Protein AF-0000000069400262 (afdb_homodimer)

Solvent-accessible surface area (backbone atoms only — not comparable to full-atom values): 56015 Å² total; per-residue (Å²): 134,84,79,74,84,80,80,86,77,78,81,77,80,80,79,80,82,74,80,79,83,78,80,78,81,78,82,84,72,86,65,82,73,83,88,81,82,85,91,88,88,89,86,89,81,81,90,84,86,86,82,83,84,88,84,87,80,76,85,80,80,81,74,80,76,73,74,73,74,77,65,73,73,70,79,63,83,66,89,59,86,61,67,79,61,50,45,67,55,29,35,36,28,31,32,37,35,31,48,36,47,68,82,54,100,40,86,77,35,74,79,28,26,57,25,57,35,69,33,74,31,52,32,35,29,39,43,38,50,50,43,33,32,47,74,30,23,31,37,41,32,37,35,39,29,63,46,59,52,60,64,45,49,54,48,42,59,69,55,43,64,63,39,82,73,71,58,58,64,66,38,32,36,65,43,77,45,58,64,68,66,52,92,83,61,79,68,74,67,81,28,65,30,28,47,48,42,77,40,42,75,74,65,55,36,72,82,68,75,35,68,51,55,52,32,36,37,38,34,44,18,51,36,48,56,56,60,64,50,37,58,54,51,36,51,29,58,74,66,63,33,37,31,29,38,34,23,31,65,25,31,72,78,56,40,44,75,23,32,36,37,26,54,43,89,86,80,24,36,54,74,43,70,40,54,41,41,58,81,87,58,49,71,81,32,47,45,89,73,16,88,79,33,70,66,42,25,29,36,26,53,66,59,31,38,38,27,25,44,67,46,45,57,62,62,39,71,36,89,86,39,31,30,44,66,72,33,44,51,50,51,38,54,74,68,67,49,47,41,31,50,46,80,51,88,58,60,70,44,72,40,84,43,67,60,40,42,52,52,53,41,45,41,42,30,34,70,89,38,55,39,62,64,54,57,78,46,49,67,30,62,63,51,48,51,49,53,21,36,32,32,52,30,40,35,28,28,24,29,44,13,48,31,17,39,38,30,39,25,39,39,29,44,20,34,29,3,27,26,30,34,38,25,45,61,16,37,39,33,45,30,38,35,51,19,35,92,61,76,71,40,72,56,55,43,53,55,36,50,74,73,67,51,91,60,67,27,41,31,34,45,23,41,38,34,48,30,36,36,34,42,42,22,25,37,34,36,47,23,33,42,52,46,76,82,67,54,44,70,44,85,39,61,92,69,24,28,35,28,50,84,47,29,40,32,37,33,65,63,19,64,39,60,63,56,44,73,62,138,86,84,74,87,70,88,79,81,74,81,79,81,79,78,82,80,76,81,75,80,79,78,79,82,79,87,74,87,89,76,88,78,87,76,89,74,91,80,86,86,88,86,90,86,84,88,81,83,86,84,77,78,81,80,80,78,78,80,78,79,80,78,78,77,74,76,75,73,78,65,74,73,71,80,61,83,65,88,59,84,61,67,80,62,50,44,66,56,28,34,36,28,31,33,37,35,31,49,36,48,66,85,55,100,40,87,77,34,73,80,27,26,55,24,58,34,70,32,74,30,51,31,35,28,39,43,36,50,50,43,33,33,47,74,31,23,31,36,39,33,37,35,39,28,63,45,59,52,61,64,44,50,54,48,41,58,69,56,44,63,62,37,80,71,71,58,61,64,67,39,32,37,68,43,76,44,59,64,68,66,50,92,82,61,78,68,73,68,81,28,65,29,29,48,48,42,77,40,42,75,73,66,56,37,72,83,70,74,35,67,51,55,53,33,37,37,38,33,44,19,50,38,47,57,57,59,64,49,38,58,53,50,38,51,32,58,74,66,63,34,34,30,30,39,34,23,30,65,23,30,71,78,56,40,43,74,24,30,35,39,26,56,44,89,85,80,24,37,53,75,42,71,38,54,43,40,60,82,86,58,48,71,80,31,47,44,88,72,16,88,81,34,72,66,42,24,30,37,26,53,65,58,32,36,39,26,25,45,69,47,46,57,62,64,39,72,36,90,84,38,30,30,45,66,73,34,45,51,51,51,38,55,74,68,67,50,47,41,30,50,44,79,52,87,58,61,71,45,71,40,85,44,67,60,41,44,52,52,53,40,44,39,41,30,34,70,89,38,54,39,63,63,53,58,78,46,48,68,30,64,63,49,47,52,49,52,21,37,33,32,51,29,39,36,28,28,24,28,44,14,47,30,16,40,40,30,38,24,38,38,29,45,21,34,28,4,28,26,30,34,38,24,44,61,16,38,38,35,45,30,37,35,51,17,35,94,59,73,72,40,72,56,55,42,53,55,37,50,75,72,68,51,89,62,68,27,40,31,34,44,21,40,38,34,49,28,36,36,35,41,40,23,24,36,33,36,47,23,34,43,53,46,76,83,67,53,45,70,44,86,38,61,92,69,26,28,35,27,51,84,46,29,40,31,36,32,65,62,20,65,39,59,63,57,44,73,62

Foldseek 3Di:
DCPPPDDDDPDDDPDDPDPDDPDDDPDDDPPPPDDDDDDDYDDDDDDDDDDDDDDDDDPPDPPPPPPPPPPDPDPPPPLPCLDQDDLLNCLAAEEEEEEFADDAPDLQPPQHTQQLFFFQFWHGLQLQVVLLCVVLNHFHYEYQYAPNCVSVVVLCCQLPPWDDDDQQSPTGGYYYDYQPPPVPDSDGQLEDLSSCLSCVVVLQCPPVNGRYHFKYKYHYSFKHWFDNVSSVVSLCVVLVAQKEFEWEFAAPVVPQQFKWFAADSPSQWTDDIDGNDDDVPVVVRFYPCCVVPNGGGTIGGQRIMMHGPVLSNVQSNDPVDRYCRHGSVVVCVVVVGGYGYDYDPTDMFGRSDPVSRLVNRLQCLDPPGCVVVCVPSPRTDPDPAAAEAEECEAEESEAEEGQEYEYQEYEYSEYAHYQEYDEHQEYYYSEYENEEPDHDDPVVVVVCVVVVHFDFYAEYNEYYYQEYEGYQEAHYEQEYHHLPVQDQWDDPVVQQWTHHNSYIYRHHNHYHYYNYYD/DDPCVDDPPPDDDPDDPDPDPPPPDDPDDDDDDDDDDDDDDYDDDDDDDDDPDDDDDPPPDPPPPPDPPPPDPDPQPPLPCLDQDDLLNCLAAEEEEEEFADDAPDLQPPQHTQQLFFFQFWHGLQLQVVLLCVVLNHFHYEYQYAPNCVSVVVLCCQLPPWDDDDQQSPTGGYYYDYQPPPPPDSDGQLEDLSSCLSCVVVLQCPPVNGRYHFKYKYHYSFKHWFDNVSSVVSLCVVLVAQKEFEWEFAAPVVPQQFKWFAADSPNQFTDDIDGNDDDVPVVVRFYPCCVVPNGGGTIGGQRIMMGGPVLSNVQSNDPVDRYCRHGRVVVCVVVVGGYGYDYDPTDMFGRSDPVSSLVNRLQCLDPPGCVVVCVPSPRTDPDPAAAEAEECEAEESEAEEGQEYEYQEYEYSEYAHYQEYDEHQEYYYSEYENEEPDHDDPVVVVVCVVVVHFDFYAEYNEYYYQEYEGYQEAHYEQEYHHLPVQDQWDDPVVQQWTHHNSYIYRHHNHYHYHNYYD

Organism: Chlorella vulgaris (NCBI:txid3077)

Structure (mmCIF, N/CA/C/O backbone):
data_AF-0000000069400262-model_v1
#
loop_
_entity.id
_entity.type
_entity.pdbx_description
1 polymer 'glucose-1-phosphate adenylyltransferase'
#
loop_
_atom_site.group_PDB
_atom_site.id
_atom_site.type_symbol
_atom_site.label_atom_id
_atom_site.label_alt_id
_atom_site.label_comp_id
_atom_site.label_asym_id
_atom_site.label_entity_id
_atom_site.label_seq_id
_atom_site.pdbx_PDB_ins_code
_atom_site.Cartn_x
_atom_site.Cartn_y
_atom_site.Cartn_z
_atom_site.occupancy
_atom_site.B_iso_or_equiv
_atom_site.auth_seq_id
_atom_site.auth_comp_id
_atom_site.auth_asym_id
_atom_site.auth_atom_id
_atom_site.pdbx_PDB_model_num
ATOM 1 N N . MET A 1 1 ? -35.594 24.969 -40.375 1 23.27 1 MET A N 1
ATOM 2 C CA . MET A 1 1 ? -36.406 25.188 -39.188 1 23.27 1 MET A CA 1
ATOM 3 C C . MET A 1 1 ? -35.844 24.375 -38 1 23.27 1 MET A C 1
ATOM 5 O O . MET A 1 1 ? -35.688 23.156 -38.094 1 23.27 1 MET A O 1
ATOM 9 N N . GLN A 1 2 ? -35.125 25.047 -37.062 1 22.05 2 GLN A N 1
ATOM 10 C CA . GLN A 1 2 ? -33.938 24.984 -36.219 1 22.05 2 GLN A CA 1
ATOM 11 C C . GLN A 1 2 ? -34.188 24.219 -34.938 1 22.05 2 GLN A C 1
ATOM 13 O O . GLN A 1 2 ? -34.844 24.719 -34.031 1 22.05 2 GLN A O 1
ATOM 18 N N . SER A 1 3 ? -34.688 22.984 -35.156 1 21.95 3 SER A N 1
ATOM 19 C CA . SER A 1 3 ? -35.281 22.047 -34.188 1 21.95 3 SER A CA 1
ATOM 20 C C . SER A 1 3 ? -34.344 21.797 -33 1 21.95 3 SER A C 1
ATOM 22 O O . SER A 1 3 ? -33.281 21.188 -33.156 1 21.95 3 SER A O 1
ATOM 24 N N . LEU A 1 4 ? -34.188 22.891 -32.188 1 23.78 4 LEU A N 1
ATOM 25 C CA . LEU A 1 4 ? -33.5 23.219 -30.922 1 23.78 4 LEU A CA 1
ATOM 26 C C . LEU A 1 4 ? -33.719 22.125 -29.891 1 23.78 4 LEU A C 1
ATOM 28 O O . LEU A 1 4 ? -34.875 21.844 -29.5 1 23.78 4 LEU A O 1
ATOM 32 N N . SER A 1 5 ? -32.938 21 -30.047 1 21.95 5 SER A N 1
ATOM 33 C CA . SER A 1 5 ? -32.906 19.703 -29.359 1 21.95 5 SER A CA 1
ATOM 34 C C . SER A 1 5 ? -32.812 19.906 -27.844 1 21.95 5 SER A C 1
ATOM 36 O O . SER A 1 5 ? -31.859 20.516 -27.344 1 21.95 5 SER A O 1
ATOM 38 N N . LEU A 1 6 ? -33.969 20.062 -27.156 1 21 6 LEU A N 1
ATOM 39 C CA . LEU A 1 6 ? -34.531 20.422 -25.859 1 21 6 LEU A CA 1
ATOM 40 C C . LEU A 1 6 ? -33.781 19.703 -24.734 1 21 6 LEU A C 1
ATOM 42 O O . LEU A 1 6 ? -33.188 18.641 -24.953 1 21 6 LEU A O 1
ATOM 46 N N . THR A 1 7 ? -33.75 20.234 -23.516 1 21.16 7 THR A N 1
ATOM 47 C CA . THR A 1 7 ? -33.25 20.531 -22.172 1 21.16 7 THR A CA 1
ATOM 48 C C . THR A 1 7 ? -33.406 19.312 -21.266 1 21.16 7 THR A C 1
ATOM 50 O O . THR A 1 7 ? -34.406 18.609 -21.328 1 21.16 7 THR A O 1
ATOM 53 N N . THR A 1 8 ? -32.281 18.797 -20.688 1 21.19 8 THR A N 1
ATOM 54 C CA . THR A 1 8 ? -31.797 17.688 -19.891 1 21.19 8 THR A CA 1
ATOM 55 C C . THR A 1 8 ? -32.594 17.578 -18.594 1 21.19 8 THR A C 1
ATOM 57 O O . THR A 1 8 ? -32.562 18.484 -17.75 1 21.19 8 THR A O 1
ATOM 60 N N . LEU A 1 9 ? -33.844 17.078 -18.609 1 19.64 9 LEU A N 1
ATOM 61 C CA . LEU A 1 9 ? -34.812 17.031 -17.531 1 19.64 9 LEU A CA 1
ATOM 62 C C . LEU A 1 9 ? -34.219 16.484 -16.25 1 19.64 9 LEU A C 1
ATOM 64 O O . LEU A 1 9 ? -33.375 15.578 -16.297 1 19.64 9 LEU A O 1
ATOM 68 N N . ALA A 1 10 ? -34.312 17.188 -15.07 1 20.91 10 ALA A N 1
ATOM 69 C CA . ALA A 1 10 ? -34 17.25 -13.641 1 20.91 10 ALA A CA 1
ATOM 70 C C . ALA A 1 10 ? -34.469 16 -12.922 1 20.91 10 ALA A C 1
ATOM 72 O O . ALA A 1 10 ? -35.688 15.789 -12.773 1 20.91 10 ALA A O 1
ATOM 73 N N . PRO A 1 11 ? -34.094 14.727 -13.266 1 20.72 11 PRO A N 1
ATOM 74 C CA . PRO A 1 11 ? -34.969 13.719 -12.664 1 20.72 11 PRO A CA 1
ATOM 75 C C . PRO A 1 11 ? -35.094 13.883 -11.148 1 20.72 11 PRO A C 1
ATOM 77 O O . PRO A 1 11 ? -34.219 14.453 -10.508 1 20.72 11 PRO A O 1
ATOM 80 N N . LEU A 1 12 ? -36.312 13.664 -10.586 1 19.92 12 LEU A N 1
ATOM 81 C CA . LEU A 1 12 ? -37.031 13.805 -9.328 1 19.92 12 LEU A CA 1
ATOM 82 C C . LEU A 1 12 ? -36.312 13.055 -8.211 1 19.92 12 LEU A C 1
ATOM 84 O O . LEU A 1 12 ? -35.625 12.07 -8.461 1 19.92 12 LEU A O 1
ATOM 88 N N . PRO A 1 13 ? -36.344 13.539 -6.953 1 19.7 13 PRO A N 1
ATOM 89 C CA . PRO A 1 13 ? -35.812 13.344 -5.598 1 19.7 13 PRO A CA 1
ATOM 90 C C . PRO A 1 13 ? -36.219 12.008 -4.992 1 19.7 13 PRO A C 1
ATOM 92 O O . PRO A 1 13 ? -37.406 11.766 -4.758 1 19.7 13 PRO A O 1
ATOM 95 N N . GLN A 1 14 ? -36.094 10.859 -5.648 1 18.3 14 GLN A N 1
ATOM 96 C CA . GLN A 1 14 ? -36.875 9.766 -5.082 1 18.3 14 GLN A CA 1
ATOM 97 C C . GLN A 1 14 ? -36.594 9.594 -3.594 1 18.3 14 GLN A C 1
ATOM 99 O O . GLN A 1 14 ? -35.438 9.648 -3.172 1 18.3 14 GLN A O 1
ATOM 104 N N . ARG A 1 15 ? -37.594 9.719 -2.693 1 18.08 15 ARG A N 1
ATOM 105 C CA . ARG A 1 15 ? -37.906 9.656 -1.27 1 18.08 15 ARG A CA 1
ATOM 106 C C . ARG A 1 15 ? -37.281 8.43 -0.623 1 18.08 15 ARG A C 1
ATOM 108 O O . ARG A 1 15 ? -36.938 7.461 -1.309 1 18.08 15 ARG A O 1
ATOM 115 N N . ALA A 1 16 ? -37.188 8.406 0.745 1 18.72 16 ALA A N 1
ATOM 116 C CA . ALA A 1 16 ? -36.656 7.852 1.988 1 18.72 16 ALA A CA 1
ATOM 117 C C . ALA A 1 16 ? -37.281 6.484 2.277 1 18.72 16 ALA A C 1
ATOM 119 O O . ALA A 1 16 ? -38.344 6.391 2.859 1 18.72 16 ALA A O 1
ATOM 120 N N . ARG A 1 17 ? -37.469 5.516 1.382 1 16.61 17 ARG A N 1
ATOM 121 C CA . ARG A 1 17 ? -38.281 4.402 1.839 1 16.61 17 ARG A CA 1
ATOM 122 C C . ARG A 1 17 ? -37.719 3.777 3.105 1 16.61 17 ARG A C 1
ATOM 124 O O . ARG A 1 17 ? -36.531 3.436 3.152 1 16.61 17 ARG A O 1
ATOM 131 N N . VAL A 1 18 ? -38.375 3.992 4.25 1 17.94 18 VAL A N 1
ATOM 132 C CA . VAL A 1 18 ? -38.344 3.568 5.645 1 17.94 18 VAL A CA 1
ATOM 133 C C . VAL A 1 18 ? -38.406 2.045 5.723 1 17.94 18 VAL A C 1
ATOM 135 O O . VAL A 1 18 ? -39.344 1.429 5.246 1 17.94 18 VAL A O 1
ATOM 138 N N . ALA A 1 19 ? -37.312 1.407 5.68 1 18.69 19 ALA A N 1
ATOM 139 C CA . ALA A 1 19 ? -37.281 -0.051 5.766 1 18.69 19 ALA A CA 1
ATOM 140 C C . ALA A 1 19 ? -38.031 -0.536 7.008 1 18.69 19 ALA A C 1
ATOM 142 O O . ALA A 1 19 ? -37.781 -0.046 8.109 1 18.69 19 ALA A O 1
ATOM 143 N N . ARG A 1 20 ? -39.219 -1.103 6.848 1 16.89 20 ARG A N 1
ATOM 144 C CA . ARG A 1 20 ? -40.125 -1.756 7.781 1 16.89 20 ARG A CA 1
ATOM 145 C C . ARG A 1 20 ? -39.406 -2.787 8.633 1 16.89 20 ARG A C 1
ATOM 147 O O . ARG A 1 20 ? -38.375 -3.35 8.203 1 16.89 20 ARG A O 1
ATOM 154 N N . ARG A 1 21 ? -39.781 -3.01 9.961 1 17.38 21 ARG A N 1
ATOM 155 C CA . ARG A 1 21 ? -39.562 -3.645 11.258 1 17.38 21 ARG A CA 1
ATOM 156 C C . ARG A 1 21 ? -39.719 -5.16 11.156 1 17.38 21 ARG A C 1
ATOM 158 O O . ARG A 1 21 ? -40.812 -5.688 11.109 1 17.38 21 ARG A O 1
ATOM 165 N N . SER A 1 22 ? -39.156 -5.922 10.227 1 16.81 22 SER A N 1
ATOM 166 C CA . SER A 1 22 ? -39.625 -7.305 10.18 1 16.81 22 SER A CA 1
ATOM 167 C C . SER A 1 22 ? -39.406 -8.008 11.508 1 16.81 22 SER A C 1
ATOM 169 O O . SER A 1 22 ? -38.375 -7.805 12.164 1 16.81 22 SER A O 1
ATOM 171 N N . GLN A 1 23 ? -40.438 -8.586 12.148 1 17.3 23 GLN A N 1
ATOM 172 C CA . GLN A 1 23 ? -40.781 -9.305 13.375 1 17.3 23 GLN A CA 1
ATOM 173 C C . GLN A 1 23 ? -39.938 -10.562 13.531 1 17.3 23 GLN A C 1
ATOM 175 O O . GLN A 1 23 ? -39.688 -11.281 12.555 1 17.3 23 GLN A O 1
ATOM 180 N N . ALA A 1 24 ? -39.094 -10.641 14.516 1 19.12 24 ALA A N 1
ATOM 181 C CA . ALA A 1 24 ? -38.125 -11.633 15 1 19.12 24 ALA A CA 1
ATOM 182 C C . ALA A 1 24 ? -38.844 -12.93 15.391 1 19.12 24 ALA A C 1
ATOM 184 O O . ALA A 1 24 ? -39.594 -12.969 16.375 1 19.12 24 ALA A O 1
ATOM 185 N N . PRO A 1 25 ? -39.469 -13.781 14.531 1 16.88 25 PRO A N 1
ATOM 186 C CA . PRO A 1 25 ? -40.188 -14.836 15.25 1 16.88 25 PRO A CA 1
ATOM 187 C C . PRO A 1 25 ? -39.25 -15.664 16.156 1 16.88 25 PRO A C 1
ATOM 189 O O . PRO A 1 25 ? -38.031 -15.695 15.945 1 16.88 25 PRO A O 1
ATOM 192 N N . SER A 1 26 ? -39.688 -16.141 17.484 1 18.41 26 SER A N 1
ATOM 193 C CA . SER A 1 26 ? -39.312 -16.828 18.719 1 18.41 26 SER A CA 1
ATOM 194 C C . SER A 1 26 ? -39 -18.297 18.453 1 18.41 26 SER A C 1
ATOM 196 O O . SER A 1 26 ? -38.75 -19.062 19.375 1 18.41 26 SER A O 1
ATOM 198 N N . SER A 1 27 ? -38.438 -18.781 17.359 1 16.62 27 SER A N 1
ATOM 199 C CA . SER A 1 27 ? -38.656 -20.219 17.156 1 16.62 27 SER A CA 1
ATOM 200 C C . SER A 1 27 ? -38.219 -21.031 18.359 1 16.62 27 SER A C 1
ATOM 202 O O . SER A 1 27 ? -37.312 -20.609 19.078 1 16.62 27 SER A O 1
ATOM 204 N N . ILE A 1 28 ? -38.844 -22.266 18.531 1 17.31 28 ILE A N 1
ATOM 205 C CA . ILE A 1 28 ? -39.375 -23.312 19.391 1 17.31 28 ILE A CA 1
ATOM 206 C C . ILE A 1 28 ? -38.219 -24.141 19.953 1 17.31 28 ILE A C 1
ATOM 208 O O . ILE A 1 28 ? -37.125 -24.156 19.391 1 17.31 28 ILE A O 1
ATOM 212 N N . VAL A 1 29 ? -38.5 -25.094 20.906 1 17.8 29 VAL A N 1
ATOM 213 C CA . VAL A 1 29 ? -38.281 -25.875 22.109 1 17.8 29 VAL A CA 1
ATOM 214 C C . VAL A 1 29 ? -37.531 -27.156 21.781 1 17.8 29 VAL A C 1
ATOM 216 O O . VAL A 1 29 ? -37.5 -28.109 22.562 1 17.8 29 VAL A O 1
ATOM 219 N N . CYS A 1 30 ? -36.531 -27.312 20.906 1 16.55 30 CYS A N 1
ATOM 220 C CA . CYS A 1 30 ? -36.344 -28.688 20.469 1 16.55 30 CYS A CA 1
ATOM 221 C C . CYS A 1 30 ? -35.906 -29.578 21.625 1 16.55 30 CYS A C 1
ATOM 223 O O . CYS A 1 30 ? -34.812 -29.406 22.172 1 16.55 30 CYS A O 1
ATOM 225 N N . GLN A 1 31 ? -36.844 -30.109 22.453 1 16.69 31 GLN A N 1
ATOM 226 C CA . GLN A 1 31 ? -36.656 -30.953 23.641 1 16.69 31 GLN A CA 1
ATOM 227 C C . GLN A 1 31 ? -36.062 -32.312 23.281 1 16.69 31 GLN A C 1
ATOM 229 O O . GLN A 1 31 ? -35.75 -33.125 24.156 1 16.69 31 GLN A O 1
ATOM 234 N N . THR A 1 32 ? -35.344 -32.594 22.328 1 16.14 32 THR A N 1
ATOM 235 C CA . THR A 1 32 ? -35.5 -34 22 1 16.14 32 THR A CA 1
ATOM 236 C C . THR A 1 32 ? -35.062 -34.875 23.188 1 16.14 32 THR A C 1
ATOM 238 O O . THR A 1 32 ? -33.969 -34.719 23.719 1 16.14 32 THR A O 1
ATOM 241 N N . PRO A 1 33 ? -35.969 -35.719 23.797 1 16.02 33 PRO A N 1
ATOM 242 C CA . PRO A 1 33 ? -36 -36.594 24.984 1 16.02 33 PRO A CA 1
ATOM 243 C C . PRO A 1 33 ? -35.156 -37.844 24.812 1 16.02 33 PRO A C 1
ATOM 245 O O . PRO A 1 33 ? -34.969 -38.625 25.766 1 16.02 33 PRO A O 1
ATOM 248 N N . GLY A 1 34 ? -34.344 -38.094 23.828 1 15.68 34 GLY A N 1
ATOM 249 C CA . GLY A 1 34 ? -34.469 -39.531 23.547 1 15.68 34 GLY A CA 1
ATOM 250 C C . GLY A 1 34 ? -34.094 -40.406 24.734 1 15.68 34 GLY A C 1
ATOM 251 O O . GLY A 1 34 ? -33.344 -39.969 25.609 1 15.68 34 GLY A O 1
ATOM 252 N N . GLN A 1 35 ? -34.656 -41.688 24.812 1 15.33 35 GLN A N 1
ATOM 253 C CA . GLN A 1 35 ? -34.969 -42.781 25.703 1 15.33 35 GLN A CA 1
ATOM 254 C C . GLN A 1 35 ? -33.719 -43.562 26.094 1 15.33 35 GLN A C 1
ATOM 256 O O . GLN A 1 35 ? -32.719 -43.531 25.406 1 15.33 35 GLN A O 1
ATOM 261 N N . PHE A 1 36 ? -33.875 -44.594 27.047 1 14.82 36 PHE A N 1
ATOM 262 C CA . PHE A 1 36 ? -33.406 -45.281 28.25 1 14.82 36 PHE A CA 1
ATOM 263 C C . PHE A 1 36 ? -32.625 -46.531 27.875 1 14.82 36 PHE A C 1
ATOM 265 O O . PHE A 1 36 ? -31.719 -46.969 28.609 1 14.82 36 PHE A O 1
ATOM 272 N N . ALA A 1 37 ? -32.656 -47.344 26.688 1 14.7 37 ALA A N 1
ATOM 273 C CA . ALA A 1 37 ? -32.906 -48.719 27.094 1 14.7 37 ALA A CA 1
ATOM 274 C C . ALA A 1 37 ? -31.641 -49.375 27.625 1 14.7 37 ALA A C 1
ATOM 276 O O . ALA A 1 37 ? -30.531 -48.875 27.406 1 14.7 37 ALA A O 1
ATOM 277 N N . GLY A 1 38 ? -31.328 -50.75 27.172 1 14.14 38 GLY A N 1
ATOM 278 C CA . GLY A 1 38 ? -31.344 -52.031 27.875 1 14.14 38 GLY A CA 1
ATOM 279 C C . GLY A 1 38 ? -29.953 -52.531 28.234 1 14.14 38 GLY A C 1
ATOM 280 O O . GLY A 1 38 ? -28.953 -51.844 27.953 1 14.14 38 GLY A O 1
ATOM 281 N N . ARG A 1 39 ? -29.344 -53.75 27.516 1 14.7 39 ARG A N 1
ATOM 282 C CA . ARG A 1 39 ? -29.281 -55.031 28.234 1 14.7 39 ARG A CA 1
ATOM 283 C C . ARG A 1 39 ? -27.875 -55.281 28.75 1 14.7 39 ARG A C 1
ATOM 285 O O . ARG A 1 39 ? -26.906 -54.656 28.297 1 14.7 39 ARG A O 1
ATOM 292 N N . PRO A 1 40 ? -27.312 -56.75 28.547 1 14.74 40 PRO A N 1
ATOM 293 C CA . PRO A 1 40 ? -26.844 -57.656 29.594 1 14.74 40 PRO A CA 1
ATOM 294 C C . PRO A 1 40 ? -25.328 -57.812 29.609 1 14.74 40 PRO A C 1
ATOM 296 O O . PRO A 1 40 ? -24.688 -57.625 30.656 1 14.74 40 PRO A O 1
ATOM 299 N N . GLU A 1 41 ? -24.609 -58.906 28.766 1 14.42 41 GLU A N 1
ATOM 300 C CA . GLU A 1 41 ? -24.141 -60.125 29.422 1 14.42 41 GLU A CA 1
ATOM 301 C C . GLU A 1 41 ? -22.625 -60.094 29.578 1 14.42 41 GLU A C 1
ATOM 303 O O . GLU A 1 41 ? -21.938 -59.281 28.984 1 14.42 41 GLU A O 1
ATOM 308 N N . GLU A 1 42 ? -21.828 -61.312 29.094 1 14.96 42 GLU A N 1
ATOM 309 C CA . GLU A 1 42 ? -21.141 -62.281 29.938 1 14.96 42 GLU A CA 1
ATOM 310 C C . GLU A 1 42 ? -19.625 -62.125 29.844 1 14.96 42 GLU A C 1
ATOM 312 O O . GLU A 1 42 ? -19.109 -61.438 28.938 1 14.96 42 GLU A O 1
ATOM 317 N N . PRO A 1 43 ? -18.766 -63.312 29.672 1 15.45 43 PRO A N 1
ATOM 318 C CA . PRO A 1 43 ? -17.828 -63.844 30.672 1 15.45 43 PRO A CA 1
ATOM 319 C C . PRO A 1 43 ? -16.375 -63.625 30.266 1 15.45 43 PRO A C 1
ATOM 321 O O . PRO A 1 43 ? -15.578 -63.094 31.062 1 15.45 43 PRO A O 1
ATOM 324 N N . SER A 1 44 ? -15.711 -64.438 29.188 1 14.16 44 SER A N 1
ATOM 325 C CA . SER A 1 44 ? -14.812 -65.562 29.562 1 14.16 44 SER A CA 1
ATOM 326 C C . SER A 1 44 ? -13.359 -65.188 29.297 1 14.16 44 SER A C 1
ATOM 328 O O . SER A 1 44 ? -13.023 -64.688 28.203 1 14.16 44 SER A O 1
ATOM 330 N N . ALA A 1 45 ? -12.352 -65.25 30.172 1 15.39 45 ALA A N 1
ATOM 331 C CA . ALA A 1 45 ? -11.008 -64.75 30.469 1 15.39 45 ALA A CA 1
ATOM 332 C C . ALA A 1 45 ? -9.945 -65.625 29.781 1 15.39 45 ALA A C 1
ATOM 334 O O . ALA A 1 45 ? -8.742 -65.438 29.969 1 15.39 45 ALA A O 1
ATOM 335 N N . SER A 1 46 ? -10.102 -66.625 28.891 1 14.35 46 SER A N 1
ATOM 336 C CA . SER A 1 46 ? -9.219 -67.75 29.266 1 14.35 46 SER A CA 1
ATOM 337 C C . SER A 1 46 ? -7.766 -67.375 28.922 1 14.35 46 SER A C 1
ATOM 339 O O . SER A 1 46 ? -6.887 -67.5 29.781 1 14.35 46 SER A O 1
ATOM 341 N N . SER A 1 47 ? -7.043 -68 27.797 1 14.69 47 SER A N 1
ATOM 342 C CA . SER A 1 47 ? -6.047 -69.062 27.859 1 14.69 47 SER A CA 1
ATOM 343 C C . SER A 1 47 ? -4.637 -68.5 27.688 1 14.69 47 SER A C 1
ATOM 345 O O . SER A 1 47 ? -4.434 -67.562 26.969 1 14.69 47 SER A O 1
ATOM 347 N N . ARG A 1 48 ? -3.547 -69.062 28.344 1 16.14 48 ARG A N 1
ATOM 348 C CA . ARG A 1 48 ? -2.24 -68.875 28.969 1 16.14 48 ARG A CA 1
ATOM 349 C C . ARG A 1 48 ? -1.122 -69 27.938 1 16.14 48 ARG A C 1
ATOM 351 O O . ARG A 1 48 ? -0.166 -68.188 27.969 1 16.14 48 ARG A O 1
ATOM 358 N N . TRP A 1 49 ? -0.904 -70.062 26.953 1 14.98 49 TRP A N 1
ATOM 359 C CA . TRP A 1 49 ? 0.254 -70.938 27.156 1 14.98 49 TRP A CA 1
ATOM 360 C C . TRP A 1 49 ? 1.498 -70.375 26.5 1 14.98 49 TRP A C 1
ATOM 362 O O . TRP A 1 49 ? 1.399 -69.438 25.688 1 14.98 49 TRP A O 1
ATOM 372 N N . SER A 1 50 ? 2.242 -71.062 25.469 1 15.82 50 SER A N 1
ATOM 373 C CA . SER A 1 50 ? 3.467 -71.875 25.5 1 15.82 50 SER A CA 1
ATOM 374 C C . SER A 1 50 ? 4.59 -71.188 24.734 1 15.82 50 SER A C 1
ATOM 376 O O . SER A 1 50 ? 4.332 -70.375 23.859 1 15.82 50 SER A O 1
ATOM 378 N N . GLY A 1 51 ? 5.98 -71.375 25.047 1 17.62 51 GLY A N 1
ATOM 379 C CA . GLY A 1 51 ? 7.344 -70.875 25.125 1 17.62 51 GLY A CA 1
ATOM 380 C C . GLY A 1 51 ? 8.141 -71.125 23.859 1 17.62 51 GLY A C 1
ATOM 381 O O . GLY A 1 51 ? 9.352 -70.875 23.828 1 17.62 51 GLY A O 1
ATOM 382 N N . ALA A 1 52 ? 7.609 -71.625 22.703 1 16.64 52 ALA A N 1
ATOM 383 C CA . ALA A 1 52 ? 8.57 -72.5 22.047 1 16.64 52 ALA A CA 1
ATOM 384 C C . ALA A 1 52 ? 9.828 -71.75 21.641 1 16.64 52 ALA A C 1
ATOM 386 O O . ALA A 1 52 ? 9.812 -70.5 21.531 1 16.64 52 ALA A O 1
ATOM 387 N N . PRO A 1 53 ? 10.562 -72.312 20.562 1 16.95 53 PRO A N 1
ATOM 388 C CA . PRO A 1 53 ? 11.898 -72.875 20.359 1 16.95 53 PRO A CA 1
ATOM 389 C C . PRO A 1 53 ? 12.82 -71.938 19.594 1 16.95 53 PRO A C 1
ATOM 391 O O . PRO A 1 53 ? 14.016 -71.875 19.906 1 16.95 53 PRO A O 1
ATOM 394 N N . SER A 1 54 ? 12.406 -71.25 18.438 1 14.89 54 SER A N 1
ATOM 395 C CA . SER A 1 54 ? 13.078 -71.562 17.188 1 14.89 54 SER A CA 1
ATOM 396 C C . SER A 1 54 ? 14.438 -70.875 17.094 1 14.89 54 SER A C 1
ATOM 398 O O . SER A 1 54 ? 14.703 -69.938 17.797 1 14.89 54 SER A O 1
ATOM 400 N N . ALA A 1 55 ? 15.117 -71.062 15.742 1 17.41 55 ALA A N 1
ATOM 401 C CA . ALA A 1 55 ? 16.312 -71.438 14.977 1 17.41 55 ALA A CA 1
ATOM 402 C C . ALA A 1 55 ? 17.125 -70.188 14.648 1 17.41 55 ALA A C 1
ATOM 404 O O . ALA A 1 55 ? 16.578 -69.125 14.281 1 17.41 55 ALA A O 1
ATOM 405 N N . GLN A 1 56 ? 18.422 -70.125 15.031 1 18.22 56 GLN A N 1
ATOM 406 C CA . GLN A 1 56 ? 19.469 -69.125 15.086 1 18.22 56 GLN A CA 1
ATOM 407 C C . GLN A 1 56 ? 19.953 -68.688 13.688 1 18.22 56 GLN A C 1
ATOM 409 O O . GLN A 1 56 ? 20.578 -69.5 13 1 18.22 56 GLN A O 1
ATOM 414 N N . ALA A 1 57 ? 19.109 -68.188 12.758 1 19.64 57 ALA A N 1
ATOM 415 C CA . ALA A 1 57 ? 19.516 -68.062 11.359 1 19.64 57 ALA A CA 1
ATOM 416 C C . ALA A 1 57 ? 20.859 -67.312 11.227 1 19.64 57 ALA A C 1
ATOM 418 O O . ALA A 1 57 ? 21.203 -66.5 12.07 1 19.64 57 ALA A O 1
ATOM 419 N N . ALA A 1 58 ? 21.625 -67.75 10.148 1 21.97 58 ALA A N 1
ATOM 420 C CA . ALA A 1 58 ? 22.984 -67.75 9.609 1 21.97 58 ALA A CA 1
ATOM 421 C C . ALA A 1 58 ? 23.422 -66.375 9.219 1 21.97 58 ALA A C 1
ATOM 423 O O . ALA A 1 58 ? 22.594 -65.5 8.852 1 21.97 58 ALA A O 1
ATOM 424 N N . PRO A 1 59 ? 24.688 -65.938 9.438 1 20.84 59 PRO A N 1
ATOM 425 C CA . PRO A 1 59 ? 25.328 -64.625 9.375 1 20.84 59 PRO A CA 1
ATOM 426 C C . PRO A 1 59 ? 25.438 -64.125 7.953 1 20.84 59 PRO A C 1
ATOM 428 O O . PRO A 1 59 ? 26.094 -64.688 7.105 1 20.84 59 PRO A O 1
ATOM 431 N N . GLN A 1 60 ? 24.266 -63.906 7.168 1 18.27 60 GLN A N 1
ATOM 432 C CA . GLN A 1 60 ? 24.484 -63.719 5.738 1 18.27 60 GLN A CA 1
ATOM 433 C C . GLN A 1 60 ? 25.516 -62.594 5.488 1 18.27 60 GLN A C 1
ATOM 435 O O . GLN A 1 60 ? 25.578 -61.625 6.242 1 18.27 60 GLN A O 1
ATOM 440 N N . GLN A 1 61 ? 26.578 -62.875 4.59 1 20.56 61 GLN A N 1
ATOM 441 C CA . GLN A 1 61 ? 27.781 -62.312 4 1 20.56 61 GLN A CA 1
ATOM 442 C C . GLN A 1 61 ? 27.453 -61 3.266 1 20.56 61 GLN A C 1
ATOM 444 O O . GLN A 1 61 ? 26.656 -61 2.326 1 20.56 61 GLN A O 1
ATOM 449 N N . GLN A 1 62 ? 27.422 -59.812 3.857 1 17.86 62 GLN A N 1
ATOM 450 C CA . GLN A 1 62 ? 27.016 -58.562 3.27 1 17.86 62 GLN A CA 1
ATOM 451 C C . GLN A 1 62 ? 27.938 -58.156 2.121 1 17.86 62 GLN A C 1
ATOM 453 O O . GLN A 1 62 ? 29.156 -58 2.314 1 17.86 62 GLN A O 1
ATOM 458 N N . ALA A 1 63 ? 27.703 -58.625 0.877 1 19.92 63 ALA A N 1
ATOM 459 C CA . ALA A 1 63 ? 28.375 -58.281 -0.378 1 19.92 63 ALA A CA 1
ATOM 460 C C . ALA A 1 63 ? 28.594 -56.781 -0.506 1 19.92 63 ALA A C 1
ATOM 462 O O . ALA A 1 63 ? 27.719 -55.969 -0.14 1 19.92 63 ALA A O 1
ATOM 463 N N . GLN A 1 64 ? 29.938 -56.375 -0.707 1 20.31 64 GLN A N 1
ATOM 464 C CA . GLN A 1 64 ? 30.516 -55.031 -0.895 1 20.31 64 GLN A CA 1
ATOM 465 C C . GLN A 1 64 ? 29.906 -54.344 -2.102 1 20.31 64 GLN A C 1
ATOM 467 O O . GLN A 1 64 ? 30.141 -54.719 -3.244 1 20.31 64 GLN A O 1
ATOM 472 N N . ALA A 1 65 ? 28.656 -54.031 -2.164 1 24.19 65 ALA A N 1
ATOM 473 C CA . ALA A 1 65 ? 28.109 -53.531 -3.418 1 24.19 65 ALA A CA 1
ATOM 474 C C . ALA A 1 65 ? 28.953 -52.375 -3.941 1 24.19 65 ALA A C 1
ATOM 476 O O . ALA A 1 65 ? 29.359 -51.469 -3.176 1 24.19 65 ALA A O 1
ATOM 477 N N . ALA A 1 66 ? 29.625 -52.594 -5.02 1 22.09 66 ALA A N 1
ATOM 478 C CA . ALA A 1 66 ? 30.453 -51.781 -5.906 1 22.09 66 ALA A CA 1
ATOM 479 C C . ALA A 1 66 ? 29.844 -50.375 -6.07 1 22.09 66 ALA A C 1
ATOM 481 O O . ALA A 1 66 ? 28.625 -50.25 -6.176 1 22.09 66 ALA A O 1
ATOM 482 N N . ALA A 1 67 ? 30.609 -49.406 -5.762 1 24.81 67 ALA A N 1
ATOM 483 C CA . ALA A 1 67 ? 30.391 -47.938 -5.797 1 24.81 67 ALA A CA 1
ATOM 484 C C . ALA A 1 67 ? 29.859 -47.5 -7.152 1 24.81 67 ALA A C 1
ATOM 486 O O . ALA A 1 67 ? 30.469 -47.781 -8.188 1 24.81 67 ALA A O 1
ATOM 487 N N . PRO A 1 68 ? 28.469 -47.625 -7.332 1 20.5 68 PRO A N 1
ATOM 488 C CA . PRO A 1 68 ? 28.062 -47.375 -8.711 1 20.5 68 PRO A CA 1
ATOM 489 C C . PRO A 1 68 ? 28.812 -46.188 -9.312 1 20.5 68 PRO A C 1
ATOM 491 O O . PRO A 1 68 ? 29.25 -45.281 -8.586 1 20.5 68 PRO A O 1
ATOM 494 N N . SER A 1 69 ? 29.672 -46.406 -10.328 1 24.08 69 SER A N 1
ATOM 495 C CA . SER A 1 69 ? 30.344 -45.438 -11.156 1 24.08 69 SER A CA 1
ATOM 496 C C . SER A 1 69 ? 29.453 -44.219 -11.422 1 24.08 69 SER A C 1
ATOM 498 O O . SER A 1 69 ? 28.312 -44.375 -11.859 1 24.08 69 SER A O 1
ATOM 500 N N . ILE A 1 70 ? 29.531 -43.219 -10.531 1 25.72 70 ILE A N 1
ATOM 501 C CA . ILE A 1 70 ? 28.812 -41.969 -10.617 1 25.72 70 ILE A CA 1
ATOM 502 C C . ILE A 1 70 ? 28.797 -41.469 -12.062 1 25.72 70 ILE A C 1
ATOM 504 O O . ILE A 1 70 ? 29.844 -41.125 -12.625 1 25.72 70 ILE A O 1
ATOM 508 N N . GLN A 1 71 ? 28.141 -42.312 -12.883 1 24.75 71 GLN A N 1
ATOM 509 C CA . GLN A 1 71 ? 28.016 -41.875 -14.273 1 24.75 71 GLN A CA 1
ATOM 510 C C . GLN A 1 71 ? 27.891 -40.375 -14.359 1 24.75 71 GLN A C 1
ATOM 512 O O . GLN A 1 71 ? 27.359 -39.719 -13.438 1 24.75 71 GLN A O 1
ATOM 517 N N . GLU A 1 72 ? 28.781 -39.812 -15.18 1 28.56 72 GLU A N 1
ATOM 518 C CA . GLU A 1 72 ? 28.906 -38.375 -15.523 1 28.56 72 GLU A CA 1
ATOM 519 C C . GLU A 1 72 ? 27.531 -37.719 -15.664 1 28.56 72 GLU A C 1
ATOM 521 O O . GLU A 1 72 ? 26.625 -38.312 -16.266 1 28.56 72 GLU A O 1
ATOM 526 N N . PRO A 1 73 ? 27.172 -36.969 -14.609 1 28.36 73 PRO A N 1
ATOM 527 C CA . PRO A 1 73 ? 25.844 -36.344 -14.68 1 28.36 73 PRO A CA 1
ATOM 528 C C . PRO A 1 73 ? 25.422 -35.969 -16.094 1 28.36 73 PRO A C 1
ATOM 530 O O . PRO A 1 73 ? 26.266 -35.562 -16.906 1 28.36 73 PRO A O 1
ATOM 533 N N . VAL A 1 74 ? 24.547 -36.719 -16.734 1 30.45 74 VAL A N 1
ATOM 534 C CA . VAL A 1 74 ? 23.938 -36.344 -18 1 30.45 74 VAL A CA 1
ATOM 535 C C . VAL A 1 74 ? 23.828 -34.812 -18.078 1 30.45 74 VAL A C 1
ATOM 537 O O . VAL A 1 74 ? 23.5 -34.156 -17.094 1 30.45 74 VAL A O 1
ATOM 540 N N . GLU A 1 75 ? 24.609 -34.25 -18.938 1 28.75 75 GLU A N 1
ATOM 541 C CA . GLU A 1 75 ? 24.5 -32.812 -19.266 1 28.75 75 GLU A CA 1
ATOM 542 C C . GLU A 1 75 ? 23.047 -32.344 -19.203 1 28.75 75 GLU A C 1
ATOM 544 O O . GLU A 1 75 ? 22.219 -32.781 -20.016 1 28.75 75 GLU A O 1
ATOM 549 N N . ARG A 1 76 ? 22.484 -32.281 -18.047 1 32.19 76 ARG A N 1
ATOM 550 C CA . ARG A 1 76 ? 21.219 -31.578 -17.938 1 32.19 76 ARG A CA 1
ATOM 551 C C . ARG A 1 76 ? 21.125 -30.453 -18.969 1 32.19 76 ARG A C 1
ATOM 553 O O . ARG A 1 76 ? 22.109 -29.781 -19.234 1 32.19 76 ARG A O 1
ATOM 560 N N . ASN A 1 77 ? 20.328 -30.656 -19.984 1 31.91 77 ASN A N 1
ATOM 561 C CA . ASN A 1 77 ? 20.031 -29.578 -20.906 1 31.91 77 ASN A CA 1
ATOM 562 C C . ASN A 1 77 ? 20.219 -28.203 -20.266 1 31.91 77 ASN A C 1
ATOM 564 O O . ASN A 1 77 ? 19.484 -27.844 -19.344 1 31.91 77 ASN A O 1
ATOM 568 N N . SER A 1 78 ? 21.391 -27.766 -19.828 1 35.28 78 SER A N 1
ATOM 569 C CA . SER A 1 78 ? 21.844 -26.438 -19.453 1 35.28 78 SER A CA 1
ATOM 570 C C . SER A 1 78 ? 20.984 -25.359 -20.109 1 35.28 78 SER A C 1
ATOM 572 O O . SER A 1 78 ? 20.734 -25.391 -21.312 1 35.28 78 SER A O 1
ATOM 574 N N . SER A 1 79 ? 19.891 -24.906 -19.5 1 39.78 79 SER A N 1
ATOM 575 C CA . SER A 1 79 ? 19.203 -23.641 -19.75 1 39.78 79 SER A CA 1
ATOM 576 C C . SER A 1 79 ? 20.125 -22.641 -20.422 1 39.78 79 SER A C 1
ATOM 578 O O . SER A 1 79 ? 20.562 -21.672 -19.797 1 39.78 79 SER A O 1
ATOM 580 N N . HIS A 1 80 ? 21.141 -23 -21.031 1 40.69 80 HIS A N 1
ATOM 581 C CA . HIS A 1 80 ? 22.062 -22.219 -21.828 1 40.69 80 HIS A CA 1
ATOM 582 C C . HIS A 1 80 ? 21.328 -21.156 -22.641 1 40.69 80 HIS A C 1
ATOM 584 O O . HIS A 1 80 ? 20.094 -21.141 -22.672 1 40.69 80 HIS A O 1
ATOM 590 N N . SER A 1 81 ? 21.906 -20.828 -23.953 1 50.69 81 SER A N 1
ATOM 591 C CA . SER A 1 81 ? 21.859 -19.672 -24.828 1 50.69 81 SER A CA 1
ATOM 592 C C . SER A 1 81 ? 20.516 -19.562 -25.531 1 50.69 81 SER A C 1
ATOM 594 O O . SER A 1 81 ? 20.406 -19.859 -26.734 1 50.69 81 SER A O 1
ATOM 596 N N . LEU A 1 82 ? 19.547 -20.109 -24.891 1 59.31 82 LEU A N 1
ATOM 597 C CA . LEU A 1 82 ? 18.391 -19.828 -25.719 1 59.31 82 LEU A CA 1
ATOM 598 C C . LEU A 1 82 ? 18.328 -18.359 -26.094 1 59.31 82 LEU A C 1
ATOM 600 O O . LEU A 1 82 ? 18.703 -17.484 -25.312 1 59.31 82 LEU A O 1
ATOM 604 N N . PRO A 1 83 ? 18.156 -18.172 -27.297 1 65.25 83 PRO A N 1
ATOM 605 C CA . PRO A 1 83 ? 18 -16.766 -27.703 1 65.25 83 PRO A CA 1
ATOM 606 C C . PRO A 1 83 ? 16.922 -16.047 -26.906 1 65.25 83 PRO A C 1
ATOM 608 O O . PRO A 1 83 ? 15.906 -16.656 -26.547 1 65.25 83 PRO A O 1
ATOM 611 N N . GLN A 1 84 ? 17.219 -15.086 -26.266 1 76.38 84 GLN A N 1
ATOM 612 C CA . GLN A 1 84 ? 16.266 -14.266 -25.531 1 76.38 84 GLN A CA 1
ATOM 613 C C . GLN A 1 84 ? 15.367 -13.477 -26.484 1 76.38 84 GLN A C 1
ATOM 615 O O . GLN A 1 84 ? 15.852 -12.844 -27.422 1 76.38 84 GLN A O 1
ATOM 620 N N . ILE A 1 85 ? 14.023 -13.883 -26.453 1 90.94 85 ILE A N 1
ATOM 621 C CA . ILE A 1 85 ? 13.055 -13.102 -27.219 1 90.94 85 ILE A CA 1
ATOM 622 C C . ILE A 1 85 ? 12.859 -11.734 -26.547 1 90.94 85 ILE A C 1
ATOM 624 O O . ILE A 1 85 ? 12.719 -11.648 -25.328 1 90.94 85 ILE A O 1
ATOM 628 N N . SER A 1 86 ? 12.945 -10.711 -27.297 1 91 86 SER A N 1
ATOM 629 C CA . SER A 1 86 ? 12.789 -9.367 -26.766 1 91 86 SER A CA 1
ATOM 630 C C . SER A 1 86 ? 11.391 -9.156 -26.203 1 91 86 SER A C 1
ATOM 632 O O . SER A 1 86 ? 10.438 -9.797 -26.641 1 91 86 SER A O 1
ATOM 634 N N . LYS A 1 87 ? 11.242 -8.266 -25.266 1 90.19 87 LYS A N 1
ATOM 635 C CA . LYS A 1 87 ? 9.945 -7.945 -24.688 1 90.19 87 LYS A CA 1
ATOM 636 C C . LYS A 1 87 ? 8.992 -7.367 -25.719 1 90.19 87 LYS A C 1
ATOM 638 O O . LYS A 1 87 ? 7.781 -7.598 -25.656 1 90.19 87 LYS A O 1
ATOM 643 N N . GLU A 1 88 ? 9.57 -6.68 -26.625 1 88.94 88 GLU A N 1
ATOM 644 C CA . GLU A 1 88 ? 8.75 -6.117 -27.688 1 88.94 88 GLU A CA 1
ATOM 645 C C . GLU A 1 88 ? 8.156 -7.215 -28.578 1 88.94 88 GLU A C 1
ATOM 647 O O . GLU A 1 88 ? 6.988 -7.148 -28.953 1 88.94 88 GLU A O 1
ATOM 652 N N . GLU A 1 89 ? 9 -8.141 -28.891 1 92.81 89 GLU A N 1
ATOM 653 C CA . GLU A 1 89 ? 8.539 -9.266 -29.703 1 92.81 89 GLU A CA 1
ATOM 654 C C . GLU A 1 89 ? 7.488 -10.086 -28.953 1 92.81 89 GLU A C 1
ATOM 656 O O . GLU A 1 89 ? 6.5 -10.523 -29.547 1 92.81 89 GLU A O 1
ATOM 661 N N . MET A 1 90 ? 7.715 -10.266 -27.703 1 94.94 90 MET A N 1
ATOM 662 C CA . MET A 1 90 ? 6.742 -10.977 -26.875 1 94.94 90 MET A CA 1
ATOM 663 C C . MET A 1 90 ? 5.398 -10.258 -26.875 1 94.94 90 MET A C 1
ATOM 665 O O . MET A 1 90 ? 4.352 -10.891 -27.016 1 94.94 90 MET A O 1
ATOM 669 N N . SER A 1 91 ? 5.43 -8.984 -26.703 1 92.12 91 SER A N 1
ATOM 670 C CA . SER A 1 91 ? 4.223 -8.164 -26.656 1 92.12 91 SER A CA 1
ATOM 671 C C . SER A 1 91 ? 3.451 -8.25 -27.969 1 92.12 91 SER A C 1
ATOM 673 O O . SER A 1 91 ? 2.219 -8.273 -27.969 1 92.12 91 SER A O 1
ATOM 675 N N . ARG A 1 92 ? 4.172 -8.406 -29 1 91.44 92 ARG A N 1
ATOM 676 C CA . ARG A 1 92 ? 3.568 -8.344 -30.328 1 91.44 92 ARG A CA 1
ATOM 677 C C . ARG A 1 92 ? 2.994 -9.703 -30.734 1 91.44 92 ARG A C 1
ATOM 679 O O . ARG A 1 92 ? 1.947 -9.773 -31.375 1 91.44 92 ARG A O 1
ATOM 686 N N . THR A 1 93 ? 3.633 -10.719 -30.312 1 94.69 93 THR A N 1
ATOM 687 C CA . THR A 1 93 ? 3.342 -11.984 -31 1 94.69 93 THR A CA 1
ATOM 688 C C . THR A 1 93 ? 2.811 -13.016 -30 1 94.69 93 THR A C 1
ATOM 690 O O . THR A 1 93 ? 2.414 -14.117 -30.391 1 94.69 93 THR A O 1
ATOM 693 N N . VAL A 1 94 ? 2.777 -12.703 -28.781 1 96.69 94 VAL A N 1
ATOM 694 C CA . VAL A 1 94 ? 2.35 -13.688 -27.781 1 96.69 94 VAL A CA 1
ATOM 695 C C . VAL A 1 94 ? 1.155 -13.148 -27 1 96.69 94 VAL A C 1
ATOM 697 O O . VAL A 1 94 ? 1.124 -11.969 -26.641 1 96.69 94 VAL A O 1
ATOM 700 N N . ARG A 1 95 ? 0.125 -14.047 -26.75 1 96.5 95 ARG A N 1
ATOM 701 C CA . ARG A 1 95 ? -1.033 -13.719 -25.938 1 96.5 95 ARG A CA 1
ATOM 702 C C . ARG A 1 95 ? -1.092 -14.617 -24.703 1 96.5 95 ARG A C 1
ATOM 704 O O . ARG A 1 95 ? -0.734 -15.797 -24.766 1 96.5 95 ARG A O 1
ATOM 711 N N . GLY A 1 96 ? -1.457 -13.984 -23.594 1 97.19 96 GLY A N 1
ATOM 712 C CA . GLY A 1 96 ? -1.706 -14.758 -22.391 1 97.19 96 GLY A CA 1
ATOM 713 C C . GLY A 1 96 ? -3.172 -15.094 -22.188 1 97.19 96 GLY A C 1
ATOM 714 O O . GLY A 1 96 ? -4.043 -14.258 -22.438 1 97.19 96 GLY A O 1
ATOM 715 N N . VAL A 1 97 ? -3.465 -16.359 -21.797 1 96.38 97 VAL A N 1
ATOM 716 C CA . VAL A 1 97 ? -4.816 -16.797 -21.453 1 96.38 97 VAL A CA 1
ATOM 717 C C . VAL A 1 97 ? -4.824 -17.453 -20.078 1 96.38 97 VAL A C 1
ATOM 719 O O . VAL A 1 97 ? -4.223 -18.516 -19.891 1 96.38 97 VAL A O 1
ATOM 722 N N . VAL A 1 98 ? -5.516 -16.844 -19.172 1 95.25 98 VAL A N 1
ATOM 723 C CA . VAL A 1 98 ? -5.582 -17.359 -17.812 1 95.25 98 VAL A CA 1
ATOM 724 C C . VAL A 1 98 ? -6.918 -18.062 -17.578 1 95.25 98 VAL A C 1
ATOM 726 O O . VAL A 1 98 ? -7.98 -17.453 -17.766 1 95.25 98 VAL A O 1
ATOM 729 N N . LEU A 1 99 ? -6.801 -19.281 -17.234 1 91.12 99 LEU A N 1
ATOM 730 C CA . LEU A 1 99 ? -8.008 -20.047 -16.906 1 91.12 99 LEU A CA 1
ATOM 731 C C . LEU A 1 99 ? -8.438 -19.781 -15.461 1 91.12 99 LEU A C 1
ATOM 733 O O . LEU A 1 99 ? -7.75 -20.188 -14.523 1 91.12 99 LEU A O 1
ATOM 737 N N . ALA A 1 100 ? -9.539 -19.125 -15.273 1 85.19 100 ALA A N 1
ATOM 738 C CA . ALA A 1 100 ? -10 -18.703 -13.953 1 85.19 100 ALA A CA 1
ATOM 739 C C . ALA A 1 100 ? -11.391 -19.25 -13.664 1 85.19 100 ALA A C 1
ATOM 741 O O . ALA A 1 100 ? -12.156 -18.656 -12.906 1 85.19 100 ALA A O 1
ATOM 742 N N . GLY A 1 101 ? -11.961 -20.281 -14.297 1 70.69 101 GLY A N 1
ATOM 743 C CA . GLY A 1 101 ? -13.344 -20.703 -14.195 1 70.69 101 GLY A CA 1
ATOM 744 C C . GLY A 1 101 ? -13.539 -21.906 -13.281 1 70.69 101 GLY A C 1
ATOM 745 O O . GLY A 1 101 ? -14.664 -22.344 -13.055 1 70.69 101 GLY A O 1
ATOM 746 N N . GLY A 1 102 ? -12.617 -22.484 -12.641 1 61.94 102 GLY A N 1
ATOM 747 C CA . GLY A 1 102 ? -12.875 -23.766 -12 1 61.94 102 GLY A CA 1
ATOM 748 C C . GLY A 1 102 ? -13.57 -23.625 -10.664 1 61.94 102 GLY A C 1
ATOM 749 O O . GLY A 1 102 ? -13.266 -22.719 -9.883 1 61.94 102 GLY A O 1
ATOM 750 N N . GLU A 1 103 ? -14.875 -24.156 -10.641 1 58.03 103 GLU A N 1
ATOM 751 C CA . GLU A 1 103 ? -15.539 -24.266 -9.344 1 58.03 103 GLU A CA 1
ATOM 752 C C . GLU A 1 103 ? -14.797 -25.234 -8.422 1 58.03 103 GLU A C 1
ATOM 754 O O . GLU A 1 103 ? -14.477 -26.344 -8.82 1 58.03 103 GLU A O 1
ATOM 759 N N . THR A 1 104 ? -14.039 -24.703 -7.516 1 61.22 104 THR A N 1
ATOM 760 C CA . THR A 1 104 ? -13.5 -25.594 -6.488 1 61.22 104 THR A CA 1
ATOM 761 C C . THR A 1 104 ? -14.469 -25.703 -5.316 1 61.22 104 THR A C 1
ATOM 763 O O . THR A 1 104 ? -15.203 -24.766 -5.012 1 61.22 104 THR A O 1
ATOM 766 N N . LYS A 1 105 ? -14.766 -26.938 -4.934 1 68.19 105 LYS A N 1
ATOM 767 C CA . LYS A 1 105 ? -15.602 -27.156 -3.756 1 68.19 105 LYS A CA 1
ATOM 768 C C . LYS A 1 105 ? -14.859 -26.766 -2.477 1 68.19 105 LYS A C 1
ATOM 770 O O . LYS A 1 105 ? -14.438 -27.625 -1.712 1 68.19 105 LYS A O 1
ATOM 775 N N . ASN A 1 106 ? -14.578 -25.484 -2.316 1 82.31 106 ASN A N 1
ATOM 776 C CA . ASN A 1 106 ? -13.891 -24.906 -1.176 1 82.31 106 ASN A CA 1
ATOM 777 C C . ASN A 1 106 ? -14.68 -23.75 -0.572 1 82.31 106 ASN A C 1
ATOM 779 O O . ASN A 1 106 ? -15.367 -23.016 -1.289 1 82.31 106 ASN A O 1
ATOM 783 N N . PRO A 1 107 ? -14.656 -23.719 0.792 1 88 107 PRO A N 1
ATOM 784 C CA . PRO A 1 107 ? -15.383 -22.625 1.444 1 88 107 PRO A CA 1
ATOM 785 C C . PRO A 1 107 ? -14.961 -21.25 0.932 1 88 107 PRO A C 1
ATOM 787 O O . PRO A 1 107 ? -15.766 -20.312 0.946 1 88 107 PRO A O 1
ATOM 790 N N . LEU A 1 108 ? -13.859 -21.094 0.398 1 89.75 108 LEU A N 1
ATOM 791 C CA . LEU A 1 108 ? -13.328 -19.812 -0.034 1 89.75 108 LEU A CA 1
ATOM 792 C C . LEU A 1 108 ? -13.891 -19.422 -1.396 1 89.75 108 LEU A C 1
ATOM 794 O O . LEU A 1 108 ? -13.805 -18.266 -1.799 1 89.75 108 LEU A O 1
ATOM 798 N N . THR A 1 109 ? -14.469 -20.328 -2.082 1 85.44 109 THR A N 1
ATOM 799 C CA . THR A 1 109 ? -14.93 -20.062 -3.441 1 85.44 109 THR A CA 1
ATOM 800 C C . THR A 1 109 ? -16.453 -20.078 -3.5 1 85.44 109 THR A C 1
ATOM 802 O O . THR A 1 109 ? -17.047 -20.125 -4.586 1 85.44 109 THR A O 1
ATOM 805 N N . LYS A 1 110 ? -16.984 -20.047 -2.336 1 81.56 110 LYS A N 1
ATOM 806 C CA . LYS A 1 110 ? -18.438 -19.984 -2.301 1 81.56 110 LYS A CA 1
ATOM 807 C C . LYS A 1 110 ? -18.938 -18.672 -2.902 1 81.56 110 LYS A C 1
ATOM 809 O O . LYS A 1 110 ? -20 -18.641 -3.541 1 81.56 110 LYS A O 1
ATOM 814 N N . TYR A 1 111 ? -18.094 -17.641 -2.732 1 79.75 111 TYR A N 1
ATOM 815 C CA . TYR A 1 111 ? -18.578 -16.328 -3.154 1 79.75 111 TYR A CA 1
ATOM 816 C C . TYR A 1 111 ? -17.625 -15.695 -4.16 1 79.75 111 TYR A C 1
ATOM 818 O O . TYR A 1 111 ? -17.812 -14.539 -4.547 1 79.75 111 TYR A O 1
ATOM 826 N N . ARG A 1 112 ? -16.688 -16.391 -4.535 1 83.75 112 ARG A N 1
ATOM 827 C CA . ARG A 1 112 ? -15.719 -15.859 -5.488 1 83.75 112 ARG A CA 1
ATOM 828 C C . ARG A 1 112 ? -14.961 -16.984 -6.191 1 83.75 112 ARG A C 1
ATOM 830 O O . ARG A 1 112 ? -14.953 -18.125 -5.719 1 83.75 112 ARG A O 1
ATOM 837 N N . ALA A 1 113 ? -14.438 -16.609 -7.293 1 83 113 ALA A N 1
ATOM 838 C CA . ALA A 1 113 ? -13.578 -17.562 -7.992 1 83 113 ALA A CA 1
ATOM 839 C C . ALA A 1 113 ? -12.219 -17.688 -7.305 1 83 113 ALA A C 1
ATOM 841 O O . ALA A 1 113 ? -11.75 -16.734 -6.668 1 83 113 ALA A O 1
ATOM 842 N N . MET A 1 114 ? -11.625 -18.781 -7.414 1 85.75 114 MET A N 1
ATOM 843 C CA . MET A 1 114 ? -10.344 -19.047 -6.766 1 85.75 114 MET A CA 1
ATOM 844 C C . MET A 1 114 ? -9.312 -17.984 -7.125 1 85.75 114 MET A C 1
ATOM 846 O O . MET A 1 114 ? -8.578 -17.516 -6.258 1 85.75 114 MET A O 1
ATOM 850 N N . PRO A 1 115 ? -9.281 -17.531 -8.359 1 89.06 115 PRO A N 1
ATOM 851 C CA . PRO A 1 115 ? -8.289 -16.516 -8.703 1 89.06 115 PRO A CA 1
ATOM 852 C C . PRO A 1 115 ? -8.523 -15.195 -7.965 1 89.06 115 PRO A C 1
ATOM 854 O O . PRO A 1 115 ? -7.641 -14.336 -7.93 1 89.06 115 PRO A O 1
ATOM 857 N N . ALA A 1 116 ? -9.656 -15.016 -7.41 1 88.62 116 ALA A N 1
ATOM 858 C CA . ALA A 1 116 ? -9.984 -13.789 -6.691 1 88.62 116 ALA A CA 1
ATOM 859 C C . ALA A 1 116 ? -9.719 -13.945 -5.195 1 88.62 116 ALA A C 1
ATOM 861 O O . ALA A 1 116 ? -9.977 -13.023 -4.418 1 88.62 116 ALA A O 1
ATOM 862 N N . VAL A 1 117 ? -9.25 -15.102 -4.801 1 90.38 117 VAL A N 1
ATOM 863 C CA . VAL A 1 117 ? -8.938 -15.328 -3.393 1 90.38 117 VAL A CA 1
ATOM 864 C C . VAL A 1 117 ? -7.613 -14.648 -3.043 1 90.38 117 VAL A C 1
ATOM 866 O O . VAL A 1 117 ? -6.648 -14.727 -3.807 1 90.38 117 VAL A O 1
ATOM 869 N N . PRO A 1 118 ? -7.555 -14 -1.895 1 90.88 118 PRO A N 1
ATOM 870 C CA . PRO A 1 118 ? -6.328 -13.305 -1.498 1 90.88 118 PRO A CA 1
ATOM 871 C C . PRO A 1 118 ? -5.152 -14.25 -1.275 1 90.88 118 PRO A C 1
ATOM 873 O O . PRO A 1 118 ? -5.336 -15.352 -0.749 1 90.88 118 PRO A O 1
ATOM 876 N N . LEU A 1 119 ? -3.996 -13.766 -1.707 1 89.38 119 LEU A N 1
ATOM 877 C CA . LEU A 1 119 ? -2.74 -14.492 -1.569 1 89.38 119 LEU A CA 1
ATOM 878 C C . LEU A 1 119 ? -1.671 -13.609 -0.929 1 89.38 119 LEU A C 1
ATOM 880 O O . LEU A 1 119 ? -1.435 -12.492 -1.38 1 89.38 119 LEU A O 1
ATOM 884 N N . GLY A 1 120 ? -1.005 -14.086 0.072 1 85.94 120 GLY A N 1
ATOM 885 C CA . GLY A 1 120 ? 0.114 -13.375 0.665 1 85.94 120 GLY A CA 1
ATOM 886 C C . GLY A 1 120 ? -0.262 -11.992 1.18 1 85.94 120 GLY A C 1
ATOM 887 O O . GLY A 1 120 ? 0.505 -11.039 1.034 1 85.94 120 GLY A O 1
ATOM 888 N N . SER A 1 121 ? -1.364 -11.734 1.554 1 86.62 121 SER A N 1
ATOM 889 C CA . SER A 1 121 ? -1.855 -10.508 2.182 1 86.62 121 SER A CA 1
ATOM 890 C C . SER A 1 121 ? -2.379 -9.523 1.14 1 86.62 121 SER A C 1
ATOM 892 O O . SER A 1 121 ? -3.521 -9.078 1.225 1 86.62 121 SER A O 1
ATOM 894 N N . SER A 1 122 ? -1.506 -9.234 0.134 1 82.12 122 SER A N 1
ATOM 895 C CA . SER A 1 122 ? -1.851 -8.094 -0.71 1 82.12 122 SER A CA 1
ATOM 896 C C . SER A 1 122 ? -2.082 -8.523 -2.154 1 82.12 122 SER A C 1
ATOM 898 O O . SER A 1 122 ? -2.367 -7.691 -3.018 1 82.12 122 SER A O 1
ATOM 900 N N . LEU A 1 123 ? -1.957 -9.719 -2.465 1 86.88 123 LEU A N 1
ATOM 901 C CA . LEU A 1 123 ? -2.164 -10.227 -3.818 1 86.88 123 LEU A CA 1
ATOM 902 C C . LEU A 1 123 ? -3.436 -11.07 -3.895 1 86.88 123 LEU A C 1
ATOM 904 O O . LEU A 1 123 ? -3.996 -11.453 -2.865 1 86.88 123 LEU A O 1
ATOM 908 N N . LEU A 1 124 ? -3.857 -11.203 -5.094 1 89.88 124 LEU A N 1
ATOM 909 C CA . LEU A 1 124 ? -4.828 -12.25 -5.414 1 89.88 124 LEU A CA 1
ATOM 910 C C . LEU A 1 124 ? -4.172 -13.383 -6.188 1 89.88 124 LEU A C 1
ATOM 912 O O . LEU A 1 124 ? -3.107 -13.203 -6.785 1 89.88 124 LEU A O 1
ATOM 916 N N . MET A 1 125 ? -4.801 -14.484 -6.137 1 90.44 125 MET A N 1
ATOM 917 C CA . MET A 1 125 ? -4.258 -15.641 -6.84 1 90.44 125 MET A CA 1
ATOM 918 C C . MET A 1 125 ? -4.012 -15.328 -8.312 1 90.44 125 MET A C 1
ATOM 920 O O . MET A 1 125 ? -3.021 -15.773 -8.891 1 90.44 125 MET A O 1
ATOM 924 N N . VAL A 1 126 ? -4.809 -14.508 -8.914 1 91.44 126 VAL A N 1
ATOM 925 C CA . VAL A 1 126 ? -4.727 -14.211 -10.336 1 91.44 126 VAL A CA 1
ATOM 926 C C . VAL A 1 126 ? -3.484 -13.367 -10.617 1 91.44 126 VAL A C 1
ATOM 928 O O . VAL A 1 126 ? -3.021 -13.289 -11.758 1 91.44 126 VAL A O 1
ATOM 931 N N . ASP A 1 127 ? -2.992 -12.75 -9.625 1 90.75 127 ASP A N 1
ATOM 932 C CA . ASP A 1 127 ? -1.838 -11.875 -9.812 1 90.75 127 ASP A CA 1
ATOM 933 C C . ASP A 1 127 ? -0.59 -12.68 -10.164 1 90.75 127 ASP A C 1
ATOM 935 O O . ASP A 1 127 ? 0.334 -12.164 -10.789 1 90.75 127 ASP A O 1
ATOM 939 N N . VAL A 1 128 ? -0.567 -13.953 -9.789 1 90.5 128 VAL A N 1
ATOM 940 C CA . VAL A 1 128 ? 0.602 -14.789 -10.031 1 90.5 128 VAL A CA 1
ATOM 941 C C . VAL A 1 128 ? 0.802 -14.969 -11.539 1 90.5 128 VAL A C 1
ATOM 943 O O . VAL A 1 128 ? 1.833 -14.57 -12.086 1 90.5 128 VAL A O 1
ATOM 946 N N . PRO A 1 129 ? -0.19 -15.469 -12.211 1 93.06 129 PRO A N 1
ATOM 947 C CA . PRO A 1 129 ? 0.008 -15.602 -13.656 1 93.06 129 PRO A CA 1
ATOM 948 C C . PRO A 1 129 ? 0.134 -14.258 -14.359 1 93.06 129 PRO A C 1
ATOM 950 O O . PRO A 1 129 ? 0.907 -14.125 -15.312 1 93.06 129 PRO A O 1
ATOM 953 N N . LEU A 1 130 ? -0.541 -13.266 -13.938 1 92.62 130 LEU A N 1
ATOM 954 C CA . LEU A 1 130 ? -0.51 -11.969 -14.594 1 92.62 130 LEU A CA 1
ATOM 955 C C . LEU A 1 130 ? 0.869 -11.328 -14.469 1 92.62 130 LEU A C 1
ATOM 957 O O . LEU A 1 130 ? 1.42 -10.828 -15.453 1 92.62 130 LEU A O 1
ATOM 961 N N . ASN A 1 131 ? 1.401 -11.367 -13.305 1 89.25 131 ASN A N 1
ATOM 962 C CA . ASN A 1 131 ? 2.715 -10.766 -13.102 1 89.25 131 ASN A CA 1
ATOM 963 C C . ASN A 1 131 ? 3.801 -11.516 -13.875 1 89.25 131 ASN A C 1
ATOM 965 O O . ASN A 1 131 ? 4.715 -10.898 -14.422 1 89.25 131 ASN A O 1
ATOM 969 N N . ASN A 1 132 ? 3.725 -12.797 -13.875 1 91.06 132 ASN A N 1
ATOM 970 C CA . ASN A 1 132 ? 4.684 -13.57 -14.656 1 91.06 132 ASN A CA 1
ATOM 971 C C . ASN A 1 132 ? 4.605 -13.227 -16.141 1 91.06 132 ASN A C 1
ATOM 973 O O . ASN A 1 132 ? 5.633 -13.141 -16.812 1 91.06 132 ASN A O 1
ATOM 977 N N . CYS A 1 133 ? 3.428 -13.023 -16.656 1 94 133 CYS A N 1
ATOM 978 C CA . CYS A 1 133 ? 3.24 -12.617 -18.031 1 94 133 CYS A CA 1
ATOM 979 C C . CYS A 1 133 ? 3.855 -11.25 -18.297 1 94 133 CYS A C 1
ATOM 981 O O . CYS A 1 133 ? 4.66 -11.086 -19.219 1 94 133 CYS A O 1
ATOM 983 N N . LEU A 1 134 ? 3.555 -10.328 -17.484 1 89.94 134 LEU A N 1
ATOM 984 C CA . LEU A 1 134 ? 4.016 -8.961 -17.672 1 89.94 134 LEU A CA 1
ATOM 985 C C . LEU A 1 134 ? 5.535 -8.883 -17.594 1 89.94 134 LEU A C 1
ATOM 987 O O . LEU A 1 134 ? 6.164 -8.156 -18.375 1 89.94 134 LEU A O 1
ATOM 991 N N . GLN A 1 135 ? 6.074 -9.641 -16.766 1 86.88 135 GLN A N 1
ATOM 992 C CA . GLN A 1 135 ? 7.527 -9.656 -16.625 1 86.88 135 GLN A CA 1
ATOM 993 C C . GLN A 1 135 ? 8.195 -10.219 -17.875 1 86.88 135 GLN A C 1
ATOM 995 O O . GLN A 1 135 ? 9.305 -9.805 -18.219 1 86.88 135 GLN A O 1
ATOM 1000 N N . ALA A 1 136 ? 7.484 -11.07 -18.5 1 92.31 136 ALA A N 1
ATOM 1001 C CA . ALA A 1 136 ? 8.031 -11.695 -19.688 1 92.31 136 ALA A CA 1
ATOM 1002 C C . ALA A 1 136 ? 7.734 -10.852 -20.938 1 92.31 136 ALA A C 1
ATOM 1004 O O . ALA A 1 136 ? 8.188 -11.18 -22.031 1 92.31 136 ALA A O 1
ATOM 1005 N N . GLY A 1 137 ? 6.934 -9.797 -20.75 1 91.56 137 GLY A N 1
ATOM 1006 C CA . GLY A 1 137 ? 6.598 -8.922 -21.859 1 91.56 137 GLY A CA 1
ATOM 1007 C C . GLY A 1 137 ? 5.242 -9.227 -22.469 1 91.56 137 GLY A C 1
ATOM 1008 O O . GLY A 1 137 ? 4.848 -8.602 -23.469 1 91.56 137 GLY A O 1
ATOM 1009 N N . ILE A 1 138 ? 4.598 -10.164 -21.969 1 95.12 138 ILE A N 1
ATOM 1010 C CA . ILE A 1 138 ? 3.244 -10.469 -22.422 1 95.12 138 ILE A CA 1
ATOM 1011 C C . ILE A 1 138 ? 2.254 -9.508 -21.766 1 95.12 138 ILE A C 1
ATOM 1013 O O . ILE A 1 138 ? 2.014 -9.578 -20.562 1 95.12 138 ILE A O 1
ATOM 1017 N N . ASN A 1 139 ? 1.644 -8.648 -22.562 1 93 139 ASN A N 1
ATOM 1018 C CA . ASN A 1 139 ? 0.806 -7.625 -21.953 1 93 139 ASN A CA 1
ATOM 1019 C C . ASN A 1 139 ? -0.601 -7.621 -22.547 1 93 139 ASN A C 1
ATOM 1021 O O . ASN A 1 139 ? -1.388 -6.711 -22.281 1 93 139 ASN A O 1
ATOM 1025 N N . LYS A 1 140 ? -0.867 -8.516 -23.438 1 93.56 140 LYS A N 1
ATOM 1026 C CA . LYS A 1 140 ? -2.221 -8.781 -23.906 1 93.56 140 LYS A CA 1
ATOM 1027 C C . LYS A 1 140 ? -2.736 -10.117 -23.375 1 93.56 140 LYS A C 1
ATOM 1029 O O . LYS A 1 140 ? -2.418 -11.18 -23.922 1 93.56 140 LYS A O 1
ATOM 1034 N N . ILE A 1 141 ? -3.541 -9.992 -22.328 1 95.44 141 ILE A N 1
ATOM 1035 C CA . ILE A 1 141 ? -3.904 -11.172 -21.562 1 95.44 141 ILE A CA 1
ATOM 1036 C C . ILE A 1 141 ? -5.426 -11.281 -21.469 1 95.44 141 ILE A C 1
ATOM 1038 O O . ILE A 1 141 ? -6.117 -10.273 -21.281 1 95.44 141 ILE A O 1
ATOM 1042 N N . TYR A 1 142 ? -5.906 -12.5 -21.609 1 93.38 142 TYR A N 1
ATOM 1043 C CA . TYR A 1 142 ? -7.316 -12.812 -21.422 1 93.38 142 TYR A CA 1
ATOM 1044 C C . TYR A 1 142 ? -7.527 -13.695 -20.203 1 93.38 142 TYR A C 1
ATOM 1046 O O . TYR A 1 142 ? -6.863 -14.727 -20.047 1 93.38 142 TYR A O 1
ATOM 1054 N N . VAL A 1 143 ? -8.445 -13.258 -19.344 1 92.81 143 VAL A N 1
ATOM 1055 C CA . VAL A 1 143 ? -8.82 -14.039 -18.172 1 92.81 143 VAL A CA 1
ATOM 1056 C C . VAL A 1 143 ? -10.211 -14.648 -18.359 1 92.81 143 VAL A C 1
ATOM 1058 O O . VAL A 1 143 ? -11.203 -13.922 -18.422 1 92.81 143 VAL A O 1
ATOM 1061 N N . LEU A 1 144 ? -10.211 -15.984 -18.484 1 90.06 144 LEU A N 1
ATOM 1062 C CA . LEU A 1 144 ? -11.469 -16.688 -18.719 1 90.06 144 LEU A CA 1
ATOM 1063 C C . LEU A 1 144 ? -12.117 -17.109 -17.406 1 90.06 144 LEU A C 1
ATOM 1065 O O . LEU A 1 144 ? -11.594 -17.969 -16.703 1 90.06 144 LEU A O 1
ATOM 1069 N N . THR A 1 145 ? -13.25 -16.422 -17.109 1 84.25 145 THR A N 1
ATOM 1070 C CA . THR A 1 145 ? -13.914 -16.734 -15.852 1 84.25 145 THR A CA 1
ATOM 1071 C C . THR A 1 145 ? -15.391 -17.047 -16.078 1 84.25 145 THR A C 1
ATOM 1073 O O . THR A 1 145 ? -15.938 -16.75 -17.141 1 84.25 145 THR A O 1
ATOM 1076 N N . GLN A 1 146 ? -16.016 -17.859 -15.234 1 71.75 146 GLN A N 1
ATOM 1077 C CA . GLN A 1 146 ? -17.438 -18.172 -15.383 1 71.75 146 GLN A CA 1
ATOM 1078 C C . GLN A 1 146 ? -18.219 -17.797 -14.125 1 71.75 146 GLN A C 1
ATOM 1080 O O . GLN A 1 146 ? -19.438 -17.609 -14.18 1 71.75 146 GLN A O 1
ATOM 1085 N N . PHE A 1 147 ? -17.5 -17.719 -13.055 1 65.69 147 PHE A N 1
ATOM 1086 C CA . PHE A 1 147 ? -18.234 -17.562 -11.797 1 65.69 147 PHE A CA 1
ATOM 1087 C C . PHE A 1 147 ? -17.828 -16.281 -11.094 1 65.69 147 PHE A C 1
ATOM 1089 O O . PHE A 1 147 ? -16.625 -15.977 -10.984 1 65.69 147 PHE A O 1
ATOM 1096 N N . GLN A 1 148 ? -18.875 -15.516 -10.594 1 69.56 148 GLN A N 1
ATOM 1097 C CA . GLN A 1 148 ? -18.688 -14.422 -9.641 1 69.56 148 GLN A CA 1
ATOM 1098 C C . GLN A 1 148 ? -17.469 -13.57 -10.023 1 69.56 148 GLN A C 1
ATOM 1100 O O . GLN A 1 148 ? -16.594 -13.344 -9.195 1 69.56 148 GLN A O 1
ATOM 1105 N N . SER A 1 149 ? -17.594 -12.961 -11.227 1 76 149 SER A N 1
ATOM 1106 C CA . SER A 1 149 ? -16.422 -12.32 -11.82 1 76 149 SER A CA 1
ATOM 1107 C C . SER A 1 149 ? -16.281 -10.883 -11.328 1 76 149 SER A C 1
ATOM 1109 O O . SER A 1 149 ? -15.281 -10.219 -11.625 1 76 149 SER A O 1
ATOM 1111 N N . HIS A 1 150 ? -17.172 -10.477 -10.484 1 78.12 150 HIS A N 1
ATOM 1112 C CA . HIS A 1 150 ? -17.188 -9.062 -10.109 1 78.12 150 HIS A CA 1
ATOM 1113 C C . HIS A 1 150 ? -15.898 -8.664 -9.398 1 78.12 150 HIS A C 1
ATOM 1115 O O . HIS A 1 150 ? -15.281 -7.66 -9.75 1 78.12 150 HIS A O 1
ATOM 1121 N N . MET A 1 151 ? -15.484 -9.43 -8.461 1 81.25 151 MET A N 1
ATOM 1122 C CA . MET A 1 151 ? -14.281 -9.117 -7.699 1 81.25 151 MET A CA 1
ATOM 1123 C C . MET A 1 151 ? -13.047 -9.133 -8.594 1 81.25 151 MET A C 1
ATOM 1125 O O . MET A 1 151 ? -12.164 -8.289 -8.461 1 81.25 151 MET A O 1
ATOM 1129 N N . LEU A 1 152 ? -13.078 -10.047 -9.445 1 85.19 152 LEU A N 1
ATOM 1130 C CA . LEU A 1 152 ? -11.969 -10.148 -10.375 1 85.19 152 LEU A CA 1
ATOM 1131 C C . LEU A 1 152 ? -11.914 -8.93 -11.297 1 85.19 152 LEU A C 1
ATOM 1133 O O . LEU A 1 152 ? -10.852 -8.344 -11.5 1 85.19 152 LEU A O 1
ATOM 1137 N N . ASN A 1 153 ? -13.055 -8.586 -11.75 1 84.19 153 ASN A N 1
ATOM 1138 C CA . ASN A 1 153 ? -13.156 -7.43 -12.633 1 84.19 153 ASN A CA 1
ATOM 1139 C C . ASN A 1 153 ? -12.695 -6.148 -11.945 1 84.19 153 ASN A C 1
ATOM 1141 O O . ASN A 1 153 ? -11.938 -5.367 -12.523 1 84.19 153 ASN A O 1
ATOM 1145 N N . SER A 1 154 ? -13.156 -6.027 -10.789 1 83.44 154 SER A N 1
ATOM 1146 C CA . SER A 1 154 ? -12.797 -4.832 -10.031 1 83.44 154 SER A CA 1
ATOM 1147 C C . SER A 1 154 ? -11.297 -4.766 -9.781 1 83.44 154 SER A C 1
ATOM 1149 O O . SER A 1 154 ? -10.68 -3.709 -9.938 1 83.44 154 SER A O 1
ATOM 1151 N N . HIS A 1 155 ? -10.766 -5.84 -9.43 1 86.62 155 HIS A N 1
ATOM 1152 C CA . HIS A 1 155 ? -9.336 -5.902 -9.148 1 86.62 155 HIS A CA 1
ATOM 1153 C C . HIS A 1 155 ? -8.508 -5.617 -10.398 1 86.62 155 HIS A C 1
ATOM 1155 O O . HIS A 1 155 ? -7.574 -4.816 -10.359 1 86.62 155 HIS A O 1
ATOM 1161 N N . ILE A 1 156 ? -8.875 -6.211 -11.453 1 87.19 156 ILE A N 1
ATOM 1162 C CA . ILE A 1 156 ? -8.125 -6.078 -12.695 1 87.19 156 ILE A CA 1
ATOM 1163 C C . ILE A 1 156 ? -8.227 -4.641 -13.211 1 87.19 156 ILE A C 1
ATOM 1165 O O . ILE A 1 156 ? -7.234 -4.062 -13.656 1 87.19 156 ILE A O 1
ATOM 1169 N N . ALA A 1 157 ? -9.352 -4.109 -13.102 1 82.56 157 ALA A N 1
ATOM 1170 C CA . ALA A 1 157 ? -9.555 -2.727 -13.531 1 82.56 157 ALA A CA 1
ATOM 1171 C C . ALA A 1 157 ? -8.695 -1.768 -12.711 1 82.56 157 ALA A C 1
ATOM 1173 O O . ALA A 1 157 ? -8.156 -0.795 -13.242 1 82.56 157 ALA A O 1
ATOM 1174 N N . SER A 1 158 ? -8.508 -2.074 -11.547 1 78.56 158 SER A N 1
ATOM 1175 C CA . SER A 1 158 ? -7.805 -1.181 -10.633 1 78.56 158 SER A CA 1
ATOM 1176 C C . SER A 1 158 ? -6.293 -1.369 -10.719 1 78.56 158 SER A C 1
ATOM 1178 O O . SER A 1 158 ? -5.539 -0.394 -10.734 1 78.56 158 SER A O 1
ATOM 1180 N N . CYS A 1 159 ? -5.863 -2.541 -10.844 1 82.19 159 CYS A N 1
ATOM 1181 C CA . CYS A 1 159 ? -4.445 -2.838 -10.695 1 82.19 159 CYS A CA 1
ATOM 1182 C C . CYS A 1 159 ? -3.775 -2.99 -12.055 1 82.19 159 CYS A C 1
ATOM 1184 O O . CYS A 1 159 ? -2.551 -2.902 -12.164 1 82.19 159 CYS A O 1
ATOM 1186 N N . TYR A 1 160 ? -4.605 -3.283 -13.031 1 86.25 160 TYR A N 1
ATOM 1187 C CA . TYR A 1 160 ? -4.066 -3.51 -14.367 1 86.25 160 TYR A CA 1
ATOM 1188 C C . TYR A 1 160 ? -4.797 -2.662 -15.406 1 86.25 160 TYR A C 1
ATOM 1190 O O . TYR A 1 160 ? -5.406 -3.195 -16.328 1 86.25 160 TYR A O 1
ATOM 1198 N N . PRO A 1 161 ? -4.566 -1.397 -15.273 1 78.5 161 PRO A N 1
ATOM 1199 C CA . PRO A 1 161 ? -5.262 -0.537 -16.234 1 78.5 161 PRO A CA 1
ATOM 1200 C C . PRO A 1 161 ? -4.75 -0.71 -17.656 1 78.5 161 PRO A C 1
ATOM 1202 O O . PRO A 1 161 ? -3.541 -0.848 -17.875 1 78.5 161 PRO A O 1
ATOM 1205 N N . PRO A 1 162 ? -5.684 -0.687 -18.562 1 81.06 162 PRO A N 1
ATOM 1206 C CA . PRO A 1 162 ? -5.281 -0.861 -19.969 1 81.06 162 PRO A CA 1
ATOM 1207 C C . PRO A 1 162 ? -4.598 0.378 -20.547 1 81.06 162 PRO A C 1
ATOM 1209 O O . PRO A 1 162 ? -4.836 1.493 -20.062 1 81.06 162 PRO A O 1
ATOM 1212 N N . ARG A 1 163 ? -3.686 0.098 -21.438 1 77 163 ARG A N 1
ATOM 1213 C CA . ARG A 1 163 ? -3.113 1.152 -22.266 1 77 163 ARG A CA 1
ATOM 1214 C C . ARG A 1 163 ? -3.633 1.065 -23.703 1 77 163 ARG A C 1
ATOM 1216 O O . ARG A 1 163 ? -3.18 0.227 -24.484 1 77 163 ARG A O 1
ATOM 1223 N N . LYS A 1 164 ? -4.508 1.985 -23.938 1 69.5 164 LYS A N 1
ATOM 1224 C CA . LYS A 1 164 ? -5.203 1.856 -25.219 1 69.5 164 LYS A CA 1
ATOM 1225 C C . LYS A 1 164 ? -4.68 2.873 -26.234 1 69.5 164 LYS A C 1
ATOM 1227 O O . LYS A 1 164 ? -5.008 2.799 -27.422 1 69.5 164 LYS A O 1
ATOM 1232 N N . PHE A 1 165 ? -3.836 3.777 -25.703 1 65.31 165 PHE A N 1
ATOM 1233 C CA . PHE A 1 165 ? -3.41 4.82 -26.625 1 65.31 165 PHE A CA 1
ATOM 1234 C C . PHE A 1 165 ? -2.035 4.504 -27.203 1 65.31 165 PHE A C 1
ATOM 1236 O O . PHE A 1 165 ? -1.219 3.85 -26.562 1 65.31 165 PHE A O 1
ATOM 1243 N N . GLY A 1 166 ? -1.795 4.738 -28.516 1 65.12 166 GLY A N 1
ATOM 1244 C CA . GLY A 1 166 ? -0.553 4.516 -29.234 1 65.12 166 GLY A CA 1
ATOM 1245 C C . GLY A 1 166 ? -0.698 3.529 -30.375 1 65.12 166 GLY A C 1
ATOM 1246 O O . GLY A 1 166 ? -1.814 3.16 -30.75 1 65.12 166 GLY A O 1
ATOM 1247 N N . LYS A 1 167 ? 0.451 3.143 -30.922 1 67.62 167 LYS A N 1
ATOM 1248 C CA . LYS A 1 167 ? 0.472 2.141 -31.984 1 67.62 167 LYS A CA 1
ATOM 1249 C C . LYS A 1 167 ? -0.07 0.803 -31.5 1 67.62 167 LYS A C 1
ATOM 1251 O O . LYS A 1 167 ? 0.118 0.443 -30.328 1 67.62 167 LYS A O 1
ATOM 1256 N N . PRO A 1 168 ? -0.892 0.219 -32.219 1 63.5 168 PRO A N 1
ATOM 1257 C CA . PRO A 1 168 ? -1.585 -1.013 -31.844 1 63.5 168 PRO A CA 1
ATOM 1258 C C . PRO A 1 168 ? -0.682 -1.989 -31.094 1 63.5 168 PRO A C 1
ATOM 1260 O O . PRO A 1 168 ? -1.108 -2.6 -30.109 1 63.5 168 PRO A O 1
ATOM 1263 N N . ASP A 1 169 ? 0.55 -2.037 -31.469 1 70.12 169 ASP A N 1
ATOM 1264 C CA . ASP A 1 169 ? 1.433 -3.037 -30.875 1 70.12 169 ASP A CA 1
ATOM 1265 C C . ASP A 1 169 ? 1.969 -2.562 -29.531 1 70.12 169 ASP A C 1
ATOM 1267 O O . ASP A 1 169 ? 2.586 -3.338 -28.797 1 70.12 169 ASP A O 1
ATOM 1271 N N . GLN A 1 170 ? 1.663 -1.35 -29.188 1 74.56 170 GLN A N 1
ATOM 1272 C CA . GLN A 1 170 ? 2.111 -0.797 -27.922 1 74.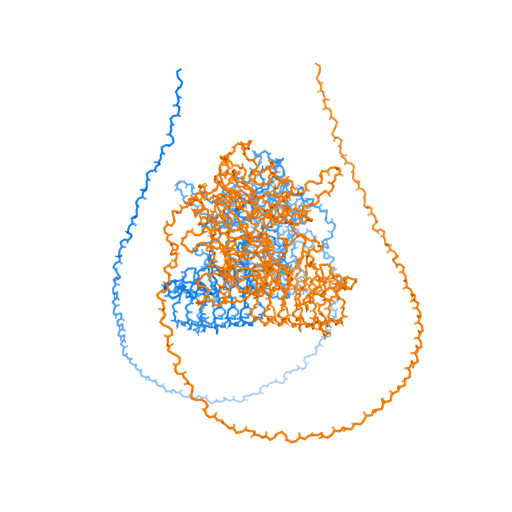56 170 GLN A CA 1
ATOM 1273 C C . GLN A 1 170 ? 0.989 -0.822 -26.891 1 74.56 170 GLN A C 1
ATOM 1275 O O . GLN A 1 170 ? 1.192 -0.438 -25.734 1 74.56 170 GLN A O 1
ATOM 1280 N N . GLN A 1 171 ? -0.099 -1.386 -27.375 1 79.94 171 GLN A N 1
ATOM 1281 C CA . GLN A 1 171 ? -1.246 -1.46 -26.484 1 79.94 171 GLN A CA 1
ATOM 1282 C C . GLN A 1 171 ? -1.092 -2.605 -25.484 1 79.94 171 GLN A C 1
ATOM 1284 O O . GLN A 1 171 ? -0.297 -3.521 -25.703 1 79.94 171 GLN A O 1
ATOM 1289 N N . SER A 1 172 ? -1.643 -2.486 -24.359 1 87.19 172 SER A N 1
ATOM 1290 C CA . SER A 1 172 ? -1.667 -3.512 -23.312 1 87.19 172 SER A CA 1
ATOM 1291 C C . SER A 1 172 ? -3.033 -3.586 -22.641 1 87.19 172 SER A C 1
ATOM 1293 O O . SER A 1 172 ? -3.721 -2.572 -22.516 1 87.19 172 SER A O 1
ATOM 1295 N N . TRP A 1 173 ? -3.471 -4.887 -22.391 1 88.38 173 TRP A N 1
ATOM 1296 C CA . TRP A 1 173 ? -4.73 -5.035 -21.672 1 88.38 173 TRP A CA 1
ATOM 1297 C C . TRP A 1 173 ? -4.793 -6.375 -20.938 1 88.38 173 TRP A C 1
ATOM 1299 O O . TRP A 1 173 ? -4.055 -7.305 -21.281 1 88.38 173 TRP A O 1
ATOM 1309 N N . VAL A 1 174 ? -5.582 -6.387 -19.938 1 91.5 174 VAL A N 1
ATOM 1310 C CA . VAL A 1 174 ? -6.074 -7.594 -19.281 1 91.5 174 VAL A CA 1
ATOM 1311 C C . VAL A 1 174 ? -7.598 -7.637 -19.359 1 91.5 174 VAL A C 1
ATOM 1313 O O . VAL A 1 174 ? -8.281 -6.875 -18.656 1 91.5 174 VAL A O 1
ATOM 1316 N N . ASP A 1 175 ? -8.133 -8.516 -20.141 1 88.62 175 ASP A N 1
ATOM 1317 C CA . ASP A 1 175 ? -9.57 -8.586 -20.359 1 88.62 175 ASP A CA 1
ATOM 1318 C C . ASP A 1 175 ? -10.18 -9.797 -19.656 1 88.62 175 ASP A C 1
ATOM 1320 O O . ASP A 1 175 ? -9.719 -10.922 -19.844 1 88.62 175 ASP A O 1
ATOM 1324 N N . VAL A 1 176 ? -11.156 -9.484 -18.922 1 87.69 176 VAL A N 1
ATOM 1325 C CA . VAL A 1 176 ? -11.891 -10.57 -18.281 1 87.69 176 VAL A CA 1
ATOM 1326 C C . VAL A 1 176 ? -13.055 -11 -19.172 1 87.69 176 VAL A C 1
ATOM 1328 O O . VAL A 1 176 ? -13.945 -10.203 -19.469 1 87.69 176 VAL A O 1
ATOM 1331 N N . LEU A 1 177 ? -12.969 -12.227 -19.625 1 84.06 177 LEU A N 1
ATOM 1332 C CA . LEU A 1 177 ? -14.016 -12.773 -20.484 1 84.06 177 LEU A CA 1
ATOM 1333 C C . LEU A 1 177 ? -14.906 -13.734 -19.703 1 84.06 177 LEU A C 1
ATOM 1335 O O . LEU A 1 177 ? -14.43 -14.758 -19.203 1 84.06 177 LEU A O 1
ATOM 1339 N N . ALA A 1 178 ? -16.062 -13.188 -19.375 1 72.69 178 ALA A N 1
ATOM 1340 C CA . ALA A 1 178 ? -17 -14.031 -18.641 1 72.69 178 ALA A CA 1
ATOM 1341 C C . ALA A 1 178 ? -17.797 -14.938 -19.594 1 72.69 178 ALA A C 1
ATOM 1343 O O . ALA A 1 178 ? -18.031 -14.57 -20.75 1 72.69 178 ALA A O 1
ATOM 1344 N N . ALA A 1 179 ? -17.984 -16.156 -19.203 1 62.75 179 ALA A N 1
ATOM 1345 C CA . ALA A 1 179 ? -18.812 -17.047 -20 1 62.75 179 ALA A CA 1
ATOM 1346 C C . ALA A 1 179 ? -20.172 -16.406 -20.281 1 62.75 179 ALA A C 1
ATOM 1348 O O . ALA A 1 179 ? -20.797 -15.836 -19.391 1 62.75 179 ALA A O 1
ATOM 1349 N N . GLN A 1 180 ? -20.297 -15.656 -21.469 1 51.38 180 GLN A N 1
ATOM 1350 C CA . GLN A 1 180 ? -21.547 -15.039 -21.891 1 51.38 180 GLN A CA 1
ATOM 1351 C C . GLN A 1 180 ? -22.734 -15.977 -21.656 1 51.38 180 GLN A C 1
ATOM 1353 O O . GLN A 1 180 ? -22.641 -17.172 -21.922 1 51.38 180 GLN A O 1
ATOM 1358 N N . GLN A 1 181 ? -23.453 -15.602 -20.609 1 44.5 181 GLN A N 1
ATOM 1359 C CA . GLN A 1 181 ? -24.766 -16.234 -20.594 1 44.5 181 GLN A CA 1
ATOM 1360 C C . GLN A 1 181 ? -25.469 -16.094 -21.938 1 44.5 181 GLN A C 1
ATOM 1362 O O . GLN A 1 181 ? -25.75 -14.984 -22.391 1 44.5 181 GLN A O 1
ATOM 1367 N N . THR A 1 182 ? -25.047 -16.672 -22.984 1 39.25 182 THR A N 1
ATOM 1368 C CA . THR A 1 182 ? -26.031 -16.578 -24.062 1 39.25 182 THR A CA 1
ATOM 1369 C C . THR A 1 182 ? -27.438 -16.828 -23.516 1 39.25 182 THR A C 1
ATOM 1371 O O . THR A 1 182 ? -27.609 -17.516 -22.5 1 39.25 182 THR A O 1
ATOM 1374 N N . VAL A 1 183 ? -28.531 -16.016 -23.922 1 37.38 183 VAL A N 1
ATOM 1375 C CA . VAL A 1 183 ? -29.969 -16.031 -23.609 1 37.38 183 VAL A CA 1
ATOM 1376 C C . VAL A 1 183 ? -30.406 -17.469 -23.312 1 37.38 183 VAL A C 1
ATOM 1378 O O . VAL A 1 183 ? -31.297 -17.688 -22.484 1 37.38 183 VAL A O 1
ATOM 1381 N N . THR A 1 184 ? -30.203 -18.438 -24.219 1 38.03 184 THR A N 1
ATOM 1382 C CA . THR A 1 184 ? -30.938 -19.688 -24.125 1 38.03 184 THR A CA 1
ATOM 1383 C C . THR A 1 184 ? -30.375 -20.562 -23 1 38.03 184 THR A C 1
ATOM 1385 O O . THR A 1 184 ? -31.125 -21.312 -22.359 1 38.03 184 THR A O 1
ATOM 1388 N N . GLU A 1 185 ? -29.172 -21.219 -23.094 1 37.56 185 GLU A N 1
ATOM 1389 C CA . GLU A 1 185 ? -28.672 -22.203 -22.141 1 37.56 185 GLU A CA 1
ATOM 1390 C C . GLU A 1 185 ? -27.5 -21.641 -21.344 1 37.56 185 GLU A C 1
ATOM 1392 O O . GLU A 1 185 ? -26.516 -21.188 -21.906 1 37.56 185 GLU A O 1
ATOM 1397 N N . ARG A 1 186 ? -27.688 -21.219 -20.219 1 46.59 186 ARG A N 1
ATOM 1398 C CA . ARG A 1 186 ? -26.719 -21.016 -19.125 1 46.59 186 ARG A CA 1
ATOM 1399 C C . ARG A 1 186 ? -25.625 -22.078 -19.172 1 46.59 186 ARG A C 1
ATOM 1401 O O . ARG A 1 186 ? -25.703 -23.078 -18.469 1 46.59 186 ARG A O 1
ATOM 1408 N N . GLU A 1 187 ? -24.875 -22.312 -20.281 1 52.75 187 GLU A N 1
ATOM 1409 C CA . GLU A 1 187 ? -23.953 -23.438 -20.297 1 52.75 187 GLU A CA 1
ATOM 1410 C C . GLU A 1 187 ? -22.609 -23.062 -19.672 1 52.75 187 GLU A C 1
ATOM 1412 O O . GLU A 1 187 ? -21.938 -22.141 -20.141 1 52.75 187 GLU A O 1
ATOM 1417 N N . TRP A 1 188 ? -22.172 -23.438 -18.406 1 60.94 188 TRP A N 1
ATOM 1418 C CA . TRP A 1 188 ? -20.906 -23.375 -17.672 1 60.94 188 TRP A CA 1
ATOM 1419 C C . TRP A 1 188 ? -19.812 -24.125 -18.438 1 60.94 188 TRP A C 1
ATOM 1421 O O . TRP A 1 188 ? -20.109 -24.969 -19.281 1 60.94 188 TRP A O 1
ATOM 1431 N N . TYR A 1 189 ? -18.547 -23.531 -18.266 1 66.06 189 TYR A N 1
ATOM 1432 C CA . TYR A 1 189 ? -17.438 -24.266 -18.859 1 66.06 189 TYR A CA 1
ATOM 1433 C C . TYR A 1 189 ? -17.391 -25.703 -18.359 1 66.06 189 TYR A C 1
ATOM 1435 O O . TYR A 1 189 ? -17.469 -25.938 -17.156 1 66.06 189 TYR A O 1
ATOM 1443 N N . ARG A 1 190 ? -17.344 -26.594 -19.203 1 69.31 190 ARG A N 1
ATOM 1444 C CA . ARG A 1 190 ? -17.219 -28 -18.812 1 69.31 190 ARG A CA 1
ATOM 1445 C C . ARG A 1 190 ? -15.797 -28.344 -18.391 1 69.31 190 ARG A C 1
ATOM 1447 O O . ARG A 1 190 ? -15.562 -29.359 -17.719 1 69.31 190 ARG A O 1
ATOM 1454 N N . GLY A 1 191 ? -14.906 -27.484 -18.828 1 78.44 191 GLY A N 1
ATOM 1455 C CA . GLY A 1 191 ? -13.492 -27.703 -18.562 1 78.44 191 GLY A CA 1
ATOM 1456 C C . GLY A 1 191 ? -12.609 -26.609 -19.156 1 78.44 191 GLY A C 1
ATOM 1457 O O . GLY A 1 191 ? -13.102 -25.625 -19.719 1 78.44 191 GLY A O 1
ATOM 1458 N N . SER A 1 192 ? -11.359 -26.812 -19 1 81.88 192 SER A N 1
ATOM 1459 C CA . SER A 1 192 ? -10.383 -25.828 -19.438 1 81.88 192 SER A CA 1
ATOM 1460 C C . SER A 1 192 ? -10.43 -25.641 -20.953 1 81.88 192 SER A C 1
ATOM 1462 O O . SER A 1 192 ? -10.414 -24.516 -21.438 1 81.88 192 SER A O 1
ATOM 1464 N N . ALA A 1 193 ? -10.508 -26.703 -21.672 1 85.69 193 ALA A N 1
ATOM 1465 C CA . ALA A 1 193 ? -10.555 -26.625 -23.125 1 85.69 193 ALA A CA 1
ATOM 1466 C C . ALA A 1 193 ? -11.859 -25.984 -23.594 1 85.69 193 ALA A C 1
ATOM 1468 O O . ALA A 1 193 ? -11.875 -25.234 -24.562 1 85.69 193 ALA A O 1
ATOM 1469 N N . ASP A 1 194 ? -12.867 -26.297 -22.906 1 83.56 194 ASP A N 1
ATOM 1470 C CA . ASP A 1 194 ? -14.172 -25.719 -23.234 1 83.56 194 ASP A CA 1
ATOM 1471 C C . ASP A 1 194 ? -14.172 -24.219 -23.031 1 83.56 194 ASP A C 1
ATOM 1473 O O . ASP A 1 194 ? -14.758 -23.469 -23.828 1 83.56 194 ASP A O 1
ATOM 1477 N N . ALA A 1 195 ? -13.57 -23.797 -21.969 1 85 195 ALA A N 1
ATOM 1478 C CA . ALA A 1 195 ? -13.453 -22.359 -21.703 1 85 195 ALA A CA 1
ATOM 1479 C C . ALA A 1 195 ? -12.773 -21.641 -22.859 1 85 195 ALA A C 1
ATOM 1481 O O . ALA A 1 195 ? -13.219 -20.578 -23.297 1 85 195 ALA A O 1
ATOM 1482 N N . ILE A 1 196 ? -11.766 -22.219 -23.375 1 87.81 196 ILE A N 1
ATOM 1483 C CA . ILE A 1 196 ? -11.031 -21.625 -24.5 1 87.81 196 ILE A CA 1
ATOM 1484 C C . ILE A 1 196 ? -11.891 -21.672 -25.766 1 87.81 196 ILE A C 1
ATOM 1486 O O . ILE A 1 196 ? -11.992 -20.672 -26.484 1 87.81 196 ILE A O 1
ATOM 1490 N N . ARG A 1 197 ? -12.492 -22.797 -25.984 1 87.56 197 ARG A N 1
ATOM 1491 C CA . ARG A 1 197 ? -13.312 -22.984 -27.172 1 87.56 197 ARG A CA 1
ATOM 1492 C C . ARG A 1 197 ? -14.406 -21.922 -27.266 1 87.56 197 ARG A C 1
ATOM 1494 O O . ARG A 1 197 ? -14.617 -21.312 -28.312 1 87.56 197 ARG A O 1
ATOM 1501 N N . LYS A 1 198 ? -15.023 -21.703 -26.188 1 85.06 198 LYS A N 1
ATOM 1502 C CA . LYS A 1 198 ? -16.156 -20.766 -26.141 1 85.06 198 LYS A CA 1
ATOM 1503 C C . LYS A 1 198 ? -15.688 -19.328 -26.344 1 85.06 198 LYS A C 1
ATOM 1505 O O . LYS A 1 198 ? -16.5 -18.453 -26.625 1 85.06 198 LYS A O 1
ATOM 1510 N N . ASN A 1 199 ? -14.414 -19.109 -26.188 1 87.25 199 ASN A N 1
ATOM 1511 C CA . ASN A 1 199 ? -13.898 -17.75 -26.328 1 87.25 199 ASN A CA 1
ATOM 1512 C C . ASN A 1 199 ? -12.945 -17.625 -27.516 1 87.25 199 ASN A C 1
ATOM 1514 O O . ASN A 1 199 ? -12.18 -16.672 -27.594 1 87.25 199 ASN A O 1
ATOM 1518 N N . LEU A 1 200 ? -12.969 -18.547 -28.422 1 87.44 200 LEU A N 1
ATOM 1519 C CA . LEU A 1 200 ? -12.07 -18.547 -29.578 1 87.44 200 LEU A CA 1
ATOM 1520 C C . LEU A 1 200 ? -12.266 -17.297 -30.422 1 87.44 200 LEU A C 1
ATOM 1522 O O . LEU A 1 200 ? -11.297 -16.781 -30.984 1 87.44 200 LEU A O 1
ATOM 1526 N N . GLY A 1 201 ? -13.516 -16.844 -30.516 1 83.62 201 GLY A N 1
ATOM 1527 C CA . GLY A 1 201 ? -13.789 -15.648 -31.297 1 83.62 201 GLY A CA 1
ATOM 1528 C C . GLY A 1 201 ? -13.023 -14.438 -30.797 1 83.62 201 GLY A C 1
ATOM 1529 O O . GLY A 1 201 ? -12.531 -13.641 -31.594 1 83.62 201 GLY A O 1
ATOM 1530 N N . GLU A 1 202 ? -12.898 -14.367 -29.5 1 85.44 202 GLU A N 1
ATOM 1531 C CA . GLU A 1 202 ? -12.188 -13.234 -28.906 1 85.44 202 GLU A CA 1
ATOM 1532 C C . GLU A 1 202 ? -10.68 -13.422 -29 1 85.44 202 GLU A C 1
ATOM 1534 O O . GLU A 1 202 ? -9.93 -12.445 -29.094 1 85.44 202 GLU A O 1
ATOM 1539 N N . LEU A 1 203 ? -10.266 -14.648 -29.016 1 89.06 203 LEU A N 1
ATOM 1540 C CA . LEU A 1 203 ? -8.836 -14.938 -29.031 1 89.06 203 LEU A CA 1
ATOM 1541 C C . LEU A 1 203 ? -8.258 -14.758 -30.422 1 89.06 203 LEU A C 1
ATOM 1543 O O . LEU A 1 203 ? -7.078 -14.438 -30.578 1 89.06 203 LEU A O 1
ATOM 1547 N N . LYS A 1 204 ? -9.117 -14.961 -31.344 1 87.38 204 LYS A N 1
ATOM 1548 C CA . LYS A 1 204 ? -8.68 -14.734 -32.719 1 87.38 204 LYS A CA 1
ATOM 1549 C C . LYS A 1 204 ? -8.523 -13.242 -33 1 87.38 204 LYS A C 1
ATOM 1551 O O . LYS A 1 204 ? -9.508 -12.5 -33 1 87.38 204 LYS A O 1
ATOM 1556 N N . ASP A 1 205 ? -7.367 -12.703 -33.031 1 80.12 205 ASP A N 1
ATOM 1557 C CA . ASP A 1 205 ? -7.105 -11.266 -33.062 1 80.12 205 ASP A CA 1
ATOM 1558 C C . ASP A 1 205 ? -6.734 -10.805 -34.469 1 80.12 205 ASP A C 1
ATOM 1560 O O . ASP A 1 205 ? -6.195 -9.711 -34.656 1 80.12 205 ASP A O 1
ATOM 1564 N N . GLN A 1 206 ? -6.965 -11.523 -35.5 1 75.69 206 GLN A N 1
ATOM 1565 C CA . GLN A 1 206 ? -6.625 -11.172 -36.875 1 75.69 206 GLN A CA 1
ATOM 1566 C C . GLN A 1 206 ? -7.344 -9.891 -37.312 1 75.69 206 GLN A C 1
ATOM 1568 O O . GLN A 1 206 ? -6.789 -9.078 -38.031 1 75.69 206 GLN A O 1
ATOM 1573 N N . ASP A 1 207 ? -8.445 -9.648 -36.719 1 70.69 207 ASP A N 1
ATOM 1574 C CA . ASP A 1 207 ? -9.258 -8.531 -37.188 1 70.69 207 ASP A CA 1
ATOM 1575 C C . ASP A 1 207 ? -9.219 -7.371 -36.188 1 70.69 207 ASP A C 1
ATOM 1577 O O . ASP A 1 207 ? -9.992 -6.422 -36.312 1 70.69 207 ASP A O 1
ATOM 1581 N N . LYS A 1 208 ? -8.352 -7.402 -35.219 1 75.5 208 LYS A N 1
ATOM 1582 C CA . LYS A 1 208 ? -8.367 -6.383 -34.188 1 75.5 208 LYS A CA 1
ATOM 1583 C C . LYS A 1 208 ? -7.367 -5.27 -34.469 1 75.5 208 LYS A C 1
ATOM 1585 O O . LYS A 1 208 ? -7.109 -4.414 -33.625 1 75.5 208 LYS A O 1
ATOM 1590 N N . GLY A 1 209 ? -6.777 -5.324 -35.75 1 76.69 209 GLY A N 1
ATOM 1591 C CA . GLY A 1 209 ? -5.887 -4.25 -36.156 1 76.69 209 GLY A CA 1
ATOM 1592 C C . GLY A 1 209 ? -4.527 -4.312 -35.469 1 76.69 209 GLY A C 1
ATOM 1593 O O . GLY A 1 209 ? -3.812 -3.311 -35.406 1 76.69 209 GLY A O 1
ATOM 1594 N N . ILE A 1 210 ? -4.293 -5.41 -34.844 1 81.62 210 ILE A N 1
ATOM 1595 C CA . ILE A 1 210 ? -2.986 -5.602 -34.219 1 81.62 210 ILE A CA 1
ATOM 1596 C C . ILE A 1 210 ? -2.291 -6.809 -34.844 1 81.62 210 ILE A C 1
ATOM 1598 O O . ILE A 1 210 ? -2.912 -7.582 -35.594 1 81.62 210 ILE A O 1
ATOM 1602 N N . THR A 1 211 ? -0.974 -6.895 -34.594 1 87.69 211 THR A N 1
ATOM 1603 C CA . THR A 1 211 ? -0.249 -8.062 -35.094 1 87.69 211 THR A CA 1
ATOM 1604 C C . THR A 1 211 ? -0.838 -9.344 -34.5 1 87.69 211 THR A C 1
ATOM 1606 O O . THR A 1 211 ? -0.996 -9.461 -33.281 1 87.69 211 THR A O 1
ATOM 1609 N N . PRO A 1 212 ? -1.239 -10.219 -35.344 1 90.62 212 PRO A N 1
ATOM 1610 C CA . PRO A 1 212 ? -1.782 -11.477 -34.844 1 90.62 212 PRO A CA 1
ATOM 1611 C C . PRO A 1 212 ? -0.767 -12.258 -34 1 90.62 212 PRO A C 1
ATOM 1613 O O . PRO A 1 212 ? 0.421 -12.281 -34.344 1 90.62 212 PRO A O 1
ATOM 1616 N N . ALA A 1 213 ? -1.302 -12.891 -33.031 1 94.38 213 ALA A N 1
ATOM 1617 C CA . ALA A 1 213 ? -0.426 -13.664 -32.156 1 94.38 213 ALA A CA 1
ATOM 1618 C C . ALA A 1 213 ? 0.062 -14.93 -32.844 1 94.38 213 ALA A C 1
ATOM 1620 O O . ALA A 1 213 ? -0.686 -15.562 -33.594 1 94.38 213 ALA A O 1
ATOM 1621 N N . CYS A 1 214 ? 1.312 -15.297 -32.562 1 96.06 214 CYS A N 1
ATOM 1622 C CA . CYS A 1 214 ? 1.892 -16.547 -33.062 1 96.06 214 CYS A CA 1
ATOM 1623 C C . CYS A 1 214 ? 1.747 -17.656 -32.062 1 96.06 214 CYS A C 1
ATOM 1625 O O . CYS A 1 214 ? 1.636 -18.828 -32.406 1 96.06 214 CYS A O 1
ATOM 1627 N N . ASP A 1 215 ? 1.792 -17.266 -30.812 1 97.81 215 ASP A N 1
ATOM 1628 C CA . ASP A 1 215 ? 1.772 -18.219 -29.719 1 97.81 215 ASP A CA 1
ATOM 1629 C C . ASP A 1 215 ? 0.82 -17.781 -28.609 1 97.81 215 ASP A C 1
ATOM 1631 O O . ASP A 1 215 ? 0.639 -16.578 -28.391 1 97.81 215 ASP A O 1
ATOM 1635 N N . TYR A 1 216 ? 0.195 -18.719 -27.984 1 97.88 216 TYR A N 1
ATOM 1636 C CA . TYR A 1 216 ? -0.678 -18.5 -26.844 1 97.88 216 TYR A CA 1
ATOM 1637 C C . TYR A 1 216 ? -0.156 -19.219 -25.609 1 97.88 216 TYR A C 1
ATOM 1639 O O . TYR A 1 216 ? 0.113 -20.422 -25.656 1 97.88 216 TYR A O 1
ATOM 1647 N N . VAL A 1 217 ? 0.029 -18.469 -24.578 1 98.25 217 VAL A N 1
ATOM 1648 C CA . VAL A 1 217 ? 0.412 -19.078 -23.297 1 98.25 217 VAL A CA 1
ATOM 1649 C C . VAL A 1 217 ? -0.828 -19.266 -22.438 1 98.25 217 VAL A C 1
ATOM 1651 O O . VAL A 1 217 ? -1.484 -18.297 -22.047 1 98.25 217 VAL A O 1
ATOM 1654 N N . ILE A 1 218 ? -1.143 -20.547 -22.156 1 97.12 218 ILE A N 1
ATOM 1655 C CA . ILE A 1 218 ? -2.285 -20.891 -21.328 1 97.12 218 ILE A CA 1
ATOM 1656 C C . ILE A 1 218 ? -1.826 -21.094 -19.875 1 97.12 218 ILE A C 1
ATOM 1658 O O . ILE A 1 218 ? -0.943 -21.906 -19.609 1 97.12 218 ILE A O 1
ATOM 1662 N N . LEU A 1 219 ? -2.453 -20.359 -19.031 1 96 219 LEU A N 1
ATOM 1663 C CA . LEU A 1 219 ? -1.984 -20.328 -17.656 1 96 219 LEU A CA 1
ATOM 1664 C C . LEU A 1 219 ? -3.096 -20.75 -16.688 1 96 219 LEU A C 1
ATOM 1666 O O . LEU A 1 219 ? -4.27 -20.469 -16.938 1 96 219 LEU A O 1
ATOM 1670 N N . SER A 1 220 ? -2.594 -21.344 -15.625 1 88.62 220 SER A N 1
ATOM 1671 C CA . SER A 1 220 ? -3.506 -21.672 -14.539 1 88.62 220 SER A CA 1
ATOM 1672 C C . SER A 1 220 ? -3.713 -20.484 -13.609 1 88.62 220 SER A C 1
ATOM 1674 O O . SER A 1 220 ? -2.748 -19.828 -13.211 1 88.62 220 SER A O 1
ATOM 1676 N N . GLY A 1 221 ? -4.926 -20.203 -13.234 1 87.25 221 GLY A N 1
ATOM 1677 C CA . GLY A 1 221 ? -5.227 -19.141 -12.289 1 87.25 221 GLY A CA 1
ATOM 1678 C C . GLY A 1 221 ? -5.238 -19.609 -10.844 1 87.25 221 GLY A C 1
ATOM 1679 O O . GLY A 1 221 ? -5.512 -18.828 -9.938 1 87.25 221 GLY A O 1
ATOM 1680 N N . SER A 1 222 ? -4.863 -20.906 -10.617 1 84.94 222 SER A N 1
ATOM 1681 C CA . SER A 1 222 ? -4.969 -21.469 -9.273 1 84.94 222 SER A CA 1
ATOM 1682 C C . SER A 1 222 ? -3.641 -22.062 -8.812 1 84.94 222 SER A C 1
ATOM 1684 O O . SER A 1 222 ? -3.617 -23.062 -8.086 1 84.94 222 SER A O 1
ATOM 1686 N N . ALA A 1 223 ? -2.584 -21.609 -9.273 1 88.88 223 ALA A N 1
ATOM 1687 C CA . ALA A 1 223 ? -1.262 -22.062 -8.852 1 88.88 223 ALA A CA 1
ATOM 1688 C C . ALA A 1 223 ? -0.36 -20.891 -8.5 1 88.88 223 ALA A C 1
ATOM 1690 O O . ALA A 1 223 ? -0.629 -19.75 -8.906 1 88.88 223 ALA A O 1
ATOM 1691 N N . VAL A 1 224 ? 0.556 -21.203 -7.699 1 88.94 224 VAL A N 1
ATOM 1692 C CA . VAL A 1 224 ? 1.572 -20.203 -7.355 1 88.94 224 VAL A CA 1
ATOM 1693 C C . VAL A 1 224 ? 2.928 -20.656 -7.906 1 88.94 224 VAL A C 1
ATOM 1695 O O . VAL A 1 224 ? 3.369 -21.781 -7.66 1 88.94 224 VAL A O 1
ATOM 1698 N N . TYR A 1 225 ? 3.531 -19.812 -8.727 1 88.19 225 TYR A N 1
ATOM 1699 C CA . TYR A 1 225 ? 4.801 -20.141 -9.367 1 88.19 225 TYR A CA 1
ATOM 1700 C C . TYR A 1 225 ? 5.543 -18.875 -9.773 1 88.19 225 TYR A C 1
ATOM 1702 O O . TYR A 1 225 ? 4.98 -17.781 -9.734 1 88.19 225 TYR A O 1
ATOM 1710 N N . ASN A 1 226 ? 6.754 -18.969 -10 1 86.06 226 ASN A N 1
ATOM 1711 C CA . ASN A 1 226 ? 7.617 -17.953 -10.602 1 86.06 226 ASN A CA 1
ATOM 1712 C C . ASN A 1 226 ? 8.336 -18.5 -11.836 1 86.06 226 ASN A C 1
ATOM 1714 O O . ASN A 1 226 ? 9.281 -19.266 -11.727 1 86.06 226 ASN A O 1
ATOM 1718 N N . MET A 1 227 ? 7.871 -18.047 -13.016 1 90.19 227 MET A N 1
ATOM 1719 C CA . MET A 1 227 ? 8.383 -18.594 -14.266 1 90.19 227 MET A CA 1
ATOM 1720 C C . MET A 1 227 ? 8.688 -17.469 -15.266 1 90.19 227 MET A C 1
ATOM 1722 O O . MET A 1 227 ? 7.922 -16.516 -15.383 1 90.19 227 MET A O 1
ATOM 1726 N N . ASP A 1 228 ? 9.742 -17.672 -15.938 1 90.88 228 ASP A N 1
ATOM 1727 C CA . ASP A 1 228 ? 10.062 -16.781 -17.047 1 90.88 228 ASP A CA 1
ATOM 1728 C C . ASP A 1 228 ? 9.477 -17.297 -18.359 1 90.88 228 ASP A C 1
ATOM 1730 O O . ASP A 1 228 ? 10.094 -18.125 -19.031 1 90.88 228 ASP A O 1
ATOM 1734 N N . PHE A 1 229 ? 8.438 -16.734 -18.812 1 95.44 229 PHE A N 1
ATOM 1735 C CA . PHE A 1 229 ? 7.727 -17.25 -19.969 1 95.44 229 PHE A CA 1
ATOM 1736 C C . PHE A 1 229 ? 8.492 -16.922 -21.25 1 95.44 229 PHE A C 1
ATOM 1738 O O . PHE A 1 229 ? 8.242 -17.531 -22.297 1 95.44 229 PHE A O 1
ATOM 1745 N N . SER A 1 230 ? 9.398 -15.938 -21.234 1 95.38 230 SER A N 1
ATOM 1746 C CA . SER A 1 230 ? 10.219 -15.688 -22.422 1 95.38 230 SER A CA 1
ATOM 1747 C C . SER A 1 230 ? 11.086 -16.891 -22.75 1 95.38 230 SER A C 1
ATOM 1749 O O . SER A 1 230 ? 11.312 -17.203 -23.922 1 95.38 230 SER A O 1
ATOM 1751 N N . ARG A 1 231 ? 11.477 -17.578 -21.734 1 95.06 231 ARG A N 1
ATOM 1752 C CA . ARG A 1 231 ? 12.281 -18.781 -21.922 1 95.06 231 ARG A CA 1
ATOM 1753 C C . ARG A 1 231 ? 11.422 -19.938 -22.422 1 95.06 231 ARG A C 1
ATOM 1755 O O . ARG A 1 231 ? 11.859 -20.734 -23.266 1 95.06 231 ARG A O 1
ATOM 1762 N N . VAL A 1 232 ? 10.25 -20.031 -21.984 1 96.81 232 VAL A N 1
ATOM 1763 C CA . VAL A 1 232 ? 9.352 -21.109 -22.375 1 96.81 232 VAL A CA 1
ATOM 1764 C C . VAL A 1 232 ? 8.984 -20.953 -23.859 1 96.81 232 VAL A C 1
ATOM 1766 O O . VAL A 1 232 ? 9.023 -21.922 -24.609 1 96.81 232 VAL A O 1
ATOM 1769 N N . VAL A 1 233 ? 8.68 -19.734 -24.188 1 97.69 233 VAL A N 1
ATOM 1770 C CA . VAL A 1 233 ? 8.297 -19.469 -25.578 1 97.69 233 VAL A CA 1
ATOM 1771 C C . VAL A 1 233 ? 9.492 -19.672 -26.5 1 97.69 233 VAL A C 1
ATOM 1773 O O . VAL A 1 233 ? 9.352 -20.188 -27.609 1 97.69 233 VAL A O 1
ATOM 1776 N N . ALA A 1 234 ? 10.656 -19.25 -26.047 1 97 234 ALA A N 1
ATOM 1777 C CA . ALA A 1 234 ? 11.867 -19.469 -26.828 1 97 234 ALA A CA 1
ATOM 1778 C C . ALA A 1 234 ? 12.094 -20.969 -27.094 1 97 234 ALA A C 1
ATOM 1780 O O . ALA A 1 234 ? 12.398 -21.375 -28.203 1 97 234 ALA A O 1
ATOM 1781 N N . PHE A 1 235 ? 11.945 -21.781 -26.078 1 96.19 235 PHE A N 1
ATOM 1782 C CA . PHE A 1 235 ? 12.047 -23.234 -26.203 1 96.19 235 PHE A CA 1
ATOM 1783 C C . PHE A 1 235 ? 11.008 -23.766 -27.188 1 96.19 235 PHE A C 1
ATOM 1785 O O . PHE A 1 235 ? 11.328 -24.578 -28.062 1 96.19 235 PHE A O 1
ATOM 1792 N N . HIS A 1 236 ? 9.836 -23.281 -27.078 1 97.88 236 HIS A N 1
ATOM 1793 C CA . HIS A 1 236 ? 8.719 -23.656 -27.938 1 97.88 236 HIS A CA 1
ATOM 1794 C C . HIS A 1 236 ? 9.031 -23.391 -29.406 1 97.88 236 HIS A C 1
ATOM 1796 O O . HIS A 1 236 ? 8.812 -24.25 -30.25 1 97.88 236 HIS A O 1
ATOM 1802 N N . ARG A 1 237 ? 9.547 -22.266 -29.656 1 97.06 237 ARG A N 1
ATOM 1803 C CA . ARG A 1 237 ? 9.844 -21.844 -31.016 1 97.06 237 ARG A CA 1
ATOM 1804 C C . ARG A 1 237 ? 11.078 -22.562 -31.562 1 97.06 237 ARG A C 1
ATOM 1806 O O . ARG A 1 237 ? 11.117 -22.938 -32.719 1 97.06 237 ARG A O 1
ATOM 1813 N N . GLU A 1 238 ? 12.062 -22.75 -30.719 1 95.94 238 GLU A N 1
ATOM 1814 C CA . GLU A 1 238 ? 13.266 -23.453 -31.125 1 95.94 238 GLU A CA 1
ATOM 1815 C C . GLU A 1 238 ? 12.945 -24.875 -31.578 1 95.94 238 GLU A C 1
ATOM 1817 O O . GLU A 1 238 ? 13.523 -25.375 -32.562 1 95.94 238 GLU A O 1
ATOM 1822 N N . LYS A 1 239 ? 12.023 -25.5 -30.922 1 96.12 239 LYS A N 1
ATOM 1823 C CA . LYS A 1 239 ? 11.641 -26.875 -31.234 1 96.12 239 LYS A CA 1
ATOM 1824 C C . LYS A 1 239 ? 10.57 -26.906 -32.312 1 96.12 239 LYS A C 1
ATOM 1826 O O . LYS A 1 239 ? 10.172 -27.984 -32.781 1 96.12 239 LYS A O 1
ATOM 1831 N N . ASN A 1 240 ? 10.148 -25.75 -32.719 1 97 240 ASN A N 1
ATOM 1832 C CA . ASN A 1 240 ? 9.008 -25.672 -33.594 1 97 240 ASN A CA 1
ATOM 1833 C C . ASN A 1 240 ? 7.848 -26.531 -33.125 1 97 240 ASN A C 1
ATOM 1835 O O . ASN A 1 240 ? 7.293 -27.328 -33.875 1 97 240 ASN A O 1
ATOM 1839 N N . ALA A 1 241 ? 7.613 -26.422 -31.828 1 98 241 ALA A N 1
ATOM 1840 C CA . ALA A 1 241 ? 6.605 -27.25 -31.172 1 98 241 ALA A CA 1
ATOM 1841 C C . ALA A 1 241 ? 5.199 -26.75 -31.5 1 98 241 ALA A C 1
ATOM 1843 O O . ALA A 1 241 ? 4.977 -25.547 -31.672 1 98 241 ALA A O 1
ATOM 1844 N N . ASP A 1 242 ? 4.262 -27.734 -31.594 1 98.19 242 ASP A N 1
ATOM 1845 C CA . ASP A 1 242 ? 2.848 -27.375 -31.656 1 98.19 242 ASP A CA 1
ATOM 1846 C C . ASP A 1 242 ? 2.309 -27.047 -30.266 1 98.19 242 ASP A C 1
ATOM 1848 O O . ASP A 1 242 ? 1.493 -26.125 -30.109 1 98.19 242 ASP A O 1
ATOM 1852 N N . ILE A 1 243 ? 2.762 -27.844 -29.344 1 98.12 243 ILE A N 1
ATOM 1853 C CA . ILE A 1 243 ? 2.404 -27.656 -27.938 1 98.12 243 ILE A CA 1
ATOM 1854 C C . ILE A 1 243 ? 3.637 -27.859 -27.062 1 98.12 243 ILE A C 1
ATOM 1856 O O . ILE A 1 243 ? 4.418 -28.781 -27.281 1 98.12 243 ILE A O 1
ATOM 1860 N N . THR A 1 244 ? 3.865 -26.984 -26.172 1 98.19 244 THR A N 1
ATOM 1861 C CA . THR A 1 244 ? 4.836 -27.172 -25.109 1 98.19 244 THR A CA 1
ATOM 1862 C C . THR A 1 244 ? 4.137 -27.234 -23.75 1 98.19 244 THR A C 1
ATOM 1864 O O . THR A 1 244 ? 3.357 -26.344 -23.406 1 98.19 244 THR A O 1
ATOM 1867 N N . ILE A 1 245 ? 4.359 -28.297 -23 1 97.5 245 ILE A N 1
ATOM 1868 C CA . ILE A 1 245 ? 3.797 -28.484 -21.672 1 97.5 245 ILE A CA 1
ATOM 1869 C C . ILE A 1 245 ? 4.848 -28.141 -20.609 1 97.5 245 ILE A C 1
ATOM 1871 O O . ILE A 1 245 ? 5.953 -28.703 -20.641 1 97.5 245 ILE A O 1
ATOM 1875 N N . CYS A 1 246 ? 4.469 -27.188 -19.75 1 97.25 246 CYS A N 1
ATOM 1876 C CA . CYS A 1 246 ? 5.363 -26.953 -18.609 1 97.25 246 CYS A CA 1
ATOM 1877 C C . CYS A 1 246 ? 5.191 -28.016 -17.547 1 97.25 246 CYS A C 1
ATOM 1879 O O . CYS A 1 246 ? 4.074 -28.281 -17.094 1 97.25 246 CYS A O 1
ATOM 1881 N N . MET A 1 247 ? 6.297 -28.562 -17.141 1 95.19 247 MET A N 1
ATOM 1882 C CA . MET A 1 247 ? 6.242 -29.688 -16.203 1 95.19 247 MET A CA 1
ATOM 1883 C C . MET A 1 247 ? 7.203 -29.469 -15.047 1 95.19 247 MET A C 1
ATOM 1885 O O . MET A 1 247 ? 8.164 -28.703 -15.156 1 95.19 247 MET A O 1
ATOM 1889 N N . HIS A 1 248 ? 6.836 -30.047 -13.969 1 93.44 248 HIS A N 1
ATOM 1890 C CA . HIS A 1 248 ? 7.637 -30 -12.75 1 93.44 248 HIS A CA 1
ATOM 1891 C C . HIS A 1 248 ? 7.848 -31.391 -12.172 1 93.44 248 HIS A C 1
ATOM 1893 O O . HIS A 1 248 ? 6.965 -32.25 -12.281 1 93.44 248 HIS A O 1
ATOM 1899 N N . THR A 1 249 ? 9.023 -31.672 -11.555 1 91 249 THR A N 1
ATOM 1900 C CA . THR A 1 249 ? 9.289 -32.969 -10.953 1 91 249 THR A CA 1
ATOM 1901 C C . THR A 1 249 ? 8.43 -33.188 -9.711 1 91 249 THR A C 1
ATOM 1903 O O . THR A 1 249 ? 8.023 -32.219 -9.062 1 91 249 THR A O 1
ATOM 1906 N N . CYS A 1 250 ? 8.078 -34.438 -9.5 1 88.44 250 CYS A N 1
ATOM 1907 C CA . CYS A 1 250 ? 7.281 -34.75 -8.312 1 88.44 250 CYS A CA 1
ATOM 1908 C C . CYS A 1 250 ? 7.488 -36.188 -7.863 1 88.44 250 CYS A C 1
ATOM 1910 O O . CYS A 1 250 ? 8.102 -36.969 -8.578 1 88.44 250 CYS A O 1
ATOM 1912 N N . ASP A 1 251 ? 6.961 -36.438 -6.656 1 87.81 251 ASP A N 1
ATOM 1913 C CA . ASP A 1 251 ? 7.016 -37.781 -6.117 1 87.81 251 ASP A CA 1
ATOM 1914 C C . ASP A 1 251 ? 5.785 -38.594 -6.531 1 87.81 251 ASP A C 1
ATOM 1916 O O . ASP A 1 251 ? 4.941 -38.094 -7.285 1 87.81 251 ASP A O 1
ATOM 1920 N N . GLU A 1 252 ? 5.789 -39.781 -6.074 1 85.44 252 GLU A N 1
ATOM 1921 C CA . GLU A 1 252 ? 4.723 -40.688 -6.484 1 85.44 252 GLU A CA 1
ATOM 1922 C C . GLU A 1 252 ? 3.371 -40.219 -5.941 1 85.44 252 GLU A C 1
ATOM 1924 O O . GLU A 1 252 ? 2.35 -40.344 -6.621 1 85.44 252 GLU A O 1
ATOM 1929 N N . ALA A 1 253 ? 3.416 -39.719 -4.75 1 82.5 253 ALA A N 1
ATOM 1930 C CA . ALA A 1 253 ? 2.164 -39.281 -4.129 1 82.5 253 ALA A CA 1
ATOM 1931 C C . ALA A 1 253 ? 1.507 -38.156 -4.938 1 82.5 253 ALA A C 1
ATOM 1933 O O . ALA A 1 253 ? 0.311 -38.219 -5.234 1 82.5 253 ALA A O 1
ATOM 1934 N N . LEU A 1 254 ? 2.236 -37.25 -5.375 1 84.06 254 LEU A N 1
ATOM 1935 C CA . LEU A 1 254 ? 1.72 -36.125 -6.16 1 84.06 254 LEU A CA 1
ATOM 1936 C C . LEU A 1 254 ? 1.398 -36.562 -7.586 1 84.06 254 LEU A C 1
ATOM 1938 O O . LEU A 1 254 ? 0.453 -36.062 -8.195 1 84.06 254 LEU A O 1
ATOM 1942 N N . ALA A 1 255 ? 2.092 -37.5 -8.078 1 87.81 255 ALA A N 1
ATOM 1943 C CA . ALA A 1 255 ? 1.938 -37.969 -9.453 1 87.81 255 ALA A CA 1
ATOM 1944 C C . ALA A 1 255 ? 0.548 -38.562 -9.68 1 87.81 255 ALA A C 1
ATOM 1946 O O . ALA A 1 255 ? 0.007 -38.469 -10.781 1 87.81 255 ALA A O 1
ATOM 1947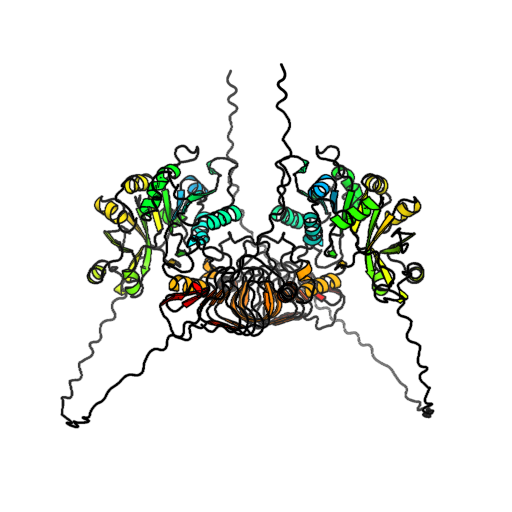 N N . ARG A 1 256 ? -0.016 -39 -8.68 1 87.06 256 ARG A N 1
ATOM 1948 C CA . ARG A 1 256 ? -1.317 -39.656 -8.797 1 87.06 256 ARG A CA 1
ATOM 1949 C C . ARG A 1 256 ? -2.428 -38.625 -8.984 1 87.06 256 ARG A C 1
ATOM 1951 O O . ARG A 1 256 ? -3.508 -38.969 -9.484 1 87.06 256 ARG A O 1
ATOM 1958 N N . THR A 1 257 ? -2.129 -37.406 -8.648 1 85.56 257 THR A N 1
ATOM 1959 C CA . THR A 1 257 ? -3.164 -36.406 -8.695 1 85.56 257 THR A CA 1
ATOM 1960 C C . THR A 1 257 ? -2.936 -35.438 -9.867 1 85.56 257 THR A C 1
ATOM 1962 O O . THR A 1 257 ? -3.682 -34.469 -10.047 1 85.56 257 THR A O 1
ATOM 1965 N N . LYS A 1 258 ? -1.969 -35.688 -10.648 1 90.19 258 LYS A N 1
ATOM 1966 C CA . LYS A 1 258 ? -1.606 -34.781 -11.727 1 90.19 258 LYS A CA 1
ATOM 1967 C C . LYS A 1 258 ? -1.466 -35.5 -13.055 1 90.19 258 LYS A C 1
ATOM 1969 O O . LYS A 1 258 ? -1.531 -36.75 -13.102 1 90.19 258 LYS A O 1
ATOM 1974 N N . GLY A 1 259 ? -1.409 -34.719 -14.094 1 91.69 259 GLY A N 1
ATOM 1975 C CA . GLY A 1 259 ? -0.982 -35.281 -15.367 1 91.69 259 GLY A CA 1
ATOM 1976 C C . GLY A 1 259 ? 0.502 -35.594 -15.422 1 91.69 259 GLY A C 1
ATOM 1977 O O . GLY A 1 259 ? 1.324 -34.75 -15.016 1 91.69 259 GLY A O 1
ATOM 1978 N N . ILE A 1 260 ? 0.775 -36.812 -15.898 1 93.62 260 ILE A N 1
ATOM 1979 C CA . ILE A 1 260 ? 2.166 -37.25 -15.906 1 93.62 260 ILE A CA 1
ATOM 1980 C C . ILE A 1 260 ? 2.602 -37.562 -17.328 1 93.62 260 ILE A C 1
ATOM 1982 O O . ILE A 1 260 ? 1.846 -38.188 -18.109 1 93.62 260 ILE A O 1
ATOM 1986 N N . ALA A 1 261 ? 3.834 -37.156 -17.641 1 93.81 261 ALA A N 1
ATOM 1987 C CA . ALA A 1 261 ? 4.355 -37.406 -18.969 1 93.81 261 ALA A CA 1
ATOM 1988 C C . ALA A 1 261 ? 5.68 -38.156 -18.922 1 93.81 261 ALA A C 1
ATOM 1990 O O . ALA A 1 261 ? 6.488 -37.938 -18.016 1 93.81 261 ALA A O 1
ATOM 1991 N N . ARG A 1 262 ? 5.809 -39.062 -19.844 1 92.25 262 ARG A N 1
ATOM 1992 C CA . ARG A 1 262 ? 7.117 -39.625 -20.141 1 92.25 262 ARG A CA 1
ATOM 1993 C C . ARG A 1 262 ? 7.793 -38.875 -21.281 1 92.25 262 ARG A C 1
ATOM 1995 O O . ARG A 1 262 ? 7.227 -38.719 -22.359 1 92.25 262 ARG A O 1
ATOM 2002 N N . VAL A 1 263 ? 8.891 -38.406 -21.016 1 92.81 263 VAL A N 1
ATOM 2003 C CA . VAL A 1 263 ? 9.555 -37.5 -21.953 1 92.81 263 VAL A CA 1
ATOM 2004 C C . VAL A 1 263 ? 10.883 -38.125 -22.406 1 92.81 263 VAL A C 1
ATOM 2006 O O . VAL A 1 263 ? 11.562 -38.781 -21.609 1 92.81 263 VAL A O 1
ATOM 2009 N N . HIS A 1 264 ? 11.156 -37.938 -23.672 1 89.88 264 HIS A N 1
ATOM 2010 C CA . HIS A 1 264 ? 12.461 -38.375 -24.172 1 89.88 264 HIS A CA 1
ATOM 2011 C C . HIS A 1 264 ? 13.578 -37.594 -23.484 1 89.88 264 HIS A C 1
ATOM 2013 O O . HIS A 1 264 ? 13.547 -36.344 -23.438 1 89.88 264 HIS A O 1
ATOM 2019 N N . PRO A 1 265 ? 14.547 -38.188 -22.922 1 82.69 265 PRO A N 1
ATOM 2020 C CA . PRO A 1 265 ? 15.531 -37.562 -22.047 1 82.69 265 PRO A CA 1
ATOM 2021 C C . PRO A 1 265 ? 16.344 -36.469 -22.766 1 82.69 265 PRO A C 1
ATOM 2023 O O . PRO A 1 265 ? 16.688 -35.469 -22.156 1 82.69 265 PRO A O 1
ATOM 2026 N N . SER A 1 266 ? 16.594 -36.562 -24.062 1 84.19 266 SER A N 1
ATOM 2027 C CA . SER A 1 266 ? 17.484 -35.625 -24.734 1 84.19 266 SER A CA 1
ATOM 2028 C C . SER A 1 266 ? 16.688 -34.562 -25.484 1 84.19 266 SER A C 1
ATOM 2030 O O . SER A 1 266 ? 17.031 -33.375 -25.469 1 84.19 266 SER A O 1
ATOM 2032 N N . SER A 1 267 ? 15.594 -34.906 -26.078 1 87.94 267 SER A N 1
ATOM 2033 C CA . SER A 1 267 ? 14.898 -33.969 -26.953 1 87.94 267 SER A CA 1
ATOM 2034 C C . SER A 1 267 ? 13.797 -33.25 -26.188 1 87.94 267 SER A C 1
ATOM 2036 O O . SER A 1 267 ? 13.367 -32.156 -26.609 1 87.94 267 SER A O 1
ATOM 2038 N N . GLY A 1 268 ? 13.25 -33.844 -25.219 1 91.75 268 GLY A N 1
ATOM 2039 C CA . GLY A 1 268 ? 12.141 -33.281 -24.484 1 91.75 268 GLY A CA 1
ATOM 2040 C C . GLY A 1 268 ? 10.789 -33.562 -25.094 1 91.75 268 GLY A C 1
ATOM 2041 O O . GLY A 1 268 ? 9.766 -33.031 -24.656 1 91.75 268 GLY A O 1
ATOM 2042 N N . LYS A 1 269 ? 10.812 -34.344 -26.078 1 95.31 269 LYS A N 1
ATOM 2043 C CA . LYS A 1 269 ? 9.562 -34.719 -26.734 1 95.31 269 LYS A CA 1
ATOM 2044 C C . LYS A 1 269 ? 8.711 -35.594 -25.828 1 95.31 269 LYS A C 1
ATOM 2046 O O . LYS A 1 269 ? 9.227 -36.531 -25.188 1 95.31 269 LYS A O 1
ATOM 2051 N N . VAL A 1 270 ? 7.465 -35.312 -25.766 1 95.88 270 VAL A N 1
ATOM 2052 C CA . VAL A 1 270 ? 6.547 -36.094 -24.953 1 95.88 270 VAL A CA 1
ATOM 2053 C C . VAL A 1 270 ? 6.172 -37.406 -25.672 1 95.88 270 VAL A C 1
ATOM 2055 O O . VAL A 1 270 ? 5.613 -37.375 -26.766 1 95.88 270 VAL A O 1
ATOM 2058 N N . MET A 1 271 ? 6.461 -38.469 -25.016 1 92.75 271 MET A N 1
ATOM 2059 C CA . MET A 1 271 ? 6.188 -39.781 -25.609 1 92.75 271 MET A CA 1
ATOM 2060 C C . MET A 1 271 ? 4.844 -40.312 -25.141 1 92.75 271 MET A C 1
ATOM 2062 O O . MET A 1 271 ? 4.129 -40.969 -25.906 1 92.75 271 MET A O 1
ATOM 2066 N N . LYS A 1 272 ? 4.613 -40.094 -23.938 1 92.19 272 LYS A N 1
ATOM 2067 C CA . LYS A 1 272 ? 3.369 -40.531 -23.312 1 92.19 272 LYS A CA 1
ATOM 2068 C C . LYS A 1 272 ? 2.869 -39.531 -22.297 1 92.19 272 LYS A C 1
ATOM 2070 O O . LYS A 1 272 ? 3.668 -38.875 -21.625 1 92.19 272 LYS A O 1
ATOM 2075 N N . PHE A 1 273 ? 1.544 -39.406 -22.219 1 93.88 273 PHE A N 1
ATOM 2076 C CA . PHE A 1 273 ? 0.902 -38.5 -21.266 1 93.88 273 PHE A CA 1
ATOM 2077 C C . PHE A 1 273 ? -0.365 -39.125 -20.703 1 93.88 273 PHE A C 1
ATOM 2079 O O . PHE A 1 273 ? -1.205 -39.625 -21.453 1 93.88 273 PHE A O 1
ATOM 2086 N N . MET A 1 274 ? -0.461 -39.125 -19.391 1 91.12 274 MET A N 1
ATOM 2087 C CA . MET A 1 274 ? -1.648 -39.656 -18.734 1 91.12 274 MET A CA 1
ATOM 2088 C C . MET A 1 274 ? -2.115 -38.719 -17.625 1 91.12 274 MET A C 1
ATOM 2090 O O . MET A 1 274 ? -1.33 -38.344 -16.75 1 91.12 274 MET A O 1
ATOM 2094 N N . GLU A 1 275 ? -3.369 -38.312 -17.766 1 89.06 275 GLU A N 1
ATOM 2095 C CA . GLU A 1 275 ? -3.955 -37.469 -16.734 1 89.06 275 GLU A CA 1
ATOM 2096 C C . GLU A 1 275 ? -4.406 -38.312 -15.531 1 89.06 275 GLU A C 1
ATOM 2098 O O . GLU A 1 275 ? -5.227 -39.219 -15.68 1 89.06 275 GLU A O 1
ATOM 2103 N N . LYS A 1 276 ? -3.893 -38 -14.383 1 85 276 LYS A N 1
ATOM 2104 C CA . LYS A 1 276 ? -4.258 -38.656 -13.117 1 85 276 LYS A CA 1
ATOM 2105 C C . LYS A 1 276 ? -4.227 -40.156 -13.242 1 85 276 LYS A C 1
ATOM 2107 O O . LYS A 1 276 ? -5.254 -40.812 -13.078 1 85 276 LYS A O 1
ATOM 2112 N N . PRO A 1 277 ? -3.062 -40.625 -13.469 1 84.38 277 PRO A N 1
ATOM 2113 C CA . PRO A 1 277 ? -2.947 -42.094 -13.68 1 84.38 277 PRO A CA 1
ATOM 2114 C C . PRO A 1 277 ? -3.307 -42.875 -12.438 1 84.38 277 PRO A C 1
ATOM 2116 O O . PRO A 1 277 ? -3.041 -42.438 -11.312 1 84.38 277 PRO A O 1
ATOM 2119 N N . SER A 1 278 ? -4.105 -43.906 -12.688 1 72.94 278 SER A N 1
ATOM 2120 C CA . SER A 1 278 ? -4.391 -44.844 -11.609 1 72.94 278 SER A CA 1
ATOM 2121 C C . SER A 1 278 ? -3.16 -45.688 -11.266 1 72.94 278 SER A C 1
ATOM 2123 O O . SER A 1 278 ? -2.203 -45.75 -12.039 1 72.94 278 SER A O 1
ATOM 2125 N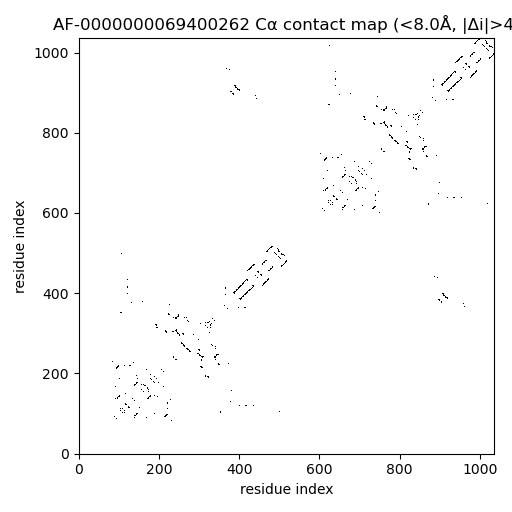 N . GLY A 1 279 ? -2.926 -46.281 -10.086 1 60.78 279 GLY A N 1
ATOM 2126 C CA . GLY A 1 279 ? -1.81 -46.969 -9.461 1 60.78 279 GLY A CA 1
ATOM 2127 C C . GLY A 1 279 ? -1 -47.812 -10.445 1 60.78 279 GLY A C 1
ATOM 2128 O O . GLY A 1 279 ? 0.226 -47.688 -10.5 1 60.78 279 GLY A O 1
ATOM 2129 N N . GLY A 1 280 ? -1.484 -48.719 -11.133 1 61.06 280 GLY A N 1
ATOM 2130 C CA . GLY A 1 280 ? -0.742 -49.688 -11.945 1 61.06 280 GLY A CA 1
ATOM 2131 C C . GLY A 1 280 ? -0.072 -49.031 -13.148 1 61.06 280 GLY A C 1
ATOM 2132 O O . GLY A 1 280 ? 0.986 -49.5 -13.586 1 61.06 280 GLY A O 1
ATOM 2133 N N . ASP A 1 281 ? -0.42 -47.812 -13.531 1 76.5 281 ASP A N 1
ATOM 2134 C CA . ASP A 1 281 ? 0.015 -47.219 -14.781 1 76.5 281 ASP A CA 1
ATOM 2135 C C . ASP A 1 281 ? 1.124 -46.188 -14.539 1 76.5 281 ASP A C 1
ATOM 2137 O O . ASP A 1 281 ? 1.808 -45.781 -15.477 1 76.5 281 ASP A O 1
ATOM 2141 N N . LEU A 1 282 ? 1.562 -46 -13.336 1 84.69 282 LEU A N 1
ATOM 2142 C CA . LEU A 1 282 ? 2.529 -44.938 -13.023 1 84.69 282 LEU A CA 1
ATOM 2143 C C . LEU A 1 282 ? 3.953 -45.406 -13.305 1 84.69 282 LEU A C 1
ATOM 2145 O O . LEU A 1 282 ? 4.82 -44.625 -13.648 1 84.69 282 LEU A O 1
ATOM 2149 N N . SER A 1 283 ? 4.203 -46.719 -13.25 1 80.88 283 SER A N 1
ATOM 2150 C CA . SER A 1 283 ? 5.551 -47.25 -13.414 1 80.88 283 SER A CA 1
ATOM 2151 C C . SER A 1 283 ? 6.078 -47 -14.82 1 80.88 283 SER A C 1
ATOM 2153 O O . SER A 1 283 ? 7.27 -46.75 -15.008 1 80.88 283 SER A O 1
ATOM 2155 N N . SER A 1 284 ? 5.195 -47 -15.727 1 82.56 284 SER A N 1
ATOM 2156 C CA . SER A 1 284 ? 5.594 -46.812 -17.109 1 82.56 284 SER A CA 1
ATOM 2157 C C . SER A 1 284 ? 5.926 -45.344 -17.391 1 82.56 284 SER A C 1
ATOM 2159 O O . SER A 1 284 ? 6.531 -45.031 -18.422 1 82.56 284 SER A O 1
ATOM 2161 N N . LEU A 1 285 ? 5.566 -44.5 -16.516 1 87.94 285 LEU A N 1
ATOM 2162 C CA . LEU A 1 285 ? 5.746 -43.062 -16.734 1 87.94 285 LEU A CA 1
ATOM 2163 C C . LEU A 1 285 ? 6.938 -42.531 -15.945 1 87.94 285 LEU A C 1
ATOM 2165 O O . LEU A 1 285 ? 7.227 -41.344 -15.969 1 87.94 285 LEU A O 1
ATOM 2169 N N . ARG A 1 286 ? 7.617 -43.438 -15.312 1 86.44 286 ARG A N 1
ATOM 2170 C CA . ARG A 1 286 ? 8.766 -43.062 -14.492 1 86.44 286 ARG A CA 1
ATOM 2171 C C . ARG A 1 286 ? 9.906 -42.562 -15.367 1 86.44 286 ARG A C 1
ATOM 2173 O O . ARG A 1 286 ? 10.18 -43.094 -16.438 1 86.44 286 ARG A O 1
ATOM 2180 N N . ARG A 1 287 ? 10.484 -41.469 -14.82 1 84.38 287 ARG A N 1
ATOM 2181 C CA . ARG A 1 287 ? 11.633 -40.938 -15.539 1 84.38 287 ARG A CA 1
ATOM 2182 C C . ARG A 1 287 ? 12.789 -41.906 -15.57 1 84.38 287 ARG A C 1
ATOM 2184 O O . ARG A 1 287 ? 12.984 -42.688 -14.617 1 84.38 287 ARG A O 1
ATOM 2191 N N . GLU A 1 288 ? 13.594 -41.875 -16.625 1 73.38 288 GLU A N 1
ATOM 2192 C CA . GLU A 1 288 ? 14.727 -42.781 -16.766 1 73.38 288 GLU A CA 1
ATOM 2193 C C . GLU A 1 288 ? 15.812 -42.469 -15.734 1 73.38 288 GLU A C 1
ATOM 2195 O O . GLU A 1 288 ? 16.5 -43.344 -15.25 1 73.38 288 GLU A O 1
ATOM 2200 N N . ASP A 1 289 ? 15.953 -41.156 -15.445 1 67.38 289 ASP A N 1
ATOM 2201 C CA . ASP A 1 289 ? 17 -40.75 -14.523 1 67.38 289 ASP A CA 1
ATOM 2202 C C . ASP A 1 289 ? 16.484 -40.656 -13.086 1 67.38 289 ASP A C 1
ATOM 2204 O O . ASP A 1 289 ? 17.109 -40.062 -12.219 1 67.38 289 ASP A O 1
ATOM 2208 N N . ALA A 1 290 ? 15.305 -41.219 -12.844 1 62.69 290 ALA A N 1
ATOM 2209 C CA . ALA A 1 290 ? 14.578 -41.156 -11.57 1 62.69 290 ALA A CA 1
ATOM 2210 C C . ALA A 1 290 ? 15.383 -41.781 -10.445 1 62.69 290 ALA A C 1
ATOM 2212 O O . ALA A 1 290 ? 15.305 -41.344 -9.289 1 62.69 290 ALA A O 1
ATOM 2213 N N . ALA A 1 291 ? 16.094 -42.875 -10.742 1 55.31 291 ALA A N 1
ATOM 2214 C CA . ALA A 1 291 ? 16.859 -43.594 -9.742 1 55.31 291 ALA A CA 1
ATOM 2215 C C . ALA A 1 291 ? 17.766 -42.656 -8.953 1 55.31 291 ALA A C 1
ATOM 2217 O O . ALA A 1 291 ? 18.062 -42.906 -7.781 1 55.31 291 ALA A O 1
ATOM 2218 N N . ALA A 1 292 ? 18.109 -41.531 -9.438 1 54.34 292 ALA A N 1
ATOM 2219 C CA . ALA A 1 292 ? 19.078 -40.656 -8.812 1 54.34 292 ALA A CA 1
ATOM 2220 C C . ALA A 1 292 ? 18.391 -39.562 -7.984 1 54.34 292 ALA A C 1
ATOM 2222 O O . ALA A 1 292 ? 19.031 -38.906 -7.176 1 54.34 292 ALA A O 1
ATOM 2223 N N . ALA A 1 293 ? 17.078 -39.5 -8.086 1 65.38 293 ALA A N 1
ATOM 2224 C CA . ALA A 1 293 ? 16.406 -38.438 -7.34 1 65.38 293 ALA A CA 1
ATOM 2225 C C . ALA A 1 293 ? 14.969 -38.812 -7.008 1 65.38 293 ALA A C 1
ATOM 2227 O O . ALA A 1 293 ? 14.039 -38.469 -7.738 1 65.38 293 ALA A O 1
ATOM 2228 N N . PRO A 1 294 ? 14.789 -39.688 -5.867 1 63.69 294 PRO A N 1
ATOM 2229 C CA . PRO A 1 294 ? 13.469 -40.219 -5.543 1 63.69 294 PRO A CA 1
ATOM 2230 C C . PRO A 1 294 ? 12.391 -39.156 -5.469 1 63.69 294 PRO A C 1
ATOM 2232 O O . PRO A 1 294 ? 11.219 -39.406 -5.77 1 63.69 294 PRO A O 1
ATOM 2235 N N . ASP A 1 295 ? 12.664 -37.969 -5.137 1 72.62 295 ASP A N 1
ATOM 2236 C CA . ASP A 1 295 ? 11.656 -36.938 -5.004 1 72.62 295 ASP A CA 1
ATOM 2237 C C . ASP A 1 295 ? 11.344 -36.281 -6.355 1 72.62 295 ASP A C 1
ATOM 2239 O O . ASP A 1 295 ? 10.43 -35.469 -6.465 1 72.62 295 ASP A O 1
ATOM 2243 N N . ASN A 1 296 ? 11.969 -36.875 -7.336 1 81.81 296 ASN A N 1
ATOM 2244 C CA . ASN A 1 296 ? 11.828 -36.281 -8.672 1 81.81 296 ASN A CA 1
ATOM 2245 C C . ASN A 1 296 ? 11.586 -37.375 -9.719 1 81.81 296 ASN A C 1
ATOM 2247 O O . ASN A 1 296 ? 12.141 -37.312 -10.82 1 81.81 296 ASN A O 1
ATOM 2251 N N . GLU A 1 297 ? 10.758 -38.344 -9.359 1 87.06 297 GLU A N 1
ATOM 2252 C CA . GLU A 1 297 ? 10.625 -39.562 -10.172 1 87.06 297 GLU A CA 1
ATOM 2253 C C . GLU A 1 297 ? 9.719 -39.312 -11.375 1 87.06 297 GLU A C 1
ATOM 2255 O O . GLU A 1 297 ? 9.812 -40.031 -12.383 1 87.06 297 GLU A O 1
ATOM 2260 N N . PHE A 1 298 ? 8.906 -38.375 -11.219 1 91.31 298 PHE A N 1
ATOM 2261 C CA . PHE A 1 298 ? 7.91 -38.156 -12.258 1 91.31 298 PHE A CA 1
ATOM 2262 C C . PHE A 1 298 ? 7.895 -36.719 -12.695 1 91.31 298 PHE A C 1
ATOM 2264 O O . PHE A 1 298 ? 8.445 -35.844 -12.008 1 91.31 298 PHE A O 1
ATOM 2271 N N . LEU A 1 299 ? 7.395 -36.5 -13.891 1 92.81 299 LEU A N 1
ATOM 2272 C CA . LEU A 1 299 ? 7.16 -35.125 -14.383 1 92.81 299 LEU A CA 1
ATOM 2273 C C . LEU A 1 299 ? 5.672 -34.812 -14.391 1 92.81 299 LEU A C 1
ATOM 2275 O O . LEU A 1 299 ? 4.902 -35.438 -15.141 1 92.81 299 LEU A O 1
ATOM 2279 N N . ALA A 1 300 ? 5.355 -33.875 -13.586 1 93.06 300 ALA A N 1
ATOM 2280 C CA . ALA A 1 300 ? 3.953 -33.531 -13.391 1 93.06 300 ALA A CA 1
ATOM 2281 C C . ALA A 1 300 ? 3.574 -32.312 -14.227 1 93.06 300 ALA A C 1
ATOM 2283 O O . ALA A 1 300 ? 4.352 -31.359 -14.328 1 93.06 300 ALA A O 1
ATOM 2284 N N . ASN A 1 301 ? 2.35 -32.375 -14.789 1 94 301 ASN A N 1
ATOM 2285 C CA . ASN A 1 301 ? 1.754 -31.266 -15.531 1 94 301 ASN A CA 1
ATOM 2286 C C . ASN A 1 301 ? 1.427 -30.078 -14.617 1 94 301 ASN A C 1
ATOM 2288 O O . ASN A 1 301 ? 0.684 -30.234 -13.641 1 94 301 ASN A O 1
ATOM 2292 N N . MET A 1 302 ? 1.956 -28.891 -14.961 1 94 302 MET A N 1
ATOM 2293 C CA . MET A 1 302 ? 1.751 -27.719 -14.125 1 94 302 MET A CA 1
ATOM 2294 C C . MET A 1 302 ? 0.453 -27 -14.5 1 94 302 MET A C 1
ATOM 2296 O O . MET A 1 302 ? 0.026 -26.078 -13.805 1 94 302 MET A O 1
ATOM 2300 N N . GLY A 1 303 ? -0.129 -27.391 -15.547 1 92.56 303 GLY A N 1
ATOM 2301 C CA . GLY A 1 303 ? -1.303 -26.688 -16.047 1 92.56 303 GLY A CA 1
ATOM 2302 C C . GLY A 1 303 ? -0.964 -25.422 -16.812 1 92.56 303 GLY A C 1
ATOM 2303 O O . GLY A 1 303 ? -1.761 -24.484 -16.859 1 92.56 303 GLY A O 1
ATOM 2304 N N . ILE A 1 304 ? 0.215 -25.359 -17.281 1 96.25 304 ILE A N 1
ATOM 2305 C CA . ILE A 1 304 ? 0.72 -24.25 -18.078 1 96.25 304 ILE A CA 1
ATOM 2306 C C . ILE A 1 304 ? 1.194 -24.75 -19.422 1 96.25 304 ILE A C 1
ATOM 2308 O O . ILE A 1 304 ? 1.974 -25.703 -19.5 1 96.25 304 ILE A O 1
ATOM 2312 N N . TYR A 1 305 ? 0.714 -24.109 -20.516 1 97.56 305 TYR A N 1
ATOM 2313 C CA . TYR A 1 305 ? 0.982 -24.594 -21.875 1 97.56 305 TYR A CA 1
ATOM 2314 C C . TYR A 1 305 ? 1.325 -23.438 -22.797 1 97.56 305 TYR A C 1
ATOM 2316 O O . TYR A 1 305 ? 0.859 -22.312 -22.594 1 97.56 305 TYR A O 1
ATOM 2324 N N . VAL A 1 306 ? 2.113 -23.734 -23.766 1 98.25 306 VAL A N 1
ATOM 2325 C CA . VAL A 1 306 ? 2.281 -22.844 -24.906 1 98.25 306 VAL A CA 1
ATOM 2326 C C . VAL A 1 306 ? 1.792 -23.531 -26.172 1 98.25 306 VAL A C 1
ATOM 2328 O O . VAL A 1 306 ? 2.217 -24.656 -26.484 1 98.25 306 VAL A O 1
ATOM 2331 N N . PHE A 1 307 ? 0.892 -22.891 -26.891 1 98.06 307 PHE A N 1
ATOM 2332 C CA . PHE A 1 307 ? 0.344 -23.406 -28.141 1 98.06 307 PHE A CA 1
ATOM 2333 C C . PHE A 1 307 ? 0.747 -22.516 -29.312 1 98.06 307 PHE A C 1
ATOM 2335 O O . PHE A 1 307 ? 0.697 -21.281 -29.219 1 98.06 307 PHE A O 1
ATOM 2342 N N . LYS A 1 308 ? 1.116 -23.203 -30.312 1 97.62 308 LYS A N 1
ATOM 2343 C CA . LYS A 1 308 ? 1.1 -22.484 -31.594 1 97.62 308 LYS A CA 1
ATOM 2344 C C . LYS A 1 308 ? -0.322 -22.078 -31.984 1 97.62 308 LYS A C 1
ATOM 2346 O O . LYS A 1 308 ? -1.266 -22.844 -31.766 1 97.62 308 LYS A O 1
ATOM 2351 N N . ARG A 1 309 ? -0.415 -20.984 -32.594 1 96 309 ARG A N 1
ATOM 2352 C CA . ARG A 1 309 ? -1.719 -20.453 -32.969 1 96 309 ARG A CA 1
ATOM 2353 C C . ARG A 1 309 ? -2.547 -21.484 -33.719 1 96 309 ARG A C 1
ATOM 2355 O O . ARG A 1 309 ? -3.682 -21.781 -33.344 1 96 309 ARG A O 1
ATOM 2362 N N . GLU A 1 310 ? -2.008 -22.094 -34.688 1 94.56 310 GLU A N 1
ATOM 2363 C CA . GLU A 1 310 ? -2.717 -23.047 -35.531 1 94.56 310 GLU A CA 1
ATOM 2364 C C . GLU A 1 310 ? -3.107 -24.297 -34.75 1 94.56 310 GLU A C 1
ATOM 2366 O O . GLU A 1 310 ? -4.211 -24.828 -34.906 1 94.56 310 GLU A O 1
ATOM 2371 N N . ALA A 1 311 ? -2.195 -24.703 -33.969 1 95.69 311 ALA A N 1
ATOM 2372 C CA . ALA A 1 311 ? -2.469 -25.875 -33.156 1 95.69 311 ALA A CA 1
ATOM 2373 C C . ALA A 1 311 ? -3.607 -25.609 -32.156 1 95.69 311 ALA A C 1
ATOM 2375 O O . ALA A 1 311 ? -4.5 -26.453 -32 1 95.69 311 ALA A O 1
ATOM 2376 N N . LEU A 1 312 ? -3.588 -24.469 -31.547 1 95.38 312 LEU A N 1
ATOM 2377 C CA . LEU A 1 312 ? -4.609 -24.109 -30.562 1 95.38 312 LEU A CA 1
ATOM 2378 C C . LEU A 1 312 ? -5.996 -24.109 -31.203 1 95.38 312 LEU A C 1
ATOM 2380 O O . LEU A 1 312 ? -6.918 -24.75 -30.688 1 95.38 312 LEU A O 1
ATOM 2384 N N . PHE A 1 313 ? -6.133 -23.516 -32.312 1 92.38 313 PHE A N 1
ATOM 2385 C CA . PHE A 1 313 ? -7.445 -23.328 -32.906 1 92.38 313 PHE A CA 1
ATOM 2386 C C . PHE A 1 313 ? -7.949 -24.625 -33.531 1 92.38 313 PHE A C 1
ATOM 2388 O O . PHE A 1 313 ? -9.148 -24.922 -33.469 1 92.38 313 PHE A O 1
ATOM 2395 N N . SER A 1 314 ? -7.039 -25.391 -33.969 1 91.81 314 SER A N 1
ATOM 2396 C CA . SER A 1 314 ? -7.434 -26.656 -34.562 1 91.81 314 SER A CA 1
ATOM 2397 C C . SER A 1 314 ? -7.848 -27.656 -33.469 1 91.81 314 SER A C 1
ATOM 2399 O O . SER A 1 314 ? -8.844 -28.375 -33.625 1 91.81 314 SER A O 1
ATOM 2401 N N . LEU A 1 315 ? -7.133 -27.672 -32.438 1 92 315 LEU A N 1
ATOM 2402 C CA . LEU A 1 315 ? -7.367 -28.672 -31.391 1 92 315 LEU A CA 1
ATOM 2403 C C . LEU A 1 315 ? -8.578 -28.297 -30.547 1 92 315 LEU A C 1
ATOM 2405 O O . LEU A 1 315 ? -9.258 -29.172 -30 1 92 315 LEU A O 1
ATOM 2409 N N . MET A 1 316 ? -8.852 -27.031 -30.438 1 89.44 316 MET A N 1
ATOM 2410 C CA . MET A 1 316 ? -9.922 -26.578 -29.562 1 89.44 316 MET A CA 1
ATOM 2411 C C . MET A 1 316 ? -11.258 -26.578 -30.281 1 89.44 316 MET A C 1
ATOM 2413 O O . MET A 1 316 ? -12.312 -26.562 -29.641 1 89.44 316 MET A O 1
ATOM 2417 N N . ASP A 1 317 ? -11.195 -26.594 -31.484 1 81.31 317 ASP A N 1
ATOM 2418 C CA . ASP A 1 317 ? -12.422 -26.531 -32.281 1 81.31 317 ASP A CA 1
ATOM 2419 C C . ASP A 1 317 ? -13.125 -27.875 -32.312 1 81.31 317 ASP A C 1
ATOM 2421 O O . ASP A 1 317 ? -13.742 -28.234 -33.312 1 81.31 317 ASP A O 1
ATOM 2425 N N . ARG A 1 318 ? -12.961 -28.688 -31.328 1 80 318 ARG A N 1
ATOM 2426 C CA . ARG A 1 318 ? -13.641 -29.969 -31.219 1 80 318 ARG A CA 1
ATOM 2427 C C . ARG A 1 318 ? -14.555 -30 -30 1 80 318 ARG A C 1
ATOM 2429 O O . ARG A 1 318 ? -14.094 -29.938 -28.859 1 80 318 ARG A O 1
ATOM 2436 N N . PRO A 1 319 ? -15.797 -30.109 -30.219 1 76.25 319 PRO A N 1
ATOM 2437 C CA . PRO A 1 319 ? -16.766 -29.984 -29.125 1 76.25 319 PRO A CA 1
ATOM 2438 C C . PRO A 1 319 ? -16.578 -31.047 -28.047 1 76.25 319 PRO A C 1
ATOM 2440 O O . PRO A 1 319 ? -16.984 -30.844 -26.891 1 76.25 319 PRO A O 1
ATOM 2443 N N . GLN A 1 320 ? -15.977 -32.125 -28.375 1 77.31 320 GLN A N 1
ATOM 2444 C CA . GLN A 1 320 ? -15.875 -33.219 -27.406 1 77.31 320 GLN A CA 1
ATOM 2445 C C . GLN A 1 320 ? -14.711 -33 -26.453 1 77.31 320 GLN A C 1
ATOM 2447 O O . GLN A 1 320 ? -14.617 -33.656 -25.406 1 77.31 320 GLN A O 1
ATOM 2452 N N . THR A 1 321 ? -13.961 -32.031 -26.719 1 80.38 321 THR A N 1
ATOM 2453 C CA . THR A 1 321 ? -12.781 -31.797 -25.891 1 80.38 321 THR A CA 1
ATOM 2454 C C . THR A 1 321 ? -13.109 -30.812 -24.766 1 80.38 321 THR A C 1
ATOM 2456 O O . THR A 1 321 ? -13.445 -29.656 -25.016 1 80.38 321 THR A O 1
ATOM 2459 N N . ALA A 1 322 ? -13.031 -31.375 -23.516 1 81.19 322 ALA A N 1
ATOM 2460 C CA . ALA A 1 322 ? -13.438 -30.547 -22.391 1 81.19 322 ALA A CA 1
ATOM 2461 C C . ALA A 1 322 ? -12.227 -30.109 -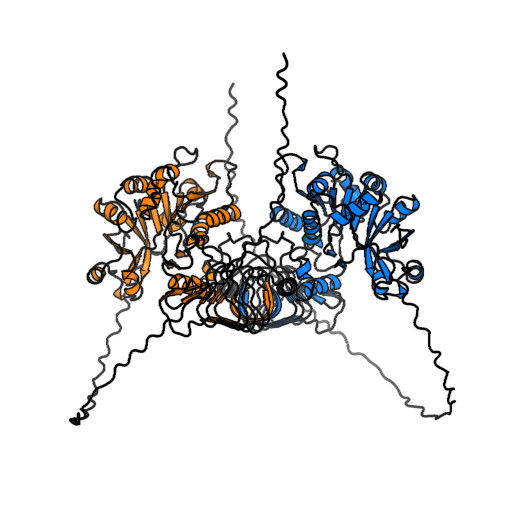21.578 1 81.19 322 ALA A C 1
ATOM 2463 O O . ALA A 1 322 ? -12.211 -29 -21.031 1 81.19 322 ALA A O 1
ATOM 2464 N N . HIS A 1 323 ? -11.266 -30.969 -21.516 1 87.19 323 HIS A N 1
ATOM 2465 C CA . HIS A 1 323 ? -10.109 -30.672 -20.688 1 87.19 323 HIS A CA 1
ATOM 2466 C C . HIS A 1 323 ? -8.812 -30.781 -21.484 1 87.19 323 HIS A C 1
ATOM 2468 O O . HIS A 1 323 ? -8.648 -31.688 -22.297 1 87.19 323 HIS A O 1
ATOM 2474 N N . ILE A 1 324 ? -7.91 -29.875 -21.219 1 89.56 324 ILE A N 1
ATOM 2475 C CA . ILE A 1 324 ? -6.645 -29.844 -21.938 1 89.56 324 ILE A CA 1
ATOM 2476 C C . ILE A 1 324 ? -5.832 -31.094 -21.594 1 89.56 324 ILE A C 1
ATOM 2478 O O . ILE A 1 324 ? -5.355 -31.797 -22.484 1 89.56 324 ILE A O 1
ATOM 2482 N N . GLY A 1 325 ? -5.734 -31.406 -20.344 1 87 325 GLY A N 1
ATOM 2483 C CA . GLY A 1 325 ? -4.941 -32.531 -19.906 1 87 325 GLY A CA 1
ATOM 2484 C C . GLY A 1 325 ? -5.539 -33.875 -20.312 1 87 325 GLY A C 1
ATOM 2485 O O . GLY A 1 325 ? -4.824 -34.75 -20.781 1 87 325 GLY A O 1
ATOM 2486 N N . HIS A 1 326 ? -6.828 -34 -20.203 1 84.88 326 HIS A N 1
ATOM 2487 C CA . HIS A 1 326 ? -7.504 -35.281 -20.422 1 84.88 326 HIS A CA 1
ATOM 2488 C C . HIS A 1 326 ? -7.75 -35.531 -21.906 1 84.88 326 HIS A C 1
ATOM 2490 O O . HIS A 1 326 ? -7.773 -36.656 -22.359 1 84.88 326 HIS A O 1
ATOM 2496 N N . HIS A 1 327 ? -7.918 -34.438 -22.656 1 88.81 327 HIS A N 1
ATOM 2497 C CA . HIS A 1 327 ? -8.422 -34.625 -24.016 1 88.81 327 HIS A CA 1
ATOM 2498 C C . HIS A 1 327 ? -7.477 -34.031 -25.047 1 88.81 327 HIS A C 1
ATOM 2500 O O . HIS A 1 327 ? -7.016 -34.719 -25.953 1 88.81 327 HIS A O 1
ATOM 2506 N N . VAL A 1 328 ? -7.07 -32.875 -24.812 1 91.62 328 VAL A N 1
ATOM 2507 C CA . VAL A 1 328 ? -6.367 -32.125 -25.844 1 91.62 328 VAL A CA 1
ATOM 2508 C C . VAL A 1 328 ? -4.969 -32.719 -26.047 1 91.62 328 VAL A C 1
ATOM 2510 O O . VAL A 1 328 ? -4.562 -33 -27.172 1 91.62 328 VAL A O 1
ATOM 2513 N N . ILE A 1 329 ? -4.285 -32.938 -24.953 1 93.25 329 ILE A N 1
ATOM 2514 C CA . ILE A 1 329 ? -2.902 -33.406 -25.047 1 93.25 329 ILE A CA 1
ATOM 2515 C C . ILE A 1 329 ? -2.865 -34.812 -25.625 1 93.25 329 ILE A C 1
ATOM 2517 O O . ILE A 1 329 ? -2.129 -35.094 -26.562 1 93.25 329 ILE A O 1
ATOM 2521 N N . PRO A 1 330 ? -3.672 -35.719 -25.125 1 91.31 330 PRO A N 1
ATOM 2522 C CA . PRO A 1 330 ? -3.686 -37.062 -25.719 1 91.31 330 PRO A CA 1
ATOM 2523 C C . PRO A 1 330 ? -4.078 -37.062 -27.188 1 91.31 330 PRO A C 1
ATOM 2525 O O . PRO A 1 330 ? -3.518 -37.812 -27.984 1 91.31 330 PRO A O 1
ATOM 2528 N N . ASN A 1 331 ? -5.02 -36.219 -27.547 1 92.5 331 ASN A N 1
ATOM 2529 C CA . ASN A 1 331 ? -5.422 -36.094 -28.953 1 92.5 331 ASN A CA 1
ATOM 2530 C C . ASN A 1 331 ? -4.277 -35.594 -29.812 1 92.5 331 ASN A C 1
ATOM 2532 O O . ASN A 1 331 ? -4.094 -36.062 -30.938 1 92.5 331 ASN A O 1
ATOM 2536 N N . ALA A 1 332 ? -3.561 -34.656 -29.328 1 94.94 332 ALA A N 1
ATOM 2537 C CA . ALA A 1 332 ? -2.414 -34.125 -30.062 1 94.94 332 ALA A CA 1
ATOM 2538 C C . ALA A 1 332 ? -1.354 -35.219 -30.281 1 94.94 332 ALA A C 1
ATOM 2540 O O . ALA A 1 332 ? -0.792 -35.312 -31.375 1 94.94 332 ALA A O 1
ATOM 2541 N N . LEU A 1 333 ? -1.139 -35.969 -29.281 1 93.88 333 LEU A N 1
ATOM 2542 C CA . LEU A 1 333 ? -0.171 -37.062 -29.391 1 93.88 333 LEU A CA 1
ATOM 2543 C C . LEU A 1 333 ? -0.639 -38.094 -30.406 1 93.88 333 LEU A C 1
ATOM 2545 O O . LEU A 1 333 ? 0.162 -38.625 -31.188 1 93.88 333 LEU A O 1
ATOM 2549 N N . ALA A 1 334 ? -1.889 -38.375 -30.375 1 92.5 334 ALA A N 1
ATOM 2550 C CA . ALA A 1 334 ? -2.465 -39.344 -31.312 1 92.5 334 ALA A CA 1
ATOM 2551 C C . ALA A 1 334 ? -2.334 -38.875 -32.75 1 92.5 334 ALA A C 1
ATOM 2553 O O . ALA A 1 334 ? -2.197 -39.688 -33.656 1 92.5 334 ALA A O 1
ATOM 2554 N N . GLN A 1 335 ? -2.338 -37.594 -32.906 1 93.5 335 GLN A N 1
ATOM 2555 C CA . GLN A 1 335 ? -2.219 -36.969 -34.219 1 93.5 335 GLN A CA 1
ATOM 2556 C C . GLN A 1 335 ? -0.755 -36.75 -34.594 1 93.5 335 GLN A C 1
ATOM 2558 O O . GLN A 1 335 ? -0.458 -36.125 -35.625 1 93.5 335 GLN A O 1
ATOM 2563 N N . GLU A 1 336 ? 0.181 -37.188 -33.75 1 94.5 336 GLU A N 1
ATOM 2564 C CA . GLU A 1 336 ? 1.624 -37.125 -33.969 1 94.5 336 GLU A CA 1
ATOM 2565 C C . GLU A 1 336 ? 2.088 -35.688 -34.094 1 94.5 336 GLU A C 1
ATOM 2567 O O . GLU A 1 336 ? 2.967 -35.344 -34.906 1 94.5 336 GLU A O 1
ATOM 2572 N N . MET A 1 337 ? 1.38 -34.844 -33.406 1 96.25 337 MET A N 1
ATOM 2573 C CA . MET A 1 337 ? 1.828 -33.438 -33.312 1 96.25 337 MET A CA 1
ATOM 2574 C C . MET A 1 337 ? 3.109 -33.344 -32.5 1 96.25 337 MET A C 1
ATOM 2576 O O . MET A 1 337 ? 3.482 -34.25 -31.797 1 96.25 337 MET A O 1
ATOM 2580 N N . LYS A 1 338 ? 3.811 -32.219 -32.688 1 97.31 338 LYS A N 1
ATOM 2581 C CA . LYS A 1 338 ? 5.043 -31.969 -31.938 1 97.31 338 LYS A CA 1
ATOM 2582 C C . LYS A 1 338 ? 4.746 -31.422 -30.547 1 97.31 338 LYS A C 1
ATOM 2584 O O . LYS A 1 338 ? 4.598 -30.219 -30.359 1 97.31 338 LYS A O 1
ATOM 2589 N N . VAL A 1 339 ? 4.754 -32.375 -29.625 1 97.88 339 VAL A N 1
ATOM 2590 C CA . VAL A 1 339 ? 4.5 -32 -28.219 1 97.88 339 VAL A CA 1
ATOM 2591 C C . VAL A 1 339 ? 5.785 -32.156 -27.406 1 97.88 339 VAL A C 1
ATOM 2593 O O . VAL A 1 339 ? 6.414 -33.219 -27.422 1 97.88 339 VAL A O 1
ATOM 2596 N N . TYR A 1 340 ? 6.184 -31.062 -26.766 1 97.81 340 TYR A N 1
ATOM 2597 C CA . TYR A 1 340 ? 7.418 -31.078 -25.984 1 97.81 340 TYR A CA 1
ATOM 2598 C C . TYR A 1 340 ? 7.156 -30.672 -24.531 1 97.81 340 TYR A C 1
ATOM 2600 O O . TYR A 1 340 ? 6.145 -30.047 -24.234 1 97.81 340 TYR A O 1
ATOM 2608 N N . ALA A 1 341 ? 8.047 -31.125 -23.656 1 96.88 341 ALA A N 1
ATOM 2609 C CA . ALA A 1 341 ? 7.98 -30.797 -22.234 1 96.88 341 ALA A CA 1
ATOM 2610 C C . ALA A 1 341 ? 9.086 -29.812 -21.844 1 96.88 341 ALA A C 1
ATOM 2612 O O . ALA A 1 341 ? 10.258 -30.031 -22.156 1 96.88 341 ALA A O 1
ATOM 2613 N N . PHE A 1 342 ? 8.641 -28.703 -21.281 1 96.12 342 PHE A N 1
ATOM 2614 C CA . PHE A 1 342 ? 9.586 -27.781 -20.672 1 96.12 342 PHE A CA 1
ATOM 2615 C C . PHE A 1 342 ? 9.672 -28 -19.172 1 96.12 342 PHE A C 1
ATOM 2617 O O . PHE A 1 342 ? 8.703 -27.75 -18.438 1 96.12 342 PHE A O 1
ATOM 2624 N N . GLU A 1 343 ? 10.766 -28.406 -18.688 1 93.31 343 GLU A N 1
ATOM 2625 C CA . GLU A 1 343 ? 10.938 -28.688 -17.266 1 93.31 343 GLU A CA 1
ATOM 2626 C C . GLU A 1 343 ? 11.273 -27.406 -16.5 1 93.31 343 GLU A C 1
ATOM 2628 O O . GLU A 1 343 ? 12.273 -26.75 -16.781 1 93.31 343 GLU A O 1
ATOM 2633 N N . HIS A 1 344 ? 10.352 -27.062 -15.594 1 92.31 344 HIS A N 1
ATOM 2634 C CA . HIS A 1 344 ? 10.555 -25.906 -14.734 1 92.31 344 HIS A CA 1
ATOM 2635 C C . HIS A 1 344 ? 11.211 -26.312 -13.422 1 92.31 344 HIS A C 1
ATOM 2637 O O . HIS A 1 344 ? 10.672 -27.141 -12.672 1 92.31 344 HIS A O 1
ATOM 2643 N N . ASP A 1 345 ? 12.328 -25.656 -13.055 1 86.31 345 ASP A N 1
ATOM 2644 C CA . ASP A 1 345 ? 13.07 -26 -11.852 1 86.31 345 ASP A CA 1
ATOM 2645 C C . ASP A 1 345 ? 12.805 -25 -10.727 1 86.31 345 ASP A C 1
ATOM 2647 O O . ASP A 1 345 ? 13.234 -25.203 -9.594 1 86.31 345 ASP A O 1
ATOM 2651 N N . GLY A 1 346 ? 11.977 -24.125 -10.969 1 83.69 346 GLY A N 1
ATOM 2652 C CA . GLY A 1 346 ? 11.672 -23.125 -9.961 1 83.69 346 GLY A CA 1
ATOM 2653 C C . GLY A 1 346 ? 10.484 -23.484 -9.094 1 83.69 346 GLY A C 1
ATOM 2654 O O . GLY A 1 346 ? 10.031 -24.625 -9.094 1 83.69 346 GLY A O 1
ATOM 2655 N N . TYR A 1 347 ? 10.07 -22.578 -8.336 1 82.12 347 TYR A N 1
ATOM 2656 C CA . TYR A 1 347 ? 8.984 -22.781 -7.379 1 82.12 347 TYR A CA 1
ATOM 2657 C C . TYR A 1 347 ? 7.66 -22.984 -8.094 1 82.12 347 TYR A C 1
ATOM 2659 O O . TYR A 1 347 ? 7.348 -22.266 -9.055 1 82.12 347 TYR A O 1
ATOM 2667 N N . TRP A 1 348 ? 6.957 -23.969 -7.672 1 87.62 348 TRP A N 1
ATOM 2668 C CA . TRP A 1 348 ? 5.605 -24.234 -8.156 1 87.62 348 TRP A CA 1
ATOM 2669 C C . TRP A 1 348 ? 4.789 -24.969 -7.098 1 87.62 348 TRP A C 1
ATOM 2671 O O . TRP A 1 348 ? 5.262 -25.953 -6.508 1 87.62 348 TRP A O 1
ATOM 2681 N N . HIS A 1 349 ? 3.664 -24.406 -6.859 1 87.19 349 HIS A N 1
ATOM 2682 C CA . HIS A 1 349 ? 2.715 -25.062 -5.969 1 87.19 349 HIS A CA 1
ATOM 2683 C C . HIS A 1 349 ? 1.294 -24.969 -6.512 1 87.19 349 HIS A C 1
ATOM 2685 O O . HIS A 1 349 ? 0.789 -23.875 -6.754 1 87.19 349 HIS A O 1
ATOM 2691 N N . ASP A 1 350 ? 0.72 -26.109 -6.703 1 85.56 350 ASP A N 1
ATOM 2692 C CA . ASP A 1 350 ? -0.674 -26.172 -7.133 1 85.56 350 ASP A CA 1
ATOM 2693 C C . ASP A 1 350 ? -1.621 -26 -5.949 1 85.56 350 ASP A C 1
ATOM 2695 O O . ASP A 1 350 ? -1.48 -26.672 -4.926 1 85.56 350 ASP A O 1
ATOM 2699 N N . VAL A 1 351 ? -2.486 -25.047 -6.07 1 85.12 351 VAL A N 1
ATOM 2700 C CA . VAL A 1 351 ? -3.455 -24.797 -5.008 1 85.12 351 VAL A CA 1
ATOM 2701 C C . VAL A 1 351 ? -4.805 -25.406 -5.387 1 85.12 351 VAL A C 1
ATOM 2703 O O . VAL A 1 351 ? -5.723 -24.688 -5.793 1 85.12 351 VAL A O 1
ATOM 2706 N N . SER A 1 352 ? -4.988 -26.703 -5.305 1 75.25 352 SER A N 1
ATOM 2707 C CA . SER A 1 352 ? -6.199 -27.406 -5.723 1 75.25 352 SER A CA 1
ATOM 2708 C C . SER A 1 352 ? -7.125 -27.656 -4.539 1 75.25 352 SER A C 1
ATOM 2710 O O . SER A 1 352 ? -8.312 -27.922 -4.719 1 75.25 352 SER A O 1
ATOM 2712 N N . SER A 1 353 ? -6.543 -27.562 -3.373 1 83.25 353 SER A N 1
ATOM 2713 C CA . SER A 1 353 ? -7.312 -27.812 -2.16 1 83.25 353 SER A CA 1
ATOM 2714 C C . SER A 1 353 ? -7.141 -26.688 -1.146 1 83.25 353 SER A C 1
ATOM 2716 O O . SER A 1 353 ? -6.27 -25.828 -1.306 1 83.25 353 SER A O 1
ATOM 2718 N N . LEU A 1 354 ? -7.957 -26.75 -0.16 1 91.62 354 LEU A N 1
ATOM 2719 C CA . LEU A 1 354 ? -7.828 -25.781 0.919 1 91.62 354 LEU A CA 1
ATOM 2720 C C . LEU A 1 354 ? -6.5 -25.938 1.646 1 91.62 354 LEU A C 1
ATOM 2722 O O . LEU A 1 354 ? -5.855 -24.953 2.004 1 91.62 354 LEU A O 1
ATOM 2726 N N . LYS A 1 355 ? -6.203 -27.203 1.858 1 91.25 355 LYS A N 1
ATOM 2727 C CA . LYS A 1 355 ? -4.934 -27.484 2.527 1 91.25 355 LYS A CA 1
ATOM 2728 C C . LYS A 1 355 ? -3.762 -26.906 1.747 1 91.25 355 LYS A C 1
ATOM 2730 O O . LYS A 1 355 ? -2.863 -26.281 2.33 1 91.25 355 LYS A O 1
ATOM 2735 N N . ASP A 1 356 ? -3.805 -27.141 0.439 1 87.75 356 ASP A N 1
ATOM 2736 C CA . ASP A 1 356 ? -2.746 -26.594 -0.408 1 87.75 356 ASP A CA 1
ATOM 2737 C C . ASP A 1 356 ? -2.695 -25.078 -0.318 1 87.75 356 ASP A C 1
ATOM 2739 O O . ASP A 1 356 ? -1.615 -24.484 -0.208 1 87.75 356 ASP A O 1
ATOM 2743 N N . PHE A 1 357 ? -3.861 -24.516 -0.353 1 91.69 357 PHE A N 1
ATOM 2744 C CA . PHE A 1 357 ? -3.957 -23.078 -0.247 1 91.69 357 PHE A CA 1
ATOM 2745 C C . PHE A 1 357 ? -3.379 -22.578 1.076 1 91.69 357 PHE A C 1
ATOM 2747 O O . PHE A 1 357 ? -2.584 -21.641 1.104 1 91.69 357 PHE A O 1
ATOM 2754 N N . PHE A 1 358 ? -3.762 -23.172 2.074 1 94.56 358 PHE A N 1
ATOM 2755 C CA . PHE A 1 358 ? -3.365 -22.828 3.436 1 94.56 358 PHE A CA 1
ATOM 2756 C C . PHE A 1 358 ? -1.854 -22.938 3.6 1 94.56 358 PHE A C 1
ATOM 2758 O O . PHE A 1 358 ? -1.205 -21.984 4.031 1 94.56 358 PHE A O 1
ATOM 2765 N N . GLU A 1 359 ? -1.313 -23.984 3.215 1 90.31 359 GLU A N 1
ATOM 2766 C CA . GLU A 1 359 ? 0.118 -24.234 3.371 1 90.31 359 GLU A CA 1
ATOM 2767 C C . GLU A 1 359 ? 0.936 -23.297 2.479 1 90.31 359 GLU A C 1
ATOM 2769 O O . GLU A 1 359 ? 1.994 -22.812 2.881 1 90.31 359 GLU A O 1
ATOM 2774 N N . THR A 1 360 ? 0.473 -23.094 1.315 1 88.31 360 THR A N 1
ATOM 2775 C CA . THR A 1 360 ? 1.172 -22.219 0.394 1 88.31 360 THR A CA 1
ATOM 2776 C C . THR A 1 360 ? 1.265 -20.797 0.969 1 88.31 360 THR A C 1
ATOM 2778 O O . THR A 1 360 ? 2.318 -20.172 0.899 1 88.31 360 THR A O 1
ATOM 2781 N N . ASN A 1 361 ? 0.211 -20.297 1.502 1 91.44 361 ASN A N 1
ATOM 2782 C CA . ASN A 1 361 ? 0.216 -18.969 2.104 1 91.44 361 ASN A CA 1
ATOM 2783 C C . ASN A 1 361 ? 1.173 -18.891 3.291 1 91.44 361 ASN A C 1
ATOM 2785 O O . ASN A 1 361 ? 1.903 -17.922 3.443 1 91.44 361 ASN A O 1
ATOM 2789 N N . LEU A 1 362 ? 1.142 -19.891 4.098 1 91.25 362 LEU A N 1
ATOM 2790 C CA . LEU A 1 362 ? 2.021 -19.891 5.262 1 91.25 362 LEU A CA 1
ATOM 2791 C C . LEU A 1 362 ? 3.486 -19.922 4.836 1 91.25 362 LEU A C 1
ATOM 2793 O O . LEU A 1 362 ? 4.336 -19.297 5.48 1 91.25 362 LEU A O 1
ATOM 2797 N N . ASP A 1 363 ? 3.699 -20.609 3.762 1 84 363 ASP A N 1
ATOM 2798 C CA . ASP A 1 363 ? 5.062 -20.688 3.244 1 84 363 ASP A CA 1
ATOM 2799 C C . ASP A 1 363 ? 5.578 -19.312 2.822 1 84 363 ASP A C 1
ATOM 2801 O O . ASP A 1 363 ? 6.777 -19.047 2.906 1 84 363 ASP A O 1
ATOM 2805 N N . LEU A 1 364 ? 4.707 -18.531 2.467 1 80.62 364 LEU A N 1
ATOM 2806 C CA . LEU A 1 364 ? 5.102 -17.203 2.043 1 80.62 364 LEU A CA 1
ATOM 2807 C C . LEU A 1 364 ? 5.664 -16.406 3.213 1 80.62 364 LEU A C 1
ATOM 2809 O O . LEU A 1 364 ? 6.461 -15.477 3.018 1 80.62 364 LEU A O 1
ATOM 2813 N N . ALA A 1 365 ? 5.262 -16.672 4.383 1 79.06 365 ALA A N 1
ATOM 2814 C CA . ALA A 1 365 ? 5.699 -15.953 5.574 1 79.06 365 ALA A CA 1
ATOM 2815 C C . ALA A 1 365 ? 7.055 -16.469 6.059 1 79.06 365 ALA A C 1
ATOM 2817 O O . ALA A 1 365 ? 7.68 -15.859 6.93 1 79.06 365 ALA A O 1
ATOM 2818 N N . CYS A 1 366 ? 7.461 -17.5 5.426 1 76.88 366 CYS A N 1
ATOM 2819 C CA . CYS A 1 366 ? 8.75 -18.062 5.832 1 76.88 366 CYS A CA 1
ATOM 2820 C C . CYS A 1 366 ? 9.898 -17.266 5.234 1 76.88 366 CYS A C 1
ATOM 2822 O O . CYS A 1 366 ? 9.883 -16.922 4.051 1 76.88 366 CYS A O 1
ATOM 2824 N N . PRO A 1 367 ? 10.828 -16.781 6.098 1 63.31 367 PRO A N 1
ATOM 2825 C CA . PRO A 1 367 ? 11.961 -15.992 5.602 1 63.31 367 PRO A CA 1
ATOM 2826 C C . PRO A 1 367 ? 12.734 -16.688 4.488 1 63.31 367 PRO A C 1
ATOM 2828 O O . PRO A 1 367 ? 13.266 -16.031 3.59 1 63.31 367 PRO A O 1
ATOM 2831 N N . ASP A 1 368 ? 12.938 -17.984 4.715 1 58.66 368 ASP A N 1
ATOM 2832 C CA . ASP A 1 368 ? 13.734 -18.75 3.762 1 58.66 368 ASP A CA 1
ATOM 2833 C C . ASP A 1 368 ? 12.906 -19.109 2.523 1 58.66 368 ASP A C 1
ATOM 2835 O O . ASP A 1 368 ? 13.445 -19.641 1.546 1 58.66 368 ASP A O 1
ATOM 2839 N N . ALA A 1 369 ? 11.695 -18.797 2.797 1 54.31 369 ALA A N 1
ATOM 2840 C CA . ALA A 1 369 ? 10.828 -19.328 1.743 1 54.31 369 ALA A CA 1
ATOM 2841 C C . ALA A 1 369 ? 10.758 -18.359 0.562 1 54.31 369 ALA A C 1
ATOM 2843 O O . ALA A 1 369 ? 11.445 -17.328 0.546 1 54.31 369 ALA A O 1
ATOM 2844 N N . LEU A 1 370 ? 9.625 -18.406 -0.256 1 51.53 370 LEU A N 1
ATOM 2845 C CA . LEU A 1 370 ? 9.234 -18.078 -1.62 1 51.53 370 LEU A CA 1
ATOM 2846 C C . LEU A 1 370 ? 9.039 -16.562 -1.77 1 51.53 370 LEU A C 1
ATOM 2848 O O . LEU A 1 370 ? 8.922 -16.062 -2.889 1 51.53 370 LEU A O 1
ATOM 2852 N N . MET A 1 371 ? 8.781 -15.812 -0.631 1 51.53 371 MET A N 1
ATOM 2853 C CA . MET A 1 371 ? 8.352 -14.438 -0.883 1 51.53 371 MET A CA 1
ATOM 2854 C C . MET A 1 371 ? 9.391 -13.68 -1.703 1 51.53 371 MET A C 1
ATOM 2856 O O . MET A 1 371 ? 9.039 -12.836 -2.531 1 51.53 371 MET A O 1
ATOM 2860 N N . GLY A 1 372 ? 10.68 -14.094 -1.465 1 50.91 372 GLY A N 1
ATOM 2861 C CA . GLY A 1 372 ? 11.648 -13.5 -2.377 1 50.91 372 GLY A CA 1
ATOM 2862 C C . GLY A 1 372 ? 11.32 -13.758 -3.838 1 50.91 372 GLY A C 1
ATOM 2863 O O . GLY A 1 372 ? 11.742 -13 -4.715 1 50.91 372 GLY A O 1
ATOM 2864 N N . GLN A 1 373 ? 10.562 -14.781 -3.939 1 50.41 373 GLN A N 1
ATOM 2865 C CA . GLN A 1 373 ? 10.336 -15.227 -5.309 1 50.41 373 GLN A CA 1
ATOM 2866 C C . GLN A 1 373 ? 9.195 -14.445 -5.965 1 50.41 373 GLN A C 1
ATOM 2868 O O . GLN A 1 373 ? 9.141 -14.336 -7.191 1 50.41 373 GLN A O 1
ATOM 2873 N N . ILE A 1 374 ? 8.328 -13.914 -4.961 1 53.94 374 ILE A N 1
ATOM 2874 C CA . ILE A 1 374 ? 7.23 -13.141 -5.535 1 53.94 374 ILE A CA 1
ATOM 2875 C C . ILE A 1 374 ? 7.465 -11.648 -5.305 1 53.94 374 ILE A C 1
ATOM 2877 O O . ILE A 1 374 ? 6.551 -10.844 -5.457 1 53.94 374 ILE A O 1
ATOM 2881 N N . ASP A 1 375 ? 8.695 -11.391 -4.918 1 56.44 375 ASP A N 1
ATOM 2882 C CA . ASP A 1 375 ? 9.102 -10.039 -4.535 1 56.44 375 ASP A CA 1
ATOM 2883 C C . ASP A 1 375 ? 8.867 -9.055 -5.676 1 56.44 375 ASP A C 1
ATOM 2885 O O . ASP A 1 375 ? 8.539 -7.887 -5.434 1 56.44 375 ASP A O 1
ATOM 2889 N N . ASP A 1 376 ? 8.922 -9.602 -6.777 1 59 376 ASP A N 1
ATOM 2890 C CA . ASP A 1 376 ? 8.922 -8.68 -7.91 1 59 376 ASP A CA 1
ATOM 2891 C C . ASP A 1 376 ? 7.508 -8.461 -8.445 1 59 376 ASP A C 1
ATOM 2893 O O . ASP A 1 376 ? 7.32 -7.797 -9.469 1 59 376 ASP A O 1
ATOM 2897 N N . MET A 1 377 ? 6.707 -8.992 -7.629 1 59.94 377 MET A N 1
ATOM 2898 C CA . MET A 1 377 ? 5.367 -8.836 -8.188 1 59.94 377 MET A CA 1
ATOM 2899 C C . MET A 1 377 ? 4.785 -7.473 -7.844 1 59.94 377 MET A C 1
ATOM 2901 O O . MET A 1 377 ? 4.828 -7.047 -6.688 1 59.94 377 MET A O 1
ATOM 2905 N N . SER A 1 378 ? 4.539 -6.52 -8.734 1 56.59 378 SER A N 1
ATOM 2906 C CA . SER A 1 378 ? 4.234 -5.102 -8.586 1 56.59 378 SER A CA 1
ATOM 2907 C C . SER A 1 378 ? 2.729 -4.863 -8.508 1 56.59 378 SER A C 1
ATOM 2909 O O . SER A 1 378 ? 2.283 -3.814 -8.039 1 56.59 378 SER A O 1
ATOM 2911 N N . ALA A 1 379 ? 1.954 -5.754 -8.977 1 56.44 379 ALA A N 1
ATOM 2912 C CA . ALA A 1 379 ? 0.543 -5.391 -9.086 1 56.44 379 ALA A CA 1
ATOM 2913 C C . ALA A 1 379 ? -0.208 -5.73 -7.801 1 56.44 379 ALA A C 1
ATOM 2915 O O . ALA A 1 379 ? -0.888 -6.754 -7.723 1 56.44 379 ALA A O 1
ATOM 2916 N N . ARG A 1 380 ? 0.19 -4.883 -6.855 1 60.78 380 ARG A N 1
ATOM 2917 C CA . ARG A 1 380 ? -0.457 -5.121 -5.57 1 60.78 380 ARG A CA 1
ATOM 2918 C C . ARG A 1 380 ? -1.633 -4.172 -5.363 1 60.78 380 ARG A C 1
ATOM 2920 O O . ARG A 1 380 ? -1.722 -3.133 -6.023 1 60.78 380 ARG A O 1
ATOM 2927 N N . ARG A 1 381 ? -2.578 -4.719 -4.633 1 58.5 381 ARG A N 1
ATOM 2928 C CA . ARG A 1 381 ? -3.766 -3.922 -4.332 1 58.5 381 ARG A CA 1
ATOM 2929 C C . ARG A 1 381 ? -3.381 -2.543 -3.809 1 58.5 381 ARG A C 1
ATOM 2931 O O . ARG A 1 381 ? -2.549 -2.424 -2.908 1 58.5 381 ARG A O 1
ATOM 2938 N N . SER A 1 382 ? -3.334 -1.514 -4.801 1 56.56 382 SER A N 1
ATOM 2939 C CA . SER A 1 382 ? -3.07 -0.14 -4.383 1 56.56 382 SER A CA 1
ATOM 2940 C C . SER A 1 382 ? -3.939 0.256 -3.195 1 56.56 382 SER A C 1
ATOM 2942 O O . SER A 1 382 ? -5.168 0.235 -3.285 1 56.56 382 SER A O 1
ATOM 2944 N N . SER A 1 383 ? -3.461 -0.103 -2.127 1 60.09 383 SER A N 1
ATOM 2945 C CA . SER A 1 383 ? -4.406 0.266 -1.079 1 60.09 383 SER A CA 1
ATOM 2946 C C . SER A 1 383 ? -4.148 1.683 -0.576 1 60.09 383 SER A C 1
ATOM 2948 O O . SER A 1 383 ? -3 2.125 -0.51 1 60.09 383 SER A O 1
ATOM 2950 N N . SER A 1 384 ? -5.133 2.51 -0.615 1 70.62 384 SER A N 1
ATOM 2951 C CA . SER A 1 384 ? -5.18 3.812 0.042 1 70.62 384 SER A CA 1
ATOM 2952 C C . SER A 1 384 ? -5.25 3.664 1.559 1 70.62 384 SER A C 1
ATOM 2954 O O . SER A 1 384 ? -5.617 4.605 2.264 1 70.62 384 SER A O 1
ATOM 2956 N N . LEU A 1 385 ? -4.77 2.484 1.984 1 79.81 385 LEU A N 1
ATOM 2957 C CA . LEU A 1 385 ? -4.867 2.23 3.418 1 79.81 385 LEU A CA 1
ATOM 2958 C C . LEU A 1 385 ? -3.693 2.855 4.164 1 79.81 385 LEU A C 1
ATOM 2960 O O . LEU A 1 385 ? -2.613 3.029 3.594 1 79.81 385 LEU A O 1
ATOM 2964 N N . PRO A 1 386 ? -3.961 3.244 5.391 1 82 386 PRO A N 1
ATOM 2965 C CA . PRO A 1 386 ? -2.832 3.67 6.223 1 82 386 PRO A CA 1
ATOM 2966 C C . PRO A 1 386 ? -1.845 2.539 6.5 1 82 386 PRO A C 1
ATOM 2968 O O . PRO A 1 386 ? -2.16 1.368 6.27 1 82 386 PRO A O 1
ATOM 2971 N N . PRO A 1 387 ? -0.658 2.928 6.949 1 86.44 387 PRO A N 1
ATOM 2972 C CA . PRO A 1 387 ? 0.295 1.882 7.324 1 86.44 387 PRO A CA 1
ATOM 2973 C C . PRO A 1 387 ? -0.164 1.076 8.539 1 86.44 387 PRO A C 1
ATOM 2975 O O . PRO A 1 387 ? -1.092 1.485 9.242 1 86.44 387 PRO A O 1
ATOM 2978 N N . ALA A 1 388 ? 0.478 -0.024 8.703 1 90.75 388 ALA A N 1
ATOM 2979 C CA . ALA A 1 388 ? 0.137 -0.866 9.852 1 90.75 388 ALA A CA 1
ATOM 2980 C C . ALA A 1 388 ? 0.552 -0.205 11.156 1 90.75 388 ALA A C 1
ATOM 2982 O O . ALA A 1 388 ? 1.599 0.443 11.234 1 90.75 388 ALA A O 1
ATOM 2983 N N . MET A 1 389 ? -0.277 -0.338 12.148 1 91.69 389 MET A N 1
ATOM 2984 C CA . MET A 1 389 ? -0.015 0.184 13.484 1 91.69 389 MET A CA 1
ATOM 2985 C C . MET A 1 389 ? 0.022 -0.944 14.516 1 91.69 389 MET A C 1
ATOM 2987 O O . MET A 1 389 ? -0.888 -1.774 14.562 1 91.69 389 MET A O 1
ATOM 2991 N N . MET A 1 390 ? 1.029 -0.938 15.312 1 94.31 390 MET A N 1
ATOM 2992 C CA . MET A 1 390 ? 1.229 -2.037 16.25 1 94.31 390 MET A CA 1
ATOM 2993 C C . MET A 1 390 ? 1.538 -1.51 17.641 1 94.31 390 MET A C 1
ATOM 2995 O O . MET A 1 390 ? 2.428 -0.675 17.812 1 94.31 390 MET A O 1
ATOM 2999 N N . HIS A 1 391 ? 0.772 -1.973 18.562 1 94.5 391 HIS A N 1
ATOM 3000 C CA . HIS A 1 391 ? 0.94 -1.583 19.969 1 94.5 391 HIS A CA 1
ATOM 3001 C C . HIS A 1 391 ? 1.119 -2.805 20.859 1 94.5 391 HIS A C 1
ATOM 3003 O O . HIS A 1 391 ? 0.185 -3.59 21.031 1 94.5 391 HIS A O 1
ATOM 3009 N N . ASP A 1 392 ? 2.27 -2.939 21.438 1 95.88 392 ASP A N 1
ATOM 3010 C CA . ASP A 1 392 ? 2.566 -4.008 22.391 1 95.88 392 ASP A CA 1
ATOM 3011 C C . ASP A 1 392 ? 2.328 -5.383 21.766 1 95.88 392 ASP A C 1
ATOM 3013 O O . ASP A 1 392 ? 1.539 -6.176 22.281 1 95.88 392 ASP A O 1
ATOM 3017 N N . VAL A 1 393 ? 3.059 -5.68 20.734 1 97.88 393 VAL A N 1
ATOM 3018 C CA . VAL A 1 393 ? 2.809 -6.926 20.016 1 97.88 393 VAL A CA 1
ATOM 3019 C C . VAL A 1 393 ? 4.105 -7.73 19.922 1 97.88 393 VAL A C 1
ATOM 3021 O O . VAL A 1 393 ? 5.199 -7.168 19.984 1 97.88 393 VAL A O 1
ATOM 3024 N N . GLU A 1 394 ? 3.949 -8.977 19.844 1 98.44 394 GLU A N 1
ATOM 3025 C CA . GLU A 1 394 ? 5.008 -9.93 19.531 1 98.44 394 GLU A CA 1
ATOM 3026 C C . GLU A 1 394 ? 4.68 -10.734 18.281 1 98.44 394 GLU A C 1
ATOM 3028 O O . GLU A 1 394 ? 3.66 -11.43 18.234 1 98.44 394 GLU A O 1
ATOM 3033 N N . LEU A 1 395 ? 5.574 -10.664 17.328 1 98 395 LEU A N 1
ATOM 3034 C CA . LEU A 1 395 ? 5.316 -11.305 16.047 1 98 395 LEU A CA 1
ATOM 3035 C C . LEU A 1 395 ? 6.492 -12.18 15.625 1 98 395 LEU A C 1
ATOM 3037 O O . LEU A 1 395 ? 7.652 -11.805 15.82 1 98 395 LEU A O 1
ATOM 3041 N N . ASP A 1 396 ? 6.184 -13.344 15.133 1 96.94 396 ASP A N 1
ATOM 3042 C CA . ASP A 1 396 ? 7.207 -14.242 14.609 1 96.94 396 ASP A CA 1
ATOM 3043 C C . ASP A 1 396 ? 6.734 -14.922 13.32 1 96.94 396 ASP A C 1
ATOM 3045 O O . ASP A 1 396 ? 5.77 -15.688 13.336 1 96.94 396 ASP A O 1
ATOM 3049 N N . ARG A 1 397 ? 7.488 -14.664 12.266 1 93.75 397 ARG A N 1
ATOM 3050 C CA . ARG A 1 397 ? 7.152 -15.211 10.961 1 93.75 397 ARG A CA 1
ATOM 3051 C C . ARG A 1 397 ? 5.746 -14.797 10.539 1 93.75 397 ARG A C 1
ATOM 3053 O O . ARG A 1 397 ? 4.895 -15.648 10.266 1 93.75 397 ARG A O 1
ATOM 3060 N N . VAL A 1 398 ? 5.586 -13.555 10.43 1 95.81 398 VAL A N 1
ATOM 3061 C CA . VAL A 1 398 ? 4.266 -13.008 10.125 1 95.81 398 VAL A CA 1
ATOM 3062 C C . VAL A 1 398 ? 4.367 -12.008 8.977 1 95.81 398 VAL A C 1
ATOM 3064 O O . VAL A 1 398 ? 5.32 -11.227 8.906 1 95.81 398 VAL A O 1
ATOM 3067 N N . ILE A 1 399 ? 3.459 -12.117 8.078 1 93.25 399 ILE A N 1
ATOM 3068 C CA . ILE A 1 399 ? 3.219 -11.086 7.074 1 93.25 399 ILE A CA 1
ATOM 3069 C C . ILE A 1 399 ? 2.031 -10.219 7.492 1 93.25 399 ILE A C 1
ATOM 3071 O O . ILE A 1 399 ? 0.986 -10.742 7.887 1 93.25 399 ILE A O 1
ATOM 3075 N N . VAL A 1 400 ? 2.234 -8.906 7.43 1 94.19 400 VAL A N 1
ATOM 3076 C CA . VAL A 1 400 ? 1.18 -8 7.871 1 94.19 400 VAL A CA 1
ATOM 3077 C C . VAL A 1 400 ? 0.818 -7.043 6.738 1 94.19 400 VAL A C 1
ATOM 3079 O O . VAL A 1 400 ? 1.679 -6.32 6.227 1 94.19 400 VAL A O 1
ATOM 3082 N N . GLY A 1 401 ? -0.47 -7.062 6.434 1 91.31 401 GLY A N 1
ATOM 3083 C CA . GLY A 1 401 ? -0.947 -6.18 5.383 1 91.31 401 GLY A CA 1
ATOM 3084 C C . GLY A 1 401 ? -1.143 -4.75 5.844 1 91.31 401 GLY A C 1
ATOM 3085 O O . GLY A 1 401 ? -1.147 -4.477 7.047 1 91.31 401 GLY A O 1
ATOM 3086 N N . ASP A 1 402 ? -1.366 -3.867 4.883 1 87.19 402 ASP A N 1
ATOM 3087 C CA . ASP A 1 402 ? -1.569 -2.449 5.156 1 87.19 402 ASP A CA 1
ATOM 3088 C C . ASP A 1 402 ? -2.852 -2.221 5.953 1 87.19 402 ASP A C 1
ATOM 3090 O O . ASP A 1 402 ? -3.822 -2.969 5.809 1 87.19 402 ASP A O 1
ATOM 3094 N N . GLY A 1 403 ? -2.752 -1.187 6.781 1 87.88 403 GLY A N 1
ATOM 3095 C CA . GLY A 1 403 ? -3.941 -0.806 7.527 1 87.88 403 GLY A CA 1
ATOM 3096 C C . GLY A 1 403 ? -4.199 -1.692 8.734 1 87.88 403 GLY A C 1
ATOM 3097 O O . GLY A 1 403 ? -5.129 -1.445 9.5 1 87.88 403 GLY A O 1
ATOM 3098 N N . SER A 1 404 ? -3.389 -2.674 8.898 1 92.75 404 SER A N 1
ATOM 3099 C CA . SER A 1 404 ? -3.598 -3.559 10.039 1 92.75 404 SER A CA 1
ATOM 3100 C C . SER A 1 404 ? -3.363 -2.828 11.359 1 92.75 404 SER A C 1
ATOM 3102 O O . SER A 1 404 ? -2.482 -1.972 11.453 1 92.75 404 SER A O 1
ATOM 3104 N N . VAL A 1 405 ? -4.168 -3.113 12.281 1 93 405 VAL A N 1
ATOM 3105 C CA . VAL A 1 405 ? -4.047 -2.592 13.633 1 93 405 VAL A CA 1
ATOM 3106 C C . VAL A 1 405 ? -3.967 -3.746 14.633 1 93 405 VAL A C 1
ATOM 3108 O O . VAL A 1 405 ? -4.949 -4.461 14.844 1 93 405 VAL A O 1
ATOM 3111 N N . LEU A 1 406 ? -2.828 -3.943 15.203 1 96 406 LEU A N 1
ATOM 3112 C CA . LEU A 1 406 ? -2.574 -5.027 16.141 1 96 406 LEU A CA 1
ATOM 3113 C C . LEU A 1 406 ? -2.311 -4.48 17.547 1 96 406 LEU A C 1
ATOM 3115 O O . LEU A 1 406 ? -1.428 -3.637 17.734 1 96 406 LEU A O 1
ATOM 3119 N N . VAL A 1 407 ? -3.037 -4.98 18.469 1 95.19 407 VAL A N 1
ATOM 3120 C CA . VAL A 1 407 ? -2.949 -4.398 19.812 1 95.19 407 VAL A CA 1
ATOM 3121 C C . VAL A 1 407 ? -2.793 -5.504 20.844 1 95.19 407 VAL A C 1
ATOM 3123 O O . VAL A 1 407 ? -3.705 -6.309 21.047 1 95.19 407 VAL A O 1
ATOM 3126 N N . GLY A 1 408 ? -1.673 -5.531 21.531 1 96.88 408 GLY A N 1
ATOM 3127 C CA . GLY A 1 408 ? -1.46 -6.414 22.672 1 96.88 408 GLY A CA 1
ATOM 3128 C C . GLY A 1 408 ? -1.617 -7.883 22.328 1 96.88 408 GLY A C 1
ATOM 3129 O O . GLY A 1 408 ? -2.193 -8.648 23.109 1 96.88 408 GLY A O 1
ATOM 3130 N N . CYS A 1 409 ? -1.222 -8.25 21.203 1 98 409 CYS A N 1
ATOM 3131 C CA . CYS A 1 409 ? -1.453 -9.617 20.766 1 98 409 CYS A CA 1
ATOM 3132 C C . CYS A 1 409 ? -0.14 -10.312 20.422 1 98 409 CYS A C 1
ATOM 3134 O O . CYS A 1 409 ? 0.912 -9.672 20.375 1 98 409 CYS A O 1
ATOM 3136 N N . LYS A 1 410 ? -0.252 -11.602 20.297 1 98.62 410 LYS A N 1
ATOM 3137 C CA . LYS A 1 410 ? 0.852 -12.453 19.875 1 98.62 410 LYS A CA 1
ATOM 3138 C C . LYS A 1 410 ? 0.469 -13.266 18.625 1 98.62 410 LYS A C 1
ATOM 3140 O O . LYS A 1 410 ? -0.547 -13.961 18.625 1 98.62 410 LYS A O 1
ATOM 3145 N N . ILE A 1 411 ? 1.265 -13.156 17.609 1 98.62 411 ILE A N 1
ATOM 3146 C CA . ILE A 1 411 ? 0.945 -13.836 16.359 1 98.62 411 ILE A CA 1
ATOM 3147 C C . ILE A 1 411 ? 2.188 -14.547 15.828 1 98.62 411 ILE A C 1
ATOM 3149 O O . ILE A 1 411 ? 3.273 -13.961 15.789 1 98.62 411 ILE A O 1
ATOM 3153 N N . SER A 1 412 ? 2.014 -15.789 15.461 1 97.62 412 SER A N 1
ATOM 3154 C CA . SER A 1 412 ? 3.137 -16.531 14.906 1 97.62 412 SER A CA 1
ATOM 3155 C C . SER A 1 412 ? 2.719 -17.344 13.68 1 97.62 412 SER A C 1
ATOM 3157 O O . SER A 1 412 ? 1.577 -17.797 13.594 1 97.62 412 SER A O 1
ATOM 3159 N N . ASN A 1 413 ? 3.631 -17.422 12.734 1 96.19 413 ASN A N 1
ATOM 3160 C CA . ASN A 1 413 ? 3.455 -18.234 11.531 1 96.19 413 ASN A CA 1
ATOM 3161 C C . ASN A 1 413 ? 2.088 -18.016 10.898 1 96.19 413 ASN A C 1
ATOM 3163 O O . ASN A 1 413 ? 1.312 -18.953 10.719 1 96.19 413 ASN A O 1
ATOM 3167 N N . SER A 1 414 ? 1.887 -16.781 10.547 1 97.31 414 SER A N 1
ATOM 3168 C CA . SER A 1 414 ? 0.564 -16.391 10.07 1 97.31 414 SER A CA 1
ATOM 3169 C C . SER A 1 414 ? 0.659 -15.289 9.016 1 97.31 414 SER A C 1
ATOM 3171 O O . SER A 1 414 ? 1.689 -14.625 8.898 1 97.31 414 SER A O 1
ATOM 3173 N N . VAL A 1 415 ? -0.338 -15.203 8.234 1 96.19 415 VAL A N 1
ATOM 3174 C CA . VAL A 1 415 ? -0.445 -14.18 7.195 1 96.19 415 VAL A CA 1
ATOM 3175 C C . VAL A 1 415 ? -1.69 -13.328 7.438 1 96.19 415 VAL A C 1
ATOM 3177 O O . VAL A 1 415 ? -2.807 -13.859 7.496 1 96.19 415 VAL A O 1
ATOM 3180 N N . LEU A 1 416 ? -1.453 -12.047 7.59 1 96.94 416 LEU A N 1
ATOM 3181 C CA . LEU A 1 416 ? -2.559 -11.117 7.793 1 96.94 416 LEU A CA 1
ATOM 3182 C C . LEU A 1 416 ? -2.768 -10.242 6.562 1 96.94 416 LEU A C 1
ATOM 3184 O O . LEU A 1 416 ? -1.844 -9.555 6.117 1 96.94 416 LEU A O 1
ATOM 3188 N N . GLY A 1 417 ? -4 -10.297 6.102 1 94.12 417 GLY A N 1
ATOM 3189 C CA . GLY A 1 417 ? -4.348 -9.461 4.969 1 94.12 417 GLY A CA 1
ATOM 3190 C C . GLY A 1 417 ? -4.551 -8 5.344 1 94.12 417 GLY A C 1
ATOM 3191 O O . GLY A 1 417 ? -4.285 -7.609 6.48 1 94.12 417 GLY A O 1
ATOM 3192 N N . ASP A 1 418 ? -4.992 -7.223 4.398 1 90.5 418 ASP A N 1
ATOM 3193 C CA . ASP A 1 418 ? -5.16 -5.785 4.582 1 90.5 418 ASP A CA 1
ATOM 3194 C C . ASP A 1 418 ? -6.234 -5.484 5.625 1 90.5 418 ASP A C 1
ATOM 3196 O O . ASP A 1 418 ? -7.203 -6.238 5.762 1 90.5 418 ASP A O 1
ATOM 3200 N N . ALA A 1 419 ? -6.004 -4.395 6.367 1 91.5 419 ALA A N 1
ATOM 3201 C CA . ALA A 1 419 ? -6.977 -3.844 7.305 1 91.5 419 ALA A CA 1
ATOM 3202 C C . ALA A 1 419 ? -7.367 -4.875 8.359 1 91.5 419 ALA A C 1
ATOM 3204 O O . ALA A 1 419 ? -8.523 -4.938 8.781 1 91.5 419 ALA A O 1
ATOM 3205 N N . SER A 1 420 ? -6.391 -5.719 8.68 1 95.31 420 SER A N 1
ATOM 3206 C CA . SER A 1 420 ? -6.66 -6.695 9.734 1 95.31 420 SER A CA 1
ATOM 3207 C C . SER A 1 420 ? -6.605 -6.047 11.117 1 95.31 420 SER A C 1
ATOM 3209 O O . SER A 1 420 ? -5.781 -5.168 11.359 1 95.31 420 SER A O 1
ATOM 3211 N N . TYR A 1 421 ? -7.48 -6.477 11.984 1 95.94 421 TYR A N 1
ATOM 3212 C CA . TYR A 1 421 ? -7.469 -6.051 13.383 1 95.94 421 TYR A CA 1
ATOM 3213 C C . TYR A 1 421 ? -7.379 -7.25 14.32 1 95.94 421 TYR A C 1
ATOM 3215 O O . TYR A 1 421 ? -8.086 -8.242 14.133 1 95.94 421 TYR A O 1
ATOM 3223 N N . VAL A 1 422 ? -6.543 -7.152 15.273 1 97.94 422 VAL A N 1
ATOM 3224 C CA . VAL A 1 422 ? -6.422 -8.164 16.328 1 97.94 422 VAL A CA 1
ATOM 3225 C C . VAL A 1 422 ? -6.348 -7.484 17.688 1 97.94 422 VAL A C 1
ATOM 3227 O O . VAL A 1 422 ? -5.469 -6.656 17.938 1 97.94 422 VAL A O 1
ATOM 3230 N N . GLY A 1 423 ? -7.23 -7.926 18.547 1 96.44 423 GLY A N 1
ATOM 3231 C CA . GLY A 1 423 ? -7.375 -7.262 19.844 1 96.44 423 GLY A CA 1
ATOM 3232 C C . GLY A 1 423 ? -6.438 -7.812 20.891 1 96.44 423 GLY A C 1
ATOM 3233 O O . GLY A 1 423 ? -5.773 -8.828 20.688 1 96.44 423 GLY A O 1
ATOM 3234 N N . ARG A 1 424 ? -6.512 -7.145 22.062 1 96.56 424 ARG A N 1
ATOM 3235 C CA . ARG A 1 424 ? -5.598 -7.414 23.156 1 96.56 424 ARG A CA 1
ATOM 3236 C C . ARG A 1 424 ? -5.805 -8.82 23.719 1 96.56 424 ARG A C 1
ATOM 3238 O O . ARG A 1 424 ? -6.941 -9.266 23.875 1 96.56 424 ARG A O 1
ATOM 3245 N N . GLY A 1 425 ? -4.668 -9.453 24.016 1 98.38 425 GLY A N 1
ATOM 3246 C CA . GLY A 1 425 ? -4.711 -10.766 24.641 1 98.38 425 GLY A CA 1
ATOM 3247 C C . GLY A 1 425 ? -4.875 -11.898 23.641 1 98.38 425 GLY A C 1
ATOM 3248 O O . GLY A 1 425 ? -4.75 -13.07 24.016 1 98.38 425 GLY A O 1
ATOM 3249 N N . THR A 1 426 ? -5.172 -11.625 22.453 1 98.62 426 THR A N 1
ATOM 3250 C CA . THR A 1 426 ? -5.418 -12.633 21.422 1 98.62 426 THR A CA 1
ATOM 3251 C C . THR A 1 426 ? -4.105 -13.258 20.953 1 98.62 426 THR A C 1
ATOM 3253 O O . THR A 1 426 ? -3.104 -12.562 20.797 1 98.62 426 THR A O 1
ATOM 3256 N N . ILE A 1 427 ? -4.148 -14.562 20.812 1 98.81 427 ILE A N 1
ATOM 3257 C CA . ILE A 1 427 ? -3.02 -15.336 20.312 1 98.81 427 ILE A CA 1
ATOM 3258 C C . ILE A 1 427 ? -3.41 -16.031 19.016 1 98.81 427 ILE A C 1
ATOM 3260 O O . ILE A 1 427 ? -4.434 -16.719 18.953 1 98.81 427 ILE A O 1
ATOM 3264 N N . ILE A 1 428 ? -2.646 -15.844 17.984 1 98.69 428 ILE A N 1
ATOM 3265 C CA . ILE A 1 428 ? -2.906 -16.453 16.672 1 98.69 428 ILE A CA 1
ATOM 3266 C C . ILE A 1 428 ? -1.681 -17.234 16.219 1 98.69 428 ILE A C 1
ATOM 3268 O O . ILE A 1 428 ? -0.573 -16.703 16.156 1 98.69 428 ILE A O 1
ATOM 3272 N N . GLU A 1 429 ? -1.902 -18.5 15.922 1 98 429 GLU A N 1
ATOM 3273 C CA . GLU A 1 429 ? -0.823 -19.375 15.469 1 98 429 GLU A CA 1
ATOM 3274 C C . GLU A 1 429 ? -1.224 -20.141 14.219 1 98 429 GLU A C 1
ATOM 3276 O O . GLU A 1 429 ? -2.285 -20.766 14.172 1 98 429 GLU A O 1
ATOM 3281 N N . ASN A 1 430 ? -0.35 -20.094 13.188 1 97.12 430 ASN A N 1
ATOM 3282 C CA . ASN A 1 430 ? -0.62 -20.875 11.977 1 97.12 430 ASN A CA 1
ATOM 3283 C C . ASN A 1 430 ? -1.998 -20.547 11.398 1 97.12 430 ASN A C 1
ATOM 3285 O O . ASN A 1 430 ? -2.816 -21.453 11.203 1 97.12 430 ASN A O 1
ATOM 3289 N N . ALA A 1 431 ? -2.154 -19.328 11.102 1 98 431 ALA A N 1
ATOM 3290 C CA . ALA A 1 431 ? -3.479 -18.922 10.648 1 98 431 ALA A CA 1
ATOM 3291 C C . ALA A 1 431 ? -3.377 -17.922 9.5 1 98 431 ALA A C 1
ATOM 3293 O O . ALA A 1 431 ? -2.328 -17.312 9.289 1 98 431 ALA A O 1
ATOM 3294 N N . LEU A 1 432 ? -4.441 -17.906 8.75 1 97.94 432 LEU A N 1
ATOM 3295 C CA . LEU A 1 432 ? -4.582 -16.922 7.676 1 97.94 432 LEU A CA 1
ATOM 3296 C C . LEU A 1 432 ? -5.758 -15.992 7.934 1 97.94 432 LEU A C 1
ATOM 3298 O O . LEU A 1 432 ? -6.898 -16.453 8.078 1 97.94 432 LEU A O 1
ATOM 3302 N N . LEU A 1 433 ? -5.492 -14.758 8.086 1 98 433 LEU A N 1
ATOM 3303 C CA . LEU A 1 433 ? -6.52 -13.727 8.055 1 98 433 LEU A CA 1
ATOM 3304 C C . LEU A 1 433 ? -6.504 -12.992 6.715 1 98 433 LEU A C 1
ATOM 3306 O O . LEU A 1 433 ? -5.559 -12.258 6.414 1 98 433 LEU A O 1
ATOM 3310 N N . LEU A 1 434 ? -7.586 -13.133 5.988 1 96.12 434 LEU A N 1
ATOM 3311 C CA . LEU A 1 434 ? -7.527 -12.727 4.59 1 96.12 434 LEU A CA 1
ATOM 3312 C C . LEU A 1 434 ? -7.812 -11.234 4.445 1 96.12 434 LEU A C 1
ATOM 3314 O O . LEU A 1 434 ? -7.629 -10.664 3.367 1 96.12 434 LEU A O 1
ATOM 3318 N N . GLY A 1 435 ? -8.234 -10.539 5.523 1 93.69 435 GLY A N 1
ATOM 3319 C CA . GLY A 1 435 ? -8.352 -9.094 5.488 1 93.69 435 GLY A CA 1
ATOM 3320 C C . GLY A 1 435 ? -9.789 -8.609 5.547 1 93.69 435 GLY A C 1
ATOM 3321 O O . GLY A 1 435 ? -10.711 -9.398 5.73 1 93.69 435 GLY A O 1
ATOM 3322 N N . ASN A 1 436 ? -9.891 -7.273 5.422 1 92.88 436 ASN A N 1
ATOM 3323 C CA . ASN A 1 436 ? -11.203 -6.648 5.531 1 92.88 436 ASN A CA 1
ATOM 3324 C C . ASN A 1 436 ? -11.375 -5.52 4.52 1 92.88 436 ASN A C 1
ATOM 3326 O O . ASN A 1 436 ? -10.406 -4.855 4.152 1 92.88 436 ASN A O 1
ATOM 3330 N N . GLY A 1 437 ? -12.656 -5.332 4.102 1 85.19 437 GLY A N 1
ATOM 3331 C CA . GLY A 1 437 ? -12.961 -4.305 3.121 1 85.19 437 GLY A CA 1
ATOM 3332 C C . GLY A 1 437 ? -13.148 -2.93 3.734 1 85.19 437 GLY A C 1
ATOM 3333 O O . GLY A 1 437 ? -13.422 -1.96 3.025 1 85.19 437 GLY A O 1
ATOM 3334 N N . ALA A 1 438 ? -13.008 -2.863 4.992 1 84.38 438 ALA A N 1
ATOM 3335 C CA . ALA A 1 438 ? -13.117 -1.584 5.688 1 84.38 438 ALA A CA 1
ATOM 3336 C C . ALA A 1 438 ? -12.07 -1.462 6.785 1 84.38 438 ALA A C 1
ATOM 3338 O O . ALA A 1 438 ? -11.641 -2.465 7.363 1 84.38 438 ALA A O 1
ATOM 3339 N N . TRP A 1 439 ? -11.703 -0.211 7 1 84.44 439 TRP A N 1
ATOM 3340 C CA . TRP A 1 439 ? -10.648 0.06 7.973 1 84.44 439 TRP A CA 1
ATOM 3341 C C . TRP A 1 439 ? -11.125 1.069 9.016 1 84.44 439 TRP A C 1
ATOM 3343 O O . TRP A 1 439 ? -11.875 1.992 8.695 1 84.44 439 TRP A O 1
ATOM 3353 N N . MET A 1 440 ? -10.633 0.803 10.195 1 81.06 440 MET A N 1
ATOM 3354 C CA . MET A 1 440 ? -10.875 1.733 11.297 1 81.06 440 MET A CA 1
ATOM 3355 C C . MET A 1 440 ? -9.688 1.771 12.25 1 81.06 440 MET A C 1
ATOM 3357 O O . MET A 1 440 ? -9.094 0.734 12.547 1 81.06 440 MET A O 1
ATOM 3361 N N . SER A 1 441 ? -9.414 3.018 12.719 1 77 441 SER A N 1
ATOM 3362 C CA . SER A 1 441 ? -8.383 3.148 13.75 1 77 441 SER A CA 1
ATOM 3363 C C . SER A 1 441 ? -8.844 2.559 15.07 1 77 441 SER A C 1
ATOM 3365 O O . SER A 1 441 ? -10.031 2.271 15.25 1 77 441 SER A O 1
ATOM 3367 N N . GLU A 1 442 ? -7.828 2.395 15.945 1 78.12 442 GLU A N 1
ATOM 3368 C CA . GLU A 1 442 ? -8.18 1.85 17.25 1 78.12 442 GLU A CA 1
ATOM 3369 C C . GLU A 1 442 ? -9.164 2.762 17.984 1 78.12 442 GLU A C 1
ATOM 3371 O O . GLU A 1 442 ? -10.109 2.285 18.609 1 78.12 442 GLU A O 1
ATOM 3376 N N . SER A 1 443 ? -8.945 4.062 17.875 1 75.69 443 SER A N 1
ATOM 3377 C CA . SER A 1 443 ? -9.82 5.02 18.547 1 75.69 443 SER A CA 1
ATOM 3378 C C . SER A 1 443 ? -11.234 4.977 17.984 1 75.69 443 SER A C 1
ATOM 3380 O O . SER A 1 443 ? -12.211 4.953 18.734 1 75.69 443 SER A O 1
ATOM 3382 N N . ASN A 1 444 ? -11.312 4.922 16.703 1 79.75 444 ASN A N 1
ATOM 3383 C CA . ASN A 1 444 ? -12.625 4.859 16.062 1 79.75 444 ASN A CA 1
ATOM 3384 C C . ASN A 1 444 ? -13.328 3.535 16.344 1 79.75 444 ASN A C 1
ATOM 3386 O O . ASN A 1 444 ? -14.555 3.488 16.438 1 79.75 444 ASN A O 1
ATOM 3390 N N . ARG A 1 445 ? -12.5 2.58 16.516 1 85 445 ARG A N 1
ATOM 3391 C CA . ARG A 1 445 ? -13.062 1.266 16.812 1 85 445 ARG A CA 1
ATOM 3392 C C . ARG A 1 445 ? -13.727 1.255 18.188 1 85 445 ARG A C 1
ATOM 3394 O O . ARG A 1 445 ? -14.836 0.731 18.328 1 85 445 ARG A O 1
ATOM 3401 N N . LYS A 1 446 ? -13.094 1.844 19.109 1 82.75 446 LYS A N 1
ATOM 3402 C CA . LYS A 1 446 ? -13.656 1.927 20.453 1 82.75 446 LYS A CA 1
ATOM 3403 C C . LYS A 1 446 ? -14.992 2.668 20.438 1 82.75 446 LYS A C 1
ATOM 3405 O O . LYS A 1 446 ? -15.953 2.23 21.062 1 82.75 446 LYS A O 1
ATOM 3410 N N . GLU A 1 447 ? -15.008 3.727 19.734 1 83.38 447 GLU A N 1
ATOM 3411 C CA . GLU A 1 447 ? -16.234 4.508 19.625 1 83.38 447 GLU A CA 1
ATOM 3412 C C . GLU A 1 447 ? -17.344 3.711 18.938 1 83.38 447 GLU A C 1
ATOM 3414 O O . GLU A 1 447 ? -18.5 3.75 19.375 1 83.38 447 GLU A O 1
ATOM 3419 N N . ALA A 1 448 ? -16.969 2.973 17.922 1 86 448 ALA A N 1
ATOM 3420 C CA . ALA A 1 448 ? -17.938 2.182 17.172 1 86 448 ALA A CA 1
ATOM 3421 C C . ALA A 1 448 ? -18.5 1.053 18.031 1 86 448 ALA A C 1
ATOM 3423 O O . ALA A 1 448 ? -19.703 0.76 17.984 1 86 448 ALA A O 1
ATOM 3424 N N . ILE A 1 449 ? -17.688 0.468 18.766 1 84.88 449 ILE A N 1
ATOM 3425 C CA . ILE A 1 449 ? -18.109 -0.609 19.656 1 84.88 449 ILE A CA 1
ATOM 3426 C C . ILE A 1 449 ? -19.109 -0.071 20.672 1 84.88 449 ILE A C 1
ATOM 3428 O O . ILE A 1 449 ? -20.125 -0.713 20.953 1 84.88 449 ILE A O 1
ATOM 3432 N N . GLU A 1 450 ? -18.844 1.105 21.188 1 86.38 450 GLU A N 1
ATOM 3433 C CA . GLU A 1 450 ? -19.719 1.736 22.156 1 86.38 450 GLU A CA 1
ATOM 3434 C C . GLU A 1 450 ? -21.094 2.02 21.547 1 86.38 450 GLU A C 1
ATOM 3436 O O . GLU A 1 450 ? -22.109 1.953 22.234 1 86.38 450 GLU A O 1
ATOM 3441 N N . LYS A 1 451 ? -21.125 2.266 20.297 1 89.69 451 LYS A N 1
ATOM 3442 C CA . LYS A 1 451 ? -22.375 2.535 19.594 1 89.69 451 LYS A CA 1
ATOM 3443 C C . LYS A 1 451 ? -23.047 1.239 19.172 1 89.69 451 LYS A C 1
ATOM 3445 O O . LYS A 1 451 ? -24.141 1.265 18.578 1 89.69 451 LYS A O 1
ATOM 3450 N N . GLY A 1 452 ? -22.406 0.1 19.328 1 85.25 452 GLY A N 1
ATOM 3451 C CA . GLY A 1 452 ? -22.984 -1.202 19.031 1 85.25 452 GLY A CA 1
ATOM 3452 C C . GLY A 1 452 ? -22.812 -1.607 17.578 1 85.25 452 GLY A C 1
ATOM 3453 O O . GLY A 1 452 ? -23.594 -2.41 17.062 1 85.25 452 GLY A O 1
ATOM 3454 N N . GLU A 1 453 ? -21.859 -1.053 16.984 1 87.31 453 GLU A N 1
ATOM 3455 C CA . GLU A 1 453 ? -21.625 -1.373 15.57 1 87.31 453 GLU A CA 1
ATOM 3456 C C . GLU A 1 453 ? -20.797 -2.639 15.43 1 87.31 453 GLU A C 1
ATOM 3458 O O . GLU A 1 453 ? -20.016 -2.977 16.312 1 87.31 453 GLU A O 1
ATOM 3463 N N . GLN A 1 454 ? -21.062 -3.359 14.352 1 84.19 454 GLN A N 1
ATOM 3464 C CA . GLN A 1 454 ? -20.25 -4.52 14.023 1 84.19 454 GLN A CA 1
ATOM 3465 C C . GLN A 1 454 ? -18.969 -4.105 13.305 1 84.19 454 GLN A C 1
ATOM 3467 O O . GLN A 1 454 ? -19.016 -3.381 12.305 1 84.19 454 GLN A O 1
ATOM 3472 N N . ILE A 1 455 ? -17.938 -4.609 13.891 1 89.75 455 ILE A N 1
ATOM 3473 C CA . ILE A 1 455 ? -16.656 -4.188 13.344 1 89.75 455 ILE A CA 1
ATOM 3474 C C . ILE A 1 455 ? -15.836 -5.41 12.938 1 89.75 455 ILE A C 1
ATOM 3476 O O . ILE A 1 455 ? -15.742 -6.383 13.695 1 89.75 455 ILE A O 1
ATOM 3480 N N . TYR A 1 456 ? -15.273 -5.348 11.781 1 94.75 456 TYR A N 1
ATOM 3481 C CA . TYR A 1 456 ? -14.484 -6.453 11.258 1 94.75 456 TYR A CA 1
ATOM 3482 C C . TYR A 1 456 ? -13.25 -6.699 12.109 1 94.75 456 TYR A C 1
ATOM 3484 O O . TYR A 1 456 ? -12.672 -5.758 12.664 1 94.75 456 TYR A O 1
ATOM 3492 N N . GLY A 1 457 ? -12.82 -7.965 12.172 1 96.25 457 GLY A N 1
ATOM 3493 C CA . GLY A 1 457 ? -11.594 -8.289 12.875 1 96.25 457 GLY A CA 1
ATOM 3494 C C . GLY A 1 457 ? -11.789 -9.312 13.984 1 96.25 457 GLY A C 1
ATOM 3495 O O . GLY A 1 457 ? -12.867 -9.891 14.109 1 96.25 457 GLY A O 1
ATOM 3496 N N . VAL A 1 458 ? -10.695 -9.602 14.695 1 98 458 VAL A N 1
ATOM 3497 C CA . VAL A 1 458 ? -10.688 -10.555 15.797 1 98 458 VAL A CA 1
ATOM 3498 C C . VAL A 1 458 ? -10.68 -9.805 17.125 1 98 458 VAL A C 1
ATOM 3500 O O . VAL A 1 458 ? -9.836 -8.93 17.344 1 98 458 VAL A O 1
ATOM 3503 N N . GLY A 1 459 ? -11.547 -10.125 17.984 1 96.69 459 GLY A N 1
ATOM 3504 C CA . GLY A 1 459 ? -11.711 -9.445 19.266 1 96.69 459 GLY A CA 1
ATOM 3505 C C . GLY A 1 459 ? -10.609 -9.75 20.25 1 96.69 459 GLY A C 1
ATOM 3506 O O . GLY A 1 459 ? -9.5 -10.117 19.859 1 96.69 459 GLY A O 1
ATOM 3507 N N . GLU A 1 460 ? -10.953 -9.562 21.578 1 96.81 460 GLU A N 1
ATOM 3508 C CA . GLU A 1 460 ? -9.969 -9.68 22.656 1 96.81 460 GLU A CA 1
ATOM 3509 C C . GLU A 1 460 ? -9.953 -11.086 23.25 1 96.81 460 GLU A C 1
ATOM 3511 O O . GLU A 1 460 ? -10.984 -11.773 23.25 1 96.81 460 GLU A O 1
ATOM 3516 N N . ASN A 1 461 ? -8.789 -11.484 23.688 1 98.5 461 ASN A N 1
ATOM 3517 C CA . ASN A 1 461 ? -8.586 -12.727 24.438 1 98.5 461 ASN A CA 1
ATOM 3518 C C . ASN A 1 461 ? -9.055 -13.938 23.641 1 98.5 461 ASN A C 1
ATOM 3520 O O . ASN A 1 461 ? -9.742 -14.805 24.172 1 98.5 461 ASN A O 1
ATOM 3524 N N . CYS A 1 462 ? -8.727 -13.961 22.406 1 98.75 462 CYS A N 1
ATOM 3525 C CA . CYS A 1 462 ? -9.055 -15.094 21.547 1 98.75 462 CYS A CA 1
ATOM 3526 C C . CYS A 1 462 ? -7.832 -15.977 21.312 1 98.75 462 CYS A C 1
ATOM 3528 O O . CYS A 1 462 ? -6.699 -15.539 21.531 1 98.75 462 CYS A O 1
ATOM 3530 N N . PHE A 1 463 ? -8.102 -17.219 20.984 1 98.75 463 PHE A N 1
ATOM 3531 C CA . PHE A 1 463 ? -7.059 -18.156 20.594 1 98.75 463 PHE A CA 1
ATOM 3532 C C . PHE A 1 463 ? -7.402 -18.812 19.266 1 98.75 463 PHE A C 1
ATOM 3534 O O . PHE A 1 463 ? -8.352 -19.594 19.172 1 98.75 463 PHE A O 1
ATOM 3541 N N . LEU A 1 464 ? -6.711 -18.453 18.234 1 98.69 464 LEU A N 1
ATOM 3542 C CA . LEU A 1 464 ? -6.891 -19.016 16.906 1 98.69 464 LEU A CA 1
ATOM 3543 C C . LEU A 1 464 ? -5.684 -19.875 16.5 1 98.69 464 LEU A C 1
ATOM 3545 O O . LEU A 1 464 ? -4.539 -19.438 16.641 1 98.69 464 LEU A O 1
ATOM 3549 N N . ARG A 1 465 ? -5.945 -21.062 16.062 1 98.12 465 ARG A N 1
ATOM 3550 C CA . ARG A 1 465 ? -4.883 -21.953 15.594 1 98.12 465 ARG A CA 1
ATOM 3551 C C . ARG A 1 465 ? -5.332 -22.766 14.383 1 98.12 465 ARG A C 1
ATOM 3553 O O . ARG A 1 465 ? -6.41 -23.359 14.406 1 98.12 465 ARG A O 1
ATOM 3560 N N . ARG A 1 466 ? -4.508 -22.797 13.312 1 97.31 466 ARG A N 1
ATOM 3561 C CA . ARG A 1 466 ? -4.734 -23.594 12.109 1 97.31 466 ARG A CA 1
ATOM 3562 C C . ARG A 1 466 ? -6.113 -23.312 11.516 1 97.31 466 ARG A C 1
ATOM 3564 O O . ARG A 1 466 ? -6.91 -24.219 11.32 1 97.31 466 ARG A O 1
ATOM 3571 N N . CYS A 1 467 ? -6.348 -22.125 11.258 1 98.06 467 CYS A N 1
ATOM 3572 C CA . CYS A 1 467 ? -7.641 -21.719 10.711 1 98.06 467 CYS A CA 1
ATOM 3573 C C . CYS A 1 467 ? -7.473 -20.609 9.68 1 98.06 467 CYS A C 1
ATOM 3575 O O . CYS A 1 467 ? -6.395 -20.031 9.555 1 98.06 467 CYS A O 1
ATOM 3577 N N . VAL A 1 468 ? -8.484 -20.453 8.875 1 98.12 468 VAL A N 1
ATOM 3578 C CA . VAL A 1 468 ? -8.586 -19.359 7.91 1 98.12 468 VAL A CA 1
ATOM 3579 C C . VAL A 1 468 ? -9.766 -18.469 8.266 1 98.12 468 VAL A C 1
ATOM 3581 O O . VAL A 1 468 ? -10.883 -18.953 8.461 1 98.12 468 VAL A O 1
ATOM 3584 N N . VAL A 1 469 ? -9.461 -17.234 8.453 1 98.38 469 VAL A N 1
ATOM 3585 C CA . VAL A 1 469 ? -10.516 -16.25 8.617 1 98.38 469 VAL A CA 1
ATOM 3586 C C . VAL A 1 469 ? -10.711 -15.477 7.312 1 98.38 469 VAL A C 1
ATOM 3588 O O . VAL A 1 469 ? -9.875 -14.641 6.945 1 98.38 469 VAL A O 1
ATOM 3591 N N . ASP A 1 470 ? -11.805 -15.734 6.68 1 97.06 470 ASP A N 1
ATOM 3592 C CA . ASP A 1 470 ? -12.055 -15.109 5.383 1 97.06 470 ASP A CA 1
ATOM 3593 C C . ASP A 1 470 ? -12.375 -13.625 5.543 1 97.06 470 ASP A C 1
ATOM 3595 O O . ASP A 1 470 ? -12.391 -13.109 6.66 1 97.06 470 ASP A O 1
ATOM 3599 N N . GLU A 1 471 ? -12.617 -12.961 4.461 1 94.94 471 GLU A N 1
ATOM 3600 C CA . GLU A 1 471 ? -12.727 -11.5 4.445 1 94.94 471 GLU A CA 1
ATOM 3601 C C . GLU A 1 471 ? -13.977 -11.039 5.18 1 94.94 471 GLU A C 1
ATOM 3603 O O . GLU A 1 471 ? -15.023 -11.695 5.121 1 94.94 471 GLU A O 1
ATOM 3608 N N . ASN A 1 472 ? -13.852 -9.945 5.898 1 95.19 472 ASN A N 1
ATOM 3609 C CA . ASN A 1 472 ? -14.953 -9.219 6.531 1 95.19 472 ASN A CA 1
ATOM 3610 C C . ASN A 1 472 ? -15.633 -10.062 7.609 1 95.19 472 ASN A C 1
ATOM 3612 O O . ASN A 1 472 ? -16.844 -9.984 7.781 1 95.19 472 ASN A O 1
ATOM 3616 N N . ALA A 1 473 ? -14.891 -10.914 8.156 1 96.5 473 ALA A N 1
ATOM 3617 C CA . ALA A 1 473 ? -15.422 -11.695 9.273 1 96.5 473 ALA A CA 1
ATOM 3618 C C . ALA A 1 473 ? -15.281 -10.938 10.594 1 96.5 473 ALA A C 1
ATOM 3620 O O . ALA A 1 473 ? -14.367 -10.125 10.75 1 96.5 473 ALA A O 1
ATOM 3621 N N . ILE A 1 474 ? -16.234 -11.188 11.461 1 96.94 474 ILE A N 1
ATOM 3622 C CA . ILE A 1 474 ? -16.219 -10.625 12.805 1 96.94 474 ILE A CA 1
ATOM 3623 C C . ILE A 1 474 ? -16.125 -11.742 13.836 1 96.94 474 ILE A C 1
ATOM 3625 O O . ILE A 1 474 ? -17.016 -12.594 13.914 1 96.94 474 ILE A O 1
ATOM 3629 N N . ILE A 1 475 ? -15.07 -11.758 14.57 1 98.06 475 ILE A N 1
ATOM 3630 C CA . ILE A 1 475 ? -14.914 -12.703 15.68 1 98.06 475 ILE A CA 1
ATOM 3631 C C . ILE A 1 475 ? -14.961 -11.945 17 1 98.06 475 ILE A C 1
ATOM 3633 O O . ILE A 1 475 ? -14.133 -11.07 17.266 1 98.06 475 ILE A O 1
ATOM 3637 N N . GLY A 1 476 ? -15.891 -12.273 17.797 1 96.69 476 GLY A N 1
ATOM 3638 C CA . GLY A 1 476 ? -16.078 -11.602 19.078 1 96.69 476 GLY A CA 1
ATOM 3639 C C . GLY A 1 476 ? -14.945 -11.875 20.047 1 96.69 476 GLY A C 1
ATOM 3640 O O . GLY A 1 476 ? -13.844 -12.25 19.641 1 96.69 476 GLY A O 1
ATOM 3641 N N . ASN A 1 477 ? -15.234 -11.609 21.375 1 96.62 477 ASN A N 1
ATOM 3642 C CA . ASN A 1 477 ? -14.234 -11.758 22.422 1 96.62 477 ASN A CA 1
ATOM 3643 C C . ASN A 1 477 ? -14.25 -13.164 23.016 1 96.62 477 ASN A C 1
ATOM 3645 O O . ASN A 1 477 ? -15.266 -13.852 22.984 1 96.62 477 ASN A O 1
ATOM 3649 N N . ASN A 1 478 ? -13.102 -13.57 23.516 1 98.44 478 ASN A N 1
ATOM 3650 C CA . ASN A 1 478 ? -12.969 -14.805 24.266 1 98.44 478 ASN A CA 1
ATOM 3651 C C . ASN A 1 478 ? -13.352 -16.031 23.438 1 98.44 478 ASN A C 1
ATOM 3653 O O . ASN A 1 478 ? -14 -16.953 23.922 1 98.44 478 ASN A O 1
ATOM 3657 N N . CYS A 1 479 ? -13.023 -15.977 22.172 1 98.38 479 CYS A N 1
ATOM 3658 C CA . CYS A 1 479 ? -13.312 -17.094 21.281 1 98.38 479 CYS A CA 1
ATOM 3659 C C . CYS A 1 479 ? -12.102 -18 21.125 1 98.38 479 CYS A C 1
ATOM 3661 O O . CYS A 1 479 ? -10.961 -17.562 21.266 1 98.38 479 CYS A O 1
ATOM 3663 N N . GLN A 1 480 ? -12.391 -19.297 20.906 1 98.38 480 GLN A N 1
ATOM 3664 C CA . GLN A 1 480 ? -11.352 -20.266 20.578 1 98.38 480 GLN A CA 1
ATOM 3665 C C . GLN A 1 480 ? -11.664 -20.984 19.266 1 98.38 480 GLN A C 1
ATOM 3667 O O . GLN A 1 480 ? -12.656 -21.688 19.172 1 98.38 480 GLN A O 1
ATOM 3672 N N . ILE A 1 481 ? -10.883 -20.766 18.312 1 98.44 481 ILE A N 1
ATOM 3673 C CA . ILE A 1 481 ? -11.023 -21.406 17.016 1 98.44 481 ILE A CA 1
ATOM 3674 C C . ILE A 1 481 ? -9.844 -22.344 16.766 1 98.44 481 ILE A C 1
ATOM 3676 O O . ILE A 1 481 ? -8.852 -21.953 16.156 1 98.44 481 ILE A O 1
ATOM 3680 N N . ILE A 1 482 ? -9.898 -23.594 17.203 1 97.38 482 ILE A N 1
ATOM 3681 C CA . ILE A 1 482 ? -8.75 -24.484 17.234 1 97.38 482 ILE A CA 1
ATOM 3682 C C . ILE A 1 482 ? -9.172 -25.891 16.812 1 97.38 482 ILE A C 1
ATOM 3684 O O . ILE A 1 482 ? -8.406 -26.844 16.953 1 97.38 482 ILE A O 1
ATOM 3688 N N . ASN A 1 483 ? -10.391 -26.016 16.234 1 97.19 483 ASN A N 1
ATOM 3689 C CA . ASN A 1 483 ? -10.906 -27.344 15.898 1 97.19 483 ASN A CA 1
ATOM 3690 C C . ASN A 1 483 ? -10.711 -28.328 17.047 1 97.19 483 ASN A C 1
ATOM 3692 O O . ASN A 1 483 ? -10.117 -29.391 16.875 1 97.19 483 ASN A O 1
ATOM 3696 N N . MET A 1 484 ? -11.289 -28.047 18.125 1 93.69 484 MET A N 1
ATOM 3697 C CA . MET A 1 484 ? -11.117 -28.797 19.375 1 93.69 484 MET A CA 1
ATOM 3698 C C . MET A 1 484 ? -11.531 -30.25 19.203 1 93.69 484 MET A C 1
ATOM 3700 O O . MET A 1 484 ? -10.93 -31.156 19.781 1 93.69 484 MET A O 1
ATOM 3704 N N . GLY A 1 485 ? -12.5 -30.531 18.375 1 93.5 485 GLY A N 1
ATOM 3705 C CA . GLY A 1 485 ? -13.016 -31.875 18.188 1 93.5 485 GLY A CA 1
ATOM 3706 C C . GLY A 1 485 ? -12.227 -32.688 17.172 1 93.5 485 GLY A C 1
ATOM 3707 O O . GLY A 1 485 ? -12.469 -33.875 17 1 93.5 485 GLY A O 1
ATOM 3708 N N . GLY A 1 486 ? -11.32 -32.062 16.422 1 94.5 486 GLY A N 1
ATOM 3709 C CA . GLY A 1 486 ? -10.539 -32.75 15.406 1 94.5 486 GLY A CA 1
ATOM 3710 C C . GLY A 1 486 ? -11.359 -33.156 14.203 1 94.5 486 GLY A C 1
ATOM 3711 O O . GLY A 1 486 ? -11.156 -34.25 13.641 1 94.5 486 GLY A O 1
ATOM 3712 N N . VAL A 1 487 ? -12.43 -32.375 13.898 1 95.62 487 VAL A N 1
ATOM 3713 C CA . VAL A 1 487 ? -13.312 -32.656 12.773 1 95.62 487 VAL A CA 1
ATOM 3714 C C . VAL A 1 487 ? -12.562 -32.438 11.461 1 95.62 487 VAL A C 1
ATOM 3716 O O . VAL A 1 487 ? -11.82 -31.453 11.32 1 95.62 487 VAL A O 1
ATOM 3719 N N . VAL A 1 488 ? -12.688 -33.375 10.586 1 95.31 488 VAL A N 1
ATOM 3720 C CA . VAL A 1 488 ? -11.961 -33.312 9.32 1 95.31 488 VAL A CA 1
ATOM 3721 C C . VAL A 1 488 ? -12.805 -32.531 8.297 1 95.31 488 VAL A C 1
ATOM 3723 O O . VAL A 1 488 ? -12.281 -31.703 7.559 1 95.31 488 VAL A O 1
ATOM 3726 N N . GLU A 1 489 ? -14.133 -32.844 8.25 1 95.56 489 GLU A N 1
ATOM 3727 C CA . GLU A 1 489 ? -15.062 -32.188 7.348 1 95.56 489 GLU A CA 1
ATOM 3728 C C . GLU A 1 489 ? -16.375 -31.859 8.047 1 95.56 489 GLU A C 1
ATOM 3730 O O . GLU A 1 489 ? -16.922 -32.688 8.773 1 95.56 489 GLU A O 1
ATOM 3735 N N . ALA A 1 490 ? -16.812 -30.625 7.953 1 94.94 490 ALA A N 1
ATOM 3736 C CA . ALA A 1 490 ? -18.094 -30.203 8.492 1 94.94 490 ALA A CA 1
ATOM 3737 C C . ALA A 1 490 ? -18.578 -28.922 7.832 1 94.94 490 ALA A C 1
ATOM 3739 O O . ALA A 1 490 ? -17.797 -27.984 7.633 1 94.94 490 ALA A O 1
ATOM 3740 N N . ASP A 1 491 ? -19.844 -28.938 7.41 1 94 491 ASP A N 1
ATOM 3741 C CA . ASP A 1 491 ? -20.469 -27.719 6.883 1 94 491 ASP A CA 1
ATOM 3742 C C . ASP A 1 491 ? -21.375 -27.078 7.93 1 94 491 ASP A C 1
ATOM 3744 O O . ASP A 1 491 ? -22.516 -27.531 8.141 1 94 491 ASP A O 1
ATOM 3748 N N . ARG A 1 492 ? -20.922 -26.156 8.602 1 94.75 492 ARG A N 1
ATOM 3749 C CA . ARG A 1 492 ? -21.672 -25.391 9.578 1 94.75 492 ARG A CA 1
ATOM 3750 C C . ARG A 1 492 ? -21.828 -23.938 9.125 1 94.75 492 ARG A C 1
ATOM 3752 O O . ARG A 1 492 ? -21.641 -23 9.906 1 94.75 492 ARG A O 1
ATOM 3759 N N . SER A 1 493 ? -22.141 -23.781 7.922 1 91.06 493 SER A N 1
ATOM 3760 C CA . SER A 1 493 ? -22.266 -22.453 7.328 1 91.06 493 SER A CA 1
ATOM 3761 C C . SER A 1 493 ? -23.328 -21.641 8.039 1 91.06 493 SER A C 1
ATOM 3763 O O . SER A 1 493 ? -23.234 -20.406 8.094 1 91.06 493 SER A O 1
ATOM 3765 N N . ASP A 1 494 ? -24.266 -22.297 8.641 1 92.44 494 ASP A N 1
ATOM 3766 C CA . ASP A 1 494 ? -25.328 -21.625 9.383 1 92.44 494 ASP A CA 1
ATOM 3767 C C . ASP A 1 494 ? -24.766 -20.922 10.617 1 92.44 494 ASP A C 1
ATOM 3769 O O . ASP A 1 494 ? -25.328 -19.938 11.094 1 92.44 494 ASP A O 1
ATOM 3773 N N . CYS A 1 495 ? -23.641 -21.516 11.023 1 94.56 495 CYS A N 1
ATOM 3774 C CA . CYS A 1 495 ? -23 -20.922 12.188 1 94.56 495 CYS A CA 1
ATOM 3775 C C . CYS A 1 495 ? -21.828 -20.047 11.766 1 94.56 495 CYS A C 1
ATOM 3777 O O . CYS A 1 495 ? -21.047 -19.594 12.609 1 94.56 495 CYS A O 1
ATOM 3779 N N . GLY A 1 496 ? -21.625 -19.922 10.516 1 95.38 496 GLY A N 1
ATOM 3780 C CA . GLY A 1 496 ? -20.641 -18.969 10.008 1 95.38 496 GLY A CA 1
ATOM 3781 C C . GLY A 1 496 ? -19.297 -19.609 9.711 1 95.38 496 GLY A C 1
ATOM 3782 O O . GLY A 1 496 ? -18.328 -18.906 9.406 1 95.38 496 GLY A O 1
ATOM 3783 N N . TYR A 1 497 ? -19.172 -20.969 9.883 1 96.88 497 TYR A N 1
ATOM 3784 C CA . TYR A 1 497 ? -17.875 -21.562 9.617 1 96.88 497 TYR A CA 1
ATOM 3785 C C . TYR A 1 497 ? -18.031 -22.938 8.969 1 96.88 497 TYR A C 1
ATOM 3787 O O . TYR A 1 497 ? -19.125 -23.5 8.953 1 96.88 497 TYR A O 1
ATOM 3795 N N . MET A 1 498 ? -17 -23.375 8.336 1 96.5 498 MET A N 1
ATOM 3796 C CA . MET A 1 498 ? -16.859 -24.719 7.766 1 96.5 498 MET A CA 1
ATOM 3797 C C . MET A 1 498 ? -15.508 -25.328 8.133 1 96.5 498 MET A C 1
ATOM 3799 O O . MET A 1 498 ? -14.578 -24.609 8.492 1 96.5 498 MET A O 1
ATOM 3803 N N . ILE A 1 499 ? -15.492 -26.609 8.172 1 96.25 499 ILE A N 1
ATOM 3804 C CA . ILE A 1 499 ? -14.227 -27.312 8.391 1 96.25 499 ILE A CA 1
ATOM 3805 C C . ILE A 1 499 ? -13.906 -28.188 7.184 1 96.25 499 ILE A C 1
ATOM 3807 O O . ILE A 1 499 ? -14.742 -28.984 6.742 1 96.25 499 ILE A O 1
ATOM 3811 N N . GLN A 1 500 ? -12.82 -27.969 6.645 1 95.06 500 GLN A N 1
ATOM 3812 C CA . GLN A 1 500 ? -12.32 -28.766 5.523 1 95.06 500 GLN A CA 1
ATOM 3813 C C . GLN A 1 500 ? -10.836 -29.094 5.707 1 95.06 500 GLN A C 1
ATOM 3815 O O . GLN A 1 500 ? -10.039 -28.234 6.062 1 95.06 500 GLN A O 1
ATOM 3820 N N . ASP A 1 501 ? -10.461 -30.422 5.504 1 92.81 501 ASP A N 1
ATOM 3821 C CA . ASP A 1 501 ? -9.086 -30.891 5.676 1 92.81 501 ASP A CA 1
ATOM 3822 C C . ASP A 1 501 ? -8.578 -30.594 7.086 1 92.81 501 ASP A C 1
ATOM 3824 O O . ASP A 1 501 ? -7.402 -30.281 7.281 1 92.81 501 ASP A O 1
ATOM 3828 N N . GLY A 1 502 ? -9.508 -30.547 7.973 1 95.62 502 GLY A N 1
ATOM 3829 C CA . GLY A 1 502 ? -9.164 -30.297 9.359 1 95.62 502 GLY A CA 1
ATOM 3830 C C . GLY A 1 502 ? -8.938 -28.828 9.672 1 95.62 502 GLY A C 1
ATOM 3831 O O . GLY A 1 502 ? -8.555 -28.469 10.789 1 95.62 502 GLY A O 1
ATOM 3832 N N . ILE A 1 503 ? -9.094 -27.953 8.727 1 97 503 ILE A N 1
ATOM 3833 C CA . ILE A 1 503 ? -8.883 -26.516 8.883 1 97 503 ILE A CA 1
ATOM 3834 C C . ILE A 1 503 ? -10.219 -25.812 9.055 1 97 503 ILE A C 1
ATOM 3836 O O . ILE A 1 503 ? -11.141 -26 8.25 1 97 503 ILE A O 1
ATOM 3840 N N . VAL A 1 504 ? -10.367 -25.078 10.125 1 97.94 504 VAL A N 1
ATOM 3841 C CA . VAL A 1 504 ? -11.586 -24.297 10.336 1 97.94 504 VAL A CA 1
ATOM 3842 C C . VAL A 1 504 ? -11.555 -23.047 9.453 1 97.94 504 VAL A C 1
ATOM 3844 O O . VAL A 1 504 ? -10.562 -22.312 9.445 1 97.94 504 VAL A O 1
ATOM 3847 N N . VAL A 1 505 ? -12.594 -22.875 8.695 1 97.94 505 VAL A N 1
ATOM 3848 C CA . VAL A 1 505 ? -12.711 -21.672 7.867 1 97.94 505 VAL A CA 1
ATOM 3849 C C . VAL A 1 505 ? -13.891 -20.828 8.344 1 97.94 505 VAL A C 1
ATOM 3851 O O . VAL A 1 505 ? -15.039 -21.25 8.266 1 97.94 505 VAL A O 1
ATOM 3854 N N . ILE A 1 506 ? -13.547 -19.672 8.945 1 98.12 506 ILE A N 1
ATOM 3855 C CA . ILE A 1 506 ? -14.602 -18.703 9.211 1 98.12 506 ILE A CA 1
ATOM 3856 C C . ILE A 1 506 ? -15.023 -18.031 7.906 1 98.12 506 ILE A C 1
ATOM 3858 O O . ILE A 1 506 ? -14.203 -17.406 7.23 1 98.12 506 ILE A O 1
ATOM 3862 N N . MET A 1 507 ? -16.266 -18.078 7.637 1 96 507 MET A N 1
ATOM 3863 C CA . MET A 1 507 ? -16.734 -17.688 6.312 1 96 507 MET A CA 1
ATOM 3864 C C . MET A 1 507 ? -16.719 -16.172 6.145 1 96 507 MET A C 1
ATOM 3866 O O . MET A 1 507 ? -16.734 -15.438 7.133 1 96 507 MET A O 1
ATOM 3870 N N . ARG A 1 508 ? -16.75 -15.797 4.871 1 94.19 508 ARG A N 1
ATOM 3871 C CA . ARG A 1 508 ? -16.812 -14.375 4.539 1 94.19 508 ARG A CA 1
ATOM 3872 C C . ARG A 1 508 ? -18.047 -13.719 5.121 1 94.19 508 ARG A C 1
ATOM 3874 O O . ARG A 1 508 ? -19.141 -14.281 5.043 1 94.19 508 ARG A O 1
ATOM 3881 N N . ASN A 1 509 ? -17.891 -12.57 5.77 1 94 509 ASN A N 1
ATOM 3882 C CA . ASN A 1 509 ? -18.953 -11.758 6.34 1 94 509 ASN A CA 1
ATOM 3883 C C . ASN A 1 509 ? -19.609 -12.453 7.531 1 94 509 ASN A C 1
ATOM 3885 O O . ASN A 1 509 ? -20.688 -12.047 7.977 1 94 509 ASN A O 1
ATOM 3889 N N . ALA A 1 510 ? -19 -13.508 7.984 1 95.94 510 ALA A N 1
ATOM 3890 C CA . ALA A 1 510 ? -19.594 -14.219 9.117 1 95.94 510 ALA A CA 1
ATOM 3891 C C . ALA A 1 510 ? -19.375 -13.469 10.422 1 95.94 510 ALA A C 1
ATOM 3893 O O . ALA A 1 510 ? -18.422 -12.695 10.547 1 95.94 510 ALA A O 1
ATOM 3894 N N . VAL A 1 511 ? -20.234 -13.703 11.32 1 96.25 511 VAL A N 1
ATOM 3895 C CA . VAL A 1 511 ? -20.141 -13.148 12.664 1 96.25 511 VAL A CA 1
ATOM 3896 C C . VAL A 1 511 ? -20.078 -14.281 13.688 1 96.25 511 VAL A C 1
ATOM 3898 O O . VAL A 1 511 ? -21.031 -15.062 13.805 1 96.25 511 VAL A O 1
ATOM 3901 N N . ILE A 1 512 ? -19 -14.375 14.398 1 97.81 512 ILE A N 1
ATOM 3902 C CA . ILE A 1 512 ? -18.844 -15.32 15.5 1 97.81 512 ILE A CA 1
ATOM 3903 C C . ILE A 1 512 ? -19.016 -14.602 16.828 1 97.81 512 ILE A C 1
ATOM 3905 O O . ILE A 1 512 ? -18.172 -13.781 17.203 1 97.81 512 ILE A O 1
ATOM 3909 N N . PRO A 1 513 ? -20.016 -14.906 17.562 1 96.06 513 PRO A N 1
ATOM 3910 C CA . PRO A 1 513 ? -20.266 -14.195 18.812 1 96.06 513 PRO A CA 1
ATOM 3911 C C . PRO A 1 513 ? -19.203 -14.477 19.875 1 96.06 513 PRO A C 1
ATOM 3913 O O . PRO A 1 513 ? -18.375 -15.375 19.703 1 96.06 513 PRO A O 1
ATOM 3916 N N . ASP A 1 514 ? -19.359 -13.711 20.969 1 96.06 514 ASP A N 1
ATOM 3917 C CA . ASP A 1 514 ? -18.422 -13.852 22.062 1 96.06 514 ASP A CA 1
ATOM 3918 C C . ASP A 1 514 ? -18.469 -15.25 22.672 1 96.06 514 ASP A C 1
ATOM 3920 O O . ASP A 1 514 ? -19.547 -15.836 22.797 1 96.06 514 ASP A O 1
ATOM 3924 N N . GLY A 1 515 ? -17.344 -15.766 22.953 1 97.31 515 GLY A N 1
ATOM 3925 C CA . GLY A 1 515 ? -17.266 -16.969 23.766 1 97.31 515 GLY A CA 1
ATOM 3926 C C . GLY A 1 515 ? -17.406 -18.25 22.969 1 97.31 515 GLY A C 1
ATOM 3927 O O . GLY A 1 515 ? -17.391 -19.344 23.531 1 97.31 515 GLY A O 1
ATOM 3928 N N . VAL A 1 516 ? -17.484 -18.172 21.672 1 97 516 VAL A N 1
ATOM 3929 C CA . VAL A 1 516 ? -17.672 -19.359 20.844 1 97 516 VAL A CA 1
ATOM 3930 C C . VAL A 1 516 ? -16.391 -20.172 20.797 1 97 516 VAL A C 1
ATOM 3932 O O . VAL A 1 516 ? -15.297 -19.609 20.656 1 97 516 VAL A O 1
ATOM 3935 N N . VAL A 1 517 ? -16.562 -21.5 21 1 97.19 517 VAL A N 1
ATOM 3936 C CA . VAL A 1 517 ? -15.438 -22.422 20.891 1 97.19 517 VAL A CA 1
ATOM 3937 C C . VAL A 1 517 ? -15.68 -23.391 19.734 1 97.19 517 VAL A C 1
ATOM 3939 O O . VAL A 1 517 ? -16.688 -24.094 19.703 1 97.19 517 VAL A O 1
ATOM 3942 N N . ILE A 1 518 ? -14.836 -23.391 18.797 1 96.94 518 ILE A N 1
ATOM 3943 C CA . ILE A 1 518 ? -14.898 -24.297 17.656 1 96.94 518 ILE A CA 1
ATOM 3944 C C . ILE A 1 518 ? -13.734 -25.297 17.719 1 96.94 518 ILE A C 1
ATOM 3946 O O . ILE A 1 518 ? -12.57 -24.891 17.734 1 96.94 518 ILE A O 1
ATOM 3950 N N . MET B 1 1 ? 2.635 16.422 -59.375 1 23.16 1 MET B N 1
ATOM 3951 C CA . MET B 1 1 ? 3.994 15.891 -59.25 1 23.16 1 MET B CA 1
ATOM 3952 C C . MET B 1 1 ? 4.387 15.688 -57.812 1 23.16 1 MET B C 1
ATOM 3954 O O . MET B 1 1 ? 4.316 16.625 -57 1 23.16 1 MET B O 1
ATOM 3958 N N . GLN B 1 2 ? 4.352 14.383 -57.25 1 23.06 2 GLN B N 1
ATOM 3959 C CA . GLN B 1 2 ? 3.977 13.57 -56.094 1 23.06 2 GLN B CA 1
ATOM 3960 C C . GLN B 1 2 ? 5.086 13.562 -55.062 1 23.06 2 GLN B C 1
ATOM 3962 O O . GLN B 1 2 ? 6.207 13.125 -55.344 1 23.06 2 GLN B O 1
ATOM 3967 N N . SER B 1 3 ? 5.094 14.648 -54.188 1 21.67 3 SER B N 1
ATOM 3968 C CA . SER B 1 3 ? 5.984 15.195 -53.188 1 21.67 3 SER B CA 1
ATOM 3969 C C . SER B 1 3 ? 6.27 14.18 -52.094 1 21.67 3 SER B C 1
ATOM 3971 O O . SER B 1 3 ? 5.387 13.859 -51.281 1 21.67 3 SER B O 1
ATOM 3973 N N . LEU B 1 4 ? 7.066 13.07 -52.375 1 22.84 4 LEU B N 1
ATOM 3974 C CA . LEU B 1 4 ? 7.582 11.797 -51.875 1 22.84 4 LEU B CA 1
ATOM 3975 C C . LEU B 1 4 ? 8.383 11.984 -50.594 1 22.84 4 LEU B C 1
ATOM 3977 O O . LEU B 1 4 ? 9.555 12.359 -50.625 1 22.84 4 LEU B O 1
ATOM 3981 N N . SER B 1 5 ? 7.766 12.82 -49.594 1 21.84 5 SER B N 1
ATOM 3982 C CA . SER B 1 5 ? 8.586 13.336 -48.531 1 21.84 5 SER B CA 1
ATOM 3983 C C . SER B 1 5 ? 9.141 12.203 -47.656 1 21.84 5 SER B C 1
ATOM 3985 O O . SER B 1 5 ? 8.375 11.445 -47.062 1 21.84 5 SER B O 1
ATOM 3987 N N . LEU B 1 6 ? 10.297 11.68 -47.906 1 19.77 6 LEU B N 1
ATOM 3988 C CA . LEU B 1 6 ? 11.117 10.484 -47.719 1 19.77 6 LEU B CA 1
ATOM 3989 C C . LEU B 1 6 ? 11.398 10.211 -46.25 1 19.77 6 LEU B C 1
ATOM 3991 O O . LEU B 1 6 ? 11.172 9.102 -45.781 1 19.77 6 LEU B O 1
ATOM 3995 N N . THR B 1 7 ? 12.492 10.68 -45.531 1 21.64 7 THR B N 1
ATOM 3996 C CA . THR B 1 7 ? 13.672 9.891 -45.188 1 21.64 7 THR B CA 1
ATOM 3997 C C . THR B 1 7 ? 13.664 9.531 -43.688 1 21.64 7 THR B C 1
ATOM 3999 O O . THR B 1 7 ? 13.523 10.406 -42.844 1 21.64 7 THR B O 1
ATOM 4002 N N . THR B 1 8 ? 13.43 8.281 -43.156 1 22.19 8 THR B N 1
ATOM 4003 C CA . THR B 1 8 ? 13.117 7.445 -42 1 22.19 8 THR B CA 1
ATOM 4004 C C . THR B 1 8 ? 14.297 7.395 -41.031 1 22.19 8 THR B C 1
ATOM 4006 O O . THR B 1 8 ? 14.344 6.551 -40.125 1 22.19 8 THR B O 1
ATOM 4009 N N . LEU B 1 9 ? 15.172 8.445 -40.812 1 20.3 9 LEU B N 1
ATOM 4010 C CA . LEU B 1 9 ? 16.531 8.18 -40.344 1 20.3 9 LEU B CA 1
ATOM 4011 C C . LEU B 1 9 ? 16.5 7.523 -38.969 1 20.3 9 LEU B C 1
ATOM 4013 O O . LEU B 1 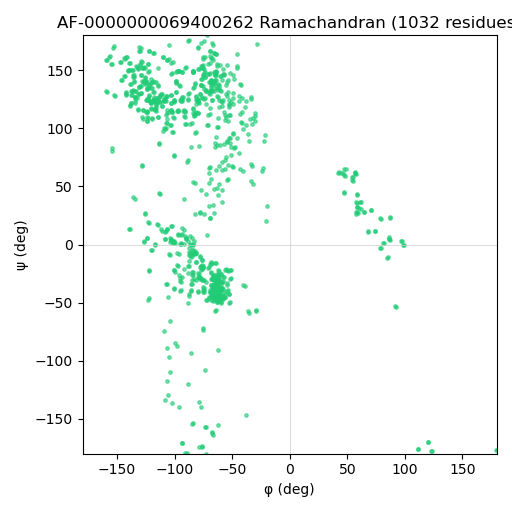9 ? 15.883 8.039 -38.031 1 20.3 9 LEU B O 1
ATOM 4017 N N . ALA B 1 10 ? 16.828 6.191 -38.781 1 22.98 10 ALA B N 1
ATOM 4018 C CA . ALA B 1 10 ? 17 5.164 -37.75 1 22.98 10 ALA B CA 1
ATOM 4019 C C . ALA B 1 10 ? 18 5.602 -36.719 1 22.98 10 ALA B C 1
ATOM 4021 O O . ALA B 1 10 ? 19.188 5.797 -37 1 22.98 10 ALA B O 1
ATOM 4022 N N . PRO B 1 11 ? 17.75 6.543 -35.812 1 21.31 11 PRO B N 1
ATOM 4023 C CA . PRO B 1 11 ? 18.922 7.098 -35.125 1 21.31 11 PRO B CA 1
ATOM 4024 C C . PRO B 1 11 ? 19.781 6.02 -34.469 1 21.31 11 PRO B C 1
ATOM 4026 O O . PRO B 1 11 ? 19.281 4.934 -34.156 1 21.31 11 PRO B O 1
ATOM 4029 N N . LEU B 1 12 ? 21.109 6.113 -34.531 1 20.5 12 LEU B N 1
ATOM 4030 C CA . LEU B 1 12 ? 22.344 5.363 -34.25 1 20.5 12 LEU B CA 1
ATOM 4031 C C . LEU B 1 12 ? 22.391 4.91 -32.812 1 20.5 12 LEU B C 1
ATOM 4033 O O . LEU B 1 12 ? 21.875 5.594 -31.906 1 20.5 12 LEU B O 1
ATOM 4037 N N . PRO B 1 13 ? 22.812 3.672 -32.469 1 20.58 13 PRO B N 1
ATOM 4038 C CA . PRO B 1 13 ? 23 2.75 -31.359 1 20.58 13 PRO B CA 1
ATOM 4039 C C . PRO B 1 13 ? 23.984 3.277 -30.312 1 20.58 13 PRO B C 1
ATOM 4041 O O . PRO B 1 13 ? 25.172 3.434 -30.609 1 20.58 13 PRO B O 1
ATOM 4044 N N . GLN B 1 14 ? 23.828 4.449 -29.797 1 18.62 14 GLN B N 1
ATOM 4045 C CA . GLN B 1 14 ? 25 5 -29.094 1 18.62 14 GLN B CA 1
ATOM 4046 C C . GLN B 1 14 ? 25.578 3.998 -28.109 1 18.62 14 GLN B C 1
ATOM 4048 O O . GLN B 1 14 ? 24.828 3.311 -27.406 1 18.62 14 GLN B O 1
ATOM 4053 N N . ARG B 1 15 ? 26.828 3.586 -28.219 1 18.34 15 ARG B N 1
ATOM 4054 C CA . ARG B 1 15 ? 27.859 2.719 -27.656 1 18.34 15 ARG B CA 1
ATOM 4055 C C . ARG B 1 15 ? 27.906 2.842 -26.125 1 18.34 15 ARG B C 1
ATOM 4057 O O . ARG B 1 15 ? 27.484 3.857 -25.578 1 18.34 15 ARG B O 1
ATOM 4064 N N . ALA B 1 16 ? 28.328 1.796 -25.406 1 18.78 16 ALA B N 1
ATOM 4065 C CA . ALA B 1 16 ? 28.578 1.161 -24.109 1 18.78 16 ALA B CA 1
ATOM 4066 C C . ALA B 1 16 ? 29.609 1.93 -23.297 1 18.78 16 ALA B C 1
ATOM 4068 O O . ALA B 1 16 ? 30.812 1.839 -23.578 1 18.78 16 ALA B O 1
ATOM 4069 N N . ARG B 1 17 ? 29.625 3.26 -23.203 1 16.88 17 ARG B N 1
ATOM 4070 C CA . ARG B 1 17 ? 30.828 3.855 -22.609 1 16.88 17 ARG B CA 1
ATOM 4071 C C . ARG B 1 17 ? 31.141 3.221 -21.266 1 16.88 17 ARG B C 1
ATOM 4073 O O . ARG B 1 17 ? 30.25 3.033 -20.438 1 16.88 17 ARG B O 1
ATOM 4080 N N . VAL B 1 18 ? 32.312 2.568 -21.109 1 18.17 18 VAL B N 1
ATOM 4081 C CA . VAL B 1 18 ? 33.094 1.844 -20.125 1 18.17 18 VAL B CA 1
ATOM 4082 C C . VAL B 1 18 ? 33.312 2.705 -18.891 1 18.17 18 VAL B C 1
ATOM 4084 O O . VAL B 1 18 ? 33.625 3.895 -18.984 1 18.17 18 VAL B O 1
ATOM 4087 N N . ALA B 1 19 ? 32.688 2.357 -17.828 1 19.02 19 ALA B N 1
ATOM 4088 C CA . ALA B 1 19 ? 32.75 2.928 -16.484 1 19.02 19 ALA B CA 1
ATOM 4089 C C . ALA B 1 19 ? 34.188 3.049 -15.992 1 19.02 19 ALA B C 1
ATOM 4091 O O . ALA B 1 19 ? 34.875 2.043 -15.844 1 19.02 19 ALA B O 1
ATOM 4092 N N . ARG B 1 20 ? 34.906 4.008 -16.453 1 16.83 20 ARG B N 1
ATOM 4093 C CA . ARG B 1 20 ? 36.281 4.156 -16.016 1 16.83 20 ARG B CA 1
ATOM 4094 C C . ARG B 1 20 ? 36.375 4.184 -14.492 1 16.83 20 ARG B C 1
ATOM 4096 O O . ARG B 1 20 ? 35.5 4.77 -13.828 1 16.83 20 ARG B O 1
ATOM 4103 N N . ARG B 1 21 ? 37.156 3.309 -13.852 1 19.06 21 ARG B N 1
ATOM 4104 C CA . ARG B 1 21 ? 37.656 2.934 -12.523 1 19.06 21 ARG B CA 1
ATOM 4105 C C . ARG B 1 21 ? 38.312 4.121 -11.828 1 19.06 21 ARG B C 1
ATOM 4107 O O . ARG B 1 21 ? 39.406 4.516 -12.172 1 19.06 21 ARG B O 1
ATOM 4114 N N . SER B 1 22 ? 37.719 5.34 -11.602 1 16.81 22 SER B N 1
ATOM 4115 C CA . SER B 1 22 ? 38.562 6.41 -11.109 1 16.81 22 SER B CA 1
ATOM 4116 C C . SER B 1 22 ? 39.219 6.027 -9.781 1 16.81 22 SER B C 1
ATOM 4118 O O . SER B 1 22 ? 38.562 5.484 -8.891 1 16.81 22 SER B O 1
ATOM 4120 N N . GLN B 1 23 ? 40.562 5.973 -9.664 1 17.67 23 GLN B N 1
ATOM 4121 C CA . GLN B 1 23 ? 41.625 5.66 -8.703 1 17.67 23 GLN B CA 1
ATOM 4122 C C . GLN B 1 23 ? 41.594 6.637 -7.531 1 17.67 23 GLN B C 1
ATOM 4124 O O . GLN B 1 23 ? 41.844 7.836 -7.707 1 17.67 23 GLN B O 1
ATOM 4129 N N . ALA B 1 24 ? 40.688 6.742 -6.73 1 18.91 24 ALA B N 1
ATOM 4130 C CA . ALA B 1 24 ? 40.812 7.855 -5.789 1 18.91 24 ALA B CA 1
ATOM 4131 C C . ALA B 1 24 ? 42.062 7.715 -4.93 1 18.91 24 ALA B C 1
ATOM 4133 O O . ALA B 1 24 ? 42.312 6.641 -4.383 1 18.91 24 ALA B O 1
ATOM 4134 N N . PRO B 1 25 ? 42.969 8.672 -4.875 1 17.11 25 PRO B N 1
ATOM 4135 C CA . PRO B 1 25 ? 44.281 8.711 -4.242 1 17.11 25 PRO B CA 1
ATOM 4136 C C . PRO B 1 25 ? 44.219 8.648 -2.721 1 17.11 25 PRO B C 1
ATOM 4138 O O . PRO B 1 25 ? 43.156 8.898 -2.135 1 17.11 25 PRO B O 1
ATOM 4141 N N . SER B 1 26 ? 45.344 8.234 -1.919 1 17.94 26 SER B N 1
ATOM 4142 C CA . SER B 1 26 ? 45.844 7.852 -0.611 1 17.94 26 SER B CA 1
ATOM 4143 C C . SER B 1 26 ? 46.031 9.07 0.294 1 17.94 26 SER B C 1
ATOM 4145 O O . SER B 1 26 ? 46.531 8.953 1.405 1 17.94 26 SER B O 1
ATOM 4147 N N . SER B 1 27 ? 45.188 10.062 0.505 1 16.17 27 SER B N 1
ATOM 4148 C CA . SER B 1 27 ? 45.812 11.211 1.146 1 16.17 27 SER B CA 1
ATOM 4149 C C . SER B 1 27 ? 46.188 10.898 2.588 1 16.17 27 SER B C 1
ATOM 4151 O O . SER B 1 27 ? 45.344 10.508 3.391 1 16.17 27 SER B O 1
ATOM 4153 N N . ILE B 1 28 ? 47.562 10.906 3.07 1 16.91 28 ILE B N 1
ATOM 4154 C CA . ILE B 1 28 ? 48.438 10.633 4.195 1 16.91 28 ILE B CA 1
ATOM 4155 C C . ILE B 1 28 ? 48.312 11.734 5.242 1 16.91 28 ILE B C 1
ATOM 4157 O O . ILE B 1 28 ? 48.438 11.477 6.441 1 16.91 28 ILE B O 1
ATOM 4161 N N . VAL B 1 29 ? 47.844 13.008 5.23 1 16.06 29 VAL B N 1
ATOM 4162 C CA . VAL B 1 29 ? 48.875 13.938 5.703 1 16.06 29 VAL B CA 1
ATOM 4163 C C . VAL B 1 29 ? 48.969 13.867 7.227 1 16.06 29 VAL B C 1
ATOM 4165 O O . VAL B 1 29 ? 48.062 13.359 7.887 1 16.06 29 VAL B O 1
ATOM 4168 N N . CYS B 1 30 ? 49.156 15.195 7.992 1 16.09 30 CYS B N 1
ATOM 4169 C CA . CYS B 1 30 ? 50.25 15.852 8.719 1 16.09 30 CYS B CA 1
ATOM 4170 C C . CYS B 1 30 ? 50.031 15.773 10.219 1 16.09 30 CYS B C 1
ATOM 4172 O O . CYS B 1 30 ? 48.875 15.68 10.68 1 16.09 30 CYS B O 1
ATOM 4174 N N . GLN B 1 31 ? 51.094 15.938 11.094 1 16.19 31 GLN B N 1
ATOM 4175 C CA . GLN B 1 31 ? 51.75 15.656 12.383 1 16.19 31 GLN B CA 1
ATOM 4176 C C . GLN B 1 31 ? 51.375 16.703 13.422 1 16.19 31 GLN B C 1
ATOM 4178 O O . GLN B 1 31 ? 51.562 16.5 14.617 1 16.19 31 GLN B O 1
ATOM 4183 N N . THR B 1 32 ? 50.562 17.781 13.297 1 16 32 THR B N 1
ATOM 4184 C CA . THR B 1 32 ? 51.25 18.812 14.047 1 16 32 THR B CA 1
ATOM 4185 C C . THR B 1 32 ? 51.188 18.531 15.547 1 16 32 THR B C 1
ATOM 4187 O O . THR B 1 32 ? 50.156 18.078 16.047 1 16 32 THR B O 1
ATOM 4190 N N . PRO B 1 33 ? 52.312 18.922 16.406 1 15.74 33 PRO B N 1
ATOM 4191 C CA . PRO B 1 33 ? 52.906 18.625 17.703 1 15.74 33 PRO B CA 1
ATOM 4192 C C . PRO B 1 33 ? 52.219 19.328 18.859 1 15.74 33 PRO B C 1
ATOM 4194 O O . PRO B 1 33 ? 52.094 18.781 19.969 1 15.74 33 PRO B O 1
ATOM 4197 N N . GLY B 1 34 ? 51.562 20.578 18.828 1 15.51 34 GLY B N 1
ATOM 4198 C CA . GLY B 1 34 ? 52.219 21.484 19.766 1 15.51 34 GLY B CA 1
ATOM 4199 C C . GLY B 1 34 ? 51.875 21.219 21.219 1 15.51 34 GLY B C 1
ATOM 4200 O O . GLY B 1 34 ? 50.781 20.703 21.5 1 15.51 34 GLY B O 1
ATOM 4201 N N . GLN B 1 35 ? 52.781 21.547 22.234 1 15.08 35 GLN B N 1
ATOM 4202 C CA . GLN B 1 35 ? 53.281 21.297 23.594 1 15.08 35 GLN B CA 1
ATOM 4203 C C . GLN B 1 35 ? 52.5 22.109 24.625 1 15.08 35 GLN B C 1
ATOM 4205 O O . GLN B 1 35 ? 52.5 21.75 25.812 1 15.08 35 GLN B O 1
ATOM 4210 N N . PHE B 1 36 ? 51.625 23.203 24.438 1 14.62 36 PHE B N 1
ATOM 4211 C CA . PHE B 1 36 ? 52.094 24.156 25.438 1 14.62 36 PHE B CA 1
ATOM 4212 C C . PHE B 1 36 ? 51.656 23.734 26.844 1 14.62 36 PHE B C 1
ATOM 4214 O O . PHE B 1 36 ? 50.594 23.125 27 1 14.62 36 PHE B O 1
ATOM 4221 N N . ALA B 1 37 ? 52.375 24.266 27.906 1 14.65 37 ALA B N 1
ATOM 4222 C CA . ALA B 1 37 ? 52.906 24.078 29.25 1 14.65 37 ALA B CA 1
ATOM 4223 C C . ALA B 1 37 ? 51.969 24.594 30.312 1 14.65 37 ALA B C 1
ATOM 4225 O O . ALA B 1 37 ? 51.969 24.125 31.453 1 14.65 37 ALA B O 1
ATOM 4226 N N . GLY B 1 38 ? 51.031 25.656 30.141 1 14.14 38 GLY B N 1
ATOM 4227 C CA . GLY B 1 38 ? 51.25 26.562 31.25 1 14.14 38 GLY B CA 1
ATOM 4228 C C . GLY B 1 38 ? 50.656 26.047 32.562 1 14.14 38 GLY B C 1
ATOM 4229 O O . GLY B 1 38 ? 49.688 25.297 32.562 1 14.14 38 GLY B O 1
ATOM 4230 N N . ARG B 1 39 ? 51.219 26.469 33.688 1 14.75 39 ARG B N 1
ATOM 4231 C CA . ARG B 1 39 ? 51.5 26.047 35.031 1 14.75 39 ARG B CA 1
ATOM 4232 C C . ARG B 1 39 ? 50.312 26.328 35.969 1 14.75 39 ARG B C 1
ATOM 4234 O O . ARG B 1 39 ? 49.875 25.422 36.688 1 14.75 39 ARG B O 1
ATOM 4241 N N . PRO B 1 40 ? 50.25 27.609 36.75 1 14.48 40 PRO B N 1
ATOM 4242 C CA . PRO B 1 40 ? 50.562 27.5 38.188 1 14.48 40 PRO B CA 1
ATOM 4243 C C . PRO B 1 40 ? 49.312 27.453 39.062 1 14.48 40 PRO B C 1
ATOM 4245 O O . PRO B 1 40 ? 49.188 26.578 39.906 1 14.48 40 PRO B O 1
ATOM 4248 N N . GLU B 1 41 ? 48.688 28.734 39.469 1 14.37 41 GLU B N 1
ATOM 4249 C CA . GLU B 1 41 ? 48.938 29.156 40.844 1 14.37 41 GLU B CA 1
ATOM 4250 C C . GLU B 1 41 ? 47.781 28.75 41.781 1 14.37 41 GLU B C 1
ATOM 4252 O O . GLU B 1 41 ? 46.688 28.453 41.281 1 14.37 41 GLU B O 1
ATOM 4257 N N . GLU B 1 42 ? 47.375 29.719 42.812 1 14.82 42 GLU B N 1
ATOM 4258 C CA . GLU B 1 42 ? 47.531 29.578 44.25 1 14.82 42 GLU B CA 1
ATOM 4259 C C . GLU B 1 42 ? 46.188 29.297 44.938 1 14.82 42 GLU B C 1
ATOM 4261 O O . GLU B 1 42 ? 45.156 29.422 44.312 1 14.82 42 GLU B O 1
ATOM 4266 N N . PRO B 1 43 ? 45.656 30.266 45.906 1 15.11 43 PRO B N 1
ATOM 4267 C CA . PRO B 1 43 ? 45.688 29.938 47.344 1 15.11 43 PRO B CA 1
ATOM 4268 C C . PRO B 1 43 ? 44.312 29.562 47.875 1 15.11 43 PRO B C 1
ATOM 4270 O O . PRO B 1 43 ? 44.156 28.5 48.469 1 15.11 43 PRO B O 1
ATOM 4273 N N . SER B 1 44 ? 43.5 30.625 48.562 1 14.16 44 SER B N 1
ATOM 4274 C CA . SER B 1 44 ? 43.375 30.672 50 1 14.16 44 SER B CA 1
ATOM 4275 C C . SER B 1 44 ? 42 30.188 50.438 1 14.16 44 SER B C 1
ATOM 4277 O O . SER B 1 44 ? 41.031 30.203 49.656 1 14.16 44 SER B O 1
ATOM 4279 N N . ALA B 1 45 ? 41.688 29.984 51.781 1 14.89 45 ALA B N 1
ATOM 4280 C CA . ALA B 1 45 ? 41.188 29.047 52.781 1 14.89 45 ALA B CA 1
ATOM 4281 C C . ALA B 1 45 ? 39.75 29.391 53.156 1 14.89 45 ALA B C 1
ATOM 4283 O O . ALA B 1 45 ? 38.875 28.516 53.219 1 14.89 45 ALA B O 1
ATOM 4284 N N . SER B 1 46 ? 39.312 30.656 53.875 1 14.65 46 SER B N 1
ATOM 4285 C CA . SER B 1 46 ? 39 30.438 55.281 1 14.65 46 SER B CA 1
ATOM 4286 C C . SER B 1 46 ? 37.5 30.266 55.5 1 14.65 46 SER B C 1
ATOM 4288 O O . SER B 1 46 ? 37.062 29.297 56.125 1 14.65 46 SER B O 1
ATOM 4290 N N . SER B 1 47 ? 36.594 31.406 55.719 1 15.13 47 SER B N 1
ATOM 4291 C CA . SER B 1 47 ? 36.031 31.719 57.031 1 15.13 47 SER B CA 1
ATOM 4292 C C . SER B 1 47 ? 34.625 31.125 57.156 1 15.13 47 SER B C 1
ATOM 4294 O O . SER B 1 47 ? 33.906 31 56.188 1 15.13 47 SER B O 1
ATOM 4296 N N . ARG B 1 48 ? 34.156 30.719 58.375 1 16.34 48 ARG B N 1
ATOM 4297 C CA . ARG B 1 48 ? 33.344 29.734 59.094 1 16.34 48 ARG B CA 1
ATOM 4298 C C . ARG B 1 48 ? 31.938 30.234 59.281 1 16.34 48 ARG B C 1
ATOM 4300 O O . ARG B 1 48 ? 31.109 29.562 59.906 1 16.34 48 ARG B O 1
ATOM 4307 N N . TRP B 1 49 ? 31.422 31.469 58.812 1 15.1 49 TRP B N 1
ATOM 4308 C CA . TRP B 1 49 ? 30.578 32.156 59.781 1 15.1 49 TRP B CA 1
ATOM 4309 C C . TRP B 1 49 ? 29.281 31.375 60.031 1 15.1 49 TRP B C 1
ATOM 4311 O O . TRP B 1 49 ? 28.891 30.562 59.219 1 15.1 49 TRP B O 1
ATOM 4321 N N . SER B 1 50 ? 28.234 32.094 60.656 1 16.77 50 SER B N 1
ATOM 4322 C CA . SER B 1 50 ? 27.406 32.156 61.875 1 16.77 50 SER B CA 1
ATOM 4323 C C . SER B 1 50 ? 26.016 31.562 61.594 1 16.77 50 SER B C 1
ATOM 4325 O O . SER B 1 50 ? 25.547 31.562 60.469 1 16.77 50 SER B O 1
ATOM 4327 N N . GLY B 1 51 ? 25.359 30.906 62.656 1 17.39 51 GLY B N 1
ATOM 4328 C CA . GLY B 1 51 ? 24.359 29.906 63 1 17.39 51 GLY B CA 1
ATOM 4329 C C . GLY B 1 51 ? 22.938 30.406 62.875 1 17.39 51 GLY B C 1
ATOM 4330 O O . GLY B 1 51 ? 22.547 31.391 63.5 1 17.39 51 GLY B O 1
ATOM 4331 N N . ALA B 1 52 ? 22.281 30.391 61.75 1 17.45 52 ALA B N 1
ATOM 4332 C CA . ALA B 1 52 ? 21.016 30.969 61.312 1 17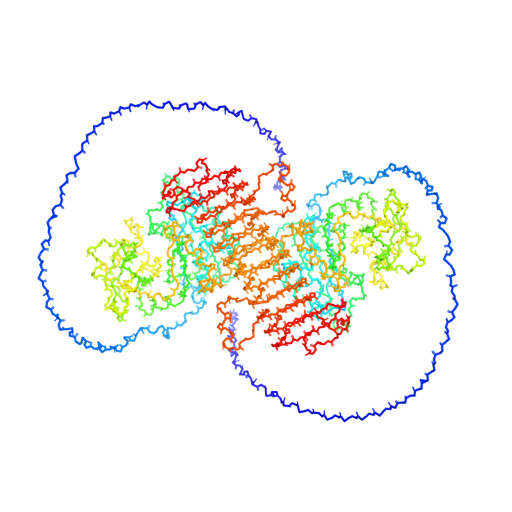.45 52 ALA B CA 1
ATOM 4333 C C . ALA B 1 52 ? 19.844 30.344 62.094 1 17.45 52 ALA B C 1
ATOM 4335 O O . ALA B 1 52 ? 19.594 29.141 61.969 1 17.45 52 ALA B O 1
ATOM 4336 N N . PRO B 1 53 ? 19.594 31 63.25 1 17.88 53 PRO B N 1
ATOM 4337 C CA . PRO B 1 53 ? 18.609 30.281 64.062 1 17.88 53 PRO B CA 1
ATOM 4338 C C . PRO B 1 53 ? 17.281 30.078 63.312 1 17.88 53 PRO B C 1
ATOM 4340 O O . PRO B 1 53 ? 16.969 30.797 62.375 1 17.88 53 PRO B O 1
ATOM 4343 N N . SER B 1 54 ? 16.547 28.953 63.656 1 18.39 54 SER B N 1
ATOM 4344 C CA . SER B 1 54 ? 15.484 28.125 63.094 1 18.39 54 SER B CA 1
ATOM 4345 C C . SER B 1 54 ? 14.109 28.75 63.344 1 18.39 54 SER B C 1
ATOM 4347 O O . SER B 1 54 ? 13.445 28.422 64.375 1 18.39 54 SER B O 1
ATOM 4349 N N . ALA B 1 55 ? 13.961 30.047 62.938 1 17.94 55 ALA B N 1
ATOM 4350 C CA . ALA B 1 55 ? 12.711 30.688 63.344 1 17.94 55 ALA B CA 1
ATOM 4351 C C . ALA B 1 55 ? 11.508 29.797 63.031 1 17.94 55 ALA B C 1
ATOM 4353 O O . ALA B 1 55 ? 11.484 29.109 62.031 1 17.94 55 ALA B O 1
ATOM 4354 N N . GLN B 1 56 ? 10.586 29.844 63.938 1 17.02 56 GLN B N 1
ATOM 4355 C CA . GLN B 1 56 ? 9.406 29.094 64.375 1 17.02 56 GLN B CA 1
ATOM 4356 C C . GLN B 1 56 ? 8.289 29.188 63.312 1 17.02 56 GLN B C 1
ATOM 4358 O O . GLN B 1 56 ? 8.258 30.125 62.531 1 17.02 56 GLN B O 1
ATOM 4363 N N . ALA B 1 57 ? 7.27 28.188 63.375 1 19.44 57 ALA B N 1
ATOM 4364 C CA . ALA B 1 57 ? 6.305 27.406 62.625 1 19.44 57 ALA B CA 1
ATOM 4365 C C . ALA B 1 57 ? 5.02 28.188 62.375 1 19.44 57 ALA B C 1
ATOM 4367 O O . ALA B 1 57 ? 4.062 27.672 61.812 1 19.44 57 ALA B O 1
ATOM 4368 N N . ALA B 1 58 ? 4.914 29.547 62.312 1 19.06 58 ALA B N 1
ATOM 4369 C CA . ALA B 1 58 ? 3.559 29.984 62.625 1 19.06 58 ALA B CA 1
ATOM 4370 C C . ALA B 1 58 ? 2.545 29.422 61.625 1 19.06 58 ALA B C 1
ATOM 4372 O O . ALA B 1 58 ? 2.836 29.297 60.438 1 19.06 58 ALA B O 1
ATOM 4373 N N . PRO B 1 59 ? 1.363 28.891 62.094 1 20.98 59 PRO B N 1
ATOM 4374 C CA . PRO B 1 59 ? 0.316 28.047 61.5 1 20.98 59 PRO B CA 1
ATOM 4375 C C . PRO B 1 59 ? -0.514 28.781 60.438 1 20.98 59 PRO B C 1
ATOM 4377 O O . PRO B 1 59 ? -1.192 29.766 60.781 1 20.98 59 PRO B O 1
ATOM 4380 N N . GLN B 1 60 ? 0.052 29.422 59.406 1 17.45 60 GLN B N 1
ATOM 4381 C CA . GLN B 1 60 ? -0.813 30.375 58.719 1 17.45 60 GLN B CA 1
ATOM 4382 C C . GLN B 1 60 ? -2.094 29.703 58.219 1 17.45 60 GLN B C 1
ATOM 4384 O O . GLN B 1 60 ? -2.053 28.594 57.688 1 17.45 60 GLN B O 1
ATOM 4389 N N . GLN B 1 61 ? -3.305 30.016 58.781 1 20.72 61 GLN B N 1
ATOM 4390 C CA . GLN B 1 61 ? -4.73 29.766 58.625 1 20.72 61 GLN B CA 1
ATOM 4391 C C . GLN B 1 61 ? -5.137 29.906 57.156 1 20.72 61 GLN B C 1
ATOM 4393 O O . GLN B 1 61 ? -4.93 30.969 56.562 1 20.72 61 GLN B O 1
ATOM 4398 N N . GLN B 1 62 ? -5.113 28.781 56.375 1 20.64 62 GLN B N 1
ATOM 4399 C CA . GLN B 1 62 ? -5.359 28.75 54.938 1 20.64 62 GLN B CA 1
ATOM 4400 C C . GLN B 1 62 ? -6.758 29.266 54.625 1 20.64 62 GLN B C 1
ATOM 4402 O O . GLN B 1 62 ? -7.75 28.75 55.125 1 20.64 62 GLN B O 1
ATOM 4407 N N . ALA B 1 63 ? -6.98 30.641 54.469 1 21.12 63 ALA B N 1
ATOM 4408 C CA . ALA B 1 63 ? -8.211 31.281 54 1 21.12 63 ALA B CA 1
ATOM 4409 C C . ALA B 1 63 ? -8.852 30.484 52.875 1 21.12 63 ALA B C 1
ATOM 4411 O O . ALA B 1 63 ? -8.164 30.047 51.938 1 21.12 63 ALA B O 1
ATOM 4412 N N . GLN B 1 64 ? -10.094 29.953 53.031 1 21.08 64 GLN B N 1
ATOM 4413 C CA . GLN B 1 64 ? -11.039 29.188 52.219 1 21.08 64 GLN B CA 1
ATOM 4414 C C . GLN B 1 64 ? -11.367 29.906 50.938 1 21.08 64 GLN B C 1
ATOM 4416 O O . GLN B 1 64 ? -12.047 30.938 50.938 1 21.08 64 GLN B O 1
ATOM 4421 N N . ALA B 1 65 ? -10.461 30.125 50 1 23.2 65 ALA B N 1
ATOM 4422 C CA . ALA B 1 65 ? -10.82 30.938 48.844 1 23.2 65 ALA B CA 1
ATOM 4423 C C . ALA B 1 65 ? -12.078 30.406 48.188 1 23.2 65 ALA B C 1
ATOM 4425 O O . ALA B 1 65 ? -12.227 29.188 47.969 1 23.2 65 ALA B O 1
ATOM 4426 N N . ALA B 1 66 ? -13.141 31.109 48.25 1 21.28 66 ALA B N 1
ATOM 4427 C CA . ALA B 1 66 ? -14.484 30.984 47.688 1 21.28 66 ALA B CA 1
ATOM 4428 C C . ALA B 1 66 ? -14.43 30.5 46.25 1 21.28 66 ALA B C 1
ATOM 4430 O O . ALA B 1 66 ? -13.555 30.922 45.469 1 21.28 66 ALA B O 1
ATOM 4431 N N . ALA B 1 67 ? -15.141 29.438 45.938 1 25.8 67 ALA B N 1
ATOM 4432 C CA . ALA B 1 67 ? -15.281 28.641 44.719 1 25.8 67 ALA B CA 1
ATOM 4433 C C . ALA B 1 67 ? -15.664 29.531 43.531 1 25.8 67 ALA B C 1
ATOM 4435 O O . ALA B 1 67 ? -16.656 30.266 43.594 1 25.8 67 ALA B O 1
ATOM 4436 N N . PRO B 1 68 ? -14.617 30.094 42.781 1 20.39 68 PRO B N 1
ATOM 4437 C CA . PRO B 1 68 ? -15.086 31.031 41.781 1 20.39 68 PRO B CA 1
ATOM 4438 C C . PRO B 1 68 ? -16.312 30.531 41.031 1 20.39 68 PRO B C 1
ATOM 4440 O O . PRO B 1 68 ? -16.516 29.312 40.906 1 20.39 68 PRO B O 1
ATOM 4443 N N . SER B 1 69 ? -17.484 31.125 41.188 1 24.14 69 SER B N 1
ATOM 4444 C CA . SER B 1 69 ? -18.719 30.906 40.469 1 24.14 69 SER B CA 1
ATOM 4445 C C . SER B 1 69 ? -18.469 30.609 39 1 24.14 69 SER B C 1
ATOM 4447 O O . SER B 1 69 ? -17.734 31.344 38.344 1 24.14 69 SER B O 1
ATOM 4449 N N . ILE B 1 70 ? -18.406 29.328 38.656 1 26.56 70 ILE B N 1
ATOM 4450 C CA . ILE B 1 70 ? -18.234 28.812 37.312 1 26.56 70 ILE B CA 1
ATOM 4451 C C . ILE B 1 70 ? -19.125 29.594 36.344 1 26.56 70 ILE B C 1
ATOM 4453 O O . ILE B 1 70 ? -20.344 29.531 36.438 1 26.56 70 ILE B O 1
ATOM 4457 N N . GLN B 1 71 ? -18.766 30.875 36.25 1 25.17 71 GLN B N 1
ATOM 4458 C CA . GLN B 1 71 ? -19.516 31.641 35.25 1 25.17 71 GLN B CA 1
ATOM 4459 C C . GLN B 1 71 ? -19.875 30.781 34.062 1 25.17 71 GLN B C 1
ATOM 4461 O O . GLN B 1 71 ? -19.141 29.875 33.688 1 25.17 71 GLN B O 1
ATOM 4466 N N . GLU B 1 72 ? -21.188 30.766 33.781 1 28.8 72 GLU B N 1
ATOM 4467 C CA . GLU B 1 72 ? -21.859 30.078 32.688 1 28.8 72 GLU B CA 1
ATOM 4468 C C . GLU B 1 72 ? -21.047 30.188 31.391 1 28.8 72 GLU B C 1
ATOM 4470 O O . GLU B 1 72 ? -20.594 31.266 31.031 1 28.8 72 GLU B O 1
ATOM 4475 N N . PRO B 1 73 ? -20.312 29.094 31.109 1 28.3 73 PRO B N 1
ATOM 4476 C CA . PRO B 1 73 ? -19.469 29.172 29.922 1 28.3 73 PRO B CA 1
ATOM 4477 C C . PRO B 1 73 ? -20.109 30 28.797 1 28.3 73 PRO B C 1
ATOM 4479 O O . PRO B 1 73 ? -21.328 29.969 28.625 1 28.3 73 PRO B O 1
ATOM 4482 N N . VAL B 1 74 ?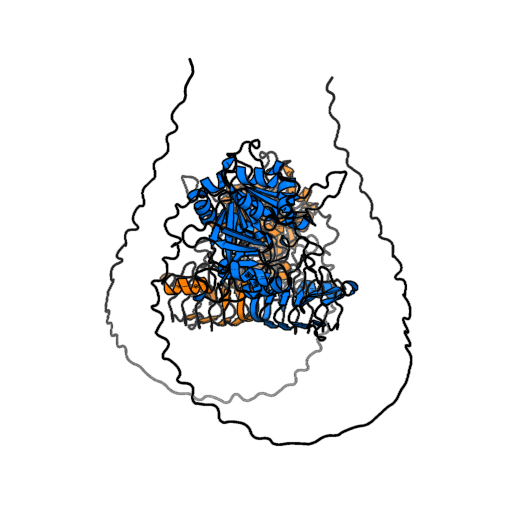 -19.625 31.188 28.516 1 29.91 74 VAL B N 1
ATOM 4483 C CA . VAL B 1 74 ? -20 31.969 27.328 1 29.91 74 VAL B CA 1
ATOM 4484 C C . VAL B 1 74 ? -20.359 31.031 26.188 1 29.91 74 VAL B C 1
ATOM 4486 O O . VAL B 1 74 ? -19.719 29.984 26.016 1 29.91 74 VAL B O 1
ATOM 4489 N N . GLU B 1 75 ? -21.594 31.031 25.812 1 28.86 75 GLU B N 1
ATOM 4490 C CA . GLU B 1 75 ? -22.094 30.344 24.625 1 28.86 75 GLU B CA 1
ATOM 4491 C C . GLU B 1 75 ? -21.047 30.344 23.516 1 28.86 75 GLU B C 1
ATOM 4493 O O . GLU B 1 75 ? -20.719 31.391 22.953 1 28.86 75 GLU B O 1
ATOM 4498 N N . ARG B 1 76 ? -19.969 29.641 23.719 1 32.25 76 ARG B N 1
ATOM 4499 C CA . ARG B 1 76 ? -19.062 29.406 22.594 1 32.25 76 ARG B CA 1
ATOM 4500 C C . ARG B 1 76 ? -19.844 29.328 21.281 1 32.25 76 ARG B C 1
ATOM 4502 O O . ARG B 1 76 ? -20.953 28.797 21.25 1 32.25 76 ARG B O 1
ATOM 4509 N N . ASN B 1 77 ? -19.703 30.344 20.453 1 31.7 77 ASN B N 1
ATOM 4510 C CA . ASN B 1 77 ? -20.25 30.281 19.109 1 31.7 77 ASN B CA 1
ATOM 4511 C C . ASN B 1 77 ? -20.422 28.844 18.641 1 31.7 77 ASN B C 1
ATOM 4513 O O . ASN B 1 77 ? -19.453 28.109 18.453 1 31.7 77 ASN B O 1
ATOM 4517 N N . SER B 1 78 ? -21.281 28.016 19.203 1 35.38 78 SER B N 1
ATOM 4518 C CA . SER B 1 78 ? -21.828 26.75 18.719 1 35.38 78 SER B CA 1
ATOM 4519 C C . SER B 1 78 ? -21.719 26.641 17.203 1 35.38 78 SER B C 1
ATOM 4521 O O . SER B 1 78 ? -22 27.609 16.484 1 35.38 78 SER B O 1
ATOM 4523 N N . SER B 1 79 ? -20.672 26.031 16.625 1 39.34 79 SER B N 1
ATOM 4524 C CA . SER B 1 79 ? -20.641 25.516 15.258 1 39.34 79 SER B CA 1
ATOM 4525 C C . SER B 1 79 ? -22.047 25.312 14.711 1 39.34 79 SER B C 1
ATOM 4527 O O . SER B 1 79 ? -22.641 24.25 14.898 1 39.34 79 SER B O 1
ATOM 4529 N N . HIS B 1 80 ? -23 26.031 15.008 1 39.94 80 HIS B N 1
ATOM 4530 C CA . HIS B 1 80 ? -24.312 26.156 14.383 1 39.94 80 HIS B CA 1
ATOM 4531 C C . HIS B 1 80 ? -24.25 25.828 12.891 1 39.94 80 HIS B C 1
ATOM 4533 O O . HIS B 1 80 ? -23.156 25.828 12.297 1 39.94 80 HIS B O 1
ATOM 4539 N N . SER B 1 81 ? -25.484 25.75 12.211 1 52.03 81 SER B N 1
ATOM 4540 C CA . SER B 1 81 ? -25.969 25.297 10.914 1 52.03 81 SER B CA 1
ATOM 4541 C C . SER B 1 81 ? -25.297 26.047 9.781 1 52.03 81 SER B C 1
ATOM 4543 O O . SER B 1 81 ? -25.812 27.047 9.281 1 52.03 81 SER B O 1
ATOM 4545 N N . LEU B 1 82 ? -24.047 26.328 10 1 59.56 82 LEU B N 1
ATOM 4546 C CA . LEU B 1 82 ? -23.578 26.938 8.758 1 59.56 82 LEU B CA 1
ATOM 4547 C C . LEU B 1 82 ? -24.062 26.156 7.547 1 59.56 82 LEU B C 1
ATOM 4549 O O . LEU B 1 82 ? -24.188 24.938 7.598 1 59.56 82 LEU B O 1
ATOM 4553 N N . PRO B 1 83 ? -24.641 26.859 6.688 1 65.19 83 PRO B N 1
ATOM 4554 C CA . PRO B 1 83 ? -25.031 26.156 5.465 1 65.19 83 PRO B CA 1
ATOM 4555 C C . PRO B 1 83 ? -23.875 25.359 4.852 1 65.19 83 PRO B C 1
ATOM 4557 O O . PRO B 1 83 ? -22.719 25.781 4.918 1 65.19 83 PRO B O 1
ATOM 4560 N N . GLN B 1 84 ? -24.047 24.188 4.699 1 76.44 84 GLN B N 1
ATOM 4561 C CA . GLN B 1 84 ? -23.062 23.312 4.055 1 76.44 84 GLN B CA 1
ATOM 4562 C C . GLN B 1 84 ? -22.984 23.594 2.555 1 76.44 84 GLN B C 1
ATOM 4564 O O . GLN B 1 84 ? -24.016 23.656 1.877 1 76.44 84 GLN B O 1
ATOM 4569 N N . ILE B 1 85 ? -21.766 24.188 2.139 1 90.94 85 ILE B N 1
ATOM 4570 C CA . ILE B 1 85 ? -21.531 24.359 0.708 1 90.94 85 ILE B CA 1
ATOM 4571 C C . ILE B 1 85 ? -21.328 22.984 0.059 1 90.94 85 ILE B C 1
ATOM 4573 O O . ILE B 1 85 ? -20.578 22.141 0.582 1 90.94 85 ILE B O 1
ATOM 4577 N N . SER B 1 86 ? -22.016 22.719 -0.974 1 91.06 86 SER B N 1
ATOM 4578 C CA . SER B 1 86 ? -21.891 21.438 -1.66 1 91.06 86 SER B CA 1
ATOM 4579 C C . SER B 1 86 ? -20.484 21.25 -2.227 1 91.06 86 SER B C 1
ATOM 4581 O O . SER B 1 86 ? -19.797 22.219 -2.531 1 91.06 86 SER B O 1
ATOM 4583 N N . LYS B 1 87 ? -20.094 20.031 -2.41 1 90.44 87 LYS B N 1
ATOM 4584 C CA . LYS B 1 87 ? -18.781 19.703 -2.977 1 90.44 87 LYS B CA 1
ATOM 4585 C C . LYS B 1 87 ? -18.672 20.203 -4.414 1 90.44 87 LYS B C 1
ATOM 4587 O O . LYS B 1 87 ? -17.594 20.609 -4.855 1 90.44 87 LYS B O 1
ATOM 4592 N N . GLU B 1 88 ? -19.781 20.203 -5.059 1 88.94 88 GLU B N 1
ATOM 4593 C CA . GLU B 1 88 ? -19.781 20.703 -6.434 1 88.94 88 GLU B CA 1
ATOM 4594 C C . GLU B 1 88 ? -19.516 22.203 -6.477 1 88.94 88 GLU B C 1
ATOM 4596 O O . GLU B 1 88 ? -18.766 22.672 -7.332 1 88.94 88 GLU B O 1
ATOM 4601 N N . GLU B 1 89 ? -20.172 22.875 -5.582 1 92.88 89 GLU B N 1
ATOM 4602 C CA . GLU B 1 89 ? -19.953 24.312 -5.508 1 92.88 89 GLU B CA 1
ATOM 4603 C C . GLU B 1 89 ? -18.516 24.641 -5.105 1 92.88 89 GLU B C 1
ATOM 4605 O O . GLU B 1 89 ? -17.922 25.562 -5.641 1 92.88 89 GLU B O 1
ATOM 4610 N N . MET B 1 90 ? -18.016 23.891 -4.195 1 95.06 90 MET B N 1
ATOM 4611 C CA . MET B 1 90 ? -16.625 24.062 -3.783 1 95.06 90 MET B CA 1
ATOM 4612 C C . MET B 1 90 ? -15.68 23.859 -4.957 1 95.06 90 MET B C 1
ATOM 4614 O O . MET B 1 90 ? -14.758 24.641 -5.164 1 95.06 90 MET B O 1
ATOM 4618 N N . SER B 1 91 ? -15.898 22.828 -5.703 1 92.31 91 SER B N 1
ATOM 4619 C CA . SER B 1 91 ? -15.062 22.484 -6.852 1 92.31 91 SER B CA 1
ATOM 4620 C C . SER B 1 91 ? -15.086 23.594 -7.898 1 92.31 91 SER B C 1
ATOM 4622 O O . SER B 1 91 ? -14.07 23.891 -8.523 1 92.31 91 SER B O 1
ATOM 4624 N N . ARG B 1 92 ? -16.188 24.25 -7.977 1 91.56 92 ARG B N 1
ATOM 4625 C CA . ARG B 1 92 ? -16.391 25.219 -9.039 1 91.56 92 ARG B CA 1
ATOM 4626 C C . ARG B 1 92 ? -15.828 26.578 -8.648 1 91.56 92 ARG B C 1
ATOM 4628 O O . ARG B 1 92 ? -15.289 27.297 -9.492 1 91.56 92 ARG B O 1
ATOM 4635 N N . THR B 1 93 ? -15.914 26.875 -7.41 1 94.75 93 THR B N 1
ATOM 4636 C CA . THR B 1 93 ? -15.75 28.297 -7.082 1 94.75 93 THR B CA 1
ATOM 4637 C C . THR B 1 93 ? -14.562 28.5 -6.145 1 94.75 93 THR B C 1
ATOM 4639 O O . THR B 1 93 ? -14.195 29.625 -5.832 1 94.75 93 THR B O 1
ATOM 4642 N N . VAL B 1 94 ? -13.969 27.453 -5.719 1 96.75 94 VAL B N 1
ATOM 4643 C CA . VAL B 1 94 ? -12.883 27.594 -4.754 1 96.75 94 VAL B CA 1
ATOM 4644 C C . VAL B 1 94 ? -11.609 26.969 -5.312 1 96.75 94 VAL B C 1
ATOM 4646 O O . VAL B 1 94 ? -11.656 25.891 -5.918 1 96.75 94 VAL B O 1
ATOM 4649 N N . ARG B 1 95 ? -10.43 27.672 -5.129 1 96.56 95 ARG B N 1
ATOM 4650 C CA . ARG B 1 95 ? -9.117 27.156 -5.5 1 96.56 95 ARG B CA 1
ATOM 4651 C C . ARG B 1 95 ? -8.234 26.984 -4.273 1 96.56 95 ARG B C 1
ATOM 4653 O O . ARG B 1 95 ? -8.297 27.781 -3.338 1 96.56 95 ARG B O 1
ATOM 4660 N N . GLY B 1 96 ? -7.5 25.891 -4.285 1 97.19 96 GLY B N 1
ATOM 4661 C CA . GLY B 1 96 ? -6.496 25.703 -3.252 1 97.19 96 GLY B CA 1
ATOM 4662 C C . GLY B 1 96 ? -5.109 26.125 -3.684 1 97.19 96 GLY B C 1
ATOM 4663 O O . GLY B 1 96 ? -4.707 25.891 -4.824 1 97.19 96 GLY B O 1
ATOM 4664 N N . VAL B 1 97 ? -4.375 26.828 -2.781 1 96.38 97 VAL B N 1
ATOM 4665 C CA . VAL B 1 97 ? -2.992 27.234 -3.012 1 96.38 97 VAL B CA 1
ATOM 4666 C C . VAL B 1 97 ? -2.119 26.781 -1.842 1 96.38 97 VAL B C 1
ATOM 4668 O O . VAL B 1 97 ? -2.275 27.266 -0.72 1 96.38 97 VAL B O 1
ATOM 4671 N N . VAL B 1 98 ? -1.213 25.906 -2.117 1 95.25 98 VAL B N 1
ATOM 4672 C CA . VAL B 1 98 ? -0.332 25.375 -1.08 1 95.25 98 VAL B CA 1
ATOM 4673 C C . VAL B 1 98 ? 1.042 26.031 -1.186 1 95.25 98 VAL B C 1
ATOM 4675 O O . VAL B 1 98 ? 1.693 25.953 -2.23 1 95.25 98 VAL B O 1
ATOM 4678 N N . LEU B 1 99 ? 1.405 26.641 -0.12 1 91.19 99 LEU B N 1
ATOM 4679 C CA . LEU B 1 99 ? 2.736 27.25 -0.066 1 91.19 99 LEU B CA 1
ATOM 4680 C C . LEU B 1 99 ? 3.785 26.203 0.304 1 91.19 99 LEU B C 1
ATOM 4682 O O . LEU B 1 99 ? 3.797 25.703 1.43 1 91.19 99 LEU B O 1
ATOM 4686 N N . ALA B 1 100 ? 4.629 25.844 -0.6 1 85.31 100 ALA B N 1
ATOM 4687 C CA . ALA B 1 100 ? 5.605 24.766 -0.416 1 85.31 100 ALA B CA 1
ATOM 4688 C C . ALA B 1 100 ? 7.027 25.281 -0.62 1 85.31 100 ALA B C 1
ATOM 4690 O O . ALA B 1 100 ? 7.914 24.516 -1.021 1 85.31 100 ALA B O 1
ATOM 4691 N N . GLY B 1 101 ? 7.395 26.562 -0.574 1 71 101 GLY B N 1
ATOM 4692 C CA . GLY B 1 101 ? 8.688 27.109 -0.956 1 71 101 GLY B CA 1
ATOM 4693 C C . GLY B 1 101 ? 9.594 27.391 0.23 1 71 101 GLY B C 1
ATOM 4694 O O . GLY B 1 101 ? 10.734 27.812 0.059 1 71 101 GLY B O 1
ATOM 4695 N N . GLY B 1 102 ? 9.305 27.156 1.437 1 61.88 102 GLY B N 1
ATOM 4696 C CA . GLY B 1 102 ? 10.141 27.703 2.496 1 61.88 102 GLY B CA 1
ATOM 4697 C C . GLY B 1 102 ? 11.375 26.875 2.764 1 61.88 102 GLY B C 1
ATOM 4698 O O . GLY B 1 102 ? 11.312 25.641 2.754 1 61.88 102 GLY B O 1
ATOM 4699 N N . GLU B 1 103 ? 12.578 27.516 2.432 1 57.56 103 GLU B N 1
ATOM 4700 C CA . GLU B 1 103 ? 13.82 26.875 2.863 1 57.56 103 GLU B CA 1
ATOM 4701 C C . GLU B 1 103 ? 13.891 26.797 4.387 1 57.56 103 GLU B C 1
ATOM 4703 O O . GLU B 1 103 ? 13.656 27.781 5.082 1 57.56 103 GLU B O 1
ATOM 4708 N N . THR B 1 104 ? 13.609 25.641 4.918 1 61.09 104 THR B N 1
ATOM 4709 C CA . THR B 1 104 ? 13.898 25.484 6.34 1 61.09 104 THR B CA 1
ATOM 4710 C C . THR B 1 104 ? 15.336 25.016 6.551 1 61.09 104 THR B C 1
ATOM 4712 O O . THR B 1 104 ? 15.898 24.328 5.703 1 61.09 104 THR B O 1
ATOM 4715 N N . LYS B 1 105 ? 16.031 25.703 7.434 1 68 105 LYS B N 1
ATOM 4716 C CA . LYS B 1 105 ? 17.391 25.281 7.781 1 68 105 LYS B CA 1
ATOM 4717 C C . LYS B 1 105 ? 17.359 23.984 8.586 1 68 105 LYS B C 1
ATOM 4719 O O . LYS B 1 105 ? 17.609 24 9.797 1 68 105 LYS B O 1
ATOM 4724 N N . ASN B 1 106 ? 16.938 22.922 7.973 1 82.19 106 ASN B N 1
ATOM 4725 C CA . ASN B 1 106 ? 16.844 21.594 8.57 1 82.19 106 ASN B CA 1
ATOM 4726 C C . ASN B 1 106 ? 17.547 20.531 7.711 1 82.19 106 ASN B C 1
ATOM 4728 O O . ASN B 1 106 ? 17.562 20.641 6.48 1 82.19 106 ASN B O 1
ATOM 4732 N N . PRO B 1 107 ? 18.219 19.609 8.438 1 88.06 107 PRO B N 1
ATOM 4733 C CA . PRO B 1 107 ? 18.922 18.562 7.688 1 88.06 107 PRO B CA 1
ATOM 4734 C C . PRO B 1 107 ? 18 17.828 6.719 1 88.06 107 PRO B C 1
ATOM 4736 O O . PRO B 1 107 ? 18.453 17.312 5.688 1 88.06 107 PRO B O 1
ATOM 4739 N N . LEU B 1 108 ? 16.781 17.828 6.898 1 89.88 108 LEU B N 1
ATOM 4740 C CA . LEU B 1 108 ? 15.82 17.078 6.086 1 89.88 108 LEU B CA 1
ATOM 4741 C C . LEU B 1 108 ? 15.492 17.828 4.801 1 89.88 108 LEU B C 1
ATOM 4743 O O . LEU B 1 108 ? 14.953 17.25 3.857 1 89.88 108 LEU B O 1
ATOM 4747 N N . THR B 1 109 ? 15.82 19.062 4.723 1 85.69 109 THR B N 1
ATOM 4748 C CA . THR B 1 109 ? 15.445 19.891 3.58 1 85.69 109 THR B CA 1
ATOM 4749 C C . THR B 1 109 ? 16.672 20.266 2.76 1 85.69 109 THR B C 1
ATOM 4751 O O . THR B 1 109 ? 16.609 21.156 1.913 1 85.69 109 THR B O 1
ATOM 4754 N N . LYS B 1 110 ? 17.703 19.594 3.107 1 81.44 110 LYS B N 1
ATOM 4755 C CA . LYS B 1 110 ? 18.922 19.844 2.324 1 81.44 110 LYS B CA 1
ATOM 4756 C C . LYS B 1 110 ? 18.719 19.422 0.869 1 81.44 110 LYS B C 1
ATOM 4758 O O . LYS B 1 110 ? 19.25 20.062 -0.041 1 81.44 110 LYS B O 1
ATOM 4763 N N . TYR B 1 111 ? 17.875 18.375 0.705 1 79.81 111 TYR B N 1
ATOM 4764 C CA . TYR B 1 111 ? 17.766 17.844 -0.646 1 79.81 111 TYR B CA 1
ATOM 4765 C C . TYR B 1 111 ? 16.312 17.844 -1.114 1 79.81 111 TYR B C 1
ATOM 4767 O O . TYR B 1 111 ? 16 17.312 -2.182 1 79.81 111 TYR B O 1
ATOM 4775 N N . ARG B 1 112 ? 15.508 18.375 -0.355 1 83.81 112 ARG B N 1
ATOM 4776 C CA . ARG B 1 112 ? 14.094 18.422 -0.72 1 83.81 112 ARG B CA 1
ATOM 4777 C C . ARG B 1 112 ? 13.359 19.516 0.037 1 83.81 112 ARG B C 1
ATOM 4779 O O . ARG B 1 112 ? 13.844 20.016 1.053 1 83.81 112 ARG B O 1
ATOM 4786 N N . ALA B 1 113 ? 12.273 19.875 -0.526 1 83.06 113 ALA B N 1
ATOM 4787 C CA . ALA B 1 113 ? 11.414 20.828 0.179 1 83.06 113 ALA B CA 1
ATOM 4788 C C . ALA B 1 113 ? 10.672 20.141 1.331 1 83.06 113 ALA B C 1
ATOM 4790 O O . ALA B 1 113 ? 10.406 18.938 1.281 1 83.06 113 ALA B O 1
ATOM 4791 N N . MET B 1 114 ? 10.359 20.859 2.307 1 85.81 114 MET B N 1
ATOM 4792 C CA . MET B 1 114 ? 9.711 20.328 3.5 1 85.81 114 MET B CA 1
ATOM 4793 C C . MET B 1 114 ? 8.438 19.578 3.133 1 85.81 114 MET B C 1
ATOM 4795 O O . MET B 1 114 ? 8.172 18.5 3.662 1 85.81 114 MET B O 1
ATOM 4799 N N . PRO B 1 115 ? 7.664 20.078 2.186 1 89.12 115 PRO B N 1
ATOM 4800 C CA . PRO B 1 115 ? 6.441 19.344 1.829 1 89.12 115 PRO B CA 1
ATOM 4801 C C . PRO B 1 115 ? 6.723 17.969 1.228 1 89.12 115 PRO B C 1
ATOM 4803 O O . PRO B 1 115 ? 5.816 17.141 1.131 1 89.12 115 PRO B O 1
ATOM 4806 N N . ALA B 1 116 ? 7.898 17.75 0.827 1 88.69 116 ALA B N 1
ATOM 4807 C CA . ALA B 1 116 ? 8.266 16.469 0.227 1 88.69 116 ALA B CA 1
ATOM 4808 C C . ALA B 1 116 ? 8.867 15.523 1.269 1 88.69 116 ALA B C 1
ATOM 4810 O O . ALA B 1 116 ? 9.273 14.406 0.942 1 88.69 116 ALA B O 1
ATOM 4811 N N . VAL B 1 117 ? 8.945 15.977 2.498 1 90.44 117 VAL B N 1
ATOM 4812 C CA . VAL B 1 117 ? 9.469 15.133 3.564 1 90.44 117 VAL B CA 1
ATOM 4813 C C . VAL B 1 117 ? 8.406 14.117 3.988 1 90.44 117 VAL B C 1
ATOM 4815 O O . VAL B 1 117 ? 7.23 14.461 4.129 1 90.44 117 VAL B O 1
ATOM 4818 N N . PRO B 1 118 ? 8.82 12.867 4.203 1 90.94 118 PRO B N 1
ATOM 4819 C CA . PRO B 1 118 ? 7.859 11.828 4.59 1 90.94 118 PRO B CA 1
ATOM 4820 C C . PRO B 1 118 ? 7.219 12.094 5.949 1 90.94 118 PRO B C 1
ATOM 4822 O O . PRO B 1 118 ? 7.887 12.57 6.871 1 90.94 118 PRO B O 1
ATOM 4825 N N . LEU B 1 119 ? 5.934 11.773 5.996 1 89.44 119 LEU B N 1
ATOM 4826 C CA . LEU B 1 119 ? 5.133 11.914 7.207 1 89.44 119 LEU B CA 1
ATOM 4827 C C . LEU B 1 119 ? 4.387 10.625 7.523 1 89.44 119 LEU B C 1
ATOM 4829 O O . LEU B 1 119 ? 3.709 10.062 6.656 1 89.44 119 LEU B O 1
ATOM 4833 N N . GLY B 1 120 ? 4.469 10.156 8.719 1 86.06 120 GLY B N 1
ATOM 4834 C CA . GLY B 1 120 ? 3.691 9.008 9.148 1 86.06 120 GLY B CA 1
ATOM 4835 C C . GLY B 1 120 ? 3.959 7.762 8.328 1 86.06 120 GLY B C 1
ATOM 4836 O O . GLY B 1 120 ? 3.037 6.996 8.031 1 86.06 120 GLY B O 1
ATOM 4837 N N . SER B 1 121 ? 4.996 7.57 7.766 1 86.75 121 SER B N 1
ATOM 4838 C CA . SER B 1 121 ? 5.449 6.391 7.039 1 86.75 121 SER B CA 1
ATOM 4839 C C . SER B 1 121 ? 5.121 6.496 5.551 1 86.75 121 SER B C 1
ATOM 4841 O O . SER B 1 121 ? 6.008 6.367 4.707 1 86.75 121 SER B O 1
ATOM 4843 N N . SER B 1 122 ? 3.816 6.758 5.266 1 82.19 122 SER B N 1
ATOM 4844 C CA . SER B 1 122 ? 3.406 6.582 3.877 1 82.19 122 SER B CA 1
ATOM 4845 C C . SER B 1 122 ? 2.943 7.898 3.268 1 82.19 122 SER B C 1
ATOM 4847 O O . SER B 1 122 ? 2.541 7.945 2.104 1 82.19 122 SER B O 1
ATOM 4849 N N . LEU B 1 123 ? 2.961 8.938 3.963 1 86.69 123 LEU B N 1
ATOM 4850 C CA . LEU B 1 123 ? 2.541 10.242 3.463 1 86.69 123 LEU B CA 1
ATOM 4851 C C . LEU B 1 123 ? 3.734 11.18 3.314 1 86.69 123 LEU B C 1
ATOM 4853 O O . LEU B 1 123 ? 4.82 10.891 3.82 1 86.69 123 LEU B O 1
ATOM 4857 N N . LEU B 1 124 ? 3.488 12.172 2.539 1 89.88 124 LEU B N 1
ATOM 4858 C CA . LEU B 1 124 ? 4.355 13.352 2.555 1 89.88 124 LEU B CA 1
ATOM 4859 C C . LEU B 1 124 ? 3.664 14.523 3.24 1 89.88 124 LEU B C 1
ATOM 4861 O O . LEU B 1 124 ? 2.436 14.547 3.348 1 89.88 124 LEU B O 1
ATOM 4865 N N . MET B 1 125 ? 4.453 15.406 3.674 1 90.44 125 MET B N 1
ATOM 4866 C CA . MET B 1 125 ? 3.898 16.578 4.352 1 90.44 125 MET B CA 1
ATOM 4867 C C . MET B 1 125 ? 2.861 17.266 3.479 1 90.44 125 MET B C 1
ATOM 4869 O O . MET B 1 125 ? 1.842 17.75 3.979 1 90.44 125 MET B O 1
ATOM 4873 N N . VAL B 1 126 ? 3.031 17.281 2.195 1 91.44 126 VAL B N 1
ATOM 4874 C CA . VAL B 1 126 ? 2.154 18 1.274 1 91.44 126 VAL B CA 1
ATOM 4875 C C . VAL B 1 126 ? 0.796 17.297 1.207 1 91.44 126 VAL B C 1
ATOM 4877 O O . VAL B 1 126 ? -0.194 17.891 0.777 1 91.44 126 VAL B O 1
ATOM 4880 N N . ASP B 1 127 ? 0.767 16.094 1.591 1 90.69 127 ASP B N 1
ATOM 4881 C CA . ASP B 1 127 ? -0.477 15.328 1.509 1 90.69 127 ASP B CA 1
ATOM 4882 C C . ASP B 1 127 ? -1.51 15.859 2.5 1 90.69 127 ASP B C 1
ATOM 4884 O O . ASP B 1 127 ? -2.715 15.695 2.297 1 90.69 127 ASP B O 1
ATOM 4888 N N . VAL B 1 128 ? -1.054 16.5 3.57 1 90.38 128 VAL B N 1
ATOM 4889 C CA . VAL B 1 128 ? -1.96 17 4.602 1 90.38 128 VAL B CA 1
ATOM 4890 C C . VAL B 1 128 ? -2.869 18.078 4.016 1 90.38 128 VAL B C 1
ATOM 4892 O O . VAL B 1 128 ? -4.094 17.922 3.992 1 90.38 128 VAL B O 1
ATOM 4895 N N . PRO B 1 129 ? -2.287 19.094 3.461 1 93.06 129 PRO B N 1
ATOM 4896 C CA . PRO B 1 129 ? -3.174 20.109 2.877 1 93.06 129 PRO B CA 1
ATOM 4897 C C . PRO B 1 129 ? -3.945 19.594 1.667 1 93.06 129 PRO B C 1
ATOM 4899 O O . PRO B 1 129 ? -5.105 19.953 1.468 1 93.06 129 PRO B O 1
ATOM 4902 N N . LEU B 1 130 ? -3.387 18.766 0.882 1 92.56 130 LEU B N 1
ATOM 4903 C CA . LEU B 1 130 ? -4.043 18.266 -0.322 1 92.56 130 LEU B CA 1
ATOM 4904 C C . LEU B 1 130 ? -5.258 17.422 0.034 1 92.56 130 LEU B C 1
ATOM 4906 O O . LEU B 1 130 ? -6.336 17.594 -0.541 1 92.56 130 LEU B O 1
ATOM 4910 N N . ASN B 1 131 ? -5.078 16.562 0.967 1 89.06 131 ASN B N 1
ATOM 4911 C CA . ASN B 1 131 ? -6.191 15.695 1.352 1 89.06 131 ASN B CA 1
ATOM 4912 C C . ASN B 1 131 ? -7.32 16.484 1.999 1 89.06 131 ASN B C 1
ATOM 4914 O O . ASN B 1 131 ? -8.5 16.203 1.768 1 89.06 131 ASN B O 1
ATOM 4918 N N . ASN B 1 132 ? -6.977 17.422 2.82 1 90.88 132 ASN B N 1
ATOM 4919 C CA . ASN B 1 132 ? -8 18.266 3.412 1 90.88 132 ASN B CA 1
ATOM 4920 C C . ASN B 1 132 ? -8.789 19.031 2.346 1 90.88 132 ASN B C 1
ATOM 4922 O O . ASN B 1 132 ? -10.008 19.188 2.459 1 90.88 132 ASN B O 1
ATOM 4926 N N . CYS B 1 133 ? -8.125 19.5 1.329 1 94 133 CYS B N 1
ATOM 4927 C CA . CYS B 1 133 ? -8.781 20.172 0.216 1 94 133 CYS B CA 1
ATOM 4928 C C . CYS B 1 133 ? -9.727 19.219 -0.513 1 94 133 CYS B C 1
ATOM 4930 O O . CYS B 1 133 ? -10.906 19.531 -0.695 1 94 133 CYS B O 1
ATOM 4932 N N . LEU B 1 134 ? -9.258 18.094 -0.84 1 89.81 134 LEU B N 1
ATOM 4933 C CA . LEU B 1 134 ? -10.039 17.141 -1.616 1 89.81 134 LEU B CA 1
ATOM 4934 C C . LEU B 1 134 ? -11.266 16.688 -0.839 1 89.81 134 LEU B C 1
ATOM 4936 O O . LEU B 1 134 ? -12.352 16.547 -1.411 1 89.81 134 LEU B O 1
ATOM 4940 N N . GLN B 1 135 ? -11.109 16.547 0.396 1 86.75 135 GLN B N 1
ATOM 4941 C CA . GLN B 1 135 ? -12.234 16.141 1.233 1 86.75 135 GLN B CA 1
ATOM 4942 C C . GLN B 1 135 ? -13.312 17.219 1.278 1 86.75 135 GLN B C 1
ATOM 4944 O O . GLN B 1 135 ? -14.5 16.906 1.383 1 86.75 135 GLN B O 1
ATOM 4949 N N . ALA B 1 136 ? -12.859 18.391 1.147 1 92.25 136 ALA B N 1
ATOM 4950 C CA . ALA B 1 136 ? -13.805 19.516 1.201 1 92.25 136 ALA B CA 1
ATOM 4951 C C . ALA B 1 136 ? -14.391 19.797 -0.176 1 92.25 136 ALA B C 1
ATOM 4953 O O . ALA B 1 136 ? -15.266 20.656 -0.317 1 92.25 136 ALA B O 1
ATOM 4954 N N . GLY B 1 137 ? -13.859 19.109 -1.204 1 91.56 137 GLY B N 1
ATOM 4955 C CA . GLY B 1 137 ? -14.359 19.297 -2.559 1 91.56 137 GLY B CA 1
ATOM 4956 C C . GLY B 1 137 ? -13.492 20.234 -3.383 1 91.56 137 GLY B C 1
ATOM 4957 O O . GLY B 1 137 ? -13.828 20.547 -4.527 1 91.56 137 GLY B O 1
ATOM 4958 N N . ILE B 1 138 ? -12.492 20.719 -2.814 1 95.12 138 ILE B N 1
ATOM 4959 C CA . ILE B 1 138 ? -11.547 21.547 -3.559 1 95.12 138 ILE B CA 1
ATOM 4960 C C . ILE B 1 138 ? -10.602 20.641 -4.363 1 95.12 138 ILE B C 1
ATOM 4962 O O . ILE B 1 138 ? -9.758 19.953 -3.795 1 95.12 138 ILE B O 1
ATOM 4966 N N . ASN B 1 139 ? -10.711 20.703 -5.68 1 93.06 139 ASN B N 1
ATOM 4967 C CA . ASN B 1 139 ? -9.922 19.75 -6.465 1 93.06 139 ASN B CA 1
ATOM 4968 C C . ASN B 1 139 ? -9.078 20.453 -7.516 1 93.06 139 ASN B C 1
ATOM 4970 O O . ASN B 1 139 ? -8.5 19.812 -8.398 1 93.06 139 ASN B O 1
ATOM 4974 N N . LYS B 1 140 ? -9.117 21.75 -7.539 1 93.62 140 LYS B N 1
ATOM 4975 C CA . LYS B 1 140 ? -8.188 22.562 -8.32 1 93.62 140 LYS B CA 1
ATOM 4976 C C . LYS B 1 140 ? -7.191 23.281 -7.41 1 93.62 140 LYS B C 1
ATOM 4978 O O . LYS B 1 140 ? -7.5 24.328 -6.832 1 93.62 140 LYS B O 1
ATOM 4983 N N . ILE B 1 141 ? -6.016 22.672 -7.352 1 95.44 141 ILE B N 1
ATOM 4984 C CA . ILE B 1 141 ? -5.051 23.078 -6.336 1 95.44 141 ILE B CA 1
ATOM 4985 C C . ILE B 1 141 ? -3.725 23.438 -7.004 1 95.44 141 ILE B C 1
ATOM 4987 O O . ILE B 1 141 ? -3.289 22.766 -7.941 1 95.44 141 ILE B O 1
ATOM 4991 N N . TYR B 1 142 ? -3.131 24.516 -6.527 1 93.38 142 TYR B N 1
ATOM 4992 C CA . TYR B 1 142 ? -1.804 24.938 -6.953 1 93.38 142 TYR B CA 1
ATOM 4993 C C . TYR B 1 142 ? -0.796 24.797 -5.82 1 93.38 142 TYR B C 1
ATOM 4995 O O . TYR B 1 142 ? -1.036 25.281 -4.707 1 93.38 142 TYR B O 1
ATOM 5003 N N . VAL B 1 143 ? 0.312 24.125 -6.117 1 92.94 143 VAL B N 1
ATOM 5004 C CA . VAL B 1 143 ? 1.404 23.984 -5.16 1 92.94 143 VAL B CA 1
ATOM 5005 C C . VAL B 1 143 ? 2.58 24.875 -5.586 1 92.94 143 VAL B C 1
ATOM 5007 O O . VAL B 1 143 ? 3.207 24.625 -6.617 1 92.94 143 VAL B O 1
ATOM 5010 N N . LEU B 1 144 ? 2.816 25.891 -4.75 1 90.06 144 LEU B N 1
ATOM 5011 C CA . LEU B 1 144 ? 3.881 26.844 -5.07 1 90.06 144 LEU B CA 1
ATOM 5012 C C . LEU B 1 144 ? 5.195 26.406 -4.426 1 90.06 144 LEU B C 1
ATOM 5014 O O . LEU B 1 144 ? 5.332 26.438 -3.199 1 90.06 144 LEU B O 1
ATOM 5018 N N . THR B 1 145 ? 6.125 25.984 -5.312 1 84.19 145 THR B N 1
ATOM 5019 C CA . THR B 1 145 ? 7.402 25.516 -4.781 1 84.19 145 THR B CA 1
ATOM 5020 C C . THR B 1 145 ? 8.562 26.219 -5.465 1 84.19 145 THR B C 1
ATOM 5022 O O . THR B 1 145 ? 8.391 26.844 -6.508 1 84.19 145 THR B O 1
ATOM 5025 N N . GLN B 1 146 ? 9.703 26.375 -4.777 1 71.69 146 GLN B N 1
ATOM 5026 C CA . GLN B 1 146 ? 10.859 27.016 -5.383 1 71.69 146 GLN B CA 1
ATOM 5027 C C . GLN B 1 146 ? 12.07 26.094 -5.367 1 71.69 146 GLN B C 1
ATOM 5029 O O . GLN B 1 146 ? 13 26.266 -6.16 1 71.69 146 GLN B O 1
ATOM 5034 N N . PHE B 1 147 ? 12.039 25.172 -4.469 1 65.5 147 PHE B N 1
ATOM 5035 C CA . PHE B 1 147 ? 13.258 24.391 -4.27 1 65.5 147 PHE B CA 1
ATOM 5036 C C . PHE B 1 147 ? 13 22.922 -4.543 1 65.5 147 PHE B C 1
ATOM 5038 O O . PHE B 1 147 ? 12.008 22.359 -4.07 1 65.5 147 PHE B O 1
ATOM 5045 N N . GLN B 1 148 ? 13.953 22.281 -5.324 1 69.44 148 GLN B N 1
ATOM 5046 C CA . GLN B 1 148 ? 14.039 20.828 -5.453 1 69.44 148 GLN B CA 1
ATOM 5047 C C . GLN B 1 148 ? 12.664 20.203 -5.598 1 69.44 148 GLN B C 1
ATOM 5049 O O . GLN B 1 148 ? 12.305 19.297 -4.844 1 69.44 148 GLN B O 1
ATOM 5054 N N . SER B 1 149 ? 12 20.609 -6.703 1 75.81 149 SER B N 1
ATOM 5055 C CA . SER B 1 149 ? 10.586 20.281 -6.852 1 75.81 149 SER B CA 1
ATOM 5056 C C . SER B 1 149 ? 10.398 18.891 -7.465 1 75.81 149 SER B C 1
ATOM 5058 O O . SER B 1 149 ? 9.273 18.391 -7.551 1 75.81 149 SER B O 1
ATOM 5060 N N . HIS B 1 150 ? 11.484 18.25 -7.754 1 78 150 HIS B N 1
ATOM 5061 C CA . HIS B 1 150 ? 11.375 17 -8.5 1 78 150 HIS B CA 1
ATOM 5062 C C . HIS B 1 150 ? 10.594 15.953 -7.715 1 78 150 HIS B C 1
ATOM 5064 O O . HIS B 1 150 ? 9.672 15.328 -8.25 1 78 150 HIS B O 1
ATOM 5070 N N . MET B 1 151 ? 10.914 15.773 -6.48 1 81.31 151 MET B N 1
ATOM 5071 C CA . MET B 1 151 ? 10.25 14.766 -5.66 1 81.31 151 MET B CA 1
ATOM 5072 C C . MET B 1 151 ? 8.766 15.102 -5.488 1 81.31 151 MET B C 1
ATOM 5074 O O . MET B 1 151 ? 7.918 14.211 -5.527 1 81.31 151 MET B O 1
ATOM 5078 N N . LEU B 1 152 ? 8.562 16.312 -5.348 1 85.19 152 LEU B N 1
ATOM 5079 C CA . LEU B 1 152 ? 7.18 16.75 -5.207 1 85.19 152 LEU B CA 1
ATOM 5080 C C . LEU B 1 152 ? 6.391 16.484 -6.484 1 85.19 152 LEU B C 1
ATOM 5082 O O . LEU B 1 152 ? 5.273 15.969 -6.434 1 85.19 152 LEU B O 1
ATOM 5086 N N . ASN B 1 153 ? 7.016 16.812 -7.543 1 83.94 153 ASN B N 1
ATOM 5087 C CA . ASN B 1 153 ? 6.383 16.594 -8.844 1 83.94 153 ASN B CA 1
ATOM 5088 C C . ASN B 1 153 ? 6.074 15.125 -9.086 1 83.94 153 ASN B C 1
ATOM 5090 O O . ASN B 1 153 ? 4.973 14.781 -9.516 1 83.94 153 ASN B O 1
ATOM 5094 N N . SER B 1 154 ? 7.027 14.367 -8.789 1 83.44 154 SER B N 1
ATOM 5095 C CA . SER B 1 154 ? 6.859 12.93 -8.992 1 83.44 154 SER B CA 1
ATOM 5096 C C . SER B 1 154 ? 5.738 12.375 -8.117 1 83.44 154 SER B C 1
ATOM 5098 O O . SER B 1 154 ? 4.914 11.586 -8.586 1 83.44 154 SER B O 1
ATOM 5100 N N . HIS B 1 155 ? 5.723 12.789 -6.934 1 86.5 155 HIS B N 1
ATOM 5101 C CA . HIS B 1 155 ? 4.703 12.328 -6 1 86.5 155 HIS B CA 1
ATOM 5102 C C . HIS B 1 155 ? 3.311 12.766 -6.441 1 86.5 155 HIS B C 1
ATOM 5104 O O . HIS B 1 155 ? 2.379 11.961 -6.465 1 86.5 155 HIS B O 1
ATOM 5110 N N . ILE B 1 156 ? 3.197 13.969 -6.801 1 87.19 156 ILE B N 1
ATOM 5111 C CA . ILE B 1 156 ? 1.904 14.531 -7.172 1 87.19 156 ILE B CA 1
ATOM 5112 C C . ILE B 1 156 ? 1.402 13.867 -8.453 1 87.19 156 ILE B C 1
ATOM 5114 O O . ILE B 1 156 ? 0.222 13.523 -8.562 1 87.19 156 ILE B O 1
ATOM 5118 N N . ALA B 1 157 ? 2.268 13.672 -9.328 1 82.5 157 ALA B N 1
ATOM 5119 C CA . ALA B 1 157 ? 1.902 13.016 -10.586 1 82.5 157 ALA B CA 1
ATOM 5120 C C . ALA B 1 157 ? 1.408 11.594 -10.336 1 82.5 157 ALA B C 1
ATOM 5122 O O . ALA B 1 157 ? 0.469 11.133 -10.984 1 82.5 157 ALA B O 1
ATOM 5123 N N . SER B 1 158 ? 1.922 11 -9.398 1 78.44 158 SER B N 1
ATOM 5124 C CA . SER B 1 158 ? 1.619 9.594 -9.141 1 78.44 158 SER B CA 1
ATOM 5125 C C . SER B 1 158 ? 0.365 9.453 -8.281 1 78.44 158 SER B C 1
ATOM 5127 O O . SER B 1 158 ? -0.478 8.594 -8.547 1 78.44 158 SER B O 1
ATOM 5129 N N . CYS B 1 159 ? 0.215 10.266 -7.348 1 82.06 159 CYS B N 1
ATOM 5130 C CA . CYS B 1 159 ? -0.814 10.055 -6.336 1 82.06 159 CYS B CA 1
ATOM 5131 C C . CYS B 1 159 ? -2.039 10.922 -6.621 1 82.06 159 CYS B C 1
ATOM 5133 O O . CYS B 1 159 ? -3.125 10.648 -6.102 1 82.06 159 CYS B O 1
ATOM 5135 N N . TYR B 1 160 ? -1.791 11.961 -7.375 1 86.25 160 TYR B N 1
ATOM 5136 C CA . TYR B 1 160 ? -2.879 12.891 -7.664 1 86.25 160 TYR B CA 1
ATOM 5137 C C . TYR B 1 160 ? -3.004 13.133 -9.164 1 86.25 160 TYR B C 1
ATOM 5139 O O . TYR B 1 160 ? -2.871 14.273 -9.625 1 86.25 160 TYR B O 1
ATOM 5147 N N . PRO B 1 161 ? -3.402 12.102 -9.812 1 78.44 161 PRO B N 1
ATOM 5148 C CA . PRO B 1 161 ? -3.521 12.281 -11.266 1 78.44 161 PRO B CA 1
ATOM 5149 C C . PRO B 1 161 ? -4.652 13.234 -11.648 1 78.44 161 PRO B C 1
ATOM 5151 O O . PRO B 1 161 ? -5.727 13.195 -11.039 1 78.44 161 PRO B O 1
ATOM 5154 N N . PRO B 1 162 ? -4.359 14.031 -12.617 1 81.31 162 PRO B N 1
ATOM 5155 C CA . PRO B 1 162 ? -5.383 14.992 -13.039 1 81.31 162 PRO B CA 1
ATOM 5156 C C . PRO B 1 162 ? -6.52 14.336 -13.82 1 81.31 162 PRO B C 1
ATOM 5158 O O . PRO B 1 162 ? -6.324 13.281 -14.43 1 81.31 162 PRO B O 1
ATOM 5161 N N . ARG B 1 163 ? -7.672 14.922 -13.648 1 77.19 163 ARG B N 1
ATOM 5162 C CA . ARG B 1 163 ? -8.812 14.586 -14.5 1 77.19 163 ARG B CA 1
ATOM 5163 C C . ARG B 1 163 ? -9.102 15.719 -15.484 1 77.19 163 ARG B C 1
ATOM 5165 O O . ARG B 1 163 ? -9.688 16.734 -15.117 1 77.19 163 ARG B O 1
ATOM 5172 N N . LYS B 1 164 ? -8.711 15.422 -16.672 1 69.5 164 LYS B N 1
ATOM 5173 C CA . LYS B 1 164 ? -8.766 16.516 -17.641 1 69.5 164 LYS B CA 1
ATOM 5174 C C . LYS B 1 164 ? -9.961 16.359 -18.594 1 69.5 164 LYS B C 1
ATOM 5176 O O . LYS B 1 164 ? -10.289 17.266 -19.344 1 69.5 164 LYS B O 1
ATOM 5181 N N . PHE B 1 165 ? -10.586 15.164 -18.469 1 65.56 165 PHE B N 1
ATOM 5182 C CA . PHE B 1 165 ? -11.656 14.938 -19.438 1 65.56 165 PHE B CA 1
ATOM 5183 C C . PHE B 1 165 ? -13.016 15.242 -18.812 1 65.56 165 PHE B C 1
ATOM 5185 O O . PHE B 1 165 ? -13.203 15.102 -17.609 1 65.56 165 PHE B O 1
ATOM 5192 N N . GLY B 1 166 ? -13.945 15.883 -19.547 1 64.69 166 GLY B N 1
ATOM 5193 C CA . GLY B 1 166 ? -15.297 16.25 -19.141 1 64.69 166 GLY B CA 1
ATOM 5194 C C . GLY B 1 166 ? -15.555 17.734 -19.188 1 64.69 166 GLY B C 1
ATOM 5195 O O . GLY B 1 166 ? -14.75 18.5 -19.734 1 64.69 166 GLY B O 1
ATOM 5196 N N . LYS B 1 167 ? -16.688 18.094 -18.625 1 68 167 LYS B N 1
ATOM 5197 C CA . LYS B 1 167 ? -17.031 19.516 -18.531 1 68 167 LYS B CA 1
ATOM 5198 C C . LYS B 1 167 ? -16.031 20.266 -17.672 1 68 167 LYS B C 1
ATOM 5200 O O . LYS B 1 167 ? -15.492 19.719 -16.703 1 68 167 LYS B O 1
ATOM 5205 N N . PRO B 1 168 ? -15.617 21.359 -18.109 1 63.94 168 PRO B N 1
ATOM 5206 C CA . PRO B 1 168 ? -14.57 22.141 -17.453 1 63.94 168 PRO B CA 1
ATOM 5207 C C . PRO B 1 168 ? -14.703 22.156 -15.938 1 63.94 168 PRO B C 1
ATOM 5209 O O . PRO B 1 168 ? -13.703 22.047 -15.219 1 63.94 168 PRO B O 1
ATOM 5212 N N . ASP B 1 169 ? -15.898 22.156 -15.461 1 71 169 ASP B N 1
ATOM 5213 C CA . ASP B 1 169 ? -16.094 22.297 -14.023 1 71 169 ASP B CA 1
ATOM 5214 C C . ASP B 1 169 ? -15.953 20.938 -13.328 1 71 169 ASP B C 1
ATOM 5216 O O . ASP B 1 169 ? -15.922 20.859 -12.102 1 71 169 ASP B O 1
ATOM 5220 N N . GLN B 1 170 ? -15.789 19.906 -14.109 1 74.81 170 GLN B N 1
ATOM 5221 C CA . GLN B 1 170 ? -15.633 18.578 -13.555 1 74.81 170 GLN B CA 1
ATOM 5222 C C . GLN B 1 170 ? -14.164 18.141 -13.562 1 74.81 170 GLN B C 1
ATOM 5224 O O . GLN B 1 170 ? -13.828 17.047 -13.102 1 74.81 170 GLN B O 1
ATOM 5229 N N . GLN B 1 171 ? -13.391 19.125 -14.016 1 79.94 171 GLN B N 1
ATOM 5230 C CA . GLN B 1 171 ? -11.969 18.828 -14.078 1 79.94 171 GLN B CA 1
ATOM 5231 C C . GLN B 1 171 ? -11.32 18.953 -12.695 1 79.94 171 GLN B C 1
ATOM 5233 O O . GLN B 1 171 ? -11.883 19.578 -11.797 1 79.94 171 GLN B O 1
ATOM 5238 N N . SER B 1 172 ? -10.312 18.234 -12.445 1 87.25 172 SER B N 1
ATOM 5239 C CA . SER B 1 172 ? -9.516 18.281 -11.219 1 87.25 172 SER B CA 1
ATOM 5240 C C . SER B 1 172 ? -8.023 18.203 -11.516 1 87.25 172 SER B C 1
ATOM 5242 O O . SER B 1 172 ? -7.617 17.547 -12.477 1 87.25 172 SER B O 1
ATOM 5244 N N . TRP B 1 173 ? -7.242 19.078 -10.742 1 88.5 173 TRP B N 1
ATOM 5245 C CA . TRP B 1 173 ? -5.797 18.984 -10.914 1 88.5 173 TRP B CA 1
ATOM 5246 C C . TRP B 1 173 ? -5.07 19.469 -9.664 1 88.5 173 TRP B C 1
ATOM 5248 O O . TRP B 1 173 ? -5.648 20.188 -8.844 1 88.5 173 TRP B O 1
ATOM 5258 N N . VAL B 1 174 ? -3.895 18.984 -9.523 1 91.75 174 VAL B N 1
ATOM 5259 C CA . VAL B 1 174 ? -2.877 19.516 -8.625 1 91.75 174 VAL B CA 1
ATOM 5260 C C . VAL B 1 174 ? -1.646 19.938 -9.422 1 91.75 174 VAL B C 1
ATOM 5262 O O . VAL B 1 174 ? -0.894 19.094 -9.906 1 91.75 174 VAL B O 1
ATOM 5265 N N . ASP B 1 175 ? -1.424 21.219 -9.547 1 88.69 175 ASP B N 1
ATOM 5266 C CA . ASP B 1 175 ? -0.332 21.734 -10.367 1 88.69 175 ASP B CA 1
ATOM 5267 C C . ASP B 1 175 ? 0.804 22.266 -9.492 1 88.69 175 ASP B C 1
ATOM 5269 O O . ASP B 1 175 ? 0.58 23.094 -8.602 1 88.69 175 ASP B O 1
ATOM 5273 N N . VAL B 1 176 ? 1.931 21.781 -9.797 1 87.81 176 VAL B N 1
ATOM 5274 C CA . VAL B 1 176 ? 3.113 22.297 -9.117 1 87.81 176 VAL B CA 1
ATOM 5275 C C . VAL B 1 176 ? 3.705 23.453 -9.914 1 87.81 176 VAL B C 1
ATOM 5277 O O . VAL B 1 176 ? 4.102 23.281 -11.07 1 87.81 176 VAL B O 1
ATOM 5280 N N . LEU B 1 177 ? 3.664 24.609 -9.305 1 84 177 LEU B N 1
ATOM 5281 C CA . LEU B 1 177 ? 4.207 25.797 -9.938 1 84 177 LEU B CA 1
ATOM 5282 C C . LEU B 1 177 ? 5.559 26.172 -9.344 1 84 177 LEU B C 1
ATOM 5284 O O . LEU B 1 177 ? 5.656 26.469 -8.148 1 84 177 LEU B O 1
ATOM 5288 N N . ALA B 1 178 ? 6.562 25.828 -10.133 1 72.5 178 ALA B N 1
ATOM 5289 C CA . ALA B 1 178 ? 7.91 26.141 -9.664 1 72.5 178 ALA B CA 1
ATOM 5290 C C . ALA B 1 178 ? 8.273 27.594 -9.977 1 72.5 178 ALA B C 1
ATOM 5292 O O . ALA B 1 178 ? 7.793 28.156 -10.961 1 72.5 178 ALA B O 1
ATOM 5293 N N . ALA B 1 179 ? 8.891 28.234 -9.055 1 62.91 179 ALA B N 1
ATOM 5294 C CA . ALA B 1 179 ? 9.367 29.594 -9.328 1 62.91 179 ALA B CA 1
ATOM 5295 C C . ALA B 1 179 ? 10.203 29.625 -10.609 1 62.91 179 ALA B C 1
ATOM 5297 O O . ALA B 1 179 ? 11.055 28.766 -10.828 1 62.91 179 ALA B O 1
ATOM 5298 N N . GLN B 1 180 ? 9.523 29.906 -11.828 1 51.47 180 GLN B N 1
ATOM 5299 C CA . GLN B 1 180 ? 10.203 30.016 -13.109 1 51.47 180 GLN B CA 1
ATOM 5300 C C . GLN B 1 180 ? 11.516 30.797 -12.969 1 51.47 180 GLN B C 1
ATOM 5302 O O . GLN B 1 180 ? 11.578 31.797 -12.273 1 51.47 180 GLN B O 1
ATOM 5307 N N . GLN B 1 181 ? 12.578 29.984 -13.023 1 44.81 181 GLN B N 1
ATOM 5308 C CA . GLN B 1 181 ? 13.812 30.734 -13.273 1 44.81 181 GLN B CA 1
ATOM 5309 C C . GLN B 1 181 ? 13.656 31.672 -14.461 1 44.81 181 GLN B C 1
ATOM 5311 O O . GLN B 1 181 ? 13.43 31.234 -15.586 1 44.81 181 GLN B O 1
ATOM 5316 N N . THR B 1 182 ? 12.883 32.688 -14.453 1 39.22 182 THR B N 1
ATOM 5317 C CA . THR B 1 182 ? 13.117 33.531 -15.609 1 39.22 182 THR B CA 1
ATOM 5318 C C . THR B 1 182 ? 14.617 33.688 -15.859 1 39.22 182 THR B C 1
ATOM 5320 O O . THR B 1 182 ? 15.422 33.562 -14.938 1 39.22 182 THR B O 1
ATOM 5323 N N . VAL B 1 183 ? 15.141 33.625 -17.188 1 37.22 183 VAL B N 1
ATOM 5324 C CA . VAL B 1 183 ? 16.484 33.781 -17.734 1 37.22 183 VAL B CA 1
ATOM 5325 C C . VAL B 1 183 ? 17.297 34.719 -16.844 1 37.22 183 VAL B C 1
ATOM 5327 O O . VAL B 1 183 ? 18.5 34.562 -16.672 1 37.22 183 VAL B O 1
ATOM 5330 N N . THR B 1 184 ? 16.844 35.969 -16.594 1 37.72 184 THR B N 1
ATOM 5331 C CA . THR B 1 184 ? 17.734 37 -16.078 1 37.72 184 THR B CA 1
ATOM 5332 C C . THR B 1 184 ? 18.031 36.781 -14.602 1 37.72 184 THR B C 1
ATOM 5334 O O . THR B 1 184 ? 19.109 37.094 -14.125 1 37.72 184 THR B O 1
ATOM 5337 N N . GLU B 1 185 ? 17.078 37 -13.625 1 37.31 185 GLU B N 1
ATOM 5338 C CA . GLU B 1 185 ? 17.359 36.969 -12.195 1 37.31 185 GLU B CA 1
ATOM 5339 C C . GLU B 1 185 ? 16.734 35.75 -11.516 1 37.31 185 GLU B C 1
ATOM 5341 O O . GLU B 1 185 ? 15.523 35.531 -11.625 1 37.31 185 GLU B O 1
ATOM 5346 N N . ARG B 1 186 ? 17.406 34.75 -11.305 1 46.47 186 ARG B N 1
ATOM 5347 C CA . ARG B 1 186 ? 17.188 33.688 -10.352 1 46.47 186 ARG B CA 1
ATOM 5348 C C . ARG B 1 186 ? 16.5 34.188 -9.086 1 46.47 186 ARG B C 1
ATOM 5350 O O . ARG B 1 186 ? 17.156 34.438 -8.078 1 46.47 186 ARG B O 1
ATOM 5357 N N . GLU B 1 187 ? 15.359 34.906 -9.117 1 52.5 187 GLU B N 1
ATOM 5358 C CA . GLU B 1 187 ? 14.852 35.5 -7.883 1 52.5 187 GLU B CA 1
ATOM 5359 C C . GLU B 1 187 ? 13.984 34.531 -7.109 1 52.5 187 GLU B C 1
ATOM 5361 O O . GLU B 1 187 ? 12.977 34.031 -7.629 1 52.5 187 GLU B O 1
ATOM 5366 N N . TRP B 1 188 ? 14.383 33.844 -5.969 1 60.53 188 TRP B N 1
ATOM 5367 C CA . TRP B 1 188 ? 13.703 33.031 -4.969 1 60.53 188 TRP B CA 1
ATOM 5368 C C . TRP B 1 188 ? 12.578 33.812 -4.297 1 60.53 188 TRP B C 1
ATOM 5370 O O . TRP B 1 188 ? 12.586 35.031 -4.316 1 60.53 188 TRP B O 1
ATOM 5380 N N . TYR B 1 189 ? 11.484 33 -3.953 1 65.5 189 TYR B N 1
ATOM 5381 C CA . TYR B 1 189 ? 10.43 33.688 -3.207 1 65.5 189 TYR B CA 1
ATOM 5382 C C . TYR B 1 189 ? 10.984 34.344 -1.957 1 65.5 189 TYR B C 1
ATOM 5384 O O . TYR B 1 189 ? 11.727 33.719 -1.191 1 65.5 189 TYR B O 1
ATOM 5392 N N . ARG B 1 190 ? 10.703 35.531 -1.771 1 69.06 190 ARG B N 1
ATOM 5393 C CA . ARG B 1 190 ? 11.117 36.25 -0.575 1 69.06 190 ARG B CA 1
ATOM 5394 C C . ARG B 1 190 ? 10.242 35.906 0.618 1 69.06 190 ARG B C 1
ATOM 5396 O O . ARG B 1 190 ? 10.617 36.125 1.769 1 69.06 190 ARG B O 1
ATOM 5403 N N . GLY B 1 191 ? 9.078 35.375 0.276 1 78.44 191 GLY B N 1
ATOM 5404 C CA . GLY B 1 191 ? 8.094 35.031 1.292 1 78.44 191 GLY B CA 1
ATOM 5405 C C . GLY B 1 191 ? 6.816 34.438 0.715 1 78.44 191 GLY B C 1
ATOM 5406 O O . GLY B 1 191 ? 6.719 34.219 -0.496 1 78.44 191 GLY B O 1
ATOM 5407 N N . SER B 1 192 ? 5.922 34.188 1.582 1 81.75 192 SER B N 1
ATOM 5408 C CA . SER B 1 192 ? 4.66 33.562 1.198 1 81.75 192 SER B CA 1
ATOM 5409 C C . SER B 1 192 ? 3.873 34.469 0.236 1 81.75 192 SER B C 1
ATOM 5411 O O . SER B 1 192 ? 3.35 33.969 -0.771 1 81.75 192 SER B O 1
ATOM 5413 N N . ALA B 1 193 ? 3.795 35.688 0.521 1 85.5 193 ALA B N 1
ATOM 5414 C CA . ALA B 1 193 ? 3.061 36.625 -0.341 1 85.5 193 ALA B CA 1
ATOM 5415 C C . ALA B 1 193 ? 3.75 36.781 -1.693 1 85.5 193 ALA B C 1
ATOM 5417 O O . ALA B 1 193 ? 3.086 36.906 -2.727 1 85.5 193 ALA B O 1
ATOM 5418 N N . ASP B 1 194 ? 5.012 36.781 -1.642 1 83.44 194 ASP B N 1
ATOM 5419 C CA . ASP B 1 194 ? 5.789 36.875 -2.873 1 83.44 194 ASP B CA 1
ATOM 5420 C C . ASP B 1 194 ? 5.551 35.656 -3.773 1 83.44 194 ASP B C 1
ATOM 5422 O O . ASP B 1 194 ? 5.457 35.812 -4.996 1 83.44 194 ASP B O 1
ATOM 5426 N N . ALA B 1 195 ? 5.516 34.531 -3.17 1 84.88 195 ALA B N 1
ATOM 5427 C CA . ALA B 1 195 ? 5.242 33.312 -3.924 1 84.88 195 ALA B CA 1
ATOM 5428 C C . ALA B 1 195 ? 3.912 33.406 -4.668 1 84.88 195 ALA B C 1
ATOM 5430 O O . ALA B 1 195 ? 3.82 33.031 -5.84 1 84.88 195 ALA B O 1
ATOM 5431 N N . ILE B 1 196 ? 2.945 33.938 -4.043 1 87.75 196 ILE B N 1
ATOM 5432 C CA . ILE B 1 196 ? 1.628 34.094 -4.652 1 87.75 196 ILE B CA 1
ATOM 5433 C C . ILE B 1 196 ? 1.684 35.156 -5.742 1 87.75 196 ILE B C 1
ATOM 5435 O O . ILE B 1 196 ? 1.177 34.969 -6.848 1 87.75 196 ILE B O 1
ATOM 5439 N N . ARG B 1 197 ? 2.312 36.25 -5.422 1 87.56 197 ARG B N 1
ATOM 5440 C CA . ARG B 1 197 ? 2.404 37.344 -6.371 1 87.56 197 ARG B CA 1
ATOM 5441 C C . ARG B 1 197 ? 3.023 36.906 -7.688 1 87.56 197 ARG B C 1
ATOM 5443 O O . ARG B 1 197 ? 2.514 37.219 -8.766 1 87.56 197 ARG B O 1
ATOM 5450 N N . LYS B 1 198 ? 4.055 36.188 -7.59 1 85 198 LYS B N 1
ATOM 5451 C CA . LYS B 1 198 ? 4.801 35.75 -8.766 1 85 198 LYS B CA 1
ATOM 5452 C C . LYS B 1 198 ? 4 34.75 -9.594 1 85 198 LYS B C 1
ATOM 5454 O O . LYS B 1 198 ? 4.32 34.5 -10.758 1 85 198 LYS B O 1
ATOM 5459 N N . ASN B 1 199 ? 2.98 34.188 -8.992 1 87.19 199 ASN B N 1
ATOM 5460 C CA . ASN B 1 199 ? 2.182 33.188 -9.703 1 87.19 199 ASN B CA 1
ATOM 5461 C C . ASN B 1 199 ? 0.753 33.688 -9.93 1 87.19 199 ASN B C 1
ATOM 5463 O O . ASN B 1 199 ? -0.142 32.906 -10.211 1 87.19 199 ASN B O 1
ATOM 5467 N N . LEU B 1 200 ? 0.489 34.938 -9.805 1 87.38 200 LEU B N 1
ATOM 5468 C CA . LEU B 1 200 ? -0.847 35.531 -9.953 1 87.38 200 LEU B CA 1
ATOM 5469 C C . LEU B 1 200 ? -1.41 35.219 -11.336 1 87.38 200 LEU B C 1
ATOM 5471 O O . LEU B 1 200 ? -2.613 35 -11.492 1 87.38 200 LEU B O 1
ATOM 5475 N N . GLY B 1 201 ? -0.527 35.25 -12.336 1 83.62 201 GLY B N 1
ATOM 5476 C CA . GLY B 1 201 ? -0.968 35 -13.695 1 83.62 201 GLY B CA 1
ATOM 5477 C C . GLY B 1 201 ? -1.608 33.625 -13.844 1 83.62 201 GLY B C 1
ATOM 5478 O O . GLY B 1 201 ? -2.607 33.469 -14.547 1 83.62 201 GLY B O 1
ATOM 5479 N N . GLU B 1 202 ? -1.047 32.656 -13.141 1 85.44 202 GLU B N 1
ATOM 5480 C CA . GLU B 1 202 ? -1.567 31.312 -13.203 1 85.44 202 GLU B CA 1
ATOM 5481 C C . GLU B 1 202 ? -2.824 31.156 -12.352 1 85.44 202 GLU B C 1
ATOM 5483 O O . GLU B 1 202 ? -3.699 30.344 -12.664 1 85.44 202 GLU B O 1
ATOM 5488 N N . LEU B 1 203 ? -2.902 31.953 -11.32 1 89.06 203 LEU B N 1
ATOM 5489 C CA . LEU B 1 203 ? -4.023 31.844 -10.391 1 89.06 203 LEU B CA 1
ATOM 5490 C C . LEU B 1 203 ? -5.27 32.5 -10.969 1 89.06 203 LEU B C 1
ATOM 5492 O O . LEU B 1 203 ? -6.395 32.094 -10.648 1 89.06 203 LEU B O 1
ATOM 5496 N N . LYS B 1 204 ? -5 33.469 -11.766 1 87.31 204 LYS B N 1
ATOM 5497 C CA . LYS B 1 204 ? -6.125 34.125 -12.43 1 87.31 204 LYS B CA 1
ATOM 5498 C C . LYS B 1 204 ? -6.734 33.219 -13.492 1 87.31 204 LYS B C 1
ATOM 5500 O O . LYS B 1 204 ? -6.094 32.906 -14.5 1 87.31 204 LYS B O 1
ATOM 5505 N N . ASP B 1 205 ? -7.832 32.594 -13.281 1 79.81 205 ASP B N 1
ATOM 5506 C CA . ASP B 1 205 ? -8.383 31.516 -14.109 1 79.81 205 ASP B CA 1
ATOM 5507 C C . ASP B 1 205 ? -9.523 32.031 -14.984 1 79.81 205 ASP B C 1
ATOM 5509 O O . ASP B 1 205 ? -10.305 31.25 -15.531 1 79.81 205 ASP B O 1
ATOM 5513 N N . GLN B 1 206 ? -9.68 33.281 -15.172 1 75.25 206 GLN B N 1
ATOM 5514 C CA . GLN B 1 206 ? -10.758 33.844 -15.977 1 75.25 206 GLN B CA 1
ATOM 5515 C C . GLN B 1 206 ? -10.672 33.406 -17.422 1 75.25 206 GLN B C 1
ATOM 5517 O O . GLN B 1 206 ? -11.695 33.188 -18.078 1 75.25 206 GLN B O 1
ATOM 5522 N N . ASP B 1 207 ? -9.523 33.094 -17.844 1 70.5 207 ASP B N 1
ATOM 5523 C CA . ASP B 1 207 ? -9.344 32.781 -19.25 1 70.5 207 ASP B CA 1
ATOM 5524 C C . ASP B 1 207 ? -9.117 31.281 -19.469 1 70.5 207 ASP B C 1
ATOM 5526 O O . ASP B 1 207 ? -8.758 30.859 -20.578 1 70.5 207 ASP B O 1
ATOM 5530 N N . LYS B 1 208 ? -9.336 30.484 -18.484 1 75.56 208 LYS B N 1
ATOM 5531 C CA . LYS B 1 208 ? -9.008 29.062 -18.609 1 75.56 208 LYS B CA 1
ATOM 5532 C C . LYS B 1 208 ? -10.242 28.25 -18.984 1 75.56 208 LYS B C 1
ATOM 5534 O O . LYS B 1 208 ? -10.203 27.016 -18.969 1 75.56 208 LYS B O 1
ATOM 5539 N N . GLY B 1 209 ? -11.367 28.984 -19.312 1 76.69 209 GLY B N 1
ATOM 5540 C CA . GLY B 1 209 ? -12.555 28.297 -19.781 1 76.69 209 GLY B CA 1
ATOM 5541 C C . GLY B 1 209 ? -13.312 27.578 -18.688 1 76.69 209 GLY B C 1
ATOM 5542 O O . GLY B 1 209 ? -14.109 26.672 -18.938 1 76.69 209 GLY B O 1
ATOM 5543 N N . ILE B 1 210 ? -12.938 27.875 -17.5 1 81.94 210 ILE B N 1
ATOM 5544 C CA . ILE B 1 210 ? -13.648 27.312 -16.359 1 81.94 210 ILE B CA 1
ATOM 5545 C C . ILE B 1 210 ? -14.281 28.422 -15.531 1 81.94 210 ILE B C 1
ATOM 5547 O O . ILE B 1 210 ? -13.977 29.609 -15.734 1 81.94 210 ILE B O 1
ATOM 5551 N N . THR B 1 211 ? -15.219 28.031 -14.656 1 87.81 211 THR B N 1
ATOM 5552 C CA . THR B 1 211 ? -15.805 29.031 -13.758 1 87.81 211 THR B CA 1
ATOM 5553 C C . THR B 1 211 ? -14.727 29.688 -12.898 1 87.81 211 THR B C 1
ATOM 5555 O O . THR B 1 211 ? -13.938 29 -12.25 1 87.81 211 THR B O 1
ATOM 5558 N N . PRO B 1 212 ? -14.633 30.953 -12.977 1 90.75 212 PRO B N 1
ATOM 5559 C CA . PRO B 1 212 ? -13.641 31.625 -12.148 1 90.75 212 PRO B CA 1
ATOM 5560 C C . PRO B 1 212 ? -13.867 31.406 -10.648 1 90.75 212 PRO B C 1
ATOM 5562 O O . PRO B 1 212 ? -15.016 31.375 -10.195 1 90.75 212 PRO B O 1
ATOM 5565 N N . ALA B 1 213 ? -12.789 31.328 -9.984 1 94.38 213 ALA B N 1
ATOM 5566 C CA . ALA B 1 213 ? -12.891 31.094 -8.547 1 94.38 213 ALA B CA 1
ATOM 5567 C C . ALA B 1 213 ? -13.367 32.344 -7.828 1 94.38 213 ALA B C 1
ATOM 5569 O O . ALA B 1 213 ? -13 33.469 -8.203 1 94.38 213 ALA B O 1
ATOM 5570 N N . CYS B 1 214 ? -14.164 32.156 -6.789 1 96.06 214 CYS B N 1
ATOM 5571 C CA . CYS B 1 214 ? -14.625 33.25 -5.93 1 96.06 214 CYS B CA 1
ATOM 5572 C C . CYS B 1 214 ? -13.727 33.375 -4.711 1 96.06 214 CYS B C 1
ATOM 5574 O O . CYS B 1 214 ? -13.562 34.5 -4.18 1 96.06 214 CYS B O 1
ATOM 5576 N N . ASP B 1 215 ? -13.211 32.281 -4.293 1 97.75 215 ASP B N 1
ATOM 5577 C CA . ASP B 1 215 ? -12.406 32.25 -3.072 1 97.75 215 ASP B CA 1
ATOM 5578 C C . ASP B 1 215 ? -11.148 31.406 -3.268 1 97.75 215 ASP B C 1
ATOM 5580 O O . ASP B 1 215 ? -11.141 30.438 -4.039 1 97.75 215 ASP B O 1
ATOM 5584 N N . TYR B 1 216 ? -10.094 31.797 -2.641 1 97.94 216 TYR B N 1
ATOM 5585 C CA . TYR B 1 216 ? -8.82 31.078 -2.625 1 97.94 216 TYR B CA 1
ATOM 5586 C C . TYR B 1 216 ? -8.445 30.656 -1.208 1 97.94 216 TYR B C 1
ATOM 5588 O O . TYR B 1 216 ? -8.422 31.484 -0.296 1 97.94 216 TYR B O 1
ATOM 5596 N N . VAL B 1 217 ? -8.227 29.391 -1.064 1 98.19 217 VAL B N 1
ATOM 5597 C CA . VAL B 1 217 ? -7.746 28.891 0.216 1 98.19 217 VAL B CA 1
ATOM 5598 C C . VAL B 1 217 ? -6.227 28.734 0.172 1 98.19 217 VAL B C 1
ATOM 5600 O O . VAL B 1 217 ? -5.699 27.938 -0.604 1 98.19 217 VAL B O 1
ATOM 5603 N N . ILE B 1 218 ? -5.547 29.531 0.997 1 97.12 218 ILE B N 1
ATOM 5604 C CA . ILE B 1 218 ? -4.09 29.484 1.082 1 97.12 218 ILE B CA 1
ATOM 5605 C C . ILE B 1 218 ? -3.672 28.562 2.23 1 97.12 218 ILE B C 1
ATOM 5607 O O . ILE B 1 218 ? -4.078 28.781 3.377 1 97.12 218 ILE B O 1
ATOM 5611 N N . LEU B 1 219 ? -2.877 27.625 1.886 1 96 219 LEU B N 1
ATOM 5612 C CA . LEU B 1 219 ? -2.553 26.578 2.852 1 96 219 LEU B CA 1
ATOM 5613 C C . LEU B 1 219 ? -1.046 26.484 3.064 1 96 219 LEU B C 1
ATOM 5615 O O . LEU B 1 219 ? -0.268 26.719 2.135 1 96 219 LEU B O 1
ATOM 5619 N N . SER B 1 220 ? -0.775 26.109 4.301 1 88.69 220 SER B N 1
ATOM 5620 C CA . SER B 1 220 ? 0.617 25.828 4.629 1 88.69 220 SER B CA 1
ATOM 5621 C C . SER B 1 220 ? 1.001 24.406 4.223 1 88.69 220 SER B C 1
ATOM 5623 O O . SER B 1 220 ? 0.267 23.453 4.5 1 88.69 220 SER B O 1
ATOM 5625 N N . GLY B 1 221 ? 2.135 24.219 3.619 1 87.25 221 GLY B N 1
ATOM 5626 C CA . GLY B 1 221 ? 2.639 22.906 3.266 1 87.25 221 GLY B CA 1
ATOM 5627 C C . GLY B 1 221 ? 3.5 22.281 4.352 1 87.25 221 GLY B C 1
ATOM 5628 O O . GLY B 1 221 ? 4.031 21.188 4.176 1 87.25 221 GLY B O 1
ATOM 5629 N N . SER B 1 222 ? 3.6 22.969 5.531 1 85.06 222 SER B N 1
ATOM 5630 C CA . SER B 1 222 ? 4.508 22.516 6.57 1 85.06 222 SER B CA 1
ATOM 5631 C C . SER B 1 222 ? 3.781 22.328 7.898 1 85.06 222 SER B C 1
ATOM 5633 O O . SER B 1 222 ? 4.363 22.547 8.969 1 85.06 222 SER B O 1
ATOM 5635 N N . ALA B 1 223 ? 2.572 22.078 7.898 1 88.94 223 ALA B N 1
ATOM 5636 C CA . ALA B 1 223 ? 1.799 21.812 9.109 1 88.94 223 ALA B CA 1
ATOM 5637 C C . ALA B 1 223 ? 0.977 20.547 8.984 1 88.94 223 ALA B C 1
ATOM 5639 O O . ALA B 1 223 ? 0.736 20.062 7.871 1 88.94 223 ALA B O 1
ATOM 5640 N N . VAL B 1 224 ? 0.715 20.016 10.086 1 88.88 224 VAL B N 1
ATOM 5641 C CA . VAL B 1 224 ? -0.163 18.859 10.141 1 88.88 224 VAL B CA 1
ATOM 5642 C C . VAL B 1 224 ? -1.469 19.219 10.844 1 88.88 224 VAL B C 1
ATOM 5644 O O . VAL B 1 224 ? -1.454 19.75 11.953 1 88.88 224 VAL B O 1
ATOM 5647 N N . TYR B 1 225 ? -2.578 19.031 10.164 1 88.06 225 TYR B N 1
ATOM 5648 C CA . TYR B 1 225 ? -3.887 19.406 10.695 1 88.06 225 TYR B CA 1
ATOM 5649 C C . TYR B 1 225 ? -4.992 18.594 10.023 1 88.06 225 TYR B C 1
ATOM 5651 O O . TYR B 1 225 ? -4.754 17.922 9.016 1 88.06 225 TYR B O 1
ATOM 5659 N N . ASN B 1 226 ? -6.086 18.547 10.594 1 85.81 226 ASN B N 1
ATOM 5660 C CA . ASN B 1 226 ? -7.336 18.031 10.039 1 85.81 226 ASN B CA 1
ATOM 5661 C C . ASN B 1 226 ? -8.445 19.078 10.102 1 85.81 226 ASN B C 1
ATOM 5663 O O . ASN B 1 226 ? -9 19.344 11.18 1 85.81 226 ASN B O 1
ATOM 5667 N N . MET B 1 227 ? -8.781 19.641 8.93 1 90.06 227 MET B N 1
ATOM 5668 C CA . MET B 1 227 ? -9.727 20.75 8.883 1 90.06 227 MET B CA 1
ATOM 5669 C C . MET B 1 227 ? -10.742 20.547 7.77 1 90.06 227 MET B C 1
ATOM 5671 O O . MET B 1 227 ? -10.391 20.109 6.672 1 90.06 227 MET B O 1
ATOM 5675 N N . ASP B 1 228 ? -11.93 20.891 8.086 1 90.75 228 ASP B N 1
ATOM 5676 C CA . ASP B 1 228 ? -12.969 20.922 7.062 1 90.75 228 ASP B CA 1
ATOM 5677 C C . ASP B 1 228 ? -13.055 22.297 6.398 1 90.75 228 ASP B C 1
ATOM 5679 O O . ASP B 1 228 ? -13.742 23.188 6.895 1 90.75 228 ASP B O 1
ATOM 5683 N N . PHE B 1 229 ? -12.555 22.422 5.246 1 95.38 229 PHE B N 1
ATOM 5684 C CA . PHE B 1 229 ? -12.461 23.734 4.59 1 95.38 229 PHE B CA 1
ATOM 5685 C C . PHE B 1 229 ? -13.828 24.172 4.086 1 95.38 229 PHE B C 1
ATOM 5687 O O . PHE B 1 229 ? -14.039 25.359 3.795 1 95.38 229 PHE B O 1
ATOM 5694 N N . SER B 1 230 ? -14.789 23.25 3.902 1 95.31 230 SER B N 1
ATOM 5695 C CA . SER B 1 230 ? -16.141 23.672 3.533 1 95.31 230 SER B CA 1
ATOM 5696 C C . SER B 1 230 ? -16.75 24.547 4.609 1 95.31 230 SER B C 1
ATOM 5698 O O . SER B 1 230 ? -17.484 25.5 4.301 1 95.31 230 SER B O 1
ATOM 5700 N N . ARG B 1 231 ? -16.391 24.281 5.824 1 95 231 ARG B N 1
ATOM 5701 C CA . ARG B 1 231 ? -16.875 25.078 6.938 1 95 231 ARG B CA 1
ATOM 5702 C C . ARG B 1 231 ? -16.172 26.438 6.988 1 95 231 ARG B C 1
ATOM 5704 O O . ARG B 1 231 ? -16.797 27.453 7.305 1 95 231 ARG B O 1
ATOM 5711 N N . VAL B 1 232 ? -14.953 26.453 6.68 1 96.75 232 VAL B N 1
ATOM 5712 C CA . VAL B 1 232 ? -14.188 27.703 6.715 1 96.75 232 VAL B CA 1
ATOM 5713 C C . VAL B 1 232 ? -14.688 28.656 5.629 1 96.75 232 VAL B C 1
ATOM 5715 O O . VAL B 1 232 ? -14.891 29.844 5.883 1 96.75 232 VAL B O 1
ATOM 5718 N N . VAL B 1 233 ? -14.883 28.078 4.469 1 97.62 233 VAL B N 1
ATOM 5719 C CA . VAL B 1 233 ? -15.352 28.891 3.35 1 97.62 233 VAL B CA 1
ATOM 5720 C C . VAL B 1 233 ? -16.766 29.375 3.617 1 97.62 233 VAL B C 1
ATOM 5722 O O . VAL B 1 233 ? -17.125 30.516 3.293 1 97.62 233 VAL B O 1
ATOM 5725 N N . ALA B 1 234 ? -17.594 28.5 4.18 1 96.88 234 ALA B N 1
ATOM 5726 C CA . ALA B 1 234 ? -18.953 28.906 4.535 1 96.88 234 ALA B CA 1
ATOM 5727 C C . ALA B 1 234 ? -18.938 30.094 5.504 1 96.88 234 ALA B C 1
ATOM 5729 O O . ALA B 1 234 ? -19.703 31.047 5.336 1 96.88 234 ALA B O 1
ATOM 5730 N N . PHE B 1 235 ? -18.125 30.078 6.5 1 96.31 235 PHE B N 1
ATOM 5731 C CA . PHE B 1 235 ? -17.953 31.172 7.453 1 96.31 235 PHE B CA 1
ATOM 5732 C C . PHE B 1 235 ? -17.5 32.438 6.746 1 96.31 235 PHE B C 1
ATOM 5734 O O . PHE B 1 235 ? -18.016 33.531 6.996 1 96.31 235 PHE B O 1
ATOM 5741 N N . HIS B 1 236 ? -16.547 32.25 5.883 1 97.81 236 HIS B N 1
ATOM 5742 C CA . HIS B 1 236 ? -15.984 33.375 5.102 1 97.81 236 HIS B CA 1
ATOM 5743 C C . HIS B 1 236 ? -17.062 34.062 4.297 1 97.81 236 HIS B C 1
ATOM 5745 O O . HIS B 1 236 ? -17.141 35.312 4.301 1 97.81 236 HIS B O 1
ATOM 5751 N N . ARG B 1 237 ? -17.891 33.312 3.678 1 97.06 237 ARG B N 1
ATOM 5752 C CA . ARG B 1 237 ? -18.938 33.844 2.82 1 97.06 237 ARG B CA 1
ATOM 5753 C C . ARG B 1 237 ? -20.078 34.438 3.648 1 97.06 237 ARG B C 1
ATOM 5755 O O . ARG B 1 237 ? -20.641 35.469 3.291 1 97.06 237 ARG B O 1
ATOM 5762 N N . GLU B 1 238 ? -20.391 33.781 4.719 1 95.94 238 GLU B N 1
ATOM 5763 C CA . GLU B 1 238 ? -21.438 34.312 5.602 1 95.94 238 GLU B CA 1
ATOM 5764 C C . GLU B 1 238 ? -21.094 35.688 6.137 1 95.94 238 GLU B C 1
ATOM 5766 O O . GLU B 1 238 ? -21.969 36.562 6.246 1 95.94 238 GLU B O 1
ATOM 5771 N N . LYS B 1 239 ? -19.859 35.875 6.438 1 96.12 239 LYS B N 1
ATOM 5772 C CA . LYS B 1 239 ? -19.391 37.156 6.984 1 96.12 239 LYS B CA 1
ATOM 5773 C C . LYS B 1 239 ? -19.078 38.156 5.871 1 96.12 239 LYS B C 1
ATOM 5775 O O . LYS B 1 239 ? -18.766 39.312 6.141 1 96.12 239 LYS B O 1
ATOM 5780 N N . ASN B 1 240 ? -19.188 37.688 4.668 1 97 240 ASN B N 1
ATOM 5781 C CA . ASN B 1 240 ? -18.719 38.469 3.543 1 97 240 ASN B CA 1
ATOM 5782 C C . ASN B 1 240 ? -17.328 39.031 3.775 1 97 240 ASN B C 1
ATOM 5784 O O . ASN B 1 240 ? -17.078 40.219 3.611 1 97 240 ASN B O 1
ATOM 5788 N N . ALA B 1 241 ? -16.484 38.156 4.266 1 98 241 ALA B N 1
ATOM 5789 C CA . ALA B 1 241 ? -15.125 38.531 4.641 1 98 241 ALA B CA 1
ATOM 5790 C C . ALA B 1 241 ? -14.25 38.719 3.41 1 98 241 ALA B C 1
ATOM 5792 O O . ALA B 1 241 ? -14.422 38.031 2.406 1 98 241 ALA B O 1
ATOM 5793 N N . ASP B 1 242 ? -13.305 39.688 3.525 1 98.19 242 ASP B N 1
ATOM 5794 C CA . ASP B 1 242 ? -12.25 39.781 2.523 1 98.19 242 ASP B CA 1
ATOM 5795 C C . ASP B 1 242 ? -11.156 38.75 2.77 1 98.19 242 ASP B C 1
ATOM 5797 O O . ASP B 1 242 ? -10.609 38.188 1.821 1 98.19 242 ASP B O 1
ATOM 5801 N N . ILE B 1 243 ? -10.875 38.625 4.023 1 98.19 243 ILE B N 1
ATOM 5802 C CA . ILE B 1 243 ? -9.891 37.625 4.473 1 98.19 243 ILE B CA 1
ATOM 5803 C C . ILE B 1 243 ? -10.414 36.906 5.715 1 98.19 243 ILE B C 1
ATOM 5805 O O . ILE B 1 243 ? -10.961 37.562 6.621 1 98.19 243 ILE B O 1
ATOM 5809 N N . THR B 1 244 ? -10.328 35.656 5.73 1 98.19 244 THR B N 1
ATOM 5810 C CA . THR B 1 244 ? -10.531 34.844 6.934 1 98.19 244 THR B CA 1
ATOM 5811 C C . THR B 1 244 ? -9.234 34.156 7.34 1 98.19 244 THR B C 1
ATOM 5813 O O . THR B 1 244 ? -8.617 33.469 6.531 1 98.19 244 THR B O 1
ATOM 5816 N N . ILE B 1 245 ? -8.797 34.375 8.562 1 97.5 245 ILE B N 1
ATOM 5817 C CA . ILE B 1 245 ? -7.598 33.75 9.102 1 97.5 245 ILE B CA 1
ATOM 5818 C C . ILE B 1 245 ? -7.992 32.562 9.992 1 97.5 245 ILE B C 1
ATOM 5820 O O . ILE B 1 245 ? -8.789 32.719 10.922 1 97.5 245 ILE B O 1
ATOM 5824 N N . CYS B 1 246 ? -7.438 31.391 9.633 1 97.25 246 CYS B N 1
ATOM 5825 C CA . CYS B 1 246 ? -7.641 30.266 10.539 1 97.25 246 CYS B CA 1
ATOM 5826 C C . CYS B 1 246 ? -6.703 30.359 11.742 1 97.25 246 CYS B C 1
ATOM 5828 O O . CYS B 1 246 ? -5.488 30.5 11.578 1 97.25 246 CYS B O 1
ATOM 5830 N N . MET B 1 247 ? -7.289 30.234 12.898 1 95.19 247 MET B N 1
ATOM 5831 C CA . MET B 1 247 ? -6.512 30.438 14.117 1 95.19 247 MET B CA 1
ATOM 5832 C C . MET B 1 247 ? -6.742 29.297 15.102 1 95.19 247 MET B C 1
ATOM 5834 O O . MET B 1 247 ? -7.762 28.594 15.031 1 95.19 247 MET B O 1
ATOM 5838 N N . HIS B 1 248 ? -5.754 29.062 15.867 1 93.38 248 HIS B N 1
ATOM 5839 C CA . HIS B 1 248 ? -5.793 28.047 16.906 1 93.38 248 HIS B CA 1
ATOM 5840 C C . HIS B 1 248 ? -5.352 28.609 18.25 1 93.38 248 HIS B C 1
ATOM 5842 O O . HIS B 1 248 ? -4.492 29.484 18.312 1 93.38 248 HIS B O 1
ATOM 5848 N N . THR B 1 249 ? -5.941 28.125 19.375 1 90.94 249 THR B N 1
ATOM 5849 C CA . THR B 1 249 ? -5.555 28.594 20.703 1 90.94 249 THR B CA 1
ATOM 5850 C C . THR B 1 249 ? -4.156 28.109 21.062 1 90.94 249 THR B C 1
ATOM 5852 O O . THR B 1 249 ? -3.699 27.078 20.562 1 90.94 249 THR B O 1
ATOM 5855 N N . CYS B 1 250 ? -3.465 28.953 21.812 1 88.38 250 CYS B N 1
ATOM 5856 C CA . CYS B 1 250 ? -2.127 28.562 22.25 1 88.38 250 CYS B CA 1
ATOM 5857 C C . CYS B 1 250 ? -1.747 29.234 23.547 1 88.38 250 CYS B C 1
ATOM 5859 O O . CYS B 1 250 ? -2.447 30.141 24.016 1 88.38 250 CYS B O 1
ATOM 5861 N N . ASP B 1 251 ? -0.626 28.75 24.078 1 87.75 251 ASP B N 1
ATOM 5862 C CA . ASP B 1 251 ? -0.089 29.344 25.297 1 87.75 251 ASP B CA 1
ATOM 5863 C C . ASP B 1 251 ? 0.893 30.469 24.969 1 87.75 251 ASP B C 1
ATOM 5865 O O . ASP B 1 251 ? 1.086 30.812 23.812 1 87.75 251 ASP B O 1
ATOM 5869 N N . GLU B 1 252 ? 1.385 31 26 1 85.19 252 GLU B N 1
ATOM 5870 C CA . GLU B 1 252 ? 2.258 32.156 25.828 1 85.19 252 GLU B CA 1
ATOM 5871 C C . GLU B 1 252 ? 3.551 31.766 25.125 1 85.19 252 GLU B C 1
ATOM 5873 O O . GLU B 1 252 ? 4.074 32.531 24.312 1 85.19 252 GLU B O 1
ATOM 5878 N N . ALA B 1 253 ? 4.02 30.594 25.453 1 82.19 253 ALA B N 1
ATOM 5879 C CA . ALA B 1 253 ? 5.277 30.156 24.844 1 82.19 253 ALA B CA 1
ATOM 5880 C C . ALA B 1 253 ? 5.152 30.047 23.328 1 82.19 253 ALA B C 1
ATOM 5882 O O . ALA B 1 253 ? 6.008 30.547 22.594 1 82.19 253 ALA B O 1
ATOM 5883 N N . LEU B 1 254 ? 4.113 29.516 22.875 1 83.94 254 LEU B N 1
ATOM 5884 C CA . LEU B 1 254 ? 3.881 29.375 21.438 1 83.94 254 LEU B CA 1
ATOM 5885 C C . LEU B 1 254 ? 3.506 30.703 20.797 1 83.94 254 LEU B C 1
ATOM 5887 O O . LEU B 1 254 ? 3.848 30.969 19.641 1 83.94 254 LEU B O 1
ATOM 5891 N N . ALA B 1 255 ? 2.881 31.531 21.516 1 87.69 255 ALA B N 1
ATOM 5892 C CA . ALA B 1 255 ? 2.398 32.812 21.016 1 87.69 255 ALA B CA 1
ATOM 5893 C C . ALA B 1 255 ? 3.557 33.688 20.562 1 87.69 255 ALA B C 1
ATOM 5895 O O . ALA B 1 255 ? 3.408 34.5 19.625 1 87.69 255 ALA B O 1
ATOM 5896 N N . ARG B 1 256 ? 4.645 33.469 21.094 1 86.81 256 ARG B N 1
ATOM 5897 C CA . ARG B 1 256 ? 5.797 34.312 20.781 1 86.81 256 ARG B CA 1
ATOM 5898 C C . ARG B 1 256 ? 6.383 33.969 19.422 1 86.81 256 ARG B C 1
ATOM 5900 O O . ARG B 1 256 ? 7.086 34.75 18.812 1 86.81 256 ARG B O 1
ATOM 5907 N N . THR B 1 257 ? 6.035 32.812 18.953 1 85.38 257 THR B N 1
ATOM 5908 C CA . THR B 1 257 ? 6.637 32.344 17.719 1 85.38 257 THR B CA 1
ATOM 5909 C C . THR B 1 257 ? 5.629 32.375 16.578 1 85.38 257 THR B C 1
ATOM 5911 O O . THR B 1 257 ? 5.934 31.984 15.445 1 85.38 257 THR B O 1
ATOM 5914 N N . LYS B 1 258 ? 4.48 32.875 16.828 1 90.12 258 LYS B N 1
ATOM 5915 C CA . LYS B 1 258 ? 3.42 32.844 15.828 1 90.12 258 LYS B CA 1
ATOM 5916 C C . LYS B 1 258 ? 2.771 34.219 15.672 1 90.12 258 LYS B C 1
ATOM 5918 O O . LYS B 1 258 ? 3.062 35.125 16.438 1 90.12 258 LYS B O 1
ATOM 5923 N N . GLY B 1 259 ? 2.016 34.344 14.617 1 91.81 259 GLY B N 1
ATOM 5924 C CA . GLY B 1 259 ? 1.124 35.5 14.531 1 91.81 259 GLY B CA 1
ATOM 5925 C C . GLY B 1 259 ? -0.057 35.406 15.477 1 91.81 259 GLY B C 1
ATOM 5926 O O . GLY B 1 259 ? -0.707 34.375 15.578 1 91.81 259 GLY B O 1
ATOM 5927 N N . ILE B 1 260 ? -0.254 36.531 16.188 1 93.56 260 ILE B N 1
ATOM 5928 C CA . ILE B 1 260 ? -1.304 36.531 17.203 1 93.56 260 ILE B CA 1
ATOM 5929 C C . ILE B 1 260 ? -2.336 37.625 16.859 1 93.56 260 ILE B C 1
ATOM 5931 O O . ILE B 1 260 ? -1.981 38.719 16.453 1 93.56 260 ILE B O 1
ATOM 5935 N N . ALA B 1 261 ? -3.607 37.25 17.062 1 93.81 261 ALA B N 1
ATOM 5936 C CA . ALA B 1 261 ? -4.68 38.188 16.781 1 93.81 261 ALA B CA 1
ATOM 5937 C C . ALA B 1 261 ? -5.574 38.406 18 1 93.81 261 ALA B C 1
ATOM 5939 O O . ALA B 1 261 ? -5.82 37.469 18.766 1 93.81 261 ALA B O 1
ATOM 5940 N N . ARG B 1 262 ? -5.949 39.625 18.172 1 92.31 262 ARG B N 1
ATOM 5941 C CA . ARG B 1 262 ? -7.062 39.906 19.062 1 92.31 262 ARG B CA 1
ATOM 5942 C C . ARG B 1 262 ? -8.375 39.969 18.297 1 92.31 262 ARG B C 1
ATOM 5944 O O . ARG B 1 262 ? -8.5 40.719 17.328 1 92.31 262 ARG B O 1
ATOM 5951 N N . VAL B 1 263 ? -9.25 39.219 18.719 1 92.75 263 VAL B N 1
ATOM 5952 C CA . VAL B 1 263 ? -10.484 39.094 17.969 1 92.75 263 VAL B CA 1
ATOM 5953 C C . VAL B 1 263 ? -11.672 39.5 18.828 1 92.75 263 VAL B C 1
ATOM 5955 O O . VAL B 1 263 ? -11.672 39.312 20.047 1 92.75 263 VAL B O 1
ATOM 5958 N N . HIS B 1 264 ? -12.602 40.156 18.156 1 89.94 264 HIS B N 1
ATOM 5959 C CA . HIS B 1 264 ? -13.852 40.5 18.844 1 89.94 264 HIS B CA 1
ATOM 5960 C C . HIS B 1 264 ? -14.586 39.219 19.281 1 89.94 264 HIS B C 1
ATOM 5962 O O . HIS B 1 264 ? -14.812 38.312 18.453 1 89.94 264 HIS B O 1
ATOM 5968 N N . PRO B 1 265 ? -14.945 39.062 20.484 1 82.5 265 PRO B N 1
ATOM 5969 C CA . PRO B 1 265 ? -15.445 37.812 21.031 1 82.5 265 PRO B CA 1
ATOM 5970 C C . PRO B 1 265 ? -16.734 37.344 20.359 1 82.5 265 PRO B C 1
ATOM 5972 O O . PRO B 1 265 ? -16.922 36.125 20.188 1 82.5 265 PRO B O 1
ATOM 5975 N N . SER B 1 266 ? -17.578 38.188 19.859 1 83.94 266 SER B N 1
ATOM 5976 C CA . SER B 1 266 ? -18.875 37.781 19.328 1 83.94 266 SER B CA 1
ATOM 5977 C C . SER B 1 266 ? -18.859 37.688 17.797 1 83.94 266 SER B C 1
ATOM 5979 O O . SER B 1 266 ? -19.391 36.75 17.219 1 83.94 266 SER B O 1
ATOM 5981 N N . SER B 1 267 ? -18.172 38.594 17.156 1 88 267 SER B N 1
ATOM 5982 C CA . SER B 1 267 ? -18.266 38.625 15.695 1 88 267 SER B CA 1
ATOM 5983 C C . SER B 1 267 ? -17.125 37.875 15.047 1 88 267 SER B C 1
ATOM 5985 O O . SER B 1 267 ? -17.234 37.469 13.883 1 88 267 SER B O 1
ATOM 5987 N N . GLY B 1 268 ? -16.031 37.781 15.703 1 91.81 268 GLY B N 1
ATOM 5988 C CA . GLY B 1 268 ? -14.867 37.125 15.133 1 91.81 268 GLY B CA 1
ATOM 5989 C C . GLY B 1 268 ? -14 38.062 14.305 1 91.81 268 GLY B C 1
ATOM 5990 O O . GLY B 1 268 ? -13.055 37.625 13.656 1 91.81 268 GLY B O 1
ATOM 5991 N N . LYS B 1 269 ? -14.359 39.281 14.289 1 95.31 269 LYS B N 1
ATOM 5992 C CA . LYS B 1 269 ? -13.586 40.25 13.547 1 95.31 269 LYS B CA 1
ATOM 5993 C C . LYS B 1 269 ? -12.211 40.469 14.18 1 95.31 269 LYS B C 1
ATOM 5995 O O . LYS B 1 269 ? -12.094 40.562 15.398 1 95.31 269 LYS B O 1
ATOM 6000 N N . VAL B 1 270 ? -11.219 40.531 13.367 1 95.81 270 VAL B N 1
ATOM 6001 C CA . VAL B 1 270 ? -9.859 40.719 13.852 1 95.81 270 VAL B CA 1
ATOM 6002 C C . VAL B 1 270 ? -9.633 42.219 14.133 1 95.81 270 VAL B C 1
ATOM 6004 O O . VAL B 1 270 ? -9.75 43.031 13.227 1 95.81 270 VAL B O 1
ATOM 6007 N N . MET B 1 271 ? -9.312 42.469 15.336 1 92.75 271 MET B N 1
ATOM 6008 C CA . MET B 1 271 ? -9.102 43.844 15.742 1 92.75 271 MET B CA 1
ATOM 6009 C C . MET B 1 271 ? -7.629 44.25 15.656 1 92.75 271 MET B C 1
ATOM 6011 O O . MET B 1 271 ? -7.293 45.375 15.305 1 92.75 271 MET B O 1
ATOM 6015 N N . LYS B 1 272 ? -6.852 43.312 16.031 1 92.19 272 LYS B N 1
ATOM 6016 C CA . LYS B 1 272 ? -5.402 43.5 16.016 1 92.19 272 LYS B CA 1
ATOM 6017 C C . LYS B 1 272 ? -4.688 42.219 15.633 1 92.19 272 LYS B C 1
ATOM 6019 O O . LYS B 1 272 ? -5.148 41.125 15.961 1 92.19 272 LYS B O 1
ATOM 6024 N N . PHE B 1 273 ? -3.59 42.375 14.922 1 93.81 273 PHE B N 1
ATOM 6025 C CA . PHE B 1 273 ? -2.766 41.25 14.5 1 93.81 273 PHE B CA 1
ATOM 6026 C C . PHE B 1 273 ? -1.286 41.625 14.562 1 93.81 273 PHE B C 1
ATOM 6028 O O . PHE B 1 273 ? -0.875 42.656 14.07 1 93.81 273 PHE B O 1
ATOM 6035 N N . MET B 1 274 ? -0.533 40.781 15.203 1 91.12 274 MET B N 1
ATOM 6036 C CA . MET B 1 274 ? 0.91 40.969 15.297 1 91.12 274 MET B CA 1
ATOM 6037 C C . MET B 1 274 ? 1.663 39.688 15.023 1 91.12 274 MET B C 1
ATOM 6039 O O . MET B 1 274 ? 1.389 38.656 15.648 1 91.12 274 MET B O 1
ATOM 6043 N N . GLU B 1 275 ? 2.516 39.781 14.023 1 88.94 275 GLU B N 1
ATOM 6044 C CA . GLU B 1 275 ? 3.352 38.625 13.719 1 88.94 275 GLU B CA 1
ATOM 6045 C C . GLU B 1 275 ? 4.535 38.531 14.68 1 88.94 275 GLU B C 1
ATOM 6047 O O . GLU B 1 275 ? 5.336 39.469 14.781 1 88.94 275 GLU B O 1
ATOM 6052 N N . LYS B 1 276 ? 4.648 37.406 15.344 1 84.81 276 LYS B N 1
ATOM 6053 C CA . LYS B 1 276 ? 5.746 37.125 16.266 1 84.81 276 LYS B CA 1
ATOM 6054 C C . LYS B 1 276 ? 5.996 38.281 17.219 1 84.81 276 LYS B C 1
ATOM 6056 O O . LYS B 1 276 ? 7.078 38.875 17.203 1 84.81 276 LYS B O 1
ATOM 6061 N N . PRO B 1 277 ? 5.031 38.5 18.016 1 84 277 PRO B N 1
ATOM 6062 C CA . PRO B 1 277 ? 5.148 39.625 18.922 1 84 277 PRO B CA 1
ATOM 6063 C C . PRO B 1 277 ? 6.27 39.469 19.953 1 84 277 PRO B C 1
ATOM 6065 O O . PRO B 1 277 ? 6.539 38.344 20.406 1 84 277 PRO B O 1
ATOM 6068 N N . SER B 1 278 ? 7.031 40.531 20.062 1 73.12 278 SER B N 1
ATOM 6069 C CA . SER B 1 278 ? 8.031 40.531 21.125 1 73.12 278 SER B CA 1
ATOM 6070 C C . SER B 1 278 ? 7.387 40.625 22.5 1 73.12 278 SER B C 1
ATOM 6072 O O . SER B 1 278 ? 6.215 41 22.625 1 73.12 278 SER B O 1
ATOM 6074 N N . GLY B 1 279 ? 7.91 40.219 23.672 1 60.72 279 GLY B N 1
ATOM 6075 C CA . GLY B 1 279 ? 7.473 40.062 25.047 1 60.72 279 GLY B CA 1
ATOM 6076 C C . GLY B 1 279 ? 6.477 41.125 25.5 1 60.72 279 GLY B C 1
ATOM 6077 O O . GLY B 1 279 ? 5.406 40.781 26.016 1 60.72 279 GLY B O 1
ATOM 6078 N N . GLY B 1 280 ? 6.707 42.344 25.5 1 60.72 280 GLY B N 1
ATOM 6079 C CA . GLY B 1 280 ? 5.879 43.406 26.062 1 60.72 280 GLY B CA 1
ATOM 6080 C C . GLY B 1 280 ? 4.562 43.594 25.328 1 60.72 280 GLY B C 1
ATOM 6081 O O . GLY B 1 280 ? 3.551 43.938 25.938 1 60.72 280 GLY B O 1
ATOM 6082 N N . ASP B 1 281 ? 4.406 43.062 24.125 1 75.69 281 ASP B N 1
ATOM 6083 C CA . ASP B 1 281 ? 3.264 43.344 23.266 1 75.69 281 ASP B CA 1
ATOM 6084 C C . ASP B 1 281 ? 2.256 42.188 23.281 1 75.69 281 ASP B C 1
ATOM 6086 O O . ASP B 1 281 ? 1.131 42.344 22.797 1 75.69 281 ASP B O 1
ATOM 6090 N N . LEU B 1 282 ? 2.455 41.156 24.047 1 84.56 282 LEU B N 1
ATOM 6091 C CA . LEU B 1 282 ? 1.576 40 24.031 1 84.56 282 LEU B CA 1
ATOM 6092 C C . LEU B 1 282 ? 0.368 40.219 24.938 1 84.56 282 LEU B C 1
ATOM 6094 O O . LEU B 1 282 ? -0.709 39.688 24.672 1 84.56 282 LEU B O 1
ATOM 6098 N N . SER B 1 283 ? 0.506 41.062 25.953 1 80.81 283 SER B N 1
ATOM 6099 C CA . SER B 1 283 ? -0.569 41.281 26.922 1 80.81 283 SER B CA 1
ATOM 6100 C C . SER B 1 283 ? -1.795 41.906 26.266 1 80.81 283 SER B C 1
ATOM 6102 O O . SER B 1 283 ? -2.93 41.562 26.625 1 80.81 283 SER B O 1
ATOM 6104 N N . SER B 1 284 ? -1.547 42.688 25.312 1 82.31 284 SER B N 1
ATOM 6105 C CA . SER B 1 284 ? -2.645 43.375 24.641 1 82.31 284 SER B CA 1
ATOM 6106 C C . SER B 1 284 ? -3.391 42.438 23.703 1 82.31 284 SER B C 1
ATOM 6108 O O . SER B 1 284 ? -4.492 42.781 23.25 1 82.31 284 SER B O 1
ATOM 6110 N N . LEU B 1 285 ? -2.818 41.344 23.453 1 87.94 285 LEU B N 1
ATOM 6111 C CA . LEU B 1 285 ? -3.396 40.438 22.484 1 87.94 285 LEU B CA 1
ATOM 6112 C C . LEU B 1 285 ? -4.078 39.25 23.172 1 87.94 285 LEU B C 1
ATOM 6114 O O . LEU B 1 285 ? -4.598 38.344 22.516 1 87.94 285 LEU B O 1
ATOM 6118 N N . ARG B 1 286 ? -4.102 39.344 24.453 1 86.12 286 ARG B N 1
ATOM 6119 C CA . ARG B 1 286 ? -4.703 38.25 25.234 1 86.12 286 ARG B CA 1
ATOM 6120 C C . ARG B 1 286 ? -6.215 38.219 25.031 1 86.12 286 ARG B C 1
ATOM 6122 O O . ARG B 1 286 ? -6.867 39.25 24.953 1 86.12 286 ARG B O 1
ATOM 6129 N N . ARG B 1 287 ? -6.648 36.969 24.922 1 84.06 287 ARG B N 1
ATOM 6130 C CA . ARG B 1 287 ? -8.094 36.781 24.766 1 84.06 287 ARG B CA 1
ATOM 6131 C C . ARG B 1 287 ? -8.836 37.25 26.031 1 84.06 287 ARG B C 1
ATOM 6133 O O . ARG B 1 287 ? -8.328 37.094 27.141 1 84.06 287 ARG B O 1
ATOM 6140 N N . GLU B 1 288 ? -10.047 37.75 25.859 1 73.12 288 GLU B N 1
ATOM 6141 C CA . GLU B 1 288 ? -10.836 38.219 26.984 1 73.12 288 GLU B CA 1
ATOM 6142 C C . GLU B 1 288 ? -11.273 37.062 27.875 1 73.12 288 GLU B C 1
ATOM 6144 O O . GLU B 1 288 ? -11.383 37.219 29.094 1 73.12 288 GLU B O 1
ATOM 6149 N N . ASP B 1 289 ? -11.539 35.906 27.234 1 67.12 289 ASP B N 1
ATOM 6150 C CA . ASP B 1 289 ? -12.016 34.75 28 1 67.12 289 ASP B CA 1
ATOM 6151 C C . ASP B 1 289 ? -10.852 33.875 28.453 1 67.12 289 ASP B C 1
ATOM 6153 O O . ASP B 1 289 ? -11.062 32.719 28.844 1 67.12 289 ASP B O 1
ATOM 6157 N N . ALA B 1 290 ? -9.625 34.375 28.344 1 62 290 ALA B N 1
ATOM 6158 C CA . ALA B 1 290 ? -8.383 33.625 28.594 1 62 290 ALA B CA 1
ATOM 6159 C C . ALA B 1 290 ? -8.312 33.156 30.047 1 62 290 ALA B C 1
ATOM 6161 O O . ALA B 1 290 ? -7.738 32.094 30.328 1 62 290 ALA B O 1
ATOM 6162 N N . ALA B 1 291 ? -8.812 33.969 30.969 1 55.25 291 ALA B N 1
ATOM 6163 C CA . ALA B 1 291 ? -8.742 33.625 32.406 1 55.25 291 ALA B CA 1
ATOM 6164 C C . ALA B 1 291 ? -9.289 32.219 32.656 1 55.25 291 ALA B C 1
ATOM 6166 O O . ALA B 1 291 ? -8.859 31.547 33.594 1 55.25 291 ALA B O 1
ATOM 6167 N N . ALA B 1 292 ? -10.078 31.688 31.828 1 53.81 292 ALA B N 1
ATOM 6168 C CA . ALA B 1 292 ? -10.75 30.406 32.094 1 53.81 292 ALA B CA 1
ATOM 6169 C C . ALA B 1 292 ? -9.984 29.25 31.453 1 53.81 292 ALA B C 1
ATOM 6171 O O . ALA B 1 292 ? -10.227 28.078 31.797 1 53.81 292 ALA B O 1
ATOM 6172 N N . ALA B 1 293 ? -8.969 29.578 30.641 1 65.44 293 ALA B N 1
ATOM 6173 C CA . ALA B 1 293 ? -8.266 28.469 30 1 65.44 293 ALA B CA 1
ATOM 6174 C C . ALA B 1 293 ? -6.828 28.859 29.656 1 65.44 293 ALA B C 1
ATOM 6176 O O . ALA B 1 293 ? -6.551 29.312 28.547 1 65.44 293 ALA B O 1
ATOM 6177 N N . PRO B 1 294 ? -5.855 28.75 30.719 1 63.66 294 PRO B N 1
ATOM 6178 C CA . PRO B 1 294 ? -4.48 29.219 30.547 1 63.66 294 PRO B CA 1
ATOM 6179 C C . PRO B 1 294 ? -3.822 28.656 29.281 1 63.66 294 PRO B C 1
ATOM 6181 O O . PRO B 1 294 ? -2.979 29.312 28.672 1 63.66 294 PRO B O 1
ATOM 6184 N N . ASP B 1 295 ? -4.152 27.531 28.828 1 72.69 295 ASP B N 1
ATOM 6185 C CA . ASP B 1 295 ? -3.521 26.922 27.672 1 72.69 295 ASP B CA 1
ATOM 6186 C C . ASP B 1 295 ? -4.137 27.453 26.375 1 72.69 295 ASP B C 1
ATOM 6188 O O . ASP B 1 295 ? -3.643 27.156 25.281 1 72.69 295 ASP B O 1
ATOM 6192 N N . ASN B 1 296 ? -5.027 28.359 26.578 1 81.44 296 ASN B N 1
ATOM 6193 C CA . ASN B 1 296 ? -5.754 28.875 25.422 1 81.44 296 ASN B CA 1
ATOM 6194 C C . ASN B 1 296 ? -5.84 30.406 25.469 1 81.44 296 ASN B C 1
ATOM 6196 O O . ASN B 1 296 ? -6.875 30.984 25.109 1 81.44 296 ASN B O 1
ATOM 6200 N N . GLU B 1 297 ? -4.742 31.031 25.891 1 86.62 297 GLU B N 1
ATOM 6201 C CA . GLU B 1 297 ? -4.777 32.469 26.188 1 86.62 297 GLU B CA 1
ATOM 6202 C C . GLU B 1 297 ? -4.707 33.281 24.906 1 86.62 297 GLU B C 1
ATOM 6204 O O . GLU B 1 297 ? -5.16 34.438 24.875 1 86.62 297 GLU B O 1
ATOM 6209 N N . PHE B 1 298 ? -4.16 32.719 23.938 1 91.12 298 PHE B N 1
ATOM 6210 C CA . PHE B 1 298 ? -3.932 33.469 22.719 1 91.12 298 PHE B CA 1
ATOM 6211 C C . PHE B 1 298 ? -4.473 32.719 21.516 1 91.12 298 PHE B C 1
ATOM 6213 O O . PHE B 1 298 ? -4.766 31.531 21.594 1 91.12 298 PHE B O 1
ATOM 6220 N N . LEU B 1 299 ? -4.742 33.469 20.469 1 92.69 299 LEU B N 1
ATOM 6221 C CA . LEU B 1 299 ? -5.109 32.906 19.172 1 92.69 299 LEU B CA 1
ATOM 6222 C C . LEU B 1 299 ? -3.957 33 18.188 1 92.69 299 LEU B C 1
ATOM 6224 O O . LEU B 1 299 ? -3.574 34.125 17.781 1 92.69 299 LEU B O 1
ATOM 6228 N N . ALA B 1 300 ? -3.48 31.875 17.828 1 93.06 300 ALA B N 1
ATOM 6229 C CA . ALA B 1 300 ? -2.301 31.812 16.969 1 93.06 300 ALA B CA 1
ATOM 6230 C C . ALA B 1 300 ? -2.697 31.578 15.523 1 93.06 300 ALA B C 1
ATOM 6232 O O . ALA B 1 300 ? -3.605 30.797 15.234 1 93.06 300 ALA B O 1
ATOM 6233 N N . ASN B 1 301 ? -1.969 32.281 14.625 1 94.06 301 ASN B N 1
ATOM 6234 C CA . ASN B 1 301 ? -2.113 32.125 13.188 1 94.06 301 ASN B CA 1
ATOM 6235 C C . ASN B 1 301 ? -1.63 30.75 12.727 1 94.06 301 ASN B C 1
ATOM 6237 O O . ASN B 1 301 ? -0.478 30.375 12.961 1 94.06 301 ASN B O 1
ATOM 6241 N N . MET B 1 302 ? -2.512 30 12.031 1 93.94 302 MET B N 1
ATOM 6242 C CA . MET B 1 302 ? -2.17 28.656 11.586 1 93.94 302 MET B CA 1
ATOM 6243 C C . MET B 1 302 ? -1.451 28.688 10.242 1 93.94 302 MET B C 1
ATOM 6245 O O . MET B 1 302 ? -0.944 27.672 9.773 1 93.94 302 MET B O 1
ATOM 6249 N N . GLY B 1 303 ? -1.419 29.797 9.633 1 92.56 303 GLY B N 1
ATOM 6250 C CA . GLY B 1 303 ? -0.868 29.906 8.297 1 92.56 303 GLY B CA 1
ATOM 6251 C C . GLY B 1 303 ? -1.827 29.422 7.219 1 92.56 303 GLY B C 1
ATOM 6252 O O . GLY B 1 303 ? -1.4 28.969 6.16 1 92.56 303 GLY B O 1
ATOM 6253 N N . ILE B 1 304 ? -3.066 29.422 7.535 1 96.31 304 ILE B N 1
ATOM 6254 C CA . ILE B 1 304 ? -4.145 29.031 6.629 1 96.31 304 ILE B CA 1
ATOM 6255 C C . ILE B 1 304 ? -5.129 30.188 6.484 1 96.31 304 ILE B C 1
ATOM 6257 O O . ILE B 1 304 ? -5.602 30.75 7.48 1 96.31 304 ILE B O 1
ATOM 6261 N N . TYR B 1 305 ? -5.43 30.578 5.23 1 97.56 305 TYR B N 1
ATOM 6262 C CA . TYR B 1 305 ? -6.25 31.75 4.961 1 97.56 305 TYR B CA 1
ATOM 6263 C C . TYR B 1 305 ? -7.273 31.469 3.869 1 97.56 305 TYR B C 1
ATOM 6265 O O . TYR B 1 305 ? -7.035 30.641 2.988 1 97.56 305 TYR B O 1
ATOM 6273 N N . VAL B 1 306 ? -8.359 32.125 3.959 1 98.25 306 VAL B N 1
ATOM 6274 C CA . VAL B 1 306 ? -9.297 32.219 2.838 1 98.25 306 VAL B CA 1
ATOM 6275 C C . VAL B 1 306 ? -9.398 33.656 2.361 1 98.25 306 VAL B C 1
ATOM 6277 O O . VAL B 1 306 ? -9.672 34.562 3.156 1 98.25 306 VAL B O 1
ATOM 6280 N N . PHE B 1 307 ? -9.164 33.875 1.094 1 98.06 307 PHE B N 1
ATOM 6281 C CA . PHE B 1 307 ? -9.258 35.219 0.477 1 98.06 307 PHE B CA 1
ATOM 6282 C C . PHE B 1 307 ? -10.398 35.25 -0.532 1 98.06 307 PHE B C 1
ATOM 6284 O O . PHE B 1 307 ? -10.578 34.312 -1.319 1 98.06 307 PHE B O 1
ATOM 6291 N N . LYS B 1 308 ? -11.07 36.312 -0.429 1 97.62 308 LYS B N 1
ATOM 6292 C CA . LYS B 1 308 ? -11.875 36.656 -1.597 1 97.62 308 LYS B CA 1
ATOM 6293 C C . LYS B 1 308 ? -10.992 36.969 -2.807 1 97.62 308 LYS B C 1
ATOM 6295 O O . LYS B 1 308 ? -9.938 37.594 -2.674 1 97.62 308 LYS B O 1
ATOM 6300 N N . ARG B 1 309 ? -11.492 36.625 -3.924 1 95.94 309 ARG B N 1
ATOM 6301 C CA . ARG B 1 309 ? -10.727 36.781 -5.16 1 95.94 309 ARG B CA 1
ATOM 6302 C C . ARG B 1 309 ? -10.203 38.219 -5.297 1 95.94 309 ARG B C 1
ATOM 6304 O O . ARG B 1 309 ? -9.008 38.406 -5.488 1 95.94 309 ARG B O 1
ATOM 6311 N N . GLU B 1 310 ? -11.023 39.156 -5.145 1 94.62 310 GLU B N 1
ATOM 6312 C CA . GLU B 1 310 ? -10.664 40.562 -5.324 1 94.62 310 GLU B CA 1
ATOM 6313 C C . GLU B 1 310 ? -9.648 41 -4.273 1 94.62 310 GLU B C 1
ATOM 6315 O O . GLU B 1 310 ? -8.711 41.75 -4.586 1 94.62 310 GLU B O 1
ATOM 6320 N N . ALA B 1 311 ? -9.898 40.562 -3.111 1 95.81 311 ALA B N 1
ATOM 6321 C CA . ALA B 1 311 ? -8.992 40.938 -2.029 1 95.81 311 ALA B CA 1
ATOM 6322 C C . ALA B 1 311 ? -7.598 40.344 -2.27 1 95.81 311 ALA B C 1
ATOM 6324 O O . ALA B 1 311 ? -6.59 41.031 -2.09 1 95.81 311 ALA B O 1
ATOM 6325 N N . LEU B 1 312 ? -7.539 39.125 -2.691 1 95.44 312 LEU B N 1
ATOM 6326 C CA . LEU B 1 312 ? -6.266 38.438 -2.932 1 95.44 312 LEU B CA 1
ATOM 6327 C C . LEU B 1 312 ? -5.457 39.188 -3.994 1 95.44 312 LEU B C 1
ATOM 6329 O O . LEU B 1 312 ? -4.289 39.5 -3.771 1 95.44 312 LEU B O 1
ATOM 6333 N N . PHE B 1 313 ? -6.059 39.5 -5.066 1 92.38 313 PHE B N 1
ATOM 6334 C CA . PHE B 1 313 ? -5.34 40.094 -6.199 1 92.38 313 PHE B CA 1
ATOM 6335 C C . PHE B 1 313 ? -4.945 41.531 -5.914 1 92.38 313 PHE B C 1
ATOM 6337 O O . PHE B 1 313 ? -3.873 41.969 -6.32 1 92.38 313 PHE B O 1
ATOM 6344 N N . SER B 1 314 ? -5.762 42.156 -5.172 1 91.81 314 SER B N 1
ATOM 6345 C CA . SER B 1 314 ? -5.457 43.531 -4.844 1 91.81 314 SER B CA 1
ATOM 6346 C C . SER B 1 314 ? -4.336 43.625 -3.818 1 91.81 314 SER B C 1
ATOM 6348 O O . SER B 1 314 ? -3.439 44.469 -3.945 1 91.81 314 SER B O 1
ATOM 6350 N N . LEU B 1 315 ? -4.371 42.781 -2.881 1 92.06 315 LEU B N 1
ATOM 6351 C CA . LEU B 1 315 ? -3.414 42.875 -1.785 1 92.06 315 LEU B CA 1
ATOM 6352 C C . LEU B 1 315 ? -2.057 42.312 -2.211 1 92.06 315 LEU B C 1
ATOM 6354 O O . LEU B 1 315 ? -1.021 42.75 -1.691 1 92.06 315 LEU B O 1
ATOM 6358 N N . MET B 1 316 ? -2.049 41.406 -3.125 1 89.5 316 MET B N 1
ATOM 6359 C CA . MET B 1 316 ? -0.809 40.719 -3.508 1 89.5 316 MET B CA 1
ATOM 6360 C C . MET B 1 316 ? -0.087 41.5 -4.605 1 89.5 316 MET B C 1
ATOM 6362 O O . MET B 1 316 ? 1.108 41.312 -4.828 1 89.5 316 MET B O 1
ATOM 6366 N N . ASP B 1 317 ? -0.768 42.312 -5.207 1 81.56 317 ASP B N 1
ATOM 6367 C CA . ASP B 1 317 ? -0.178 43.062 -6.312 1 81.56 317 ASP B CA 1
ATOM 6368 C C . ASP B 1 317 ? 0.686 44.188 -5.797 1 81.56 317 ASP B C 1
ATOM 6370 O O . ASP B 1 317 ? 0.756 45.25 -6.426 1 81.56 317 ASP B O 1
ATOM 6374 N N . ARG B 1 318 ? 1.245 44.094 -4.66 1 80 318 ARG B N 1
ATOM 6375 C CA . ARG B 1 318 ? 2.154 45.062 -4.094 1 80 318 ARG B CA 1
ATOM 6376 C C . ARG B 1 318 ? 3.549 44.5 -3.895 1 80 318 ARG B C 1
ATOM 6378 O O . ARG B 1 318 ? 3.738 43.594 -3.078 1 80 318 ARG B O 1
ATOM 6385 N N . PRO B 1 319 ? 4.492 45 -4.57 1 76.44 319 PRO B N 1
ATOM 6386 C CA . PRO B 1 319 ? 5.828 44.406 -4.57 1 76.44 319 PRO B CA 1
ATOM 6387 C C . PRO B 1 319 ? 6.473 44.406 -3.188 1 76.44 319 PRO B C 1
ATOM 6389 O O . PRO B 1 319 ? 7.359 43.594 -2.916 1 76.44 319 PRO B O 1
ATOM 6392 N N . GLN B 1 320 ? 6.039 45.25 -2.336 1 77.44 320 GLN B N 1
ATOM 6393 C CA . GLN B 1 320 ? 6.691 45.344 -1.036 1 77.44 320 GLN B CA 1
ATOM 6394 C C . GLN B 1 320 ? 6.184 44.281 -0.066 1 77.44 320 GLN B C 1
ATOM 6396 O O . GLN B 1 320 ? 6.793 44.062 0.979 1 77.44 320 GLN B O 1
ATOM 6401 N N . THR B 1 321 ? 5.215 43.625 -0.446 1 80.5 321 THR B N 1
ATOM 6402 C CA . THR B 1 321 ? 4.617 42.625 0.44 1 80.5 321 THR B CA 1
ATOM 6403 C C . THR B 1 321 ? 5.258 41.281 0.229 1 80.5 321 THR B C 1
ATOM 6405 O O . THR B 1 321 ? 5.148 40.688 -0.851 1 80.5 321 THR B O 1
ATOM 6408 N N . ALA B 1 322 ? 5.965 40.844 1.312 1 81.12 322 ALA B N 1
ATOM 6409 C CA . ALA B 1 322 ? 6.707 39.594 1.162 1 81.12 322 ALA B CA 1
ATOM 6410 C C . ALA B 1 322 ? 6.035 38.438 1.933 1 81.12 322 ALA B C 1
ATOM 6412 O O . ALA B 1 322 ? 6.062 37.281 1.499 1 81.12 322 ALA B O 1
ATOM 6413 N N . HIS B 1 323 ? 5.457 38.812 3.025 1 87.25 323 HIS B N 1
ATOM 6414 C CA . HIS B 1 323 ? 4.867 37.781 3.885 1 87.25 323 HIS B CA 1
ATOM 6415 C C . HIS B 1 323 ? 3.408 38.094 4.191 1 87.25 323 HIS B C 1
ATOM 6417 O O . HIS B 1 323 ? 3.055 39.25 4.441 1 87.25 323 HIS B O 1
ATOM 6423 N N . ILE B 1 324 ? 2.6 37.062 4.211 1 89.56 324 ILE B N 1
ATOM 6424 C CA . ILE B 1 324 ? 1.175 37.25 4.461 1 89.56 324 ILE B CA 1
ATOM 6425 C C . ILE B 1 324 ? 0.959 37.719 5.898 1 89.56 324 ILE B C 1
ATOM 6427 O O . ILE B 1 324 ? 0.263 38.719 6.137 1 89.56 324 ILE B O 1
ATOM 6431 N N . GLY B 1 325 ? 1.601 37.094 6.832 1 87 325 GLY B N 1
ATOM 6432 C CA . GLY B 1 325 ? 1.426 37.438 8.234 1 87 325 GLY B CA 1
ATOM 6433 C C . GLY B 1 325 ? 2.006 38.781 8.602 1 87 325 GLY B C 1
ATOM 6434 O O . GLY B 1 325 ? 1.369 39.562 9.305 1 87 325 GLY B O 1
ATOM 6435 N N . HIS B 1 326 ? 3.145 39.125 8.062 1 85 326 HIS B N 1
ATOM 6436 C CA . HIS B 1 326 ? 3.873 40.312 8.445 1 85 326 HIS B CA 1
ATOM 6437 C C . HIS B 1 326 ? 3.365 41.531 7.684 1 85 326 HIS B C 1
ATOM 6439 O O . HIS B 1 326 ? 3.408 42.656 8.195 1 85 326 HIS B O 1
ATOM 6445 N N . HIS B 1 327 ? 2.885 41.281 6.461 1 88.94 327 HIS B N 1
ATOM 6446 C CA . HIS B 1 327 ? 2.639 42.438 5.602 1 88.94 327 HIS B CA 1
ATOM 6447 C C . HIS B 1 327 ? 1.188 42.5 5.133 1 88.94 327 HIS B C 1
ATOM 6449 O O . HIS B 1 327 ? 0.495 43.5 5.336 1 88.94 327 HIS B O 1
ATOM 6455 N N . VAL B 1 328 ? 0.71 41.406 4.715 1 91.69 328 VAL B N 1
ATOM 6456 C CA . VAL B 1 328 ? -0.576 41.406 4.023 1 91.69 328 VAL B CA 1
ATOM 6457 C C . VAL B 1 328 ? -1.702 41.656 5.031 1 91.69 328 VAL B C 1
ATOM 6459 O O . VAL B 1 328 ? -2.561 42.5 4.824 1 91.69 328 VAL B O 1
ATOM 6462 N N . ILE B 1 329 ? -1.65 40.938 6.121 1 93.25 329 ILE B N 1
ATOM 6463 C CA . ILE B 1 329 ? -2.736 41 7.09 1 93.25 329 ILE B CA 1
ATOM 6464 C C . ILE B 1 329 ? -2.748 42.375 7.75 1 93.25 329 ILE B C 1
ATOM 6466 O O . ILE B 1 329 ? -3.789 43.031 7.809 1 93.25 329 ILE B O 1
ATOM 6470 N N . PRO B 1 330 ? -1.623 42.875 8.211 1 91.38 330 PRO B N 1
ATOM 6471 C CA . PRO B 1 330 ? -1.621 44.219 8.773 1 91.38 330 PRO B CA 1
ATOM 6472 C C . PRO B 1 330 ? -2.064 45.281 7.773 1 91.38 330 PRO B C 1
ATOM 6474 O O . PRO B 1 330 ? -2.773 46.25 8.141 1 91.38 330 PRO B O 1
ATOM 6477 N N . ASN B 1 331 ? -1.662 45.156 6.527 1 92.62 331 ASN B N 1
ATOM 6478 C CA . ASN B 1 331 ? -2.08 46.094 5.488 1 92.62 331 ASN B CA 1
ATOM 6479 C C . ASN B 1 331 ? -3.592 46.031 5.273 1 92.62 331 ASN B C 1
ATOM 6481 O O . ASN B 1 331 ? -4.223 47.094 5.07 1 92.62 331 ASN B O 1
ATOM 6485 N N . ALA B 1 332 ? -4.133 44.906 5.293 1 95 332 ALA B N 1
ATOM 6486 C CA . ALA B 1 332 ? -5.574 44.75 5.141 1 95 332 ALA B CA 1
ATOM 6487 C C . ALA B 1 332 ? -6.324 45.406 6.285 1 95 332 ALA B C 1
ATOM 6489 O O . ALA B 1 332 ? -7.332 46.094 6.062 1 95 332 ALA B O 1
ATOM 6490 N N . LEU B 1 333 ? -5.82 45.25 7.441 1 93.88 333 LEU B N 1
ATOM 6491 C CA . LEU B 1 333 ? -6.434 45.875 8.609 1 93.88 333 LEU B CA 1
ATOM 6492 C C . LEU B 1 333 ? -6.34 47.406 8.516 1 93.88 333 LEU B C 1
ATOM 6494 O O . LEU B 1 333 ? -7.297 48.125 8.844 1 93.88 333 LEU B O 1
ATOM 6498 N N . ALA B 1 334 ? -5.223 47.875 8.07 1 92.56 334 ALA B N 1
ATOM 6499 C CA . ALA B 1 334 ? -5.016 49.312 7.914 1 92.56 334 ALA B CA 1
ATOM 6500 C C . ALA B 1 334 ? -5.98 49.875 6.887 1 92.56 334 ALA B C 1
ATOM 6502 O O . ALA B 1 334 ? -6.391 51.031 7.004 1 92.56 334 ALA B O 1
ATOM 6503 N N . GLN B 1 335 ? -6.352 49.062 5.949 1 93.56 335 GLN B N 1
ATOM 6504 C CA . GLN B 1 335 ? -7.273 49.5 4.902 1 93.56 335 GLN B CA 1
ATOM 6505 C C . GLN B 1 335 ? -8.727 49.25 5.312 1 93.56 335 GLN B C 1
ATOM 6507 O O . GLN B 1 335 ? -9.641 49.406 4.504 1 93.56 335 GLN B O 1
ATOM 6512 N N . GLU B 1 336 ? -8.953 48.812 6.531 1 94.5 336 GLU B N 1
ATOM 6513 C CA . GLU B 1 336 ? -10.266 48.562 7.121 1 94.5 336 GLU B CA 1
ATOM 6514 C C . GLU B 1 336 ? -11.039 47.5 6.336 1 94.5 336 GLU B C 1
ATOM 6516 O O . GLU B 1 336 ? -12.25 47.625 6.148 1 94.5 336 GLU B O 1
ATOM 6521 N N . MET B 1 337 ? -10.289 46.594 5.781 1 96.31 337 MET B N 1
ATOM 6522 C CA . MET B 1 337 ? -10.93 45.469 5.129 1 96.31 337 MET B CA 1
ATOM 6523 C C . MET B 1 337 ? -11.594 44.562 6.156 1 96.31 337 MET B C 1
ATOM 6525 O O . MET B 1 337 ? -11.32 44.656 7.352 1 96.31 337 MET B O 1
ATOM 6529 N N . LYS B 1 338 ? -12.5 43.719 5.684 1 97.31 338 LYS B N 1
ATOM 6530 C CA . LYS B 1 338 ? -13.188 42.75 6.559 1 97.31 338 LYS B CA 1
ATOM 6531 C C . LYS B 1 338 ? -12.336 41.5 6.797 1 97.31 338 LYS B C 1
ATOM 6533 O O . LYS B 1 338 ? -12.398 40.562 6.02 1 97.31 338 LYS B O 1
ATOM 6538 N N . VAL B 1 339 ? -11.648 41.562 7.922 1 97.88 339 VAL B N 1
ATOM 6539 C CA . VAL B 1 339 ? -10.797 40.438 8.305 1 97.88 339 VAL B CA 1
ATOM 6540 C C . VAL B 1 339 ? -11.398 39.719 9.5 1 97.88 339 VAL B C 1
ATOM 6542 O O . VAL B 1 339 ? -11.68 40.344 10.531 1 97.88 339 VAL B O 1
ATOM 6545 N N . TYR B 1 340 ? -11.625 38.438 9.336 1 97.81 340 TYR B N 1
ATOM 6546 C CA . TYR B 1 340 ? -12.242 37.625 10.391 1 97.81 340 TYR B CA 1
ATOM 6547 C C . TYR B 1 340 ? -11.359 36.438 10.766 1 97.81 340 TYR B C 1
ATOM 6549 O O . TYR B 1 340 ? -10.508 36.031 9.984 1 97.81 340 TYR B O 1
ATOM 6557 N N . ALA B 1 341 ? -11.547 35.969 12 1 96.88 341 ALA B N 1
ATOM 6558 C CA . ALA B 1 341 ? -10.82 34.812 12.508 1 96.88 341 ALA B CA 1
ATOM 6559 C C . ALA B 1 341 ? -11.75 33.594 12.641 1 96.88 341 ALA B C 1
ATOM 6561 O O . ALA B 1 341 ? -12.836 33.719 13.219 1 96.88 341 ALA B O 1
ATOM 6562 N N . PHE B 1 342 ? -11.328 32.531 11.984 1 96.19 342 PHE B N 1
ATOM 6563 C CA . PHE B 1 342 ? -12 31.266 12.18 1 96.19 342 PHE B CA 1
ATOM 6564 C C . PHE B 1 342 ? -11.242 30.406 13.18 1 96.19 342 PHE B C 1
ATOM 6566 O O . PHE B 1 342 ? -10.125 29.953 12.906 1 96.19 342 PHE B O 1
ATOM 6573 N N . GLU B 1 343 ? -11.812 30.141 14.273 1 93.31 343 GLU B N 1
ATOM 6574 C CA . GLU B 1 343 ? -11.148 29.359 15.312 1 93.31 343 GLU B CA 1
ATOM 6575 C C . GLU B 1 343 ? -11.305 27.859 15.047 1 93.31 343 GLU B C 1
ATOM 6577 O O . GLU B 1 343 ? -12.43 27.344 14.961 1 93.31 343 GLU B O 1
ATOM 6582 N N . HIS B 1 344 ? -10.148 27.219 14.844 1 92.31 344 HIS B N 1
ATOM 6583 C CA . HIS B 1 344 ? -10.125 25.781 14.641 1 92.31 344 HIS B CA 1
ATOM 6584 C C . HIS B 1 344 ? -9.891 25.047 15.961 1 92.31 344 HIS B C 1
ATOM 6586 O O . HIS B 1 344 ? -8.875 25.266 16.625 1 92.31 344 HIS B O 1
ATOM 6592 N N . ASP B 1 345 ? -10.766 24.094 16.297 1 86.25 345 ASP B N 1
ATOM 6593 C CA . ASP B 1 345 ? -10.68 23.375 17.562 1 86.25 345 ASP B CA 1
ATOM 6594 C C . ASP B 1 345 ? -10.102 21.969 17.359 1 86.25 345 ASP B C 1
ATOM 6596 O O . ASP B 1 345 ? -9.82 21.266 18.328 1 86.25 345 ASP B O 1
ATOM 6600 N N . GLY B 1 346 ? -9.742 21.688 16.203 1 83.75 346 GLY B N 1
ATOM 6601 C CA . GLY B 1 346 ? -9.195 20.359 15.922 1 83.75 346 GLY B CA 1
ATOM 6602 C C . GLY B 1 346 ? -7.68 20.312 16.016 1 83.75 346 GLY B C 1
ATOM 6603 O O . GLY B 1 346 ? -7.055 21.234 16.531 1 83.75 346 GLY B O 1
ATOM 6604 N N . TYR B 1 347 ? -7.141 19.266 15.617 1 82 347 TYR B N 1
ATOM 6605 C CA . TYR B 1 347 ? -5.703 19.016 15.695 1 82 347 TYR B CA 1
ATOM 6606 C C . TYR B 1 347 ? -4.938 19.938 14.758 1 82 347 TYR B C 1
ATOM 6608 O O . TYR B 1 347 ? -5.34 20.141 13.609 1 82 347 TYR B O 1
ATOM 6616 N N . TRP B 1 348 ? -3.93 20.531 15.266 1 87.62 348 TRP B N 1
ATOM 6617 C CA . TRP B 1 348 ? -3.01 21.359 14.484 1 87.62 348 TRP B CA 1
ATOM 6618 C C . TRP B 1 348 ? -1.621 21.359 15.117 1 87.62 348 TRP B C 1
ATOM 6620 O O . TRP B 1 348 ? -1.486 21.562 16.328 1 87.62 348 TRP B O 1
ATOM 6630 N N . HIS B 1 349 ? -0.695 21.047 14.281 1 87.19 349 HIS B N 1
ATOM 6631 C CA . HIS B 1 349 ? 0.699 21.141 14.703 1 87.19 349 HIS B CA 1
ATOM 6632 C C . HIS B 1 349 ? 1.563 21.75 13.609 1 87.19 349 HIS B C 1
ATOM 6634 O O . HIS B 1 349 ? 1.608 21.25 12.492 1 87.19 349 HIS B O 1
ATOM 6640 N N . ASP B 1 350 ? 2.186 22.828 13.969 1 85.56 350 ASP B N 1
ATOM 6641 C CA . ASP B 1 350 ? 3.123 23.469 13.062 1 85.56 350 ASP B CA 1
ATOM 6642 C C . ASP B 1 350 ? 4.48 22.781 13.078 1 85.56 350 ASP B C 1
ATOM 6644 O O . ASP B 1 350 ? 5.043 22.547 14.148 1 85.56 350 ASP B O 1
ATOM 6648 N N . VAL B 1 351 ? 4.922 22.375 11.953 1 85.25 351 VAL B N 1
ATOM 6649 C CA . VAL B 1 351 ? 6.223 21.719 11.852 1 85.25 351 VAL B CA 1
ATOM 6650 C C . VAL B 1 351 ? 7.27 22.719 11.352 1 85.25 351 VAL B C 1
ATOM 6652 O O . VAL B 1 351 ? 7.625 22.719 10.172 1 85.25 351 VAL B O 1
ATOM 6655 N N . SER B 1 352 ? 7.77 23.609 12.172 1 75.69 352 SER B N 1
ATOM 6656 C CA . SER B 1 352 ? 8.703 24.656 11.797 1 75.69 352 SER B CA 1
ATOM 6657 C C . SER B 1 352 ? 10.141 24.266 12.125 1 75.69 352 SER B C 1
ATOM 6659 O O . SER B 1 352 ? 11.086 24.859 11.602 1 75.69 352 SER B O 1
ATOM 6661 N N . SER B 1 353 ? 10.242 23.281 12.969 1 83.12 353 SER B N 1
ATOM 6662 C CA . SER B 1 353 ? 11.57 22.828 13.383 1 83.12 353 SER B CA 1
ATOM 6663 C C . SER B 1 353 ? 11.703 21.312 13.266 1 83.12 353 SER B C 1
ATOM 6665 O O . SER B 1 353 ? 10.711 20.609 13.055 1 83.12 353 SER B O 1
ATOM 6667 N N . LEU B 1 354 ? 12.898 20.875 13.422 1 91.56 354 LEU B N 1
ATOM 6668 C CA . LEU B 1 354 ? 13.133 19.438 13.414 1 91.56 354 LEU B CA 1
ATOM 6669 C C . LEU B 1 354 ? 12.453 18.781 14.602 1 91.56 354 LEU B C 1
ATOM 6671 O O . LEU B 1 354 ? 11.883 17.688 14.469 1 91.56 354 LEU B O 1
ATOM 6675 N N . LYS B 1 355 ? 12.594 19.469 15.695 1 91.25 355 LYS B N 1
ATOM 6676 C CA . LYS B 1 355 ? 11.953 18.938 16.891 1 91.25 355 LYS B CA 1
ATOM 6677 C C . LYS B 1 355 ? 10.445 18.781 16.688 1 91.25 355 LYS B C 1
ATOM 6679 O O . LYS B 1 355 ? 9.867 17.766 17.062 1 91.25 355 LYS B O 1
ATOM 6684 N N . ASP B 1 356 ? 9.875 19.812 16.141 1 87.81 356 ASP B N 1
ATOM 6685 C CA . ASP B 1 356 ? 8.438 19.75 15.867 1 87.81 356 ASP B CA 1
ATOM 6686 C C . ASP B 1 356 ? 8.109 18.594 14.93 1 87.81 356 ASP B C 1
ATOM 6688 O O . ASP B 1 356 ? 7.148 17.859 15.164 1 87.81 356 ASP B O 1
ATOM 6692 N N . PHE B 1 357 ? 8.922 18.516 13.898 1 91.44 357 PHE B N 1
ATOM 6693 C CA . PHE B 1 357 ? 8.734 17.422 12.938 1 91.44 357 PHE B CA 1
ATOM 6694 C C . PHE B 1 357 ? 8.828 16.078 13.633 1 91.44 357 PHE B C 1
ATOM 6696 O O . PHE B 1 357 ? 7.965 15.211 13.438 1 91.44 357 PHE B O 1
ATOM 6703 N N . PHE B 1 358 ? 9.805 15.914 14.422 1 94.81 358 PHE B N 1
ATOM 6704 C CA . PHE B 1 358 ? 10.109 14.68 15.133 1 94.81 358 PHE B CA 1
ATOM 6705 C C . PHE B 1 358 ? 8.969 14.305 16.078 1 94.81 358 PHE B C 1
ATOM 6707 O O . PHE B 1 358 ? 8.438 13.195 16 1 94.81 358 PHE B O 1
ATOM 6714 N N . GLU B 1 359 ? 8.539 15.188 16.828 1 90.31 359 GLU B N 1
ATOM 6715 C CA . GLU B 1 359 ? 7.492 14.938 17.812 1 90.31 359 GLU B CA 1
ATOM 6716 C C . GLU B 1 359 ? 6.148 14.688 17.125 1 90.31 359 GLU B C 1
ATOM 6718 O O . GLU B 1 359 ? 5.375 13.836 17.578 1 90.31 359 GLU B O 1
ATOM 6723 N N . THR B 1 360 ? 5.887 15.422 16.141 1 88.25 360 THR B N 1
ATOM 6724 C CA . THR B 1 360 ? 4.633 15.242 15.414 1 88.25 360 THR B CA 1
ATOM 6725 C C . THR B 1 360 ? 4.539 13.836 14.836 1 88.25 360 THR B C 1
ATOM 6727 O O . THR B 1 360 ? 3.492 13.188 14.93 1 88.25 360 THR B O 1
ATOM 6730 N N . ASN B 1 361 ? 5.57 13.352 14.258 1 91.44 361 ASN B N 1
ATOM 6731 C CA . ASN B 1 361 ? 5.582 12 13.703 1 91.44 361 ASN B CA 1
ATOM 6732 C C . ASN B 1 361 ? 5.391 10.945 14.789 1 91.44 361 ASN B C 1
ATOM 6734 O O . ASN B 1 361 ? 4.652 9.984 14.594 1 91.44 361 ASN B O 1
ATOM 6738 N N . LEU B 1 362 ? 6.051 11.117 15.859 1 91.12 362 LEU B N 1
ATOM 6739 C CA . LEU B 1 362 ? 5.926 10.156 16.953 1 91.12 362 LEU B CA 1
ATOM 6740 C C . LEU B 1 362 ? 4.504 10.133 17.5 1 91.12 362 LEU B C 1
ATOM 6742 O O . LEU B 1 362 ? 3.996 9.078 17.875 1 91.12 362 LEU B O 1
ATOM 6746 N N . ASP B 1 363 ? 3.926 11.312 17.484 1 84.06 363 ASP B N 1
ATOM 6747 C CA . ASP B 1 363 ? 2.551 11.414 17.969 1 84.06 363 ASP B CA 1
ATOM 6748 C C . ASP B 1 363 ? 1.601 10.594 17.094 1 84.06 363 ASP B C 1
ATOM 6750 O O . ASP B 1 363 ? 0.593 10.078 17.578 1 84.06 363 ASP B O 1
ATOM 6754 N N . LEU B 1 364 ? 1.956 10.469 15.922 1 80.62 364 LEU B N 1
ATOM 6755 C CA . LEU B 1 364 ? 1.116 9.703 15.008 1 80.62 364 LEU B CA 1
ATOM 6756 C C . LEU B 1 364 ? 1.084 8.227 15.398 1 80.62 364 LEU B C 1
ATOM 6758 O O . LEU B 1 364 ? 0.118 7.523 15.102 1 80.62 364 LEU B O 1
ATOM 6762 N N . ALA B 1 365 ? 2.092 7.746 16 1 78.75 365 ALA B N 1
ATOM 6763 C CA . ALA B 1 365 ? 2.189 6.344 16.391 1 78.75 365 ALA B CA 1
ATOM 6764 C C . ALA B 1 365 ? 1.435 6.082 17.688 1 78.75 365 ALA B C 1
ATOM 6766 O O . ALA B 1 365 ? 1.23 4.93 18.078 1 78.75 365 ALA B O 1
ATOM 6767 N N . CYS B 1 366 ? 0.99 7.148 18.25 1 76.38 366 CYS B N 1
ATOM 6768 C CA . CYS B 1 366 ? 0.261 6.984 19.5 1 76.38 366 CYS B CA 1
ATOM 6769 C C . CYS B 1 366 ? -1.177 6.551 19.25 1 76.38 366 CYS B C 1
ATOM 6771 O O . CYS B 1 366 ? -1.854 7.109 18.375 1 76.38 366 CYS B O 1
ATOM 6773 N N . PRO B 1 367 ? -1.608 5.414 19.859 1 63.16 367 PRO B N 1
ATOM 6774 C CA . PRO B 1 367 ? -2.973 4.922 19.656 1 63.16 367 PRO B CA 1
ATOM 6775 C C . PRO B 1 367 ? -4.031 5.988 19.938 1 63.16 367 PRO B C 1
ATOM 6777 O O . PRO B 1 367 ? -5.086 5.996 19.281 1 63.16 367 PRO B O 1
ATOM 6780 N N . ASP B 1 368 ? -3.805 6.703 21.016 1 58.53 368 ASP B N 1
ATOM 6781 C CA . ASP B 1 368 ? -4.785 7.699 21.422 1 58.53 368 ASP B CA 1
ATOM 6782 C C . ASP B 1 368 ? -4.672 8.961 20.578 1 58.53 368 ASP B C 1
ATOM 6784 O O . ASP B 1 368 ? -5.508 9.867 20.688 1 58.53 368 ASP B O 1
ATOM 6788 N N . ALA B 1 369 ? -3.588 8.836 19.906 1 54.09 369 ALA B N 1
ATOM 6789 C CA . ALA B 1 369 ? -3.305 10.109 19.25 1 54.09 369 ALA B CA 1
ATOM 6790 C C . ALA B 1 369 ? -4.066 10.227 17.922 1 54.09 369 ALA B C 1
ATOM 6792 O O . ALA B 1 369 ? -4.852 9.336 17.578 1 54.09 369 ALA B O 1
ATOM 6793 N N . LEU B 1 370 ? -3.52 11.047 16.938 1 51.69 370 LEU B N 1
ATOM 6794 C CA . LEU B 1 370 ? -3.963 11.812 15.773 1 51.69 370 LEU B CA 1
ATOM 6795 C C . LEU B 1 370 ? -4.23 10.891 14.586 1 51.69 370 LEU B C 1
ATOM 6797 O O . LEU B 1 370 ? -4.832 11.305 13.594 1 51.69 370 LEU B O 1
ATOM 6801 N N . MET B 1 371 ? -3.629 9.641 14.594 1 51.62 371 MET B N 1
ATOM 6802 C CA . MET B 1 371 ? -3.715 8.93 13.32 1 51.62 371 MET B CA 1
ATOM 6803 C C . MET B 1 371 ? -5.168 8.727 12.906 1 51.62 371 MET B C 1
ATOM 6805 O O . MET B 1 371 ? -5.496 8.773 11.719 1 51.62 371 MET B O 1
ATOM 6809 N N . GLY B 1 372 ? -6.008 8.547 13.977 1 51.41 372 GLY B N 1
ATOM 6810 C CA . GLY B 1 372 ? -7.41 8.531 13.586 1 51.41 372 GLY B CA 1
ATOM 6811 C C . GLY B 1 372 ? -7.832 9.766 12.812 1 51.41 372 GLY B C 1
ATOM 6812 O O . GLY B 1 372 ? -8.828 9.742 12.086 1 51.41 372 GLY B O 1
ATOM 6813 N N . GLN B 1 373 ? -7.016 10.711 13.047 1 51.41 373 GLN B N 1
ATOM 6814 C CA . GLN B 1 373 ? -7.422 12 12.492 1 51.41 373 GLN B CA 1
ATOM 6815 C C . GLN B 1 373 ? -6.996 12.125 11.031 1 51.41 373 GLN B C 1
ATOM 6817 O O . GLN B 1 373 ? -7.594 12.883 10.266 1 51.41 373 GLN B O 1
ATOM 6822 N N . ILE B 1 374 ? -5.895 11.266 10.773 1 54.78 374 ILE B N 1
ATOM 6823 C CA . ILE B 1 374 ? -5.457 11.344 9.383 1 54.78 374 ILE B CA 1
ATOM 6824 C C . ILE B 1 374 ? -5.875 10.07 8.641 1 54.78 374 ILE B C 1
ATOM 6826 O O . ILE B 1 374 ? -5.367 9.789 7.551 1 54.78 374 ILE B O 1
ATOM 6830 N N . ASP B 1 375 ? -6.746 9.352 9.297 1 56.41 375 ASP B N 1
ATOM 6831 C CA . ASP B 1 375 ? -7.203 8.055 8.82 1 56.41 375 ASP B CA 1
ATOM 6832 C C . ASP B 1 375 ? -7.812 8.164 7.422 1 56.41 375 ASP B C 1
ATOM 6834 O O . ASP B 1 375 ? -7.695 7.242 6.613 1 56.41 375 ASP B O 1
ATOM 6838 N N . ASP B 1 376 ? -8.281 9.281 7.227 1 58.69 376 ASP B N 1
ATOM 6839 C CA . ASP B 1 376 ? -9.086 9.391 6.012 1 58.69 376 ASP B CA 1
ATOM 6840 C C . ASP B 1 376 ? -8.242 9.898 4.844 1 58.69 376 ASP B C 1
ATOM 6842 O O . ASP B 1 376 ? -8.766 10.156 3.76 1 58.69 376 ASP B O 1
ATOM 6846 N N . MET B 1 377 ? -7.027 9.914 5.223 1 60.12 377 MET B N 1
ATOM 6847 C CA . MET B 1 377 ? -6.246 10.477 4.125 1 60.12 377 MET B CA 1
ATOM 6848 C C . MET B 1 377 ? -5.914 9.406 3.09 1 60.12 377 MET B C 1
ATOM 6850 O O . MET B 1 377 ? -5.434 8.328 3.438 1 60.12 377 MET B O 1
ATOM 6854 N N . SER B 1 378 ? -6.422 9.375 1.877 1 55.97 378 SER B N 1
ATOM 6855 C CA . SER B 1 378 ? -6.422 8.344 0.845 1 55.97 378 SER B CA 1
ATOM 6856 C C . SER B 1 378 ? -5.184 8.445 -0.04 1 55.97 378 SER B C 1
ATOM 6858 O O . SER B 1 378 ? -4.805 7.48 -0.702 1 55.97 378 SER B O 1
ATOM 6860 N N . ALA B 1 379 ? -4.594 9.555 -0.132 1 56.12 379 ALA B N 1
ATOM 6861 C CA . ALA B 1 379 ? -3.562 9.664 -1.161 1 56.12 379 ALA B CA 1
ATOM 6862 C C . ALA B 1 379 ? -2.203 9.219 -0.623 1 56.12 379 ALA B C 1
ATOM 6864 O O . ALA B 1 379 ? -1.409 10.055 -0.174 1 56.12 379 ALA B O 1
ATOM 6865 N N . ARG B 1 380 ? -2.211 7.918 -0.488 1 61.47 380 ARG B N 1
ATOM 6866 C CA . ARG B 1 380 ? -0.952 7.383 0.023 1 61.47 380 ARG B CA 1
ATOM 6867 C C . ARG B 1 380 ? -0.086 6.844 -1.109 1 61.47 380 ARG B C 1
ATOM 6869 O O . ARG B 1 380 ? -0.585 6.566 -2.201 1 61.47 380 ARG B O 1
ATOM 6876 N N . ARG B 1 381 ? 1.195 6.973 -0.842 1 58.88 381 ARG B N 1
ATOM 6877 C CA . ARG B 1 381 ? 2.15 6.477 -1.827 1 58.88 381 ARG B CA 1
ATOM 6878 C C . ARG B 1 381 ? 1.8 5.059 -2.266 1 58.88 381 ARG B C 1
ATOM 6880 O O . ARG B 1 381 ? 1.556 4.188 -1.43 1 58.88 381 ARG B O 1
ATOM 6887 N N . SER B 1 382 ? 1.037 4.98 -3.467 1 56.38 382 SER B N 1
ATOM 6888 C CA . SER B 1 382 ? 0.726 3.668 -4.023 1 56.38 382 SER B CA 1
ATOM 6889 C C . SER B 1 382 ? 1.971 2.791 -4.102 1 56.38 382 SER B C 1
ATOM 6891 O O . SER B 1 382 ? 2.953 3.154 -4.754 1 56.38 382 SER B O 1
ATOM 6893 N N . SER B 1 383 ? 2.225 2.229 -3.057 1 60.38 383 SER B N 1
ATOM 6894 C CA . SER B 1 383 ? 3.463 1.477 -3.236 1 60.38 383 SER B CA 1
ATOM 6895 C C . SER B 1 383 ? 3.184 0.073 -3.764 1 60.38 383 SER B C 1
ATOM 6897 O O . SER B 1 383 ? 2.164 -0.532 -3.426 1 60.38 383 SER B O 1
ATOM 6899 N N . SER B 1 384 ? 3.783 -0.284 -4.836 1 70.69 384 SER B N 1
ATOM 6900 C CA . SER B 1 384 ? 3.863 -1.641 -5.367 1 70.69 384 SER B CA 1
ATOM 6901 C C . SER B 1 384 ? 4.734 -2.529 -4.484 1 70.69 384 SER B C 1
ATOM 6903 O O . SER B 1 384 ? 5.188 -3.59 -4.918 1 70.69 384 SER B O 1
ATOM 6905 N N . LEU B 1 385 ? 4.828 -2.084 -3.232 1 79.88 385 LEU B N 1
ATOM 6906 C CA . LEU B 1 385 ? 5.703 -2.836 -2.342 1 79.88 385 LEU B CA 1
ATOM 6907 C C . LEU B 1 385 ? 4.977 -4.035 -1.748 1 79.88 385 LEU B C 1
ATOM 6909 O O . LEU B 1 385 ? 3.752 -4.02 -1.609 1 79.88 385 LEU B O 1
ATOM 6913 N N . PRO B 1 386 ? 5.746 -5.074 -1.479 1 82.06 386 PRO B N 1
ATOM 6914 C CA . PRO B 1 386 ? 5.148 -6.18 -0.729 1 82.06 386 PRO B CA 1
ATOM 6915 C C . PRO B 1 386 ? 4.73 -5.777 0.684 1 82.06 386 PRO B C 1
ATOM 6917 O O . PRO B 1 386 ? 5.141 -4.723 1.175 1 82.06 386 PRO B O 1
ATOM 6920 N N . PRO B 1 387 ? 3.9 -6.621 1.283 1 86.56 387 PRO B N 1
ATOM 6921 C CA . PRO B 1 387 ? 3.549 -6.34 2.678 1 86.56 387 PRO B CA 1
ATOM 6922 C C . PRO B 1 387 ? 4.738 -6.469 3.623 1 86.56 387 PRO B C 1
ATOM 6924 O O . PRO B 1 387 ? 5.777 -7.016 3.242 1 86.56 387 PRO B O 1
ATOM 6927 N N . ALA B 1 388 ? 4.543 -5.941 4.785 1 90.81 388 ALA B N 1
ATOM 6928 C CA . ALA B 1 388 ? 5.609 -6.027 5.777 1 90.81 388 ALA B CA 1
ATOM 6929 C C . ALA B 1 388 ? 5.801 -7.465 6.258 1 90.81 388 ALA B C 1
ATOM 6931 O O . ALA B 1 388 ? 4.828 -8.211 6.41 1 90.81 388 ALA B O 1
ATOM 6932 N N . MET B 1 389 ? 7.016 -7.84 6.434 1 91.81 389 MET B N 1
ATOM 6933 C CA . MET B 1 389 ? 7.383 -9.156 6.941 1 91.81 389 MET B CA 1
ATOM 6934 C C . MET B 1 389 ? 8.141 -9.039 8.266 1 91.81 389 MET B C 1
ATOM 6936 O O . MET B 1 389 ? 9.102 -8.281 8.367 1 91.81 389 MET B O 1
ATOM 6940 N N . MET B 1 390 ? 7.719 -9.812 9.211 1 94.31 390 MET B N 1
ATOM 6941 C CA . MET B 1 390 ? 8.289 -9.688 10.555 1 94.31 390 MET B CA 1
ATOM 6942 C C . MET B 1 390 ? 8.625 -11.055 11.125 1 94.31 390 MET B C 1
ATOM 6944 O O . MET B 1 390 ? 7.789 -11.961 11.133 1 94.31 390 MET B O 1
ATOM 6948 N N . HIS B 1 391 ? 9.844 -11.172 11.523 1 94.5 391 HIS B N 1
ATOM 6949 C CA . HIS B 1 391 ? 10.336 -12.414 12.102 1 94.5 391 HIS B CA 1
ATOM 6950 C C . HIS B 1 391 ? 10.93 -12.18 13.484 1 94.5 391 HIS B C 1
ATOM 6952 O O . HIS B 1 391 ? 11.969 -11.531 13.617 1 94.5 391 HIS B O 1
ATOM 6958 N N . ASP B 1 392 ? 10.32 -12.727 14.484 1 96 392 ASP B N 1
ATOM 6959 C CA . ASP B 1 392 ? 10.805 -12.664 15.859 1 96 392 ASP B CA 1
ATOM 6960 C C . ASP B 1 392 ? 10.984 -11.219 16.312 1 96 392 ASP B C 1
ATOM 6962 O O . ASP B 1 392 ? 12.086 -10.812 16.703 1 96 392 ASP B O 1
ATOM 6966 N N . VAL B 1 393 ? 9.922 -10.5 16.344 1 97.88 393 VAL B N 1
ATOM 6967 C CA . VAL B 1 393 ? 10.031 -9.078 16.656 1 97.88 393 VAL B CA 1
ATOM 6968 C C . VAL B 1 393 ? 9.094 -8.727 17.812 1 97.88 393 VAL B C 1
ATOM 6970 O O . VAL B 1 393 ? 8.094 -9.414 18.031 1 97.88 393 VAL B O 1
ATOM 6973 N N . GLU B 1 394 ? 9.461 -7.738 18.516 1 98.44 394 GLU B N 1
ATOM 6974 C CA . GLU B 1 394 ? 8.641 -7.09 19.531 1 98.44 394 GLU B CA 1
ATOM 6975 C C . GLU B 1 394 ? 8.438 -5.609 19.234 1 98.44 394 GLU B C 1
ATOM 6977 O O . GLU B 1 394 ? 9.406 -4.852 19.125 1 98.44 394 GLU B O 1
ATOM 6982 N N . LEU B 1 395 ? 7.191 -5.234 19.125 1 98 395 LEU B N 1
ATOM 6983 C CA . LEU B 1 395 ? 6.883 -3.865 18.719 1 98 395 LEU B CA 1
ATOM 6984 C C . LEU B 1 395 ? 5.887 -3.23 19.688 1 98 395 LEU B C 1
ATOM 6986 O O . LEU B 1 395 ? 4.945 -3.889 20.141 1 98 395 LEU B O 1
ATOM 6990 N N . ASP B 1 396 ? 6.148 -2.008 20.047 1 96.88 396 ASP B N 1
ATOM 6991 C CA . ASP B 1 396 ? 5.234 -1.247 20.891 1 96.88 396 ASP B CA 1
ATOM 6992 C C . ASP B 1 396 ? 5.105 0.195 20.406 1 96.88 396 ASP B C 1
ATOM 6994 O O . ASP B 1 396 ? 6.078 0.95 20.422 1 96.88 396 ASP B O 1
ATOM 6998 N N . ARG B 1 397 ? 3.879 0.545 20.062 1 93.69 397 ARG B N 1
ATOM 6999 C CA . ARG B 1 397 ? 3.602 1.881 19.547 1 93.69 397 ARG B CA 1
ATOM 7000 C C . ARG B 1 397 ? 4.453 2.18 18.328 1 93.69 397 ARG B C 1
ATOM 7002 O O . ARG B 1 397 ? 5.203 3.158 18.297 1 93.69 397 ARG B O 1
ATOM 7009 N N . VAL B 1 398 ? 4.258 1.408 17.359 1 95.75 398 VAL B N 1
ATOM 7010 C CA . VAL B 1 398 ? 5.07 1.513 16.156 1 95.75 398 VAL B CA 1
ATOM 7011 C C . VAL B 1 398 ? 4.164 1.543 14.922 1 95.75 398 VAL B C 1
ATOM 7013 O O . VAL B 1 398 ? 3.17 0.816 14.852 1 95.75 398 VAL B O 1
ATOM 7016 N N . ILE B 1 399 ? 4.469 2.422 14.031 1 93.12 399 ILE B N 1
ATOM 7017 C CA . ILE B 1 399 ? 3.916 2.408 12.68 1 93.12 399 ILE B CA 1
ATOM 7018 C C . ILE B 1 399 ? 4.918 1.779 11.719 1 93.12 399 ILE B C 1
ATOM 7020 O O . ILE B 1 399 ? 6.105 2.119 11.734 1 93.12 399 ILE B O 1
ATOM 7024 N N . VAL B 1 400 ? 4.426 0.842 10.914 1 94.19 400 VAL B N 1
ATOM 7025 C CA . VAL B 1 400 ? 5.32 0.139 10 1 94.19 400 VAL B CA 1
ATOM 7026 C C . VAL B 1 400 ? 4.816 0.289 8.562 1 94.19 400 VAL B C 1
ATOM 7028 O O . VAL B 1 400 ? 3.682 -0.079 8.258 1 94.19 400 VAL B O 1
ATOM 7031 N N . GLY B 1 401 ? 5.73 0.795 7.75 1 91.31 401 GLY B N 1
ATOM 7032 C CA . GLY B 1 401 ? 5.379 0.971 6.352 1 91.31 401 GLY B CA 1
ATOM 7033 C C . GLY B 1 401 ? 5.457 -0.315 5.551 1 91.31 401 GLY B C 1
ATOM 7034 O O . GLY B 1 401 ? 6.027 -1.306 6.012 1 91.31 401 GLY B O 1
ATOM 7035 N N . ASP B 1 402 ? 4.945 -0.258 4.332 1 87.19 402 ASP B N 1
ATOM 7036 C CA . ASP B 1 402 ? 4.938 -1.407 3.432 1 87.19 402 ASP B CA 1
ATOM 7037 C C . ASP B 1 402 ? 6.359 -1.806 3.041 1 87.19 402 ASP B C 1
ATOM 7039 O O . ASP B 1 402 ? 7.246 -0.956 2.955 1 87.19 402 ASP B O 1
ATOM 7043 N N . GLY B 1 403 ? 6.477 -3.113 2.834 1 87.88 403 GLY B N 1
ATOM 7044 C CA . GLY B 1 403 ? 7.762 -3.609 2.365 1 87.88 403 GLY B CA 1
ATOM 7045 C C . GLY B 1 403 ? 8.797 -3.723 3.467 1 87.88 403 GLY B C 1
ATOM 7046 O O . GLY B 1 403 ? 9.906 -4.203 3.234 1 87.88 403 GLY B O 1
ATOM 7047 N N . SER B 1 404 ? 8.43 -3.314 4.641 1 92.81 404 SER B N 1
ATOM 7048 C CA . SER B 1 404 ? 9.391 -3.395 5.734 1 92.81 404 SER B CA 1
ATOM 7049 C C . SER B 1 404 ? 9.719 -4.844 6.074 1 92.81 404 SER B C 1
ATOM 7051 O O . SER B 1 404 ? 8.852 -5.715 6.008 1 92.81 404 SER B O 1
ATOM 7053 N N . VAL B 1 405 ? 10.93 -5.074 6.348 1 93.12 405 VAL B N 1
ATOM 7054 C CA . VAL B 1 405 ? 11.414 -6.379 6.789 1 93.12 405 VAL B CA 1
ATOM 7055 C C . VAL B 1 405 ? 12.125 -6.234 8.133 1 93.12 405 VAL B C 1
ATOM 7057 O O . VAL B 1 405 ? 13.203 -5.641 8.219 1 93.12 405 VAL B O 1
ATOM 7060 N N . LEU B 1 406 ? 11.523 -6.742 9.164 1 96.06 406 LEU B N 1
ATOM 7061 C CA . LEU B 1 406 ? 12.047 -6.656 10.523 1 96.06 406 LEU B CA 1
ATOM 7062 C C . LEU B 1 406 ? 12.43 -8.031 11.047 1 96.06 406 LEU B C 1
ATOM 7064 O O . LEU B 1 406 ? 11.609 -8.953 11.039 1 96.06 406 LEU B O 1
ATOM 7068 N N . VAL B 1 407 ? 13.617 -8.125 11.492 1 95.25 407 VAL B N 1
ATOM 7069 C CA . VAL B 1 407 ? 14.109 -9.445 11.875 1 95.25 407 VAL B CA 1
ATOM 7070 C C . VAL B 1 407 ? 14.766 -9.375 13.25 1 95.25 407 VAL B C 1
ATOM 7072 O O . VAL B 1 407 ? 15.805 -8.734 13.422 1 95.25 407 VAL B O 1
ATOM 7075 N N . GLY B 1 408 ? 14.211 -10.07 14.211 1 96.88 408 GLY B N 1
ATOM 7076 C CA . GLY B 1 408 ? 14.82 -10.242 15.523 1 96.88 408 GLY B CA 1
ATOM 7077 C C . GLY B 1 408 ? 15.102 -8.93 16.234 1 96.88 408 GLY B C 1
ATOM 7078 O O . GLY B 1 408 ? 16.141 -8.773 16.859 1 96.88 408 GLY B O 1
ATOM 7079 N N . CYS B 1 409 ? 14.258 -8.023 16.078 1 98 409 CYS B N 1
ATOM 7080 C CA . CYS B 1 409 ? 14.531 -6.699 16.625 1 98 409 CYS B CA 1
ATOM 7081 C C . CYS B 1 409 ? 13.422 -6.27 17.594 1 98 409 CYS B C 1
ATOM 7083 O O . CYS B 1 409 ? 12.391 -6.938 17.688 1 98 409 CYS B O 1
ATOM 7085 N N . LYS B 1 410 ? 13.75 -5.234 18.328 1 98.62 410 LYS B N 1
ATOM 7086 C CA . LYS B 1 410 ? 12.805 -4.59 19.234 1 98.62 410 LYS B CA 1
ATOM 7087 C C . LYS B 1 410 ? 12.656 -3.104 18.906 1 98.62 410 LYS B C 1
ATOM 7089 O O . LYS B 1 410 ? 13.656 -2.379 18.844 1 98.62 410 LYS B O 1
ATOM 7094 N N . ILE B 1 411 ? 11.445 -2.68 18.703 1 98.62 411 ILE B N 1
ATOM 7095 C CA . ILE B 1 411 ? 11.219 -1.29 18.312 1 98.62 411 ILE B CA 1
ATOM 7096 C C . ILE B 1 411 ? 10.078 -0.71 19.141 1 98.62 411 ILE B C 1
ATOM 7098 O O . ILE B 1 411 ? 9.023 -1.342 19.297 1 98.62 411 ILE B O 1
ATOM 7102 N N . SER B 1 412 ? 10.305 0.459 19.688 1 97.56 412 SER B N 1
ATOM 7103 C CA . SER B 1 412 ? 9.258 1.106 20.469 1 97.56 412 SER B CA 1
ATOM 7104 C C . SER B 1 412 ? 9.141 2.588 20.125 1 97.56 412 SER B C 1
ATOM 7106 O O . SER B 1 412 ? 10.141 3.23 19.797 1 97.56 412 SER B O 1
ATOM 7108 N N . ASN B 1 413 ? 7.918 3.07 20.141 1 96.19 413 ASN B N 1
ATOM 7109 C CA . ASN B 1 413 ? 7.625 4.484 19.953 1 96.19 413 ASN B CA 1
ATOM 7110 C C . ASN B 1 413 ? 8.367 5.055 18.75 1 96.19 413 ASN B C 1
ATOM 7112 O O . ASN B 1 413 ? 9.125 6.016 18.875 1 96.19 413 ASN B O 1
ATOM 7116 N N . SER B 1 414 ? 8.094 4.461 17.641 1 97.31 414 SER B N 1
ATOM 7117 C CA . SER B 1 414 ? 8.852 4.797 16.438 1 97.31 414 SER B CA 1
ATOM 7118 C C . SER B 1 414 ? 7.98 4.695 15.195 1 97.31 414 SER B C 1
ATOM 7120 O O . SER B 1 414 ? 6.922 4.062 15.219 1 97.31 414 SER B O 1
ATOM 7122 N N . VAL B 1 415 ? 8.375 5.375 14.195 1 96.12 415 VAL B N 1
ATOM 7123 C CA . VAL B 1 415 ? 7.699 5.359 12.906 1 96.12 415 VAL B CA 1
ATOM 7124 C C . VAL B 1 415 ? 8.664 4.871 11.82 1 96.12 415 VAL B C 1
ATOM 7126 O O . VAL B 1 415 ? 9.734 5.457 11.625 1 96.12 415 VAL B O 1
ATOM 7129 N N . LEU B 1 416 ? 8.258 3.795 11.172 1 96.94 416 LEU B N 1
ATOM 7130 C CA . LEU B 1 416 ? 9.07 3.244 10.094 1 96.94 416 LEU B CA 1
ATOM 7131 C C . LEU B 1 416 ? 8.406 3.488 8.742 1 96.94 416 LEU B C 1
ATOM 7133 O O . LEU B 1 416 ? 7.262 3.086 8.523 1 96.94 416 LEU B O 1
ATOM 7137 N N . GLY B 1 417 ? 9.203 4.117 7.895 1 94.12 417 GLY B N 1
ATOM 7138 C CA . GLY B 1 417 ? 8.711 4.352 6.547 1 94.12 417 GLY B CA 1
ATOM 7139 C C . GLY B 1 417 ? 8.742 3.107 5.676 1 94.12 417 GLY B C 1
ATOM 7140 O O . GLY B 1 417 ? 9.031 2.012 6.164 1 94.12 417 GLY B O 1
ATOM 7141 N N . ASP B 1 418 ? 8.43 3.279 4.414 1 90.44 418 ASP B N 1
ATOM 7142 C CA . ASP B 1 418 ? 8.344 2.17 3.469 1 90.44 418 ASP B CA 1
ATOM 7143 C C . ASP B 1 418 ? 9.703 1.509 3.27 1 90.44 418 ASP B C 1
ATOM 7145 O O . ASP B 1 418 ? 10.742 2.176 3.334 1 90.44 418 ASP B O 1
ATOM 7149 N N . ALA B 1 419 ? 9.656 0.181 3.055 1 91.5 419 ALA B N 1
ATOM 7150 C CA . ALA B 1 419 ? 10.82 -0.612 2.682 1 91.5 419 ALA B CA 1
ATOM 7151 C C . ALA B 1 419 ? 11.922 -0.497 3.732 1 91.5 419 ALA B C 1
ATOM 7153 O O . ALA B 1 419 ? 13.109 -0.472 3.396 1 91.5 419 ALA B O 1
ATOM 7154 N N . SER B 1 420 ? 11.484 -0.334 4.977 1 95.38 420 SER B N 1
ATOM 7155 C CA . SER B 1 420 ? 12.477 -0.279 6.051 1 95.38 420 SER B CA 1
ATOM 7156 C C . SER B 1 420 ? 13 -1.67 6.391 1 95.38 420 SER B C 1
ATOM 7158 O O . SER B 1 420 ? 12.25 -2.646 6.363 1 95.38 420 SER B O 1
ATOM 7160 N N . TYR B 1 421 ? 14.266 -1.733 6.688 1 95.94 421 TYR B N 1
ATOM 7161 C CA . TYR B 1 421 ? 14.883 -2.967 7.16 1 95.94 421 TYR B CA 1
ATOM 7162 C C . TYR B 1 421 ? 15.562 -2.756 8.508 1 95.94 421 TYR B C 1
ATOM 7164 O O . TYR B 1 421 ? 16.281 -1.767 8.703 1 95.94 421 TYR B O 1
ATOM 7172 N N . VAL B 1 422 ? 15.344 -3.66 9.406 1 97.88 422 VAL B N 1
ATOM 7173 C CA . VAL B 1 422 ? 16.016 -3.664 10.703 1 97.88 422 VAL B CA 1
ATOM 7174 C C . VAL B 1 422 ? 16.516 -5.07 11.023 1 97.88 422 VAL B C 1
ATOM 7176 O O . VAL B 1 422 ? 15.719 -6.02 11.062 1 97.88 422 VAL B O 1
ATOM 7179 N N . GLY B 1 423 ? 17.781 -5.117 11.32 1 96.5 423 GLY B N 1
ATOM 7180 C CA . GLY B 1 423 ? 18.422 -6.414 11.5 1 96.5 423 GLY B CA 1
ATOM 7181 C C . GLY B 1 423 ? 18.328 -6.938 12.922 1 96.5 423 GLY B C 1
ATOM 7182 O O . GLY B 1 423 ? 17.891 -6.219 13.828 1 96.5 423 GLY B O 1
ATOM 7183 N N . ARG B 1 424 ? 18.828 -8.18 13.062 1 96.62 424 ARG B N 1
ATOM 7184 C CA . ARG B 1 424 ? 18.703 -8.93 14.305 1 96.62 424 ARG B CA 1
ATOM 7185 C C . ARG B 1 424 ? 19.484 -8.25 15.438 1 96.62 424 ARG B C 1
ATOM 7187 O O . ARG B 1 424 ? 20.594 -7.777 15.227 1 96.62 424 ARG B O 1
ATOM 7194 N N . GLY B 1 425 ? 18.844 -8.242 16.594 1 98.38 425 GLY B N 1
ATOM 7195 C CA . GLY B 1 425 ? 19.5 -7.719 17.781 1 98.38 425 GLY B CA 1
ATOM 7196 C C . GLY B 1 425 ? 19.375 -6.215 17.922 1 98.38 425 GLY B C 1
ATOM 7197 O O . GLY B 1 425 ? 19.719 -5.648 18.953 1 98.38 425 GLY B O 1
ATOM 7198 N N . THR B 1 426 ? 18.922 -5.551 16.953 1 98.62 426 THR B N 1
ATOM 7199 C CA . THR B 1 426 ? 18.828 -4.094 16.938 1 98.62 426 THR B CA 1
ATOM 7200 C C . THR B 1 426 ? 17.641 -3.631 17.781 1 98.62 426 THR B C 1
ATOM 7202 O O . THR B 1 426 ? 16.562 -4.246 17.75 1 98.62 426 THR B O 1
ATOM 7205 N N . ILE B 1 427 ? 17.891 -2.598 18.547 1 98.81 427 ILE B N 1
ATOM 7206 C CA . ILE B 1 427 ? 16.875 -1.964 19.391 1 98.81 427 ILE B CA 1
ATOM 7207 C C . ILE B 1 427 ? 16.672 -0.514 18.953 1 98.81 427 ILE B C 1
ATOM 7209 O O . ILE B 1 427 ? 17.641 0.246 18.844 1 98.81 427 ILE B O 1
ATOM 7213 N N . ILE B 1 428 ? 15.469 -0.132 18.656 1 98.69 428 ILE B N 1
ATOM 7214 C CA . ILE B 1 428 ? 15.141 1.222 18.234 1 98.69 428 ILE B CA 1
ATOM 7215 C C . ILE B 1 428 ? 14.07 1.812 19.141 1 98.69 428 ILE B C 1
ATOM 7217 O O . ILE B 1 428 ? 13.008 1.215 19.328 1 98.69 428 ILE B O 1
ATOM 7221 N N . GLU B 1 429 ? 14.391 2.975 19.703 1 98 429 GLU B N 1
ATOM 7222 C CA . GLU B 1 429 ? 13.461 3.652 20.609 1 98 429 GLU B CA 1
ATOM 7223 C C . GLU B 1 429 ? 13.305 5.125 20.234 1 98 429 GLU B C 1
ATOM 7225 O O . GLU B 1 429 ? 14.297 5.84 20.078 1 98 429 GLU B O 1
ATOM 7230 N N . ASN B 1 430 ? 12.031 5.578 20.109 1 97.12 430 ASN B N 1
ATOM 7231 C CA . ASN B 1 430 ? 11.797 6.992 19.828 1 97.12 430 ASN B CA 1
ATOM 7232 C C . ASN B 1 430 ? 12.562 7.457 18.594 1 97.12 430 ASN B C 1
ATOM 7234 O O . ASN B 1 430 ? 13.336 8.414 18.656 1 97.12 430 ASN B O 1
ATOM 7238 N N . ALA B 1 431 ? 12.289 6.812 17.547 1 98 431 ALA B N 1
ATOM 7239 C CA . ALA B 1 431 ? 13.055 7.121 16.344 1 98 431 ALA B CA 1
ATOM 7240 C C . ALA B 1 431 ? 12.148 7.152 15.117 1 98 431 ALA B C 1
ATOM 7242 O O . ALA B 1 431 ? 11.047 6.602 15.133 1 98 431 ALA B O 1
ATOM 7243 N N . LEU B 1 432 ? 12.633 7.871 14.148 1 97.94 432 LEU B N 1
ATOM 7244 C CA . LEU B 1 432 ? 11.977 7.926 12.844 1 97.94 432 LEU B CA 1
ATOM 7245 C C . LEU B 1 432 ? 12.875 7.355 11.758 1 97.94 432 LEU B C 1
ATOM 7247 O O . LEU B 1 432 ? 13.992 7.84 11.547 1 97.94 432 LEU B O 1
ATOM 7251 N N . LEU B 1 433 ? 12.461 6.309 11.148 1 98 433 LEU B N 1
ATOM 7252 C CA . LEU B 1 433 ? 13.062 5.832 9.906 1 98 433 LEU B CA 1
ATOM 7253 C C . LEU B 1 433 ? 12.195 6.191 8.711 1 98 433 LEU B C 1
ATOM 7255 O O . LEU B 1 433 ? 11.094 5.656 8.547 1 98 433 LEU B O 1
ATOM 7259 N N . LEU B 1 434 ? 12.734 7.016 7.855 1 96.12 434 LEU B N 1
ATOM 7260 C CA . LEU B 1 434 ? 11.867 7.641 6.859 1 96.12 434 LEU B CA 1
ATOM 7261 C C . LEU B 1 434 ? 11.695 6.738 5.645 1 96.12 434 LEU B C 1
ATOM 7263 O O . LEU B 1 434 ? 10.859 7.008 4.777 1 96.12 434 LEU B O 1
ATOM 7267 N N . GLY B 1 435 ? 12.445 5.625 5.539 1 93.75 435 GLY B N 1
ATOM 7268 C CA . GLY B 1 435 ? 12.203 4.637 4.5 1 93.75 435 GLY B CA 1
ATOM 7269 C C . GLY B 1 435 ? 13.305 4.578 3.465 1 93.75 435 GLY B C 1
ATOM 7270 O O . GLY B 1 435 ? 14.344 5.223 3.619 1 93.75 435 GLY B O 1
ATOM 7271 N N . ASN B 1 436 ? 13.031 3.734 2.459 1 92.94 436 ASN B N 1
ATOM 7272 C CA . ASN B 1 436 ? 14.031 3.506 1.421 1 92.94 436 ASN B CA 1
ATOM 7273 C C . ASN B 1 436 ? 13.398 3.414 0.037 1 92.94 436 ASN B C 1
ATOM 7275 O O . ASN B 1 436 ? 12.258 2.965 -0.097 1 92.94 436 ASN B O 1
ATOM 7279 N N . GLY B 1 437 ? 14.188 3.838 -0.968 1 85.19 437 GLY B N 1
ATOM 7280 C CA . GLY B 1 437 ? 13.703 3.828 -2.34 1 85.19 437 GLY B CA 1
ATOM 7281 C C . GLY B 1 437 ? 13.867 2.48 -3.018 1 85.19 437 GLY B C 1
ATOM 7282 O O . GLY B 1 437 ? 13.5 2.322 -4.188 1 85.19 437 GLY B O 1
ATOM 7283 N N . ALA B 1 438 ? 14.391 1.57 -2.324 1 84.56 438 ALA B N 1
ATOM 7284 C CA . ALA B 1 438 ? 14.555 0.222 -2.861 1 84.56 438 ALA B CA 1
ATOM 7285 C C . ALA B 1 438 ? 14.227 -0.832 -1.808 1 84.56 438 ALA B C 1
ATOM 7287 O O . ALA B 1 438 ? 14.406 -0.598 -0.609 1 84.56 438 ALA B O 1
ATOM 7288 N N . TRP B 1 439 ? 13.742 -1.955 -2.34 1 84.38 439 TRP B N 1
ATOM 7289 C CA . TRP B 1 439 ? 13.32 -3.033 -1.45 1 84.38 439 TRP B CA 1
ATOM 7290 C C . TRP B 1 439 ? 14.023 -4.34 -1.806 1 84.38 439 TRP B C 1
ATOM 7292 O O . TRP B 1 439 ? 14.273 -4.617 -2.98 1 84.38 439 TRP B O 1
ATOM 7302 N N . MET B 1 440 ? 14.305 -5.031 -0.743 1 81.31 440 MET B N 1
ATOM 7303 C CA . MET B 1 440 ? 14.867 -6.375 -0.899 1 81.31 440 MET B CA 1
ATOM 7304 C C . MET B 1 440 ? 14.367 -7.297 0.209 1 81.31 440 MET B C 1
ATOM 7306 O O . MET B 1 440 ? 14.266 -6.887 1.366 1 81.31 440 MET B O 1
ATOM 7310 N N . SER B 1 441 ? 14.102 -8.578 -0.224 1 77.19 441 SER B N 1
ATOM 7311 C CA . SER B 1 441 ? 13.758 -9.578 0.779 1 77.19 441 SER B CA 1
ATOM 7312 C C . SER B 1 441 ? 14.961 -9.93 1.646 1 77.19 441 SER B C 1
ATOM 7314 O O . SER B 1 441 ? 16.094 -9.578 1.318 1 77.19 441 SER B O 1
ATOM 7316 N N . GLU B 1 442 ? 14.609 -10.617 2.754 1 78.31 442 GLU B N 1
ATOM 7317 C CA . GLU B 1 442 ? 15.703 -11.016 3.637 1 78.31 442 GLU B CA 1
ATOM 7318 C C . GLU B 1 442 ? 16.688 -11.93 2.914 1 78.31 442 GLU B C 1
ATOM 7320 O O . GLU B 1 442 ? 17.906 -11.797 3.076 1 78.31 442 GLU B O 1
ATOM 7325 N N . SER B 1 443 ? 16.156 -12.836 2.1 1 75.5 443 SER B N 1
ATOM 7326 C CA . SER B 1 443 ? 17.016 -13.773 1.375 1 75.5 443 SER B CA 1
ATOM 7327 C C . SER B 1 443 ? 17.891 -13.039 0.361 1 75.5 443 SER B C 1
ATOM 7329 O O . SER B 1 443 ? 19.094 -13.305 0.271 1 75.5 443 SER B O 1
ATOM 7331 N N . ASN B 1 444 ? 17.297 -12.148 -0.333 1 80 444 ASN B N 1
ATOM 7332 C CA . ASN B 1 444 ? 18.062 -11.383 -1.318 1 80 444 ASN B CA 1
ATOM 7333 C C . ASN B 1 444 ? 19.094 -10.469 -0.652 1 80 444 ASN B C 1
ATOM 7335 O O . ASN B 1 444 ? 20.156 -10.227 -1.206 1 80 444 ASN B O 1
ATOM 7339 N N . ARG B 1 445 ? 18.719 -10.086 0.498 1 85.31 445 ARG B N 1
ATOM 7340 C CA . ARG B 1 445 ? 19.625 -9.219 1.24 1 85.31 445 ARG B CA 1
ATOM 7341 C C . ARG B 1 445 ? 20.891 -9.969 1.638 1 85.31 445 ARG B C 1
ATOM 7343 O O . ARG B 1 445 ? 22 -9.445 1.492 1 85.31 445 ARG B O 1
ATOM 7350 N N . LYS B 1 446 ? 20.719 -11.141 2.076 1 82.88 446 LYS B N 1
ATOM 7351 C CA . LYS B 1 446 ? 21.859 -11.961 2.453 1 82.88 446 LYS B CA 1
ATOM 7352 C C . LYS B 1 446 ? 22.781 -12.188 1.264 1 82.88 446 LYS B C 1
ATOM 7354 O O . LYS B 1 446 ? 24.016 -12.078 1.394 1 82.88 446 LYS B O 1
ATOM 7359 N N . GLU B 1 447 ? 22.203 -12.469 0.174 1 83.56 447 GLU B N 1
ATOM 7360 C CA . GLU B 1 447 ? 22.984 -12.688 -1.041 1 83.56 447 GLU B CA 1
ATOM 7361 C C . GLU B 1 447 ? 23.719 -11.414 -1.452 1 83.56 447 GLU B C 1
ATOM 7363 O O . GLU B 1 447 ? 24.875 -11.469 -1.848 1 83.56 447 GLU B O 1
ATOM 7368 N N . ALA B 1 448 ? 23.047 -10.297 -1.318 1 86.19 448 ALA B N 1
ATOM 7369 C CA . ALA B 1 448 ? 23.641 -9.016 -1.695 1 86.19 448 ALA B CA 1
ATOM 7370 C C . ALA B 1 448 ? 24.797 -8.664 -0.776 1 86.19 448 ALA B C 1
ATOM 7372 O O . ALA B 1 448 ? 25.828 -8.148 -1.231 1 86.19 448 ALA B O 1
ATOM 7373 N N . ILE B 1 449 ? 24.641 -8.922 0.429 1 84.94 449 ILE B N 1
ATOM 7374 C CA . ILE B 1 449 ? 25.703 -8.648 1.399 1 84.94 449 ILE B CA 1
ATOM 7375 C C . ILE B 1 449 ? 26.922 -9.492 1.072 1 84.94 449 ILE B C 1
ATOM 7377 O O . ILE B 1 449 ? 28.062 -9 1.122 1 84.94 449 ILE B O 1
ATOM 7381 N N . GLU B 1 450 ? 26.688 -10.711 0.703 1 86.44 450 GLU B N 1
ATOM 7382 C CA . GLU B 1 450 ? 27.781 -11.609 0.346 1 86.44 450 GLU B CA 1
ATOM 7383 C C . GLU B 1 450 ? 28.531 -11.102 -0.88 1 86.44 450 GLU B C 1
ATOM 7385 O O . GLU B 1 450 ? 29.75 -11.297 -0.994 1 86.44 450 GLU B O 1
ATOM 7390 N N . LYS B 1 451 ? 27.844 -10.445 -1.722 1 89.75 451 LYS B N 1
ATOM 7391 C CA . LYS B 1 451 ? 28.453 -9.891 -2.928 1 89.75 451 LYS B CA 1
ATOM 7392 C C . LYS B 1 451 ? 29.094 -8.539 -2.645 1 89.75 451 LYS B C 1
ATOM 7394 O O . LYS B 1 451 ? 29.688 -7.926 -3.537 1 89.75 451 LYS B O 1
ATOM 7399 N N . GLY B 1 452 ? 28.891 -7.98 -1.462 1 85.25 452 GLY B N 1
ATOM 7400 C CA . GLY B 1 452 ? 29.516 -6.727 -1.055 1 85.25 452 GLY B CA 1
ATOM 7401 C C . GLY B 1 452 ? 28.719 -5.504 -1.479 1 85.25 452 GLY B C 1
ATOM 7402 O O . GLY B 1 452 ? 29.281 -4.414 -1.623 1 85.25 452 GLY B O 1
ATOM 7403 N N . GLU B 1 453 ? 27.5 -5.707 -1.681 1 87.38 453 GLU B N 1
ATOM 7404 C CA . GLU B 1 453 ? 26.656 -4.594 -2.1 1 87.38 453 GLU B CA 1
ATOM 7405 C C . GLU B 1 453 ? 26.172 -3.787 -0.898 1 87.38 453 GLU B C 1
ATOM 7407 O O . GLU B 1 453 ? 26.062 -4.316 0.209 1 87.38 453 GLU B O 1
ATOM 7412 N N . GLN B 1 454 ? 26 -2.486 -1.133 1 84 454 GLN B N 1
ATOM 7413 C CA . GLN B 1 454 ? 25.406 -1.628 -0.111 1 84 454 GLN B CA 1
ATOM 7414 C C . GLN B 1 454 ? 23.891 -1.734 -0.115 1 84 454 GLN B C 1
ATOM 7416 O O . GLN B 1 454 ? 23.25 -1.578 -1.159 1 84 454 GLN B O 1
ATOM 7421 N N . ILE B 1 455 ? 23.453 -2.002 1.072 1 89.88 455 ILE B N 1
ATOM 7422 C CA . ILE B 1 455 ? 22.016 -2.227 1.161 1 89.88 455 ILE B CA 1
ATOM 7423 C C . ILE B 1 455 ? 21.406 -1.268 2.18 1 89.88 455 ILE B C 1
ATOM 7425 O O . ILE B 1 455 ? 21.938 -1.1 3.281 1 89.88 455 ILE B O 1
ATOM 7429 N N . TYR B 1 456 ? 20.328 -0.668 1.805 1 94.75 456 TYR B N 1
ATOM 7430 C CA . TYR B 1 456 ? 19.656 0.293 2.666 1 94.75 456 TYR B CA 1
ATOM 7431 C C . TYR B 1 456 ? 19.141 -0.379 3.932 1 94.75 456 TYR B C 1
ATOM 7433 O O . TYR B 1 456 ? 18.734 -1.545 3.904 1 94.75 456 TYR B O 1
ATOM 7441 N N . GLY B 1 457 ? 19.109 0.383 5.023 1 96.25 457 GLY B N 1
ATOM 7442 C CA . GLY B 1 457 ? 18.531 -0.127 6.258 1 96.25 457 GLY B CA 1
ATOM 7443 C C . GLY B 1 457 ? 19.484 -0.085 7.43 1 96.25 457 GLY B C 1
ATOM 7444 O O . GLY B 1 457 ? 20.578 0.484 7.324 1 96.25 457 GLY B O 1
ATOM 7445 N N . VAL B 1 458 ? 19.016 -0.593 8.57 1 98.06 458 VAL B N 1
ATOM 7446 C CA . VAL B 1 458 ? 19.797 -0.647 9.805 1 98.06 458 VAL B CA 1
ATOM 7447 C C . VAL B 1 458 ? 20.312 -2.068 10.031 1 98.06 458 VAL B C 1
ATOM 7449 O O . VAL B 1 458 ? 19.531 -3.025 10.008 1 98.06 458 VAL B O 1
ATOM 7452 N N . GLY B 1 459 ? 21.547 -2.201 10.258 1 96.69 459 GLY B N 1
ATOM 7453 C CA . GLY B 1 459 ? 22.188 -3.498 10.398 1 96.69 459 GLY B CA 1
ATOM 7454 C C . GLY B 1 459 ? 21.859 -4.184 11.711 1 96.69 459 GLY B C 1
ATOM 7455 O O . GLY B 1 459 ? 20.812 -3.912 12.32 1 96.69 459 GLY B O 1
ATOM 7456 N N . GLU B 1 460 ? 22.797 -5.137 12.117 1 96.88 460 GLU B N 1
ATOM 7457 C CA . GLU B 1 460 ? 22.562 -5.988 13.281 1 96.88 460 GLU B CA 1
ATOM 7458 C C . GLU B 1 460 ? 23.172 -5.375 14.539 1 96.88 460 GLU B C 1
ATOM 7460 O O . GLU B 1 460 ? 24.172 -4.66 14.469 1 96.88 460 GLU B O 1
ATOM 7465 N N . ASN B 1 461 ? 22.516 -5.648 15.648 1 98.5 461 ASN B N 1
ATOM 7466 C CA . ASN B 1 461 ? 23.016 -5.309 16.984 1 98.5 461 ASN B CA 1
ATOM 7467 C C . ASN B 1 461 ? 23.266 -3.809 17.125 1 98.5 461 ASN B C 1
ATOM 7469 O O . ASN B 1 461 ? 24.312 -3.393 17.625 1 98.5 461 ASN B O 1
ATOM 7473 N N . CYS B 1 462 ? 22.359 -3.047 16.625 1 98.75 462 CYS B N 1
ATOM 7474 C CA . CYS B 1 462 ? 22.438 -1.597 16.75 1 98.75 462 CYS B CA 1
ATOM 7475 C C . CYS B 1 462 ? 21.516 -1.091 17.844 1 98.75 462 CYS B C 1
ATOM 7477 O O . CYS B 1 462 ? 20.594 -1.799 18.266 1 98.75 462 CYS B O 1
ATOM 7479 N N . PHE B 1 463 ? 21.844 0.081 18.359 1 98.75 463 PHE B N 1
ATOM 7480 C CA . PHE B 1 463 ? 20.969 0.775 19.297 1 98.75 463 PHE B CA 1
ATOM 7481 C C . PHE B 1 463 ? 20.719 2.207 18.844 1 98.75 463 PHE B C 1
ATOM 7483 O O . PHE B 1 463 ? 21.625 3.029 18.828 1 98.75 463 PHE B O 1
ATOM 7490 N N . LEU B 1 464 ? 19.547 2.484 18.422 1 98.75 464 LEU B N 1
ATOM 7491 C CA . LEU B 1 464 ? 19.125 3.811 17.984 1 98.75 464 LEU B CA 1
ATOM 7492 C C . LEU B 1 464 ? 18.109 4.41 18.953 1 98.75 464 LEU B C 1
ATOM 7494 O O . LEU B 1 464 ? 17.141 3.75 19.328 1 98.75 464 LEU B O 1
ATOM 7498 N N . ARG B 1 465 ? 18.359 5.617 19.375 1 98.12 465 ARG B N 1
ATOM 7499 C CA . ARG B 1 465 ? 17.453 6.316 20.266 1 98.12 465 ARG B CA 1
ATOM 7500 C C . ARG B 1 465 ? 17.375 7.801 19.922 1 98.12 465 ARG B C 1
ATOM 7502 O O . ARG B 1 465 ? 18.406 8.461 19.781 1 98.12 465 ARG B O 1
ATOM 7509 N N . ARG B 1 466 ? 16.141 8.336 19.797 1 97.31 466 ARG B N 1
ATOM 7510 C CA . ARG B 1 466 ? 15.875 9.75 19.578 1 97.31 466 ARG B CA 1
ATOM 7511 C C . ARG B 1 466 ? 16.641 10.258 18.344 1 97.31 466 ARG B C 1
ATOM 7513 O O . ARG B 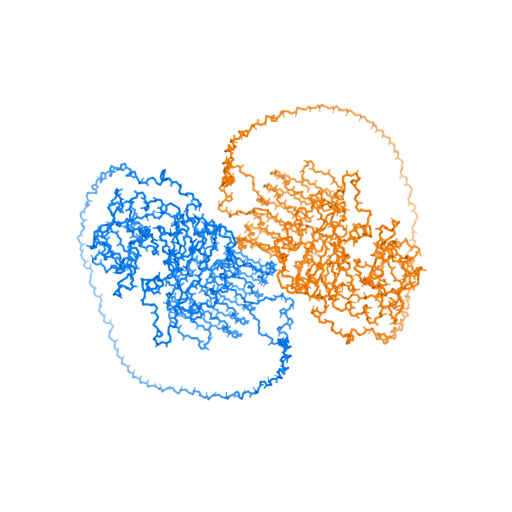1 466 ? 17.406 11.219 18.438 1 97.31 466 ARG B O 1
ATOM 7520 N N . CYS B 1 467 ? 16.453 9.641 17.297 1 98.06 467 CYS B N 1
ATOM 7521 C CA . CYS B 1 467 ? 17.141 10.008 16.062 1 98.06 467 CYS B CA 1
ATOM 7522 C C . CYS B 1 467 ? 16.219 9.867 14.859 1 98.06 467 CYS B C 1
ATOM 7524 O O . CYS B 1 467 ? 15.141 9.297 14.961 1 98.06 467 CYS B O 1
ATOM 7526 N N . VAL B 1 468 ? 16.609 10.523 13.805 1 98.19 468 VAL B N 1
ATOM 7527 C CA . VAL B 1 468 ? 15.945 10.414 12.508 1 98.19 468 VAL B CA 1
ATOM 7528 C C . VAL B 1 468 ? 16.906 9.805 11.492 1 98.19 468 VAL B C 1
ATOM 7530 O O . VAL B 1 468 ? 18.031 10.273 11.336 1 98.19 468 VAL B O 1
ATOM 7533 N N . VAL B 1 469 ? 16.484 8.727 10.938 1 98.38 469 VAL B N 1
ATOM 7534 C CA . VAL B 1 469 ? 17.219 8.141 9.812 1 98.38 469 VAL B CA 1
ATOM 7535 C C . VAL B 1 469 ? 16.531 8.508 8.5 1 98.38 469 VAL B C 1
ATOM 7537 O O . VAL B 1 469 ? 15.461 7.973 8.18 1 98.38 469 VAL B O 1
ATOM 7540 N N . ASP B 1 470 ? 17.156 9.359 7.766 1 97.12 470 ASP B N 1
ATOM 7541 C CA . ASP B 1 470 ? 16.547 9.828 6.523 1 97.12 470 ASP B CA 1
ATOM 7542 C C . ASP B 1 470 ? 16.562 8.742 5.457 1 97.12 470 ASP B C 1
ATOM 7544 O O . ASP B 1 470 ? 17.047 7.633 5.699 1 97.12 470 ASP B O 1
ATOM 7548 N N . GLU B 1 471 ? 16.047 9.039 4.309 1 95.06 471 GLU B N 1
ATOM 7549 C CA . GLU B 1 471 ? 15.805 8.039 3.275 1 95.06 471 GLU B CA 1
ATOM 7550 C C . GLU B 1 471 ? 17.109 7.5 2.709 1 95.06 471 GLU B C 1
ATOM 7552 O O . GLU B 1 471 ? 18.094 8.242 2.578 1 95.06 471 GLU B O 1
ATOM 7557 N N . ASN B 1 472 ? 17.141 6.203 2.432 1 95.25 472 ASN B N 1
ATOM 7558 C CA . ASN B 1 472 ? 18.203 5.516 1.72 1 95.25 472 ASN B CA 1
ATOM 7559 C C . ASN B 1 472 ? 19.516 5.551 2.506 1 95.25 472 ASN B C 1
ATOM 7561 O O . ASN B 1 472 ? 20.594 5.656 1.92 1 95.25 472 ASN B O 1
ATOM 7565 N N . ALA B 1 473 ? 19.375 5.633 3.754 1 96.5 473 ALA B N 1
ATOM 7566 C CA . ALA B 1 473 ? 20.578 5.566 4.598 1 96.5 473 ALA B CA 1
ATOM 7567 C C . ALA B 1 473 ? 20.969 4.117 4.871 1 96.5 473 ALA B C 1
ATOM 7569 O O . ALA B 1 473 ? 20.125 3.229 4.895 1 96.5 473 ALA B O 1
ATOM 7570 N N . ILE B 1 474 ? 22.25 3.932 5.023 1 96.94 474 ILE B N 1
ATOM 7571 C CA . ILE B 1 474 ? 22.812 2.633 5.375 1 96.94 474 ILE B CA 1
ATOM 7572 C C . ILE B 1 474 ? 23.531 2.725 6.723 1 96.94 474 ILE B C 1
ATOM 7574 O O . ILE B 1 474 ? 24.484 3.48 6.871 1 96.94 474 ILE B O 1
ATOM 7578 N N . ILE B 1 475 ? 23.031 2.006 7.672 1 98 475 ILE B N 1
ATOM 7579 C CA . ILE B 1 475 ? 23.688 1.908 8.969 1 98 475 ILE B CA 1
ATOM 7580 C C . ILE B 1 475 ? 24.25 0.501 9.156 1 98 475 ILE B C 1
ATOM 7582 O O . ILE B 1 475 ? 23.5 -0.48 9.148 1 98 475 ILE B O 1
ATOM 7586 N N . GLY B 1 476 ? 25.5 0.42 9.32 1 96.69 476 GLY B N 1
ATOM 7587 C CA . GLY B 1 476 ? 26.156 -0.866 9.477 1 96.69 476 GLY B CA 1
ATOM 7588 C C . GLY B 1 476 ? 25.797 -1.578 10.766 1 96.69 476 GLY B C 1
ATOM 7589 O O . GLY B 1 476 ? 24.75 -1.301 11.359 1 96.69 476 GLY B O 1
ATOM 7590 N N . ASN B 1 477 ? 26.672 -2.58 11.156 1 96.62 477 ASN B N 1
ATOM 7591 C CA . ASN B 1 477 ? 26.422 -3.395 12.336 1 96.62 477 ASN B CA 1
ATOM 7592 C C . ASN B 1 477 ? 27.062 -2.789 13.586 1 96.62 477 ASN B C 1
ATOM 7594 O O . ASN B 1 477 ? 28.031 -2.041 13.484 1 96.62 477 ASN B O 1
ATOM 7598 N N . ASN B 1 478 ? 26.453 -3.08 14.711 1 98.44 478 ASN B N 1
ATOM 7599 C CA . ASN B 1 478 ? 27.016 -2.732 16.016 1 98.44 478 ASN B CA 1
ATOM 7600 C C . ASN B 1 478 ? 27.172 -1.223 16.172 1 98.44 478 ASN B C 1
ATOM 7602 O O . ASN B 1 478 ? 28.172 -0.749 16.719 1 98.44 478 ASN B O 1
ATOM 7606 N N . CYS B 1 479 ? 26.234 -0.486 15.625 1 98.38 479 CYS B N 1
ATOM 7607 C CA . CYS B 1 479 ? 26.266 0.969 15.734 1 98.38 479 CYS B CA 1
ATOM 7608 C C . CYS B 1 479 ? 25.391 1.443 16.891 1 98.38 479 CYS B C 1
ATOM 7610 O O . CYS B 1 479 ? 24.422 0.778 17.266 1 98.38 479 CYS B O 1
ATOM 7612 N N . GLN B 1 480 ? 25.797 2.576 17.484 1 98.38 480 GLN B N 1
ATOM 7613 C CA . GLN B 1 480 ? 24.984 3.256 18.5 1 98.38 480 GLN B CA 1
ATOM 7614 C C . GLN B 1 480 ? 24.719 4.703 18.094 1 98.38 480 GLN B C 1
ATOM 7616 O O . GLN B 1 480 ? 25.641 5.512 18 1 98.38 480 GLN B O 1
ATOM 7621 N N . ILE B 1 481 ? 23.547 5.02 17.844 1 98.44 481 ILE B N 1
ATOM 7622 C CA . ILE B 1 481 ? 23.125 6.371 17.484 1 98.44 481 ILE B CA 1
ATOM 7623 C C . ILE B 1 481 ? 22.234 6.938 18.594 1 98.44 481 ILE B C 1
ATOM 7625 O O . ILE B 1 481 ? 21 6.84 18.516 1 98.44 481 ILE B O 1
ATOM 7629 N N . ILE B 1 482 ? 22.797 7.539 19.625 1 97.38 482 ILE B N 1
ATOM 7630 C CA . ILE B 1 482 ? 22.062 7.902 20.828 1 97.38 482 ILE B CA 1
ATOM 7631 C C . ILE B 1 482 ? 22.5 9.281 21.312 1 97.38 482 ILE B C 1
ATOM 7633 O O . ILE B 1 482 ? 22.156 9.695 22.422 1 97.38 482 ILE B O 1
ATOM 7637 N N . ASN B 1 483 ? 23.234 10.039 20.469 1 97.12 483 ASN B N 1
ATOM 7638 C CA . ASN B 1 483 ? 23.797 11.312 20.906 1 97.12 483 ASN B CA 1
ATOM 7639 C C . ASN B 1 483 ? 24.438 11.211 22.281 1 97.12 483 ASN B C 1
ATOM 7641 O O . ASN B 1 483 ? 24.094 11.961 23.188 1 97.12 483 ASN B O 1
ATOM 7645 N N . MET B 1 484 ? 25.406 10.406 22.359 1 93.62 484 MET B N 1
ATOM 7646 C CA . MET B 1 484 ? 26.078 10.078 23.625 1 93.62 484 MET B CA 1
ATOM 7647 C C . MET B 1 484 ? 26.656 11.328 24.266 1 93.62 484 MET B C 1
ATOM 7649 O O . MET B 1 484 ? 26.672 11.445 25.5 1 93.62 484 MET B O 1
ATOM 7653 N N . GLY B 1 485 ? 27.094 12.305 23.516 1 93.44 485 GLY B N 1
ATOM 7654 C CA . GLY B 1 485 ? 27.719 13.5 24.031 1 93.44 485 GLY B CA 1
ATOM 7655 C C . GLY B 1 485 ? 26.734 14.578 24.438 1 93.44 485 GLY B C 1
ATOM 7656 O O . GLY B 1 485 ? 27.109 15.594 25.016 1 93.44 485 GLY B O 1
ATOM 7657 N N . GLY B 1 486 ? 25.438 14.414 24.094 1 94.5 486 GLY B N 1
ATOM 7658 C CA . GLY B 1 486 ? 24.422 15.406 24.422 1 94.5 486 GLY B CA 1
ATOM 7659 C C . GLY B 1 486 ? 24.578 16.688 23.609 1 94.5 486 GLY B C 1
ATOM 7660 O O . GLY B 1 486 ? 24.359 17.781 24.141 1 94.5 486 GLY B O 1
ATOM 7661 N N . VAL B 1 487 ? 25.125 16.547 22.359 1 95.62 487 VAL B N 1
ATOM 7662 C CA . VAL B 1 487 ? 25.344 17.688 21.5 1 95.62 487 VAL B CA 1
ATOM 7663 C C . VAL B 1 487 ? 24 18.25 21.031 1 95.62 487 VAL B C 1
ATOM 7665 O O . VAL B 1 487 ? 23.078 17.484 20.703 1 95.62 487 VAL B O 1
ATOM 7668 N N . VAL B 1 488 ? 23.844 19.547 21.141 1 95.38 488 VAL B N 1
ATOM 7669 C CA . VAL B 1 488 ? 22.578 20.156 20.781 1 95.38 488 VAL B CA 1
ATOM 7670 C C . VAL B 1 488 ? 22.562 20.484 19.281 1 95.38 488 VAL B C 1
ATOM 7672 O O . VAL B 1 488 ? 21.562 20.266 18.609 1 95.38 488 VAL B O 1
ATOM 7675 N N . GLU B 1 489 ? 23.703 21.031 18.766 1 95.5 489 GLU B N 1
ATOM 7676 C CA . GLU B 1 489 ? 23.859 21.375 17.344 1 95.5 489 GLU B CA 1
ATOM 7677 C C . GLU B 1 489 ? 25.234 20.969 16.828 1 95.5 489 GLU B C 1
ATOM 7679 O O . GLU B 1 489 ? 26.25 21.203 17.484 1 95.5 489 GLU B O 1
ATOM 7684 N N . ALA B 1 490 ? 25.266 20.25 15.742 1 94.94 490 ALA B N 1
ATOM 7685 C CA . ALA B 1 490 ? 26.516 19.875 15.094 1 94.94 490 ALA B CA 1
ATOM 7686 C C . ALA B 1 490 ? 26.297 19.516 13.625 1 94.94 490 ALA B C 1
ATOM 7688 O O . ALA B 1 490 ? 25.344 18.797 13.305 1 94.94 490 ALA B O 1
ATOM 7689 N N . ASP B 1 491 ? 27.109 20.078 12.75 1 93.94 491 ASP B N 1
ATOM 7690 C CA . ASP B 1 491 ? 27.078 19.703 11.336 1 93.94 491 ASP B CA 1
ATOM 7691 C C . ASP B 1 491 ? 28.234 18.766 11 1 93.94 491 ASP B C 1
ATOM 7693 O O . ASP B 1 491 ? 29.375 19.188 10.828 1 93.94 491 ASP B O 1
ATOM 7697 N N . ARG B 1 492 ? 28 17.562 10.992 1 94.69 492 ARG B N 1
ATOM 7698 C CA . ARG B 1 492 ? 28.953 16.516 10.609 1 94.69 492 ARG B CA 1
ATOM 7699 C C . ARG B 1 492 ? 28.531 15.828 9.32 1 94.69 492 ARG B C 1
ATOM 7701 O O . ARG B 1 492 ? 28.562 14.602 9.227 1 94.69 492 ARG B O 1
ATOM 7708 N N . SER B 1 493 ? 28.125 16.594 8.414 1 91.06 493 SER B N 1
ATOM 7709 C CA . SER B 1 493 ? 27.625 16.062 7.148 1 91.06 493 SER B CA 1
ATOM 7710 C C . SER B 1 493 ? 28.688 15.25 6.426 1 91.06 493 SER B C 1
ATOM 7712 O O . SER B 1 493 ? 28.359 14.312 5.691 1 91.06 493 SER B O 1
ATOM 7714 N N . ASP B 1 494 ? 29.922 15.539 6.699 1 92.5 494 ASP B N 1
ATOM 7715 C CA . ASP B 1 494 ? 31.031 14.789 6.102 1 92.5 494 ASP B CA 1
ATOM 7716 C C . ASP B 1 494 ? 31.047 13.344 6.594 1 92.5 494 ASP B C 1
ATOM 7718 O O . ASP B 1 494 ? 31.531 12.453 5.902 1 92.5 494 ASP B O 1
ATOM 7722 N N . CYS B 1 495 ? 30.469 13.258 7.793 1 94.56 495 CYS B N 1
ATOM 7723 C CA . CYS B 1 495 ? 30.406 11.922 8.367 1 94.56 495 CYS B CA 1
ATOM 7724 C C . CYS B 1 495 ? 29.031 11.305 8.156 1 94.56 495 CYS B C 1
ATOM 7726 O O . CYS B 1 495 ? 28.719 10.25 8.719 1 94.56 495 CYS B O 1
ATOM 7728 N N . GLY B 1 496 ? 28.156 12 7.512 1 95.25 496 GLY B N 1
ATOM 7729 C CA . GLY B 1 496 ? 26.875 11.438 7.121 1 95.25 496 GLY B CA 1
ATOM 7730 C C . GLY B 1 496 ? 25.766 11.789 8.078 1 95.25 496 GLY B C 1
ATOM 7731 O O . GLY B 1 496 ? 24.641 11.281 7.953 1 95.25 496 GLY B O 1
ATOM 7732 N N . TYR B 1 497 ? 26.062 12.617 9.133 1 96.81 497 TYR B N 1
ATOM 7733 C CA . TYR B 1 497 ? 24.969 12.93 10.062 1 96.81 497 TYR B CA 1
ATOM 7734 C C . TYR B 1 497 ? 25.078 14.367 10.547 1 96.81 497 TYR B C 1
ATOM 7736 O O . TYR B 1 497 ? 26.094 15.023 10.359 1 96.81 497 TYR B O 1
ATOM 7744 N N . MET B 1 498 ? 24 14.875 11.031 1 96.5 498 MET B N 1
ATOM 7745 C CA . MET B 1 498 ? 23.891 16.172 11.688 1 96.5 498 MET B CA 1
ATOM 7746 C C . MET B 1 498 ? 23.094 16.062 12.992 1 96.5 498 MET B C 1
ATOM 7748 O O . MET B 1 498 ? 22.359 15.094 13.188 1 96.5 498 MET B O 1
ATOM 7752 N N . ILE B 1 499 ? 23.375 16.953 13.883 1 96.19 499 ILE B N 1
ATOM 7753 C CA . ILE B 1 499 ? 22.609 17.016 15.117 1 96.19 499 ILE B CA 1
ATOM 7754 C C . ILE B 1 499 ? 21.922 18.375 15.219 1 96.19 499 ILE B C 1
ATOM 7756 O O . ILE B 1 499 ? 22.547 19.422 15.078 1 96.19 499 ILE B O 1
ATOM 7760 N N . GLN B 1 500 ? 20.703 18.328 15.352 1 95 500 GLN B N 1
ATOM 7761 C CA . GLN B 1 500 ? 19.875 19.531 15.531 1 95 500 GLN B CA 1
ATOM 7762 C C . GLN B 1 500 ? 18.828 19.312 16.625 1 95 500 GLN B C 1
ATOM 7764 O O . GLN B 1 500 ? 18.156 18.281 16.656 1 95 500 GLN B O 1
ATOM 7769 N N . ASP B 1 501 ? 18.703 20.312 17.594 1 92.81 501 ASP B N 1
ATOM 7770 C CA . ASP B 1 501 ? 17.766 20.219 18.703 1 92.81 501 ASP B CA 1
ATOM 7771 C C . ASP B 1 501 ? 18.016 18.969 19.531 1 92.81 501 ASP B C 1
ATOM 7773 O O . ASP B 1 501 ? 17.078 18.344 20.031 1 92.81 501 ASP B O 1
ATOM 7777 N N . GLY B 1 502 ? 19.234 18.547 19.469 1 95.56 502 GLY B N 1
ATOM 7778 C CA . GLY B 1 502 ? 19.625 17.375 20.234 1 95.56 502 GLY B CA 1
ATOM 7779 C C . GLY B 1 502 ? 19.266 16.062 19.547 1 95.56 502 GLY B C 1
ATOM 7780 O O . GLY B 1 502 ? 19.469 14.992 20.109 1 95.56 502 GLY B O 1
ATOM 7781 N N . ILE B 1 503 ? 18.703 16.109 18.391 1 97 503 ILE B N 1
ATOM 7782 C CA . ILE B 1 503 ? 18.281 14.93 17.641 1 97 503 ILE B CA 1
ATOM 7783 C C . ILE B 1 503 ? 19.328 14.617 16.562 1 97 503 ILE B C 1
ATOM 7785 O O . ILE B 1 503 ? 19.703 15.492 15.781 1 97 503 ILE B O 1
ATOM 7789 N N . VAL B 1 504 ? 19.844 13.414 16.562 1 97.94 504 VAL B N 1
ATOM 7790 C CA . VAL B 1 504 ? 20.766 12.984 15.523 1 97.94 504 VAL B CA 1
ATOM 7791 C C . VAL B 1 504 ? 20.016 12.68 14.242 1 97.94 504 VAL B C 1
ATOM 7793 O O . VAL B 1 504 ? 19.031 11.938 14.258 1 97.94 504 VAL B O 1
ATOM 7796 N N . VAL B 1 505 ? 20.438 13.289 13.18 1 98 505 VAL B N 1
ATOM 7797 C CA . VAL B 1 505 ? 19.844 13.016 11.875 1 98 505 VAL B CA 1
ATOM 7798 C C . VAL B 1 505 ? 20.875 12.352 10.961 1 98 505 VAL B C 1
ATOM 7800 O O . VAL B 1 505 ? 21.875 12.977 10.602 1 98 505 VAL B O 1
ATOM 7803 N N . ILE B 1 506 ? 20.641 11.055 10.695 1 98.12 506 ILE B N 1
ATOM 7804 C CA . ILE B 1 506 ? 21.438 10.422 9.648 1 98.12 506 ILE B CA 1
ATOM 7805 C C . ILE B 1 506 ? 20.953 10.898 8.281 1 98.12 506 ILE B C 1
ATOM 7807 O O . ILE B 1 506 ? 19.781 10.727 7.93 1 98.12 506 ILE B O 1
ATOM 7811 N N . MET B 1 507 ? 21.844 11.398 7.531 1 96 507 MET B N 1
ATOM 7812 C CA . MET B 1 507 ? 21.469 12.109 6.312 1 96 507 MET B CA 1
ATOM 7813 C C . MET B 1 507 ? 21.016 11.133 5.23 1 96 507 MET B C 1
ATOM 7815 O O . MET B 1 507 ? 21.375 9.953 5.262 1 96 507 MET B O 1
ATOM 7819 N N . ARG B 1 508 ? 20.312 11.719 4.27 1 94.25 508 ARG B N 1
ATOM 7820 C CA . ARG B 1 508 ? 19.859 10.938 3.117 1 94.25 508 ARG B CA 1
ATOM 7821 C C . ARG B 1 508 ? 21.047 10.359 2.352 1 94.25 508 ARG B C 1
ATOM 7823 O O . ARG B 1 508 ? 22.031 11.055 2.113 1 94.25 508 ARG B O 1
ATOM 7830 N N . ASN B 1 509 ? 20.984 9.07 2.021 1 94 509 ASN B N 1
ATOM 7831 C CA . ASN B 1 509 ? 21.969 8.352 1.232 1 94 509 ASN B CA 1
ATOM 7832 C C . ASN B 1 509 ? 23.297 8.203 1.991 1 94 509 ASN B C 1
ATOM 7834 O O . ASN B 1 509 ? 24.312 7.855 1.404 1 94 509 ASN B O 1
ATOM 7838 N N . ALA B 1 510 ? 23.266 8.508 3.252 1 95.94 510 ALA B N 1
ATOM 7839 C CA . ALA B 1 510 ? 24.5 8.406 4.027 1 95.94 510 ALA B CA 1
ATOM 7840 C C . ALA B 1 510 ? 24.828 6.949 4.352 1 95.94 510 ALA B C 1
ATOM 7842 O O . ALA B 1 510 ? 23.922 6.105 4.41 1 95.94 510 ALA B O 1
ATOM 7843 N N . VAL B 1 511 ? 26.047 6.707 4.539 1 96.25 511 VAL B N 1
ATOM 7844 C CA . VAL B 1 511 ? 26.547 5.398 4.949 1 96.25 511 VAL B CA 1
ATOM 7845 C C . VAL B 1 511 ? 27.281 5.52 6.281 1 96.25 511 VAL B C 1
ATOM 7847 O O . VAL B 1 511 ? 28.297 6.211 6.375 1 96.25 511 VAL B O 1
ATOM 7850 N N . ILE B 1 512 ? 26.781 4.867 7.281 1 97.81 512 ILE B N 1
ATOM 7851 C CA . ILE B 1 512 ? 27.438 4.781 8.586 1 97.81 512 ILE B CA 1
ATOM 7852 C C . ILE B 1 512 ? 28.109 3.418 8.734 1 97.81 512 ILE B C 1
ATOM 7854 O O . ILE B 1 512 ? 27.422 2.395 8.828 1 97.81 512 ILE B O 1
ATOM 7858 N N . PRO B 1 513 ? 29.375 3.391 8.805 1 96.06 513 PRO B N 1
ATOM 7859 C CA . PRO B 1 513 ? 30.078 2.111 8.891 1 96.06 513 PRO B CA 1
ATOM 7860 C C . PRO B 1 513 ? 29.812 1.367 10.195 1 96.06 513 PRO B C 1
ATOM 7862 O O . PRO B 1 513 ? 29.234 1.94 11.133 1 96.06 513 PRO B O 1
ATOM 7865 N N . ASP B 1 514 ? 30.328 0.113 10.188 1 96 514 ASP B N 1
ATOM 7866 C CA . ASP B 1 514 ? 30.156 -0.735 11.367 1 96 514 ASP B CA 1
ATOM 7867 C C . ASP B 1 514 ? 30.828 -0.119 12.594 1 96 514 ASP B C 1
ATOM 7869 O O . ASP B 1 514 ? 31.922 0.45 12.492 1 96 514 ASP B O 1
ATOM 7873 N N . GLY B 1 515 ? 30.172 -0.179 13.672 1 97.31 515 GLY B N 1
ATOM 7874 C CA . GLY B 1 515 ? 30.797 0.116 14.953 1 97.31 515 GLY B CA 1
ATOM 7875 C C . GLY B 1 515 ? 30.781 1.593 15.297 1 97.31 515 GLY B C 1
ATOM 7876 O O . GLY B 1 515 ? 31.297 1.996 16.344 1 97.31 515 GLY B O 1
ATOM 7877 N N . VAL B 1 516 ? 30.156 2.412 14.508 1 96.94 516 VAL B N 1
ATOM 7878 C CA . VAL B 1 516 ? 30.156 3.852 14.75 1 96.94 516 VAL B CA 1
ATOM 7879 C C . VAL B 1 516 ? 29.234 4.18 15.93 1 96.94 516 VAL B C 1
ATOM 7881 O O . VAL B 1 516 ? 28.141 3.621 16.047 1 96.94 516 VAL B O 1
ATOM 7884 N N . VAL B 1 517 ? 29.766 5.031 16.828 1 97.12 517 VAL B N 1
ATOM 7885 C CA . VAL B 1 517 ? 29 5.512 17.969 1 97.12 517 VAL B CA 1
ATOM 7886 C C . VAL B 1 517 ? 28.812 7.023 17.859 1 97.12 517 VAL B C 1
ATOM 7888 O O . VAL B 1 517 ? 29.797 7.773 17.781 1 97.12 517 VAL B O 1
ATOM 7891 N N . ILE B 1 518 ? 27.641 7.457 17.812 1 96.88 518 ILE B N 1
ATOM 7892 C CA . ILE B 1 518 ? 27.297 8.875 17.766 1 96.88 518 ILE B CA 1
ATOM 7893 C C . ILE B 1 518 ? 26.594 9.281 19.062 1 96.88 518 ILE B C 1
ATOM 7895 O O . ILE B 1 518 ? 25.547 8.734 19.391 1 96.88 518 ILE B O 1
#

InterPro domains:
  IPR005835 Nucleotidyl transferase domain [PF00483] (96-364)
  IPR005836 ADP-glucose pyrophosphorylase, conserved site [PS00809] (188-196)
  IPR011004 Trimeric LpxA-like superfamily [SSF51161] (385-518)
  IPR011831 Glucose-1-phosphate adenylyltransferase [PTHR43523] (59-517)
  IPR029044 Nucleotide-diphospho-sugar transferases [G3DSA:3.90.550.10] (77-371)
  IPR029044 Nucleotide-diphospho-sugar transferases [SSF53448] (90-479)

Secondary structure (DSSP, 8-state):
--------------------------------------------------------------------------------------HHHHHHHEEEEEE------SGGGSSS-GGGSEETTTEETTHHHHHHHHHHT--EEEEEE-S-THHHHHHHHHHS--B-SSSGGG-BEEEEEE----SS------SHHHHHHHTHHHH--TTTTSPPPSEEEEEESSEEE---HHHHHHHHHHTT-SEEEEEEEE-HHHHTTSEEEEE-TTT-BEEEEEES--GGGGGGG--TTGGG-GGGSEEEEEEEEEEEHHHHHHHHS-TT---IIIIIHHHHHHTT--EEEEE--S-EEE--SHHHHHHHHHHHT-TTTTHHHHTT--------PPPEEEESEEEEEEEE-TT-EEES-EEEEEEE-TT-EE-TT-EEEEEEE---S----HHHHHHHHHTT----EE-SS-EEEEEEE-TT-EE-SS-EES-TT--S-EEEGGGTEEEETTEEEEPTT-EE-TT-B-/--------------------------------------------------------------------------------------HHHHHHHEEEEEE------SGGGSSS-GGGSEETTTEETTHHHHHHHHHHT--EEEEEE-S-THHHHHHHHHHS--B-SSSGGG-BEEEEEE----SS------SHHHHHHHTHHHH--TTTTSPPPSEEEEEESSEEE---HHHHHHHHHHTT-SEEEEEEEE-HHHHTTSEEEEE-TTT-BEEEEEES--GGGSGGG--TTGGG-GGGSEEEEEEEEEEEHHHHHHHHS-TT---IIIIIHHHHHHTT--EEEEE--S-EEE--SHHHHHHHHHHHT-TTTTHHHHTT--------PPPEEEESEEEEEEEE-TT-EEES-EEEEEEE-TT-EE-TT-EEEEEEE---S----HHHHHHHHHTT----EE-SS-EEEEEEE-TT-EE-SS-EES-TT--S-EEEGGGTEEEETTEEEEPTT-EE-TT-B-

Nearest PDB structures (foldseek):
  1yp4-assembly1_C  TM=9.022E-01  e=1.556E-38  Solanum tuberosum
  1yp2-assembly1_A  TM=8.947E-01  e=7.116E-39  Solanum tuberosum
  1yp4-assembly1_A  TM=8.966E-01  e=3.401E-38  Solanum tuberosum
  1yp4-assembly1_D  TM=8.930E-01  e=1.543E-37  Solanum tuberosum
  1yp3-assembly1_B  TM=8.867E-01  e=7.059E-38  Solanum tuberosum

Radius of gyration: 36.21 Å; Cα contacts (8 Å, |Δi|>4): 2184; chains: 2; bounding box: 94×122×124 Å

Sequence (1036 aa):
MQSLSLTTLAPLPQRARVARRSQAPSSIVCQTPGQFAGRPEEPSASSRWSGAPSAQAAPQQQAQAAAPSIQEPVERNSSHSLPQISKEEMSRTVRGVVLAGGETKNPLTKYRAMPAVPLGSSLLMVDVPLNNCLQAGINKIYVLTQFQSHMLNSHIASCYPPRKFGKPDQQSWVDVLAAQQTVTEREWYRGSADAIRKNLGELKDQDKGITPACDYVILSGSAVYNMDFSRVVAFHREKNADITICMHTCDEALARTKGIARVHPSSGKVMKFMEKPSGGDLSSLRREDAAAAPDNEFLANMGIYVFKREALFSLMDRPQTAHIGHHVIPNALAQEMKVYAFEHDGYWHDVSSLKDFFETNLDLACPDALMGQIDDMSARRSSSLPPAMMHDVELDRVIVGDGSVLVGCKISNSVLGDASYVGRGTIIENALLLGNGAWMSESNRKEAIEKGEQIYGVGENCFLRRCVVDENAIIGNNCQIINMGGVVEADRSDCGYMIQDGIVVIMRNAVIPDGVVIMQSLSLTTLAPLPQRARVARRSQAPSSIVCQTPGQFAGRPEEPSASSRWSGAPSAQAAPQQQAQAAAPSIQEPVERNSSHSLPQISKEEMSRTVRGVVLAGGETKNPLTKYRAMPAVPLGSSLLMVDVPLNNCLQAGINKIYVLTQFQSHMLNSHIASCYPPRKFGKPDQQSWVDVLAAQQTVTEREWYRGSADAIRKNLGELKDQDKGITPACDYVILSGSAVYNMDFSRVVAFHREKNADITICMHTCDEALARTKGIARVHPSSGKVMKFMEKPSGGDLSSLRREDAAAAPDNEFLANMGIYVFKREALFSLMDRPQTAHIGHHVIPNALAQEMKVYAFEHDGYWHDVSSLKDFFETNLDLACPDALMGQIDDMSARRSSSLPPAMMHDVELDRVIVGDGSVLVGCKISNSVLGDASYVGRGTIIENALLLGNGAWMSESNRKEAIEKGEQIYGVGENCFLRRCVVDENAIIGNNCQIINMGGVVEADRSDCGYMIQDGIVVIMRNAVIPDGVVI

pLDDT: mean 76.33, std 26.75, range [14.14, 98.81]